Protein AF-A0A165XEA1-F1 (afdb_monomer)

Radius of gyration: 39.05 Å; Cα contacts (8 Å, |Δi|>4): 670; chains: 1; bounding box: 113×116×121 Å

Structure (mmCIF, N/CA/C/O backbone):
data_AF-A0A165XEA1-F1
#
_entry.id   AF-A0A165XEA1-F1
#
loop_
_atom_site.group_PDB
_atom_site.id
_atom_site.type_symbol
_atom_site.label_atom_id
_atom_site.label_alt_id
_atom_site.label_comp_id
_atom_site.label_asym_id
_atom_site.label_entity_id
_atom_site.label_seq_id
_atom_site.pdbx_PDB_ins_code
_atom_site.Cartn_x
_atom_site.Cartn_y
_atom_site.Cartn_z
_atom_site.occupancy
_atom_site.B_iso_or_equiv
_atom_site.auth_seq_id
_atom_site.auth_comp_id
_atom_site.auth_asym_id
_atom_site.auth_atom_id
_atom_site.pdbx_PDB_model_num
ATOM 1 N N . MET A 1 1 ? -62.058 16.662 71.053 1.00 41.84 1 MET A N 1
ATOM 2 C CA . MET A 1 1 ? -61.629 15.263 70.823 1.00 41.84 1 MET A CA 1
ATOM 3 C C . MET A 1 1 ? -60.868 15.268 69.521 1.00 41.84 1 MET A C 1
ATOM 5 O O . MET A 1 1 ? -61.471 15.211 68.457 1.00 41.84 1 MET A O 1
ATOM 9 N N . ASP A 1 2 ? -59.563 15.463 69.614 1.00 37.25 2 ASP A N 1
ATOM 10 C CA . ASP A 1 2 ? -58.802 16.080 68.535 1.00 37.25 2 ASP A CA 1
ATOM 11 C C . ASP A 1 2 ? -57.875 15.029 67.928 1.00 37.25 2 ASP A C 1
ATOM 13 O O . ASP A 1 2 ? -56.965 14.519 68.583 1.00 37.25 2 ASP A O 1
ATOM 17 N N . ALA A 1 3 ? -58.186 14.630 66.694 1.00 45.81 3 ALA A N 1
ATOM 18 C CA . ALA A 1 3 ? -57.507 13.537 66.015 1.00 45.81 3 ALA A CA 1
ATOM 19 C C . ALA A 1 3 ? -56.118 13.984 65.537 1.00 45.81 3 ALA A C 1
ATOM 21 O O . ALA A 1 3 ? -55.983 14.882 64.706 1.00 45.81 3 ALA A O 1
ATOM 22 N N . ASN A 1 4 ? -55.083 13.346 66.078 1.00 47.06 4 ASN A N 1
ATOM 23 C CA . ASN A 1 4 ? -53.690 13.697 65.834 1.00 47.06 4 ASN A CA 1
ATOM 24 C C . ASN A 1 4 ? -53.231 13.219 64.440 1.00 47.06 4 ASN A C 1
ATOM 26 O O . ASN A 1 4 ? -53.249 12.019 64.160 1.00 47.06 4 ASN A O 1
ATOM 30 N N . LEU A 1 5 ? -52.814 14.142 63.568 1.00 46.69 5 LEU A N 1
ATOM 31 C CA . LEU A 1 5 ? -52.315 13.823 62.226 1.00 46.69 5 LEU A CA 1
ATOM 32 C C . LEU A 1 5 ? -50.818 13.481 62.276 1.00 46.69 5 LEU A C 1
ATOM 34 O O . LEU A 1 5 ? -49.969 14.365 62.375 1.00 46.69 5 LEU A O 1
ATOM 38 N N . GLY A 1 6 ? -50.503 12.187 62.190 1.00 44.72 6 GLY A N 1
ATOM 39 C CA . GLY A 1 6 ? -49.125 11.691 62.155 1.00 44.72 6 GLY A CA 1
ATOM 40 C C . GLY A 1 6 ? -48.359 12.108 60.893 1.00 44.72 6 GLY A C 1
ATOM 41 O O . GLY A 1 6 ? -48.910 12.136 59.793 1.00 44.72 6 GLY A O 1
ATOM 42 N N . ALA A 1 7 ? -47.069 12.409 61.057 1.00 48.44 7 ALA A N 1
ATOM 43 C CA . ALA A 1 7 ? -46.160 12.724 59.956 1.00 48.44 7 ALA A CA 1
ATOM 44 C C . ALA A 1 7 ? -45.734 11.458 59.173 1.00 48.44 7 ALA A C 1
ATOM 46 O O . ALA A 1 7 ? -45.677 10.372 59.757 1.00 48.44 7 ALA A O 1
ATOM 47 N N . PRO A 1 8 ? -45.412 11.570 57.868 1.00 47.69 8 PRO A N 1
ATOM 48 C CA . PRO A 1 8 ? -44.879 10.458 57.082 1.00 47.69 8 PRO A CA 1
ATOM 49 C C . PRO A 1 8 ? -43.429 10.111 57.488 1.00 47.69 8 PRO A C 1
ATOM 51 O O . PRO A 1 8 ? -42.707 10.990 57.960 1.00 47.69 8 PRO A O 1
ATOM 54 N N . PRO A 1 9 ? -42.978 8.858 57.285 1.00 52.12 9 PRO A N 1
ATOM 55 C CA . PRO A 1 9 ? -41.623 8.429 57.633 1.00 52.12 9 PRO A CA 1
ATOM 56 C C . PRO A 1 9 ? -40.561 8.972 56.662 1.00 52.12 9 PRO A C 1
ATOM 58 O O . PRO A 1 9 ? -40.786 9.043 55.451 1.00 52.12 9 PRO A O 1
ATOM 61 N N . ASP A 1 10 ? -39.381 9.296 57.194 1.00 43.69 10 ASP A N 1
ATOM 62 C CA . ASP A 1 10 ? -38.231 9.760 56.412 1.00 43.69 10 ASP A CA 1
ATOM 63 C C . ASP A 1 10 ? -37.658 8.674 55.484 1.00 43.69 10 ASP A C 1
ATOM 65 O O . ASP A 1 10 ? -37.518 7.505 55.851 1.00 43.69 10 ASP A O 1
ATOM 69 N N . LEU A 1 11 ? -37.259 9.085 54.276 1.00 42.16 11 LEU A N 1
ATOM 70 C CA . LEU A 1 11 ? -36.549 8.231 53.321 1.00 42.16 11 LEU A CA 1
ATOM 71 C C . LEU A 1 11 ? -35.038 8.197 53.628 1.00 42.16 11 LEU A C 1
ATOM 73 O O . LEU A 1 11 ? -34.452 9.239 53.932 1.00 42.16 11 LEU A O 1
ATOM 77 N N . PRO A 1 12 ? -34.364 7.037 53.493 1.00 46.16 12 PRO A N 1
ATOM 78 C CA . PRO A 1 12 ? -32.940 6.912 53.798 1.00 46.16 12 PRO A CA 1
ATOM 79 C C . PRO A 1 12 ? -32.063 7.737 52.841 1.00 46.16 12 PRO A C 1
ATOM 81 O O . PRO A 1 12 ? -32.237 7.725 51.621 1.00 46.16 12 PRO A O 1
ATOM 84 N N . ALA A 1 13 ? -31.074 8.438 53.400 1.00 37.75 13 ALA A N 1
ATOM 85 C CA . ALA A 1 13 ? -30.206 9.345 52.654 1.00 37.75 13 ALA A CA 1
ATOM 86 C C . ALA A 1 13 ? -29.249 8.596 51.701 1.00 37.75 13 ALA A C 1
ATOM 88 O O . ALA A 1 13 ? -28.272 7.975 52.128 1.00 37.75 13 ALA A O 1
ATOM 89 N N . SER A 1 14 ? -29.501 8.711 50.391 1.00 36.09 14 SER A N 1
ATOM 90 C CA . SER A 1 14 ? -28.682 8.134 49.311 1.00 36.09 14 SER A CA 1
ATOM 91 C C . SER A 1 14 ? -27.253 8.699 49.291 1.00 36.09 14 SER A C 1
ATOM 93 O O . SER A 1 14 ? -26.943 9.649 48.569 1.00 36.09 14 SER A O 1
ATOM 95 N N . THR A 1 15 ? -26.355 8.089 50.063 1.00 41.06 15 THR A N 1
ATOM 96 C CA . THR A 1 15 ? -24.977 8.563 50.271 1.00 41.06 15 THR A CA 1
ATOM 97 C C . THR A 1 15 ? -24.033 8.021 49.191 1.00 41.06 15 THR A C 1
ATOM 99 O O . THR A 1 15 ? -23.039 7.352 49.459 1.00 41.06 15 THR A O 1
ATOM 102 N N . THR A 1 16 ? -24.342 8.306 47.923 1.00 38.47 16 THR A N 1
ATOM 103 C CA . THR A 1 16 ? -23.509 7.924 46.769 1.00 38.47 16 THR A CA 1
ATOM 104 C C . THR A 1 16 ? -22.333 8.888 46.598 1.00 38.47 16 THR A C 1
ATOM 106 O O . THR A 1 16 ? -22.286 9.688 45.658 1.00 38.47 16 THR A O 1
ATOM 109 N N . ALA A 1 17 ? -21.371 8.827 47.518 1.00 36.88 17 ALA A N 1
ATOM 110 C CA . ALA A 1 17 ? -20.082 9.481 47.343 1.00 36.88 17 ALA A CA 1
ATOM 111 C C . ALA A 1 17 ? -19.335 8.806 46.181 1.00 36.88 17 ALA A C 1
ATOM 113 O O . ALA A 1 17 ? -18.840 7.689 46.319 1.00 36.88 17 ALA A O 1
ATOM 114 N N . ARG A 1 18 ? -19.256 9.468 45.017 1.00 43.47 18 ARG A N 1
ATOM 115 C CA . ARG A 1 18 ? -18.377 8.993 43.938 1.00 43.47 18 ARG A CA 1
ATOM 116 C C . ARG A 1 18 ? -16.931 8.977 44.454 1.00 43.47 18 ARG A C 1
ATOM 118 O O . ARG A 1 18 ? -16.509 9.994 45.016 1.00 43.47 18 ARG A O 1
ATOM 125 N N . PRO A 1 19 ? -16.165 7.890 44.250 1.00 39.50 19 PRO A N 1
ATOM 126 C CA . PRO A 1 19 ? -14.742 7.903 44.554 1.00 39.50 19 PRO A CA 1
ATOM 127 C C . PRO A 1 19 ? -14.063 9.010 43.741 1.00 39.50 19 PRO A C 1
ATOM 129 O O . PRO A 1 19 ? -14.456 9.298 42.607 1.00 39.50 19 PRO A O 1
ATOM 132 N N . LYS A 1 20 ? -13.048 9.650 44.326 1.00 37.44 20 LYS A N 1
ATOM 133 C CA . LYS A 1 20 ? -12.206 10.589 43.581 1.00 37.44 20 LYS A CA 1
ATOM 134 C C . LYS A 1 20 ? -11.475 9.796 42.501 1.00 37.44 20 LYS A C 1
ATOM 136 O O . LYS A 1 20 ? -10.766 8.846 42.820 1.00 37.44 20 LYS A O 1
ATOM 141 N N . GLU A 1 21 ? -11.648 10.185 41.243 1.00 45.47 21 GLU A N 1
ATOM 142 C CA . GLU A 1 21 ? -10.862 9.633 40.141 1.00 45.47 21 GLU A CA 1
ATOM 143 C C . GLU A 1 21 ? -9.404 10.082 40.320 1.00 45.47 21 GLU A C 1
ATOM 145 O O . GLU A 1 21 ? -9.041 11.206 39.972 1.00 45.47 21 GLU A O 1
ATOM 150 N N . ASN A 1 22 ? -8.579 9.212 40.909 1.00 51.72 22 ASN A N 1
ATOM 151 C CA . ASN A 1 22 ? -7.132 9.389 40.957 1.00 51.72 22 ASN A CA 1
ATOM 152 C C . ASN A 1 22 ? -6.611 9.330 39.517 1.00 51.72 22 ASN A C 1
ATOM 154 O O . ASN A 1 22 ? -6.494 8.259 38.923 1.00 51.72 22 ASN A O 1
ATOM 158 N N . PHE A 1 23 ? -6.368 10.503 38.938 1.00 56.19 23 PHE A N 1
ATOM 159 C CA . PHE A 1 23 ? -5.947 10.643 37.552 1.00 56.19 23 PHE A CA 1
ATOM 160 C C . PHE A 1 23 ? -4.468 10.246 37.436 1.00 56.19 23 PHE A C 1
ATOM 162 O O . PHE A 1 23 ? -3.584 11.058 37.699 1.00 56.19 23 PHE A O 1
ATOM 169 N N . ILE A 1 24 ? -4.221 8.978 37.090 1.00 59.78 24 ILE A N 1
ATOM 170 C CA . ILE A 1 24 ? -2.885 8.438 36.787 1.00 59.78 24 ILE A CA 1
ATOM 171 C C . ILE A 1 24 ? -2.245 9.313 35.697 1.00 59.78 24 ILE A C 1
ATOM 173 O O . ILE A 1 24 ? -2.936 9.709 34.749 1.00 59.78 24 ILE A O 1
ATOM 177 N N . SER A 1 25 ? -0.958 9.650 35.832 1.00 64.25 25 SER A N 1
ATOM 178 C CA . SER A 1 25 ? -0.291 10.490 34.836 1.00 64.25 25 SER A CA 1
ATOM 179 C C . SER A 1 25 ? -0.142 9.743 33.511 1.00 64.25 25 SER A C 1
ATOM 181 O O . SER A 1 25 ? -0.044 8.518 33.459 1.00 64.25 25 SER A O 1
ATOM 183 N N . LEU A 1 26 ? -0.114 10.493 32.411 1.00 59.38 26 LEU A N 1
ATOM 184 C CA . LEU A 1 26 ? 0.053 9.929 31.067 1.00 59.38 26 LEU A CA 1
ATOM 185 C C . LEU A 1 26 ? 1.514 9.604 30.719 1.00 59.38 26 LEU A C 1
ATOM 187 O O . LEU A 1 26 ? 1.743 8.919 29.724 1.00 59.38 26 LEU A O 1
ATOM 191 N N . ASP A 1 27 ? 2.463 10.090 31.524 1.00 67.12 27 ASP A N 1
ATOM 192 C CA . ASP A 1 27 ? 3.910 9.935 31.332 1.00 67.12 27 ASP A CA 1
ATOM 193 C C . ASP A 1 27 ? 4.560 8.954 32.342 1.00 67.12 27 ASP A C 1
ATOM 195 O O . ASP A 1 27 ? 5.775 8.758 32.292 1.00 67.12 27 ASP A O 1
ATOM 199 N N . ASP A 1 28 ? 3.780 8.345 33.247 1.00 71.88 28 ASP A N 1
ATOM 200 C CA . ASP A 1 28 ? 4.278 7.355 34.219 1.00 71.88 28 ASP A CA 1
ATOM 201 C C . ASP A 1 28 ? 4.535 5.989 33.544 1.00 71.88 28 ASP A C 1
ATOM 203 O O . ASP A 1 28 ? 3.864 5.617 32.573 1.00 71.88 28 ASP A O 1
ATOM 207 N N . GLU A 1 29 ? 5.478 5.207 34.084 1.00 79.75 29 GLU A N 1
ATOM 208 C CA . GLU A 1 29 ? 5.643 3.795 33.708 1.00 79.75 29 GLU A CA 1
ATOM 209 C C . GLU A 1 29 ? 4.359 2.989 34.004 1.00 79.75 29 GLU A C 1
ATOM 211 O O . GLU A 1 29 ? 3.598 3.357 34.905 1.00 79.75 29 GLU A O 1
ATOM 216 N N . PRO A 1 30 ? 4.072 1.903 33.253 1.00 82.81 30 PRO A N 1
ATOM 217 C CA . PRO A 1 30 ? 2.870 1.099 33.467 1.00 82.81 30 PRO A CA 1
ATOM 218 C C . PRO A 1 30 ? 2.798 0.619 34.930 1.00 82.81 30 PRO A C 1
ATOM 220 O O . PRO A 1 30 ? 3.660 -0.149 35.351 1.00 82.81 30 PRO A O 1
ATOM 223 N N . PRO A 1 31 ? 1.775 1.019 35.714 1.00 82.12 31 PRO A N 1
ATOM 224 C CA . PRO A 1 31 ? 1.775 0.842 37.172 1.00 82.12 31 PRO A CA 1
ATOM 225 C C . PRO A 1 31 ? 1.534 -0.607 37.632 1.00 82.12 31 PRO A C 1
ATOM 227 O O . PRO A 1 31 ? 1.367 -0.855 38.822 1.00 82.12 31 PRO A O 1
ATOM 230 N N . CYS A 1 32 ? 1.422 -1.545 36.691 1.00 92.19 32 CYS A N 1
ATOM 231 C CA . CYS A 1 32 ? 1.070 -2.944 36.905 1.00 92.19 32 CYS A CA 1
ATOM 232 C C . CYS A 1 32 ? 1.359 -3.779 35.641 1.00 92.19 32 CYS A C 1
ATOM 234 O O . CYS A 1 32 ? 1.630 -3.238 34.563 1.00 92.19 32 CYS A O 1
ATOM 236 N N . GLY A 1 33 ? 1.301 -5.109 35.769 1.00 94.38 33 GLY A N 1
ATOM 237 C CA . GLY A 1 33 ? 1.568 -6.038 34.664 1.00 94.38 33 GLY A CA 1
ATOM 238 C C . GLY A 1 33 ? 0.481 -6.054 33.570 1.00 94.38 33 GLY A C 1
ATOM 239 O O . GLY A 1 33 ? -0.626 -5.551 33.782 1.00 94.38 33 GLY A O 1
ATOM 240 N N . PRO A 1 34 ? 0.744 -6.679 32.401 1.00 94.44 34 PRO A N 1
ATOM 241 C CA . PRO A 1 34 ? -0.187 -6.714 31.265 1.00 94.44 34 PRO A CA 1
ATOM 242 C C . PRO A 1 34 ? -1.612 -7.170 31.606 1.00 94.44 34 PRO A C 1
ATOM 244 O O . PRO A 1 34 ? -2.572 -6.544 31.163 1.00 94.44 34 PRO A O 1
ATOM 247 N N . GLU A 1 35 ? -1.769 -8.214 32.426 1.00 95.44 35 GLU A N 1
ATOM 248 C CA . GLU A 1 35 ? -3.093 -8.735 32.799 1.00 95.44 35 GLU A CA 1
ATOM 249 C C . GLU A 1 35 ? -3.879 -7.791 33.714 1.00 95.44 35 GLU A C 1
ATOM 251 O O . GLU A 1 35 ? -5.106 -7.722 33.648 1.00 95.44 35 GLU A O 1
ATOM 256 N N . GLU A 1 36 ? -3.187 -7.030 34.558 1.00 95.44 36 GLU A N 1
ATOM 257 C CA . GLU A 1 36 ? -3.808 -6.036 35.432 1.00 95.44 36 GLU A CA 1
ATOM 258 C C . GLU A 1 36 ? -4.189 -4.788 34.639 1.00 95.44 36 GLU A C 1
ATOM 260 O O . GLU A 1 36 ? -5.312 -4.303 34.770 1.00 95.44 36 GLU A O 1
ATOM 265 N N . LEU A 1 37 ? -3.344 -4.361 33.697 1.00 94.94 37 LEU A N 1
ATOM 266 C CA . LEU A 1 37 ? -3.707 -3.345 32.712 1.00 94.94 37 LEU A CA 1
ATOM 267 C C . LEU A 1 37 ? -4.933 -3.760 31.882 1.00 94.94 37 LEU A C 1
ATOM 269 O O . LEU A 1 37 ? -5.833 -2.939 31.704 1.00 94.94 37 LEU A O 1
ATOM 273 N N . ARG A 1 38 ? -5.042 -5.022 31.433 1.00 94.94 38 ARG A N 1
ATOM 274 C CA . ARG A 1 38 ? -6.263 -5.500 30.754 1.00 94.94 38 ARG A CA 1
ATOM 275 C C . ARG A 1 38 ? -7.494 -5.410 31.669 1.00 94.94 38 ARG A C 1
ATOM 277 O O . ARG A 1 38 ? -8.522 -4.899 31.231 1.00 94.94 38 ARG A O 1
ATOM 284 N N . LYS A 1 39 ? -7.400 -5.807 32.946 1.00 95.25 39 LYS A N 1
ATOM 285 C CA . LYS A 1 39 ? -8.500 -5.654 33.930 1.00 95.25 39 LYS A CA 1
ATOM 286 C C . LYS A 1 39 ? -8.889 -4.183 34.173 1.00 95.25 39 LYS A C 1
ATOM 288 O O . LYS A 1 39 ? -10.068 -3.891 34.352 1.00 95.25 39 LYS A O 1
ATOM 293 N N . ILE A 1 40 ? -7.918 -3.266 34.179 1.00 95.75 40 ILE A N 1
ATOM 294 C CA . ILE A 1 40 ? -8.109 -1.831 34.465 1.00 95.75 40 ILE A CA 1
ATOM 295 C C . ILE A 1 40 ? -8.673 -1.053 33.266 1.00 95.75 40 ILE A C 1
ATOM 297 O O . ILE A 1 40 ? -9.372 -0.059 33.467 1.00 95.75 40 ILE A O 1
ATOM 301 N N . TRP A 1 41 ? -8.375 -1.461 32.028 1.00 96.12 41 TRP A N 1
ATOM 302 C CA . TRP A 1 41 ? -8.738 -0.692 30.830 1.00 96.12 41 TRP A CA 1
ATOM 303 C C . TRP A 1 41 ? -9.890 -1.284 30.014 1.00 96.12 41 TRP A C 1
ATOM 305 O O . TRP A 1 41 ? -10.698 -0.511 29.493 1.00 96.12 41 TRP A O 1
ATOM 315 N N . LEU A 1 42 ? -9.999 -2.612 29.905 1.00 96.62 42 LEU A N 1
ATOM 316 C CA . LEU A 1 42 ? -10.989 -3.248 29.030 1.00 96.62 42 LEU A CA 1
ATOM 317 C C . LEU A 1 42 ? -12.397 -3.230 29.654 1.00 96.62 42 LEU A C 1
ATOM 319 O O . LEU A 1 42 ? -12.572 -3.429 30.855 1.00 96.62 42 LEU A O 1
ATOM 323 N N . GLY A 1 43 ? -13.413 -2.958 28.833 1.00 95.94 43 GLY A N 1
ATOM 324 C CA . GLY A 1 43 ? -14.820 -2.857 29.245 1.00 95.94 43 GLY A CA 1
ATOM 325 C C . GLY A 1 43 ? -15.195 -1.564 29.986 1.00 95.94 43 GLY A C 1
ATOM 326 O O . GLY A 1 43 ? -16.369 -1.329 30.255 1.00 95.94 43 GLY A O 1
ATOM 327 N N . GLN A 1 44 ? -14.236 -0.680 30.286 1.00 96.69 44 GLN A N 1
ATOM 328 C CA . GLN A 1 44 ? -14.448 0.495 31.149 1.00 96.69 44 GLN A CA 1
ATOM 329 C C . GLN A 1 44 ? -15.024 1.736 30.431 1.00 96.69 44 GLN A C 1
ATOM 331 O O . GLN A 1 44 ? -14.854 2.865 30.904 1.00 96.69 44 GLN A O 1
ATOM 336 N N . GLY A 1 45 ? -15.651 1.561 29.260 1.00 95.44 45 GLY A N 1
ATOM 337 C CA . GLY A 1 45 ? -16.260 2.644 28.469 1.00 95.44 45 GLY A CA 1
ATOM 338 C C . GLY A 1 45 ? -15.291 3.769 28.071 1.00 95.44 45 GLY A C 1
ATOM 339 O O . GLY A 1 45 ? -15.699 4.924 27.914 1.00 95.44 45 GLY A O 1
ATOM 340 N N . LYS A 1 46 ? -13.990 3.467 27.977 1.00 95.88 46 LYS A N 1
ATOM 341 C CA . LYS A 1 46 ? -12.938 4.426 27.610 1.00 95.88 46 LYS A CA 1
ATOM 342 C C . LYS A 1 46 ? -12.900 4.601 26.089 1.00 95.88 46 LYS A C 1
ATOM 344 O O . LYS A 1 46 ? -13.273 3.709 25.343 1.00 95.88 46 LYS A O 1
ATOM 349 N N . ILE A 1 47 ? -12.412 5.747 25.614 1.00 96.62 47 ILE A N 1
ATOM 350 C CA . ILE A 1 47 ? -12.288 6.033 24.174 1.00 96.62 47 ILE A CA 1
ATOM 351 C C . ILE A 1 47 ? -10.837 5.807 23.748 1.00 96.62 47 ILE A C 1
ATOM 353 O O . ILE A 1 47 ? -9.951 6.486 24.270 1.00 96.62 47 ILE A O 1
ATOM 357 N N . PHE A 1 48 ? -10.594 4.932 22.766 1.00 96.31 48 PHE A N 1
ATOM 358 C CA . PHE A 1 48 ? -9.244 4.504 22.362 1.00 96.31 48 PHE A CA 1
ATOM 359 C C . PHE A 1 48 ? -8.326 5.670 21.962 1.00 96.31 48 PHE A C 1
ATOM 361 O O . PHE A 1 48 ? -7.141 5.684 22.278 1.00 96.31 48 PHE A O 1
ATOM 368 N N . ALA A 1 49 ? -8.879 6.718 21.347 1.00 95.56 49 ALA A N 1
ATOM 369 C CA . ALA A 1 49 ? -8.130 7.922 20.977 1.00 95.56 49 ALA A CA 1
ATOM 370 C C . ALA A 1 49 ? -7.519 8.703 22.168 1.00 95.56 49 ALA A C 1
ATOM 372 O O . ALA A 1 49 ? -6.705 9.596 21.939 1.00 95.56 49 ALA A O 1
ATOM 373 N N . ASN A 1 50 ? -7.906 8.392 23.413 1.00 95.75 50 ASN A N 1
ATOM 374 C CA . ASN A 1 50 ? -7.479 9.090 24.631 1.00 95.75 50 ASN A CA 1
ATOM 375 C C . ASN A 1 50 ? -6.697 8.197 25.624 1.00 95.75 50 ASN A C 1
ATOM 377 O O . ASN A 1 50 ? -6.475 8.633 26.753 1.00 95.75 50 ASN A O 1
ATOM 381 N N . ILE A 1 51 ? -6.323 6.962 25.261 1.00 95.19 51 ILE A N 1
ATOM 382 C CA . ILE A 1 51 ? -5.604 6.045 26.171 1.00 95.19 51 ILE A CA 1
ATOM 383 C C . ILE A 1 51 ? -4.077 6.298 26.174 1.00 95.19 51 ILE A C 1
ATOM 385 O O . ILE A 1 51 ? -3.546 6.783 25.164 1.00 95.19 51 ILE A O 1
ATOM 389 N N . PRO A 1 52 ? -3.361 5.959 27.270 1.00 95.69 52 PRO A N 1
ATOM 390 C CA . PRO A 1 52 ? -1.896 5.995 27.336 1.00 95.69 52 PRO A CA 1
ATOM 391 C C . PRO A 1 52 ? -1.229 5.111 26.272 1.00 95.69 52 PRO A C 1
ATOM 393 O O . PRO A 1 52 ? -1.828 4.148 25.791 1.00 95.69 52 PRO A O 1
ATOM 396 N N . GLU A 1 53 ? 0.028 5.402 25.924 1.00 94.25 53 GLU A N 1
ATOM 397 C CA . GLU A 1 53 ? 0.740 4.660 24.868 1.00 94.25 53 GLU A CA 1
ATOM 398 C C . GLU A 1 53 ? 0.927 3.177 25.225 1.00 94.25 53 GLU A C 1
ATOM 400 O O . GLU A 1 53 ? 0.641 2.32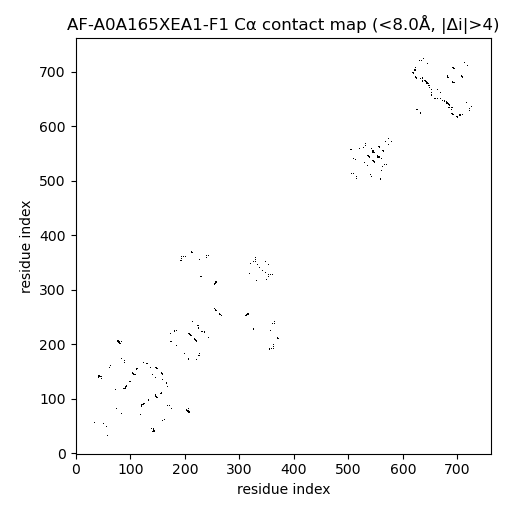0 24.394 1.00 94.25 53 GLU A O 1
ATOM 405 N N . TYR A 1 54 ? 1.239 2.857 26.489 1.00 94.75 54 TYR A N 1
ATOM 406 C CA . TYR A 1 54 ? 1.386 1.470 26.952 1.00 94.75 54 TYR A CA 1
ATOM 407 C C . TYR A 1 54 ? 0.113 0.618 26.777 1.00 94.75 54 TYR A C 1
ATOM 409 O O . TYR A 1 54 ? 0.196 -0.599 26.632 1.00 94.75 54 TYR A O 1
ATOM 417 N N . VAL A 1 55 ? -1.078 1.231 26.731 1.00 96.12 55 VAL A N 1
ATOM 418 C CA . VAL A 1 55 ? -2.340 0.515 26.457 1.00 96.12 55 VAL A CA 1
ATOM 419 C C . VAL A 1 55 ? -2.497 0.234 24.954 1.00 96.12 55 VAL A C 1
ATOM 421 O O . VAL A 1 55 ? -3.063 -0.786 24.568 1.00 96.12 55 VAL A O 1
ATOM 424 N N . LYS A 1 56 ? -1.938 1.087 24.086 1.00 96.44 56 LYS A N 1
ATOM 425 C CA . LYS A 1 56 ? -1.868 0.848 22.632 1.00 96.44 56 LYS A CA 1
ATOM 426 C C . LYS A 1 56 ? -0.835 -0.225 22.299 1.00 96.44 56 LYS A C 1
ATOM 428 O O . LYS A 1 56 ? -1.063 -1.002 21.375 1.00 96.44 56 LYS A O 1
ATOM 433 N N . ASP A 1 57 ? 0.251 -0.312 23.065 1.00 95.75 57 ASP A N 1
ATOM 434 C CA . ASP A 1 57 ? 1.220 -1.407 22.958 1.00 95.75 57 ASP A CA 1
ATOM 435 C C . ASP A 1 57 ? 0.582 -2.758 23.322 1.00 95.75 57 ASP A C 1
ATOM 437 O O . ASP A 1 57 ? 0.841 -3.753 22.647 1.00 95.75 57 ASP A O 1
ATOM 441 N N . LEU A 1 58 ? -0.307 -2.804 24.326 1.00 96.69 58 LEU A N 1
ATOM 442 C CA . LEU A 1 58 ? -1.099 -4.005 24.631 1.00 96.69 58 LEU A CA 1
ATOM 443 C C . LEU A 1 58 ? -2.054 -4.375 23.489 1.00 96.69 58 LEU A C 1
ATOM 445 O O . LEU A 1 58 ? -2.017 -5.514 23.037 1.00 96.69 58 LEU A O 1
ATOM 449 N N . PHE A 1 59 ? -2.827 -3.424 22.952 1.00 97.50 59 PHE A N 1
ATOM 450 C CA . PHE A 1 59 ? -3.652 -3.669 21.757 1.00 97.50 59 PHE A CA 1
ATOM 451 C C . PHE A 1 59 ? -2.818 -4.199 20.579 1.00 97.50 59 PHE A C 1
ATOM 453 O O . PHE A 1 59 ? -3.229 -5.125 19.883 1.00 97.50 59 PHE A O 1
ATOM 460 N N . THR A 1 60 ? -1.630 -3.627 20.368 1.00 96.75 60 THR A N 1
ATOM 461 C CA . THR A 1 60 ? -0.726 -4.008 19.275 1.00 96.75 60 THR A CA 1
ATOM 462 C C . THR A 1 60 ? -0.204 -5.436 19.447 1.00 96.75 60 THR A C 1
ATOM 464 O O . THR A 1 60 ? -0.092 -6.147 18.454 1.00 96.75 60 THR A O 1
ATOM 467 N N . LYS A 1 61 ? 0.052 -5.883 20.685 1.00 96.50 61 LYS A N 1
ATOM 468 C CA . LYS A 1 61 ? 0.388 -7.282 21.004 1.00 96.50 61 LYS A CA 1
ATOM 469 C C . LYS A 1 61 ? -0.808 -8.216 20.804 1.00 96.50 61 LYS A C 1
ATOM 471 O O . LYS A 1 61 ? -0.667 -9.232 20.135 1.00 96.50 61 LYS A O 1
ATOM 476 N N . ASP A 1 62 ? -1.983 -7.850 21.314 1.00 96.06 62 ASP A N 1
ATOM 477 C CA . ASP A 1 62 ? -3.201 -8.677 21.265 1.00 96.06 62 ASP A CA 1
ATOM 478 C C . ASP A 1 62 ? -3.745 -8.875 19.832 1.00 96.06 62 ASP A C 1
ATOM 480 O O . ASP A 1 62 ? -4.467 -9.837 19.563 1.00 96.06 62 ASP A O 1
ATOM 484 N N . ILE A 1 63 ? -3.391 -7.982 18.899 1.00 97.56 63 ILE A N 1
ATOM 485 C CA . ILE A 1 63 ? -3.734 -8.076 17.470 1.00 97.56 63 ILE A CA 1
ATOM 486 C C . ILE A 1 63 ? -2.551 -8.517 16.580 1.00 97.56 63 ILE A C 1
ATOM 488 O O . ILE A 1 63 ? -2.685 -8.560 15.352 1.00 97.56 63 ILE A O 1
ATOM 492 N N . MET A 1 64 ? -1.398 -8.856 17.168 1.00 97.75 64 MET A N 1
ATOM 493 C CA . MET A 1 64 ? -0.229 -9.368 16.446 1.00 97.75 64 MET A CA 1
ATOM 494 C C . MET A 1 64 ? -0.461 -10.815 15.989 1.00 97.75 64 MET A C 1
ATOM 496 O O . MET A 1 64 ? -1.076 -11.612 16.693 1.00 97.75 64 MET A O 1
ATOM 500 N N . ILE A 1 65 ? 0.041 -11.168 14.804 1.00 97.94 65 ILE A N 1
ATOM 501 C CA . ILE A 1 65 ? -0.007 -12.546 14.298 1.00 97.94 65 ILE A CA 1
ATOM 502 C C . ILE A 1 65 ? 1.073 -13.366 15.037 1.00 97.94 65 ILE A C 1
ATOM 504 O O . ILE A 1 65 ? 2.227 -12.932 15.033 1.00 97.94 65 ILE A O 1
ATOM 508 N N . PRO A 1 66 ? 0.756 -14.533 15.633 1.00 97.56 66 PRO A N 1
ATOM 509 C CA . PRO A 1 66 ? 1.765 -15.456 16.165 1.00 97.56 66 PRO A CA 1
ATOM 510 C C . PRO A 1 66 ? 2.780 -15.874 15.088 1.00 97.56 66 PRO A C 1
ATOM 512 O O . PRO A 1 66 ? 2.399 -16.114 13.938 1.00 97.56 66 PRO A O 1
ATOM 515 N N . ALA A 1 67 ? 4.066 -15.966 15.432 1.00 96.06 67 ALA A N 1
ATOM 516 C CA . ALA A 1 67 ? 5.151 -16.168 14.461 1.00 96.06 67 ALA A CA 1
ATOM 517 C C . ALA A 1 67 ? 5.049 -17.517 13.716 1.00 96.06 67 ALA A C 1
ATOM 519 O O . ALA A 1 67 ? 5.352 -17.622 12.524 1.00 96.06 67 ALA A O 1
ATOM 520 N N . GLU A 1 68 ? 4.528 -18.530 14.402 1.00 96.19 68 GLU A N 1
ATOM 521 C CA . GLU A 1 68 ? 4.271 -19.891 13.924 1.00 96.19 68 GLU A CA 1
ATOM 522 C C . GLU A 1 68 ? 3.078 -19.933 12.957 1.00 96.19 68 GLU A C 1
ATOM 524 O O . GLU A 1 68 ? 2.982 -20.813 12.103 1.00 96.19 68 GLU A O 1
ATOM 529 N N . LEU A 1 69 ? 2.153 -18.973 13.074 1.00 96.50 69 LEU A N 1
ATOM 530 C CA . LEU A 1 69 ? 1.071 -18.785 12.109 1.00 96.50 69 LEU A CA 1
ATOM 531 C C . LEU A 1 69 ? 1.520 -17.927 10.930 1.00 96.50 69 LEU A C 1
ATOM 533 O O . LEU A 1 69 ? 1.146 -18.235 9.804 1.00 96.50 69 LEU A O 1
ATOM 537 N N . TYR A 1 70 ? 2.343 -16.900 11.151 1.00 96.19 70 TYR A N 1
ATOM 538 C CA . TYR A 1 70 ? 2.873 -16.070 10.069 1.00 96.19 70 TYR A CA 1
ATOM 539 C C . TYR A 1 70 ? 3.685 -16.910 9.072 1.00 96.19 70 TYR A C 1
ATOM 541 O O . TYR A 1 70 ? 3.387 -16.909 7.882 1.00 96.19 70 TYR A O 1
ATOM 549 N N . THR A 1 71 ? 4.649 -17.692 9.566 1.00 94.50 71 THR A N 1
ATOM 550 C CA . THR A 1 71 ? 5.528 -18.543 8.739 1.00 94.50 71 THR A CA 1
ATOM 551 C C . THR A 1 71 ? 4.817 -19.726 8.073 1.00 94.50 71 THR A C 1
ATOM 553 O O . THR A 1 71 ? 5.307 -20.239 7.071 1.00 94.50 71 THR A O 1
ATOM 556 N N . ARG A 1 72 ? 3.663 -20.156 8.604 1.00 96.25 72 ARG A N 1
ATOM 557 C CA . ARG A 1 72 ? 2.869 -21.283 8.080 1.00 96.25 72 ARG A CA 1
ATOM 558 C C . ARG A 1 72 ? 1.741 -20.868 7.134 1.00 96.25 72 ARG A C 1
ATOM 560 O O . ARG A 1 72 ? 1.286 -21.696 6.355 1.00 96.25 72 ARG A O 1
ATOM 567 N N . LEU A 1 73 ? 1.223 -19.644 7.250 1.00 97.31 73 LEU A N 1
ATOM 568 C CA . LEU A 1 73 ? 0.042 -19.179 6.506 1.00 97.31 73 LEU A CA 1
ATOM 569 C C . LEU A 1 73 ? 0.367 -18.146 5.421 1.00 97.31 73 LEU A C 1
ATOM 571 O O . LEU A 1 73 ? -0.509 -17.839 4.620 1.00 97.31 73 LEU A O 1
ATOM 575 N N . LEU A 1 74 ? 1.584 -17.598 5.399 1.00 97.56 74 LEU A N 1
ATOM 576 C CA . LEU A 1 74 ? 2.045 -16.635 4.400 1.00 97.56 74 LEU A CA 1
ATOM 577 C C . LEU A 1 74 ? 3.420 -17.070 3.859 1.00 97.56 74 LEU A C 1
ATOM 579 O O . LEU A 1 74 ? 4.233 -17.582 4.634 1.00 97.56 74 LEU A O 1
ATOM 583 N N . PRO A 1 75 ? 3.726 -16.836 2.570 1.00 97.56 75 PRO A N 1
ATOM 584 C CA . PRO A 1 75 ? 5.043 -17.121 2.015 1.00 97.56 75 PRO A CA 1
ATOM 585 C C . PRO A 1 75 ? 6.099 -16.229 2.695 1.00 97.56 75 PRO A C 1
ATOM 587 O O . PRO A 1 75 ? 5.969 -15.001 2.659 1.00 97.56 75 PRO A O 1
ATOM 590 N N . PRO A 1 76 ? 7.172 -16.787 3.289 1.00 96.19 76 PRO A N 1
ATOM 591 C CA . PRO A 1 76 ? 8.251 -15.983 3.860 1.00 96.19 76 PRO A CA 1
ATOM 592 C C . PRO A 1 76 ? 8.848 -15.033 2.804 1.00 96.19 76 PRO A C 1
ATOM 594 O O . PRO A 1 76 ? 9.036 -15.478 1.673 1.00 96.19 76 PRO A O 1
ATOM 597 N N . PRO A 1 77 ? 9.204 -13.769 3.114 1.00 95.25 77 PRO A N 1
ATOM 598 C CA . PRO A 1 77 ? 9.743 -12.815 2.124 1.00 95.25 77 PRO A CA 1
ATOM 599 C C . PRO A 1 77 ? 10.999 -13.287 1.366 1.00 95.25 77 PRO A C 1
ATOM 601 O O . PRO A 1 77 ? 11.280 -12.806 0.266 1.00 95.25 77 PRO A O 1
ATOM 604 N N . ALA A 1 78 ? 11.728 -14.244 1.951 1.00 94.06 78 ALA A N 1
ATOM 605 C CA . ALA A 1 78 ? 12.912 -14.882 1.383 1.00 94.06 78 ALA A CA 1
ATOM 606 C C . ALA A 1 78 ? 12.627 -16.117 0.507 1.00 94.06 78 ALA A C 1
ATOM 608 O O . ALA A 1 78 ? 13.551 -16.621 -0.129 1.00 94.06 78 ALA A O 1
ATOM 609 N N . LEU A 1 79 ? 11.380 -16.601 0.447 1.00 95.94 79 LEU A N 1
ATOM 610 C CA . LEU A 1 79 ? 10.963 -17.610 -0.527 1.00 95.94 79 LEU A CA 1
ATOM 611 C C . LEU A 1 79 ? 11.129 -17.030 -1.938 1.00 95.94 79 LEU A C 1
ATOM 613 O O . LEU A 1 79 ? 10.775 -15.871 -2.168 1.00 95.94 79 LEU A O 1
ATOM 617 N N . ASN A 1 80 ? 11.686 -17.800 -2.873 1.00 96.44 80 ASN A N 1
ATOM 618 C CA . ASN A 1 80 ? 11.938 -17.286 -4.219 1.00 96.44 80 ASN A CA 1
ATOM 619 C C . ASN A 1 80 ? 10.626 -16.967 -4.962 1.00 96.44 80 ASN A C 1
ATOM 621 O O . ASN A 1 80 ? 9.586 -17.548 -4.650 1.00 96.44 80 ASN A O 1
ATOM 625 N N . VAL A 1 81 ? 10.663 -16.066 -5.950 1.00 96.69 81 VAL A N 1
ATOM 626 C CA . VAL A 1 81 ? 9.465 -15.639 -6.703 1.00 96.69 81 VAL A CA 1
ATOM 627 C C . VAL A 1 81 ? 8.711 -16.827 -7.308 1.00 96.69 81 VAL A C 1
ATOM 629 O O . VAL A 1 81 ? 7.486 -16.878 -7.228 1.00 96.69 81 VAL A O 1
ATOM 632 N N . ILE A 1 82 ? 9.421 -17.801 -7.884 1.00 97.38 82 ILE A N 1
ATOM 633 C CA . ILE A 1 82 ? 8.802 -18.941 -8.576 1.00 97.38 82 ILE A CA 1
ATOM 634 C C . ILE A 1 82 ? 8.026 -19.851 -7.613 1.00 97.38 82 ILE A C 1
ATOM 636 O O . ILE A 1 82 ? 6.959 -20.333 -7.984 1.00 97.38 82 ILE A O 1
ATOM 640 N N . ASP A 1 83 ? 8.511 -20.066 -6.390 1.00 97.19 83 ASP A N 1
ATOM 641 C CA . ASP A 1 83 ? 7.816 -20.867 -5.374 1.00 97.19 83 ASP A CA 1
ATOM 642 C C . ASP A 1 83 ? 6.801 -20.050 -4.563 1.00 97.19 83 ASP A C 1
ATOM 644 O O . ASP A 1 83 ? 5.759 -20.578 -4.180 1.00 97.19 83 ASP A O 1
ATOM 648 N N . ALA A 1 84 ? 7.024 -18.747 -4.379 1.00 97.50 84 ALA A N 1
ATOM 649 C CA . ALA A 1 84 ? 6.038 -17.847 -3.783 1.00 97.50 84 ALA A CA 1
ATOM 650 C C . ALA A 1 84 ? 4.782 -17.708 -4.666 1.00 97.50 84 ALA A C 1
ATOM 652 O O . ALA A 1 84 ? 3.671 -17.674 -4.146 1.00 97.50 84 ALA A O 1
ATOM 653 N N . LEU A 1 85 ? 4.935 -17.733 -5.996 1.00 97.56 85 LEU A N 1
ATOM 654 C CA . LEU A 1 85 ? 3.823 -17.800 -6.956 1.00 97.56 85 LEU A CA 1
ATOM 655 C C . LEU A 1 85 ? 3.076 -19.151 -6.961 1.00 97.56 85 LEU A C 1
ATOM 657 O O . LEU A 1 85 ? 1.975 -19.224 -7.507 1.00 97.56 85 LEU A O 1
ATOM 661 N N . LYS A 1 86 ? 3.646 -20.207 -6.362 1.00 97.38 86 LYS A N 1
ATOM 662 C CA . LYS A 1 86 ? 2.985 -21.510 -6.135 1.00 97.38 86 LYS A CA 1
ATOM 663 C C . LYS A 1 86 ? 2.361 -21.624 -4.740 1.00 97.38 86 LYS A C 1
ATOM 665 O O . LYS A 1 86 ? 1.716 -22.629 -4.461 1.00 97.38 86 LYS A O 1
ATOM 670 N N . PHE A 1 87 ? 2.589 -20.655 -3.852 1.00 97.06 87 PHE A N 1
ATOM 671 C CA . PHE A 1 87 ? 2.089 -20.709 -2.483 1.00 97.06 87 PHE A CA 1
ATOM 672 C C . PHE A 1 87 ? 0.563 -20.558 -2.488 1.00 97.06 87 PHE A C 1
ATOM 674 O O . PHE A 1 87 ? 0.039 -19.550 -2.968 1.00 97.06 87 PHE A O 1
ATOM 681 N N . ASP A 1 88 ? -0.152 -21.551 -1.955 1.00 97.31 88 ASP A N 1
ATOM 682 C CA . ASP A 1 88 ? -1.610 -21.500 -1.854 1.00 97.31 88 ASP A CA 1
ATOM 683 C C . ASP A 1 88 ? -2.035 -20.285 -1.016 1.00 97.31 88 ASP A C 1
ATOM 685 O O . ASP A 1 88 ? -1.708 -20.173 0.165 1.00 97.31 88 ASP A O 1
ATOM 689 N N . MET A 1 89 ? -2.789 -19.370 -1.626 1.00 97.62 89 MET A N 1
ATOM 690 C CA . MET A 1 89 ? -3.303 -18.169 -0.968 1.00 97.62 89 MET A CA 1
ATOM 691 C C . MET A 1 89 ? -4.831 -18.094 -1.086 1.00 97.62 89 MET A C 1
ATOM 693 O O . MET A 1 89 ? -5.388 -18.460 -2.127 1.00 97.62 89 MET A O 1
ATOM 697 N N . PRO A 1 90 ? -5.547 -17.589 -0.062 1.00 96.62 90 PRO A N 1
ATOM 698 C CA . PRO A 1 90 ? -7.002 -17.501 -0.115 1.00 96.62 90 PRO A CA 1
ATOM 699 C C . PRO A 1 90 ? -7.455 -16.447 -1.134 1.00 96.62 90 PRO A C 1
ATOM 701 O O . PRO A 1 90 ? -6.804 -15.421 -1.330 1.00 96.62 90 PRO A O 1
ATOM 704 N N . LYS A 1 91 ? -8.602 -16.656 -1.786 1.00 95.69 91 LYS A N 1
ATOM 705 C CA . LYS A 1 91 ? -9.082 -15.735 -2.833 1.00 95.69 91 LYS A CA 1
ATOM 706 C C . LYS A 1 91 ? -9.562 -14.413 -2.229 1.00 95.69 91 LYS A C 1
ATOM 708 O O . LYS A 1 91 ? -10.380 -14.407 -1.312 1.00 95.69 91 LYS A O 1
ATOM 713 N N . ARG A 1 92 ? -9.126 -13.277 -2.781 1.00 94.81 92 ARG A N 1
ATOM 714 C CA . ARG A 1 92 ? -9.698 -11.962 -2.445 1.00 94.81 92 ARG A CA 1
ATOM 715 C C . ARG A 1 92 ? -11.131 -11.851 -2.979 1.00 94.81 92 ARG A C 1
ATOM 717 O O . ARG A 1 92 ? -11.408 -12.277 -4.097 1.00 94.81 92 ARG A O 1
ATOM 724 N N . THR A 1 93 ? -12.027 -11.230 -2.215 1.00 93.31 93 THR A N 1
ATOM 725 C CA . THR A 1 93 ? -13.376 -10.862 -2.665 1.00 93.31 93 THR A CA 1
ATOM 726 C C . THR A 1 93 ? -13.702 -9.401 -2.370 1.00 93.31 93 THR A C 1
ATOM 728 O O . THR A 1 93 ? -13.388 -8.857 -1.309 1.00 93.31 93 THR A O 1
ATOM 731 N N . HIS A 1 94 ? -14.378 -8.762 -3.323 1.00 86.25 94 HIS A N 1
ATOM 732 C CA . HIS A 1 94 ? -14.854 -7.385 -3.199 1.00 86.25 94 HIS A CA 1
ATOM 733 C C . HIS A 1 94 ? -16.220 -7.298 -2.496 1.00 86.25 94 HIS A C 1
ATOM 735 O O . HIS A 1 94 ? -16.542 -6.253 -1.939 1.00 86.25 94 HIS A O 1
ATOM 741 N N . ALA A 1 95 ? -16.980 -8.400 -2.436 1.00 80.75 95 ALA A N 1
ATOM 742 C CA . ALA A 1 95 ? -18.351 -8.434 -1.910 1.00 80.75 95 ALA A CA 1
ATOM 743 C C . ALA A 1 95 ? -18.467 -8.186 -0.388 1.00 80.75 95 ALA A C 1
ATOM 745 O O . ALA A 1 95 ? -19.555 -7.912 0.122 1.00 80.75 95 ALA A O 1
ATOM 746 N N . PHE A 1 96 ? -17.364 -8.267 0.366 1.00 79.62 96 PHE A N 1
ATOM 747 C CA . PHE A 1 96 ? -17.374 -8.040 1.814 1.00 79.62 96 PHE A CA 1
ATOM 748 C C . PHE A 1 96 ? -17.425 -6.548 2.189 1.00 79.62 96 PHE A C 1
ATOM 750 O O . PHE A 1 96 ? -16.432 -5.936 2.593 1.00 79.62 96 PHE A O 1
ATOM 757 N N . SER A 1 97 ? -18.631 -5.978 2.135 1.00 79.12 97 SER A N 1
ATOM 758 C CA . SER A 1 97 ? -18.960 -4.674 2.725 1.00 79.12 97 SER A CA 1
ATOM 759 C C . SER A 1 97 ? -19.098 -4.777 4.254 1.00 79.12 97 SER A C 1
ATOM 761 O O . SER A 1 97 ? -20.204 -4.853 4.800 1.00 79.12 97 SER A O 1
ATOM 763 N N . PHE A 1 98 ? -17.965 -4.771 4.966 1.00 82.75 98 PHE A N 1
ATOM 764 C CA . PHE A 1 98 ? -17.945 -4.663 6.428 1.00 82.75 98 PHE A CA 1
ATOM 765 C C . PHE A 1 98 ? -18.399 -3.272 6.882 1.00 82.75 98 PHE A C 1
ATOM 767 O O . PHE A 1 98 ? -17.611 -2.340 7.043 1.00 82.75 98 PHE A O 1
ATOM 774 N N . LYS A 1 99 ? -19.702 -3.145 7.131 1.00 81.75 99 LYS A N 1
ATOM 775 C CA . LYS A 1 99 ? -20.250 -2.077 7.973 1.00 81.75 99 LYS A CA 1
ATOM 776 C C . LYS A 1 99 ? -19.735 -2.287 9.400 1.00 81.75 99 LYS A C 1
ATOM 778 O O . LYS A 1 99 ? -19.560 -3.426 9.826 1.00 81.75 99 LYS A O 1
ATOM 783 N N . SER A 1 100 ? -19.514 -1.200 10.137 1.00 81.19 100 SER A N 1
ATOM 784 C CA . SER A 1 100 ? -19.076 -1.224 11.542 1.00 81.19 100 SER A CA 1
ATOM 785 C C . SER A 1 100 ? -20.214 -1.675 12.471 1.00 81.19 100 SER A C 1
ATOM 787 O O . SER A 1 100 ? -20.736 -0.892 13.260 1.00 81.19 100 SER A O 1
ATOM 789 N N . ASP A 1 101 ? -20.644 -2.923 12.310 1.00 92.50 101 ASP A N 1
ATOM 790 C CA . ASP A 1 101 ? -21.725 -3.541 13.067 1.00 92.50 101 ASP A CA 1
ATOM 791 C C . ASP A 1 101 ? -21.197 -4.049 14.423 1.00 92.50 101 ASP A C 1
ATOM 793 O O . ASP A 1 101 ? -20.255 -4.851 14.443 1.00 92.50 101 ASP A O 1
ATOM 797 N N . PRO A 1 102 ? -21.762 -3.606 15.563 1.00 93.69 102 PRO A N 1
ATOM 798 C CA . PRO A 1 102 ? -21.369 -4.096 16.878 1.00 93.69 102 PRO A CA 1
ATOM 799 C C . PRO A 1 102 ? -21.489 -5.618 17.040 1.00 93.69 102 PRO A C 1
ATOM 801 O O . PRO A 1 102 ? -20.723 -6.191 17.810 1.00 93.69 102 PRO A O 1
ATOM 804 N N . SER A 1 103 ? -22.391 -6.296 16.313 1.00 95.69 103 SER A N 1
ATOM 805 C CA . SER A 1 103 ? -22.602 -7.745 16.461 1.00 95.69 103 SER A CA 1
ATOM 806 C C . SER A 1 103 ? -21.460 -8.610 15.916 1.00 95.69 103 SER A C 1
ATOM 808 O O . SER A 1 103 ? -21.444 -9.819 16.157 1.00 95.69 103 SER A O 1
ATOM 810 N N . LEU A 1 104 ? -20.519 -8.014 15.173 1.00 96.75 104 LEU A N 1
ATOM 811 C CA . LEU A 1 104 ? -19.286 -8.676 14.741 1.00 96.75 104 LEU A CA 1
ATOM 812 C C . LEU A 1 104 ? -18.362 -8.973 15.928 1.00 96.75 104 LEU A C 1
ATOM 814 O O . LEU A 1 104 ? -17.600 -9.930 15.872 1.00 96.75 104 LEU A O 1
ATOM 818 N N . TRP A 1 105 ? -18.416 -8.184 16.999 1.00 97.88 105 TRP A N 1
ATOM 819 C CA . TRP A 1 105 ? -17.481 -8.283 18.119 1.00 97.88 105 TRP A CA 1
ATOM 820 C C . TRP A 1 105 ? -18.062 -9.127 19.257 1.00 97.88 105 TRP A C 1
ATOM 822 O O . TRP A 1 105 ? -19.276 -9.197 19.455 1.00 97.88 105 TRP A O 1
ATOM 832 N N . SER A 1 106 ? -17.196 -9.812 20.002 1.00 97.94 106 SER A N 1
ATOM 833 C CA . SER A 1 106 ? -17.605 -10.685 21.101 1.00 97.94 106 SER A CA 1
ATOM 834 C C . SER A 1 106 ? -16.613 -10.618 22.257 1.00 97.94 106 SER A C 1
ATOM 836 O O . SER A 1 106 ? -15.403 -10.708 22.058 1.00 97.94 106 SER A O 1
ATOM 838 N N . ALA A 1 107 ? -17.139 -10.474 23.476 1.00 97.50 107 ALA A N 1
ATOM 839 C CA . ALA A 1 107 ? -16.371 -10.545 24.721 1.00 97.50 107 ALA A CA 1
ATOM 840 C C . ALA A 1 107 ? -15.973 -11.984 25.105 1.00 97.50 107 ALA A C 1
ATOM 842 O O . ALA A 1 107 ? -15.118 -12.179 25.964 1.00 97.50 107 ALA A O 1
ATOM 843 N N . GLU A 1 108 ? -16.583 -12.989 24.471 1.00 97.81 108 GLU A N 1
ATOM 844 C CA . GLU A 1 108 ? -16.213 -14.391 24.647 1.00 97.81 108 GLU A CA 1
ATOM 845 C C . GLU A 1 108 ? -14.913 -14.716 23.896 1.00 97.81 108 GLU A C 1
ATOM 847 O O . GLU A 1 108 ? -14.607 -14.122 22.857 1.00 97.81 108 GLU A O 1
ATOM 852 N N . GLU A 1 109 ? -14.185 -15.721 24.381 1.00 97.62 109 GLU A N 1
ATOM 853 C CA . GLU A 1 109 ? -12.968 -16.222 23.735 1.00 97.62 109 GLU A CA 1
ATOM 854 C C . GLU A 1 109 ? -13.220 -16.766 22.315 1.00 97.62 109 GLU A C 1
ATOM 856 O O . GLU A 1 109 ? -14.335 -17.228 22.008 1.00 97.62 109 GLU A O 1
ATOM 861 N N . PRO A 1 110 ? -12.200 -16.740 21.434 1.00 97.94 110 PRO A N 1
ATOM 862 C CA . PRO A 1 110 ? -12.284 -17.364 20.122 1.00 97.94 110 PRO A CA 1
ATOM 863 C C . PRO A 1 110 ? -12.507 -18.876 20.246 1.00 97.94 110 PRO A C 1
ATOM 865 O O . PRO A 1 110 ? -11.852 -19.560 21.026 1.00 97.94 110 PRO A O 1
ATOM 868 N N . THR A 1 111 ? -13.425 -19.408 19.441 1.00 97.88 111 THR A N 1
ATOM 869 C CA . THR A 1 111 ? -13.713 -20.850 19.356 1.00 97.88 111 THR A CA 1
ATOM 870 C C . THR A 1 111 ? -12.986 -21.520 18.193 1.00 97.88 111 THR A C 1
ATOM 872 O O . THR A 1 111 ? -13.161 -22.715 17.976 1.00 97.88 111 THR A O 1
ATOM 875 N N . VAL A 1 112 ? -12.253 -20.749 17.383 1.00 96.94 112 VAL A N 1
ATOM 876 C CA . VAL A 1 112 ? -11.689 -21.199 16.109 1.00 96.94 112 VAL A CA 1
ATOM 877 C C . VAL A 1 112 ? -10.183 -20.958 16.067 1.00 96.94 112 VAL A C 1
ATOM 879 O O . VAL A 1 112 ? -9.718 -19.826 15.919 1.00 96.94 112 VAL A O 1
ATOM 882 N N . THR A 1 113 ? -9.418 -22.046 16.146 1.00 96.50 113 THR A N 1
ATOM 883 C CA . THR A 1 113 ? -7.971 -22.055 15.902 1.00 96.50 113 THR A CA 1
ATOM 884 C C . THR A 1 113 ? -7.704 -21.979 14.400 1.00 96.50 113 THR A C 1
ATOM 886 O O . THR A 1 113 ? -8.222 -22.789 13.630 1.00 96.50 113 THR A O 1
ATOM 889 N N . ILE A 1 114 ? -6.885 -21.022 13.960 1.00 96.19 114 ILE A N 1
ATOM 890 C CA . ILE A 1 114 ? -6.631 -20.796 12.530 1.00 96.19 114 ILE A CA 1
ATOM 891 C C . ILE A 1 114 ? -5.610 -21.822 12.007 1.00 96.19 114 ILE A C 1
ATOM 893 O O . ILE A 1 114 ? -4.420 -21.783 12.329 1.00 96.19 114 ILE A O 1
ATOM 897 N N . THR A 1 115 ? -6.089 -22.750 11.180 1.00 95.25 115 THR A N 1
ATOM 898 C CA . THR A 1 115 ? -5.287 -23.758 10.467 1.00 95.25 115 THR A CA 1
ATOM 899 C C . THR A 1 115 ? -5.137 -23.391 8.988 1.00 95.25 115 THR A C 1
ATOM 901 O O . THR A 1 115 ? -5.906 -22.583 8.469 1.00 95.25 115 THR A O 1
ATOM 904 N N . HIS A 1 116 ? -4.162 -23.988 8.292 1.00 90.06 116 HIS A N 1
ATOM 905 C CA . HIS A 1 116 ? -3.918 -23.708 6.869 1.00 90.06 116 HIS A CA 1
ATOM 906 C C . HIS A 1 116 ? -5.133 -24.027 5.969 1.00 90.06 116 HIS A C 1
ATOM 908 O O . HIS A 1 116 ? -5.567 -23.126 5.254 1.00 90.06 116 HIS A O 1
ATOM 914 N N . PRO A 1 117 ? -5.789 -25.210 6.052 1.00 95.00 117 PRO A N 1
ATOM 915 C CA . PRO A 1 117 ? -6.965 -25.491 5.220 1.00 95.00 117 PRO A CA 1
ATOM 916 C C . PRO A 1 117 ? -8.139 -24.543 5.500 1.00 95.00 117 PRO A C 1
ATOM 918 O O . PRO A 1 117 ? -8.837 -24.128 4.577 1.00 95.00 117 PRO A O 1
ATOM 921 N N . LEU A 1 118 ? -8.334 -24.156 6.768 1.00 93.31 118 LEU A N 1
ATOM 922 C CA . LEU A 1 118 ? -9.368 -23.197 7.147 1.00 93.31 118 LEU A CA 1
ATOM 923 C C . LEU A 1 118 ? -9.073 -21.808 6.566 1.00 93.31 118 LEU A C 1
ATOM 925 O O . LEU A 1 118 ? -9.943 -21.203 5.948 1.00 93.31 118 LEU A O 1
ATOM 929 N N . PHE A 1 119 ? -7.838 -21.325 6.700 1.00 93.94 119 PHE A N 1
ATOM 930 C CA . PHE A 1 119 ? -7.411 -20.054 6.120 1.00 93.94 119 PHE A CA 1
ATOM 931 C C . PHE A 1 119 ? -7.630 -20.001 4.598 1.00 93.94 119 PHE A C 1
ATOM 933 O O . PHE A 1 119 ? -8.222 -19.038 4.117 1.00 93.94 119 PHE A O 1
ATOM 940 N N . LEU A 1 120 ? -7.265 -21.055 3.856 1.00 94.75 120 LEU A N 1
ATOM 941 C CA . LEU A 1 120 ? -7.501 -21.149 2.405 1.00 94.75 120 LEU A CA 1
ATOM 942 C C . LEU A 1 120 ? -8.986 -21.150 2.013 1.00 94.75 120 LEU A C 1
ATOM 944 O O . LEU A 1 120 ? -9.344 -20.634 0.955 1.00 94.75 120 LEU A O 1
ATOM 948 N N . SER A 1 121 ? -9.859 -21.713 2.856 1.00 94.94 121 SER A N 1
ATOM 949 C CA . SER A 1 121 ? -11.313 -21.729 2.623 1.00 94.94 121 SER A CA 1
ATOM 950 C C . SER A 1 121 ? -12.000 -20.372 2.822 1.00 94.94 121 SER A C 1
ATOM 952 O O . SER A 1 121 ? -13.166 -20.210 2.459 1.00 94.94 121 SER A O 1
ATOM 954 N N . HIS A 1 122 ? -11.311 -19.396 3.415 1.00 94.56 122 HIS A N 1
ATOM 955 C CA . HIS A 1 122 ? -11.847 -18.058 3.628 1.00 94.56 122 HIS A CA 1
ATOM 956 C C . HIS A 1 122 ? -11.619 -17.169 2.400 1.00 94.56 122 HIS A C 1
ATOM 958 O O . HIS A 1 122 ? -10.582 -17.240 1.748 1.00 94.56 122 HIS A O 1
ATOM 964 N N . ALA A 1 123 ? -12.550 -16.255 2.118 1.00 95.44 123 ALA A N 1
ATOM 965 C CA . ALA A 1 123 ? -12.312 -15.207 1.129 1.00 95.44 123 ALA A CA 1
ATOM 966 C C . ALA A 1 123 ? -11.775 -13.937 1.814 1.00 95.44 123 ALA A C 1
ATOM 968 O O . ALA A 1 123 ? -12.392 -13.419 2.746 1.00 95.44 123 ALA A O 1
ATOM 969 N N . ILE A 1 124 ? -10.633 -13.416 1.359 1.00 96.06 124 ILE A N 1
ATOM 970 C CA . ILE A 1 124 ? -10.000 -12.227 1.950 1.00 96.06 124 ILE A CA 1
ATOM 971 C C . ILE A 1 124 ? -10.806 -10.968 1.568 1.00 96.06 124 ILE A C 1
ATOM 973 O O . ILE A 1 124 ? -11.011 -10.723 0.375 1.00 96.06 124 ILE A O 1
ATOM 977 N N . PRO A 1 125 ? -11.265 -10.149 2.534 1.00 95.31 125 PRO A N 1
ATOM 978 C CA . PRO A 1 125 ? -11.992 -8.911 2.249 1.00 95.31 125 PRO A CA 1
ATOM 979 C C . PRO A 1 125 ? -11.134 -7.864 1.524 1.00 95.31 125 PRO A C 1
ATOM 981 O O . PRO A 1 125 ? -9.906 -7.886 1.593 1.00 95.31 125 PRO A O 1
ATOM 984 N N . SER A 1 126 ? -11.776 -6.887 0.878 1.00 93.94 126 SER A N 1
ATOM 985 C CA . SER A 1 126 ? -11.060 -5.758 0.267 1.00 93.94 126 SER A CA 1
ATOM 986 C C . SER A 1 126 ? -10.242 -4.959 1.296 1.00 93.94 126 SER A C 1
ATOM 988 O O . SER A 1 126 ? -10.668 -4.766 2.438 1.00 93.94 126 SER A O 1
ATOM 990 N N . PHE A 1 127 ? -9.088 -4.423 0.882 1.00 93.44 127 PHE A N 1
ATOM 991 C CA . PHE A 1 127 ? -8.181 -3.681 1.768 1.00 93.44 127 PHE A CA 1
ATOM 992 C C . PHE A 1 127 ? -8.869 -2.516 2.510 1.00 93.44 127 PHE A C 1
ATOM 994 O O . PHE A 1 127 ? -8.632 -2.303 3.696 1.00 93.44 127 PHE A O 1
ATOM 1001 N N . HIS A 1 128 ? -9.801 -1.807 1.862 1.00 91.81 128 HIS A N 1
ATOM 1002 C CA . HIS A 1 128 ? -10.571 -0.736 2.508 1.00 91.81 128 HIS A CA 1
ATOM 1003 C C . HIS A 1 128 ? -11.508 -1.245 3.622 1.00 91.81 128 HIS A C 1
ATOM 1005 O O . HIS A 1 128 ? -11.634 -0.604 4.670 1.00 91.81 128 HIS A O 1
ATOM 1011 N N . ALA A 1 129 ? -12.132 -2.411 3.431 1.00 93.44 129 ALA A N 1
ATOM 1012 C CA . ALA A 1 129 ? -12.928 -3.059 4.469 1.00 93.44 129 ALA A CA 1
ATOM 1013 C C . ALA A 1 129 ? -12.044 -3.548 5.632 1.00 93.44 129 ALA A C 1
ATOM 1015 O O . ALA A 1 129 ? -12.438 -3.431 6.791 1.00 93.44 129 ALA A O 1
ATOM 1016 N N . LEU A 1 130 ? -10.824 -4.013 5.343 1.00 95.25 130 LEU A N 1
ATOM 1017 C CA . LEU A 1 130 ? -9.849 -4.425 6.356 1.00 95.25 130 LEU A CA 1
ATOM 1018 C C . LEU A 1 130 ? -9.300 -3.255 7.188 1.00 95.25 130 LEU A C 1
ATOM 1020 O O . LEU A 1 130 ? -9.201 -3.384 8.405 1.00 95.25 130 LEU A O 1
ATOM 1024 N N . GLU A 1 131 ? -9.009 -2.100 6.583 1.00 94.44 131 GLU A N 1
ATOM 1025 C CA . GLU A 1 131 ? -8.676 -0.880 7.340 1.00 94.44 131 GLU A CA 1
ATOM 1026 C C . GLU A 1 131 ? -9.859 -0.415 8.209 1.00 94.44 131 GLU A C 1
ATOM 1028 O O . GLU A 1 131 ? -9.667 -0.012 9.355 1.00 94.44 131 GLU A O 1
ATOM 1033 N N . THR A 1 132 ? -11.093 -0.537 7.705 1.00 94.25 132 THR A N 1
ATOM 1034 C CA . THR A 1 132 ? -12.315 -0.205 8.460 1.00 94.25 132 THR A CA 1
ATOM 1035 C C . THR A 1 132 ? -12.513 -1.137 9.662 1.00 94.25 132 THR A C 1
ATOM 1037 O O . THR A 1 132 ? -12.828 -0.670 10.757 1.00 94.25 132 THR A O 1
ATOM 1040 N N . LEU A 1 133 ? -12.272 -2.443 9.493 1.00 95.88 133 LEU A N 1
ATOM 1041 C CA . LEU A 1 133 ? -12.268 -3.423 10.583 1.00 95.88 133 LEU A CA 1
ATOM 1042 C C . LEU A 1 133 ? -11.149 -3.163 11.598 1.00 95.88 133 LEU A C 1
ATOM 1044 O O . LEU A 1 133 ? -11.390 -3.266 12.795 1.00 95.88 133 LEU A O 1
ATOM 1048 N N . HIS A 1 134 ? -9.948 -2.811 11.142 1.00 96.50 134 HIS A N 1
ATOM 1049 C CA . HIS A 1 134 ? -8.799 -2.543 12.008 1.00 96.50 134 HIS A CA 1
ATOM 1050 C C . HIS A 1 134 ? -8.946 -1.242 12.819 1.00 96.50 134 HIS A C 1
ATOM 1052 O O . HIS A 1 134 ? -8.512 -1.174 13.966 1.00 96.50 134 HIS A O 1
ATOM 1058 N N . GLU A 1 135 ? -9.588 -0.205 12.273 1.00 95.69 135 GLU A N 1
ATOM 1059 C CA . GLU A 1 135 ? -9.926 0.990 13.057 1.00 95.69 135 GLU A CA 1
ATOM 1060 C C . GLU A 1 135 ? -11.051 0.700 14.068 1.00 95.69 135 GLU A C 1
ATOM 1062 O O . GLU A 1 135 ? -10.992 1.162 15.206 1.00 95.69 135 GLU A O 1
ATOM 1067 N N . ALA A 1 136 ? -12.046 -0.113 13.695 1.00 96.31 136 ALA A N 1
ATOM 1068 C CA . ALA A 1 136 ? -13.118 -0.525 14.602 1.00 96.31 136 ALA A CA 1
ATOM 1069 C C . ALA A 1 136 ? -12.629 -1.457 15.732 1.00 96.31 136 ALA A C 1
ATOM 1071 O O . ALA A 1 136 ? -13.075 -1.313 16.873 1.00 96.31 136 ALA A O 1
ATOM 1072 N N . SER A 1 137 ? -11.684 -2.364 15.449 1.00 97.38 137 SER A N 1
ATOM 1073 C CA . SER A 1 137 ? -11.176 -3.338 16.425 1.00 97.38 137 SER A CA 1
ATOM 1074 C C . SER A 1 137 ? -10.477 -2.687 17.616 1.00 97.38 137 SER A C 1
ATOM 1076 O O . SER A 1 137 ? -10.555 -3.219 18.718 1.00 97.38 137 SER A O 1
ATOM 1078 N N . ARG A 1 138 ? -9.867 -1.508 17.433 1.00 97.69 138 ARG A N 1
ATOM 1079 C CA . ARG A 1 138 ? -9.279 -0.694 18.512 1.00 97.69 138 ARG A CA 1
ATOM 1080 C C . ARG A 1 138 ? -10.278 -0.387 19.621 1.00 97.69 138 ARG A C 1
ATOM 1082 O O . ARG A 1 138 ? -10.003 -0.619 20.796 1.00 97.69 138 ARG A O 1
ATOM 1089 N N . GLN A 1 139 ? -11.440 0.144 19.241 1.00 98.00 139 GLN A N 1
ATOM 1090 C CA . GLN A 1 139 ? -12.481 0.486 20.203 1.00 98.00 139 GLN A CA 1
ATOM 1091 C C . GLN A 1 139 ? -13.178 -0.781 20.711 1.00 98.00 139 GLN A C 1
ATOM 1093 O O . GLN A 1 139 ? -13.361 -0.905 21.913 1.00 98.00 139 GLN A O 1
ATOM 1098 N N . ALA A 1 140 ? -13.455 -1.762 19.844 1.00 97.88 140 ALA A N 1
ATOM 1099 C CA . ALA A 1 140 ? -14.088 -3.017 20.255 1.00 97.88 140 ALA A CA 1
ATOM 1100 C C . ALA A 1 140 ? -13.257 -3.812 21.283 1.00 97.88 140 ALA A C 1
ATOM 1102 O O . ALA A 1 140 ? -13.821 -4.331 22.247 1.00 97.88 140 ALA A O 1
ATOM 1103 N N . TRP A 1 141 ? -11.929 -3.879 21.116 1.00 98.25 141 TRP A N 1
ATOM 1104 C CA . TRP A 1 141 ? -10.995 -4.452 22.096 1.00 98.25 141 TRP A CA 1
ATOM 1105 C C . TRP A 1 141 ? -11.098 -3.714 23.435 1.00 98.25 141 TRP A C 1
ATOM 1107 O O . TRP A 1 141 ? -11.346 -4.340 24.462 1.00 98.25 141 TRP A O 1
ATOM 1117 N N . LEU A 1 142 ? -11.021 -2.378 23.418 1.00 97.88 142 LEU A N 1
ATOM 1118 C CA . LEU A 1 142 ? -11.130 -1.541 24.619 1.00 97.88 142 LEU A CA 1
ATOM 1119 C C . LEU A 1 142 ? -12.510 -1.634 25.298 1.00 97.88 142 LEU A C 1
ATOM 1121 O O . LEU A 1 142 ? -12.601 -1.533 26.520 1.00 97.88 142 LEU A O 1
ATOM 1125 N N . ASP A 1 143 ? -13.569 -1.900 24.535 1.00 97.81 143 ASP A N 1
ATOM 1126 C CA . ASP A 1 143 ? -14.920 -2.188 25.031 1.00 97.81 143 ASP A CA 1
ATOM 1127 C C . ASP A 1 143 ? -15.057 -3.618 25.609 1.00 97.81 143 ASP A C 1
ATOM 1129 O O . ASP A 1 143 ? -16.118 -3.982 26.112 1.00 97.81 143 ASP A O 1
ATOM 1133 N N . GLY A 1 144 ? -13.984 -4.421 25.599 1.00 97.81 144 GLY A N 1
ATOM 1134 C CA . GLY A 1 144 ? -13.909 -5.751 26.216 1.00 97.81 144 GLY A CA 1
ATOM 1135 C C . GLY A 1 144 ? -14.008 -6.935 25.249 1.00 97.81 144 GLY A C 1
ATOM 1136 O O . GLY A 1 144 ? -14.131 -8.072 25.704 1.00 97.81 144 GLY A O 1
ATOM 1137 N N . SER A 1 145 ? -13.961 -6.706 23.934 1.00 98.12 145 SER A N 1
ATOM 1138 C CA . SER A 1 145 ? -14.038 -7.784 22.937 1.00 98.12 145 SER A CA 1
ATOM 1139 C C . SER A 1 145 ? -12.736 -8.582 22.864 1.00 98.12 145 SER A C 1
ATOM 1141 O O . SER A 1 145 ? -11.660 -8.003 22.737 1.00 98.12 145 SER A O 1
ATOM 1143 N N . ARG A 1 146 ? -12.842 -9.914 22.876 1.00 97.75 146 ARG A N 1
ATOM 1144 C CA . ARG A 1 146 ? -11.723 -10.868 22.756 1.00 97.75 146 ARG A CA 1
ATOM 1145 C C . ARG A 1 146 ? -11.690 -11.581 21.403 1.00 97.75 146 ARG A C 1
ATOM 1147 O O . ARG A 1 146 ? -10.661 -12.124 21.009 1.00 97.75 146 ARG A O 1
ATOM 1154 N N . SER A 1 147 ? -12.801 -11.565 20.667 1.00 98.31 147 SER A N 1
ATOM 1155 C CA . SER A 1 147 ? -12.927 -12.251 19.381 1.00 98.31 147 SER A CA 1
ATOM 1156 C C . SER A 1 147 ? -13.871 -11.537 18.404 1.00 98.31 147 SER A C 1
ATOM 1158 O O . SER A 1 147 ? -14.632 -10.637 18.774 1.00 98.31 147 SER A O 1
ATOM 1160 N N . ILE A 1 148 ? -13.803 -11.939 17.131 1.00 97.81 148 ILE A N 1
ATOM 1161 C CA . ILE A 1 148 ? -14.636 -11.447 16.027 1.00 97.81 148 ILE A CA 1
ATOM 1162 C C . ILE A 1 148 ? -15.387 -12.602 15.341 1.00 97.81 148 ILE A C 1
ATOM 1164 O O . ILE A 1 148 ? -14.837 -13.675 15.093 1.00 97.81 148 ILE A O 1
ATOM 1168 N N . LYS A 1 149 ? -16.658 -12.377 15.011 1.00 97.00 149 LYS A N 1
ATOM 1169 C CA . LYS A 1 149 ? -17.513 -13.241 14.189 1.00 97.00 149 LYS A CA 1
ATOM 1170 C C . LYS A 1 149 ? -17.435 -12.760 12.741 1.00 97.00 149 LYS A C 1
ATOM 1172 O O . LYS A 1 149 ? -17.748 -11.604 12.461 1.00 97.00 149 LYS A O 1
ATOM 1177 N N . LEU A 1 150 ? -17.022 -13.628 11.820 1.00 94.81 150 LEU A N 1
ATOM 1178 C CA . LEU A 1 150 ? -16.943 -13.296 10.394 1.00 94.81 150 LEU A CA 1
ATOM 1179 C C . LEU A 1 150 ? -18.252 -13.696 9.679 1.00 94.81 150 LEU A C 1
ATOM 1181 O O . LEU A 1 150 ? -18.700 -14.830 9.856 1.00 94.81 150 LEU A O 1
ATOM 1185 N N . PRO A 1 151 ? -18.881 -12.816 8.873 1.00 92.12 151 PRO A N 1
ATOM 1186 C CA . PRO A 1 151 ? -20.113 -13.140 8.155 1.00 92.12 151 PRO A CA 1
ATOM 1187 C C . PRO A 1 151 ? -19.962 -14.378 7.263 1.00 92.12 151 PRO A C 1
ATOM 1189 O O . PRO A 1 151 ? -19.035 -14.453 6.463 1.00 92.12 151 PRO A O 1
ATOM 1192 N N . GLY A 1 152 ? -20.883 -15.336 7.395 1.00 90.56 152 GLY A N 1
ATOM 1193 C CA . GLY A 1 152 ? -20.858 -16.604 6.653 1.00 90.56 152 GLY A CA 1
ATOM 1194 C C . GLY A 1 152 ? -19.998 -17.712 7.277 1.00 90.56 152 GLY A C 1
ATOM 1195 O O . GLY A 1 152 ? -20.076 -18.846 6.817 1.00 90.56 152 GLY A O 1
ATOM 1196 N N . HIS A 1 153 ? -19.236 -17.428 8.337 1.00 92.75 153 HIS A N 1
ATOM 1197 C CA . HIS A 1 153 ? -18.398 -18.413 9.026 1.00 92.75 153 HIS A CA 1
ATOM 1198 C C . HIS A 1 153 ? -18.990 -18.822 10.382 1.00 92.75 153 HIS A C 1
ATOM 1200 O O . HIS A 1 153 ? -19.591 -18.012 11.090 1.00 92.75 153 HIS A O 1
ATOM 1206 N N . ALA A 1 154 ? -18.792 -20.085 10.767 1.00 93.25 154 ALA A N 1
ATOM 1207 C CA . ALA A 1 154 ? -19.206 -20.598 12.069 1.00 93.25 154 ALA A CA 1
ATOM 1208 C C . ALA A 1 154 ? -18.141 -20.320 13.147 1.00 93.25 154 ALA A C 1
ATOM 1210 O O . ALA A 1 154 ? -16.955 -20.567 12.939 1.00 93.25 154 ALA A O 1
ATOM 1211 N N . GLY A 1 155 ? -18.577 -19.861 14.324 1.00 95.75 155 GLY A N 1
ATOM 1212 C CA . GLY A 1 155 ? -17.713 -19.645 15.489 1.00 95.75 155 GLY A CA 1
ATOM 1213 C C . GLY A 1 155 ? -17.140 -18.230 15.621 1.00 95.75 155 GLY A C 1
ATOM 1214 O O . GLY A 1 155 ? -17.654 -17.261 15.057 1.00 95.75 155 GLY A O 1
ATOM 1215 N N . ARG A 1 156 ? -16.097 -18.107 16.449 1.00 97.69 156 ARG A N 1
ATOM 1216 C CA . ARG A 1 156 ? -15.423 -16.847 16.795 1.00 97.69 156 ARG A CA 1
ATOM 1217 C C . ARG A 1 156 ? -13.920 -16.946 16.551 1.00 97.69 156 ARG A C 1
ATOM 1219 O O . ARG A 1 156 ? -13.282 -17.882 17.026 1.00 97.69 156 ARG A O 1
ATOM 1226 N N . TYR A 1 157 ? -13.361 -15.954 15.871 1.00 98.00 157 TYR A N 1
ATOM 1227 C CA . TYR A 1 157 ? -11.952 -15.877 15.492 1.00 98.00 157 TYR A CA 1
ATOM 1228 C C . TYR A 1 157 ? -11.174 -14.920 16.407 1.00 98.00 157 TYR A C 1
ATOM 1230 O O . TYR A 1 157 ? -11.743 -13.925 16.863 1.00 98.00 157 TYR A O 1
ATOM 1238 N N . PRO A 1 158 ? -9.881 -15.173 16.673 1.00 98.19 158 PRO A N 1
ATOM 1239 C CA . PRO A 1 158 ? -9.042 -14.257 17.445 1.00 98.19 158 PRO A CA 1
ATOM 1240 C C . PRO A 1 158 ? -8.833 -12.943 16.681 1.00 98.19 158 PRO A C 1
ATOM 1242 O O . PRO A 1 158 ? -8.765 -12.943 15.452 1.00 98.19 158 PRO A O 1
ATOM 1245 N N . LEU A 1 159 ? -8.697 -11.817 17.391 1.00 97.94 159 LEU A N 1
ATOM 1246 C CA . LEU A 1 159 ? -8.655 -10.479 16.773 1.00 97.94 159 LEU A CA 1
ATOM 1247 C C . LEU A 1 159 ? -7.522 -10.299 15.744 1.00 97.94 159 LEU A C 1
ATOM 1249 O O . LEU A 1 159 ? -7.702 -9.565 14.767 1.00 97.94 159 LEU A O 1
ATOM 1253 N N . TYR A 1 160 ? -6.397 -11.009 15.896 1.00 98.06 160 TYR A N 1
ATOM 1254 C CA . TYR A 1 160 ? -5.289 -10.978 14.935 1.00 98.06 160 TYR A CA 1
ATOM 1255 C C . TYR A 1 160 ? -5.650 -11.500 13.530 1.00 98.06 160 TYR A C 1
ATOM 1257 O O . TYR A 1 160 ? -4.885 -11.259 12.597 1.00 98.06 160 TYR A O 1
ATOM 1265 N N . ILE A 1 161 ? -6.819 -12.131 13.320 1.00 97.75 161 ILE A N 1
ATOM 1266 C CA . ILE A 1 161 ? -7.326 -12.467 11.973 1.00 97.75 161 ILE A CA 1
ATOM 1267 C C . ILE A 1 161 ? -7.420 -11.229 11.065 1.00 97.75 161 ILE A C 1
ATOM 1269 O O . ILE A 1 161 ? -7.193 -11.322 9.862 1.00 97.75 161 ILE A O 1
ATOM 1273 N N . ILE A 1 162 ? -7.689 -10.050 11.641 1.00 97.50 162 ILE A N 1
ATOM 1274 C CA . ILE A 1 162 ? -7.761 -8.777 10.909 1.00 97.50 162 ILE A CA 1
ATOM 1275 C C . ILE A 1 162 ? -6.369 -8.377 10.400 1.00 97.50 162 ILE A C 1
ATOM 1277 O O . ILE A 1 162 ? -6.229 -7.937 9.260 1.00 97.50 162 ILE A O 1
ATOM 1281 N N . THR A 1 163 ? -5.331 -8.561 11.220 1.00 97.94 163 THR A N 1
ATOM 1282 C CA . THR A 1 163 ? -3.932 -8.331 10.829 1.00 97.94 163 THR A CA 1
ATOM 1283 C C . THR A 1 163 ? -3.485 -9.368 9.801 1.00 97.94 163 THR A C 1
ATOM 1285 O O . THR A 1 163 ? -2.944 -8.990 8.767 1.00 97.94 163 THR A O 1
ATOM 1288 N N . LEU A 1 164 ? -3.801 -10.651 10.017 1.00 97.81 164 LEU A N 1
ATOM 1289 C CA . LEU A 1 164 ? -3.498 -11.734 9.077 1.00 97.81 164 LEU A CA 1
ATOM 1290 C C . LEU A 1 164 ? -4.103 -11.473 7.692 1.00 97.81 164 LEU A C 1
ATOM 1292 O O . LEU A 1 164 ? -3.392 -11.582 6.700 1.00 97.81 164 LEU A O 1
ATOM 1296 N N . TYR A 1 165 ? -5.366 -11.043 7.602 1.00 97.62 165 TYR A N 1
ATOM 1297 C CA . TYR A 1 165 ? -5.967 -10.652 6.323 1.00 97.62 165 TYR A CA 1
ATOM 1298 C C . TYR A 1 165 ? -5.330 -9.403 5.697 1.00 97.62 165 TYR A C 1
ATOM 1300 O O . TYR A 1 165 ? -5.273 -9.317 4.473 1.00 97.62 165 TYR A O 1
ATOM 1308 N N . ARG A 1 166 ? -4.845 -8.434 6.487 1.00 97.56 166 ARG A N 1
ATOM 1309 C CA . ARG A 1 166 ? -4.159 -7.241 5.951 1.00 97.56 166 ARG A CA 1
ATOM 1310 C C . ARG A 1 166 ? -2.807 -7.590 5.347 1.00 97.56 166 ARG A C 1
ATOM 1312 O O . ARG A 1 166 ? -2.516 -7.127 4.248 1.00 97.56 166 ARG A O 1
ATOM 1319 N N . GLU A 1 167 ? -2.026 -8.438 6.010 1.00 97.56 167 GLU A N 1
ATOM 1320 C CA . GLU A 1 167 ? -0.760 -8.921 5.451 1.00 97.56 167 GLU A CA 1
ATOM 1321 C C . GLU A 1 167 ? -0.998 -9.873 4.270 1.00 97.56 167 GLU A C 1
ATOM 1323 O O . GLU A 1 167 ? -0.400 -9.680 3.216 1.00 97.56 167 GLU A O 1
ATOM 1328 N N . ALA A 1 168 ? -1.960 -10.799 4.363 1.00 97.56 168 ALA A N 1
ATOM 1329 C CA . ALA A 1 168 ? -2.356 -11.661 3.245 1.00 97.56 168 ALA A CA 1
ATOM 1330 C C . ALA A 1 168 ? -2.858 -10.869 2.026 1.00 97.56 168 ALA A C 1
ATOM 1332 O O . ALA A 1 168 ? -2.591 -11.253 0.890 1.00 97.56 168 ALA A O 1
ATOM 1333 N N . SER A 1 169 ? -3.548 -9.741 2.241 1.00 96.81 169 SER A N 1
ATOM 1334 C CA . SER A 1 169 ? -3.917 -8.831 1.156 1.00 96.81 169 SER A CA 1
ATOM 1335 C C . SER A 1 169 ? -2.673 -8.276 0.466 1.00 96.81 169 SER A C 1
ATOM 1337 O O . SER A 1 169 ? -2.611 -8.367 -0.752 1.00 96.81 169 SER A O 1
ATOM 1339 N N . ARG A 1 170 ? -1.680 -7.763 1.209 1.00 96.00 170 ARG A N 1
ATOM 1340 C CA . ARG A 1 170 ? -0.435 -7.226 0.623 1.00 96.00 170 ARG A CA 1
ATOM 1341 C C . ARG A 1 170 ? 0.370 -8.296 -0.113 1.00 96.00 170 ARG A C 1
ATOM 1343 O O . ARG A 1 170 ? 0.849 -8.033 -1.208 1.00 96.00 170 ARG A O 1
ATOM 1350 N N . VAL A 1 171 ? 0.469 -9.500 0.458 1.00 96.56 171 VAL A N 1
ATOM 1351 C CA . VAL A 1 171 ? 1.070 -10.666 -0.211 1.00 96.56 171 VAL A CA 1
ATOM 1352 C C . VAL A 1 171 ? 0.380 -10.911 -1.555 1.00 96.56 171 VAL A C 1
ATOM 1354 O O . VAL A 1 171 ? 1.056 -11.025 -2.567 1.00 96.56 171 VAL A O 1
ATOM 1357 N N . LEU A 1 172 ? -0.958 -10.935 -1.595 1.00 96.50 172 LEU A N 1
ATOM 1358 C CA . LEU A 1 172 ? -1.713 -11.125 -2.839 1.00 96.50 172 LEU A CA 1
ATOM 1359 C C . LEU A 1 172 ? -1.505 -10.007 -3.868 1.00 96.50 172 LEU A C 1
ATOM 1361 O O . LEU A 1 172 ? -1.519 -10.305 -5.058 1.00 96.50 172 LEU A O 1
ATOM 1365 N N . ASP A 1 173 ? -1.329 -8.752 -3.439 1.00 95.50 173 ASP A N 1
ATOM 1366 C CA . ASP A 1 173 ? -0.999 -7.655 -4.359 1.00 95.50 173 ASP A CA 1
ATOM 1367 C C . ASP A 1 173 ? 0.369 -7.914 -5.010 1.00 95.50 173 ASP A C 1
ATOM 1369 O O . ASP A 1 173 ? 0.454 -8.015 -6.230 1.00 95.50 173 ASP A O 1
ATOM 1373 N N . THR A 1 174 ? 1.413 -8.167 -4.216 1.00 95.81 174 THR A N 1
ATOM 1374 C CA . THR A 1 174 ? 2.770 -8.378 -4.748 1.00 95.81 174 THR A CA 1
ATOM 1375 C C . THR A 1 174 ? 2.974 -9.716 -5.459 1.00 95.81 174 THR A C 1
ATOM 1377 O O . THR A 1 174 ? 3.767 -9.799 -6.396 1.00 95.81 174 THR A O 1
ATOM 1380 N N . LEU A 1 175 ? 2.224 -10.764 -5.115 1.00 96.56 175 LEU A N 1
ATOM 1381 C CA . LEU A 1 175 ? 2.183 -11.981 -5.931 1.00 96.56 175 LEU A CA 1
ATOM 1382 C C . LEU A 1 175 ? 1.468 -11.745 -7.270 1.00 96.56 175 LEU A C 1
ATOM 1384 O O . LEU A 1 175 ? 1.882 -12.321 -8.272 1.00 96.56 175 LEU A O 1
ATOM 1388 N N . ALA A 1 176 ? 0.446 -10.884 -7.334 1.00 96.50 176 ALA A N 1
ATOM 1389 C CA . ALA A 1 176 ? -0.166 -10.507 -8.609 1.00 96.50 176 ALA A CA 1
ATOM 1390 C C . ALA A 1 176 ? 0.794 -9.667 -9.473 1.00 96.50 176 ALA A C 1
ATOM 1392 O O . ALA A 1 176 ? 0.918 -9.942 -10.666 1.00 96.50 176 ALA A O 1
ATOM 1393 N N . GLU A 1 177 ? 1.523 -8.723 -8.867 1.00 96.06 177 GLU A N 1
ATOM 1394 C CA . GLU A 1 177 ? 2.605 -7.956 -9.506 1.00 96.06 177 GLU A CA 1
ATOM 1395 C C . GLU A 1 177 ? 3.674 -8.898 -10.108 1.00 96.06 177 GLU A C 1
ATOM 1397 O O . GLU A 1 177 ? 3.947 -8.855 -11.309 1.00 96.06 177 GLU A O 1
ATOM 1402 N N . TRP A 1 178 ? 4.200 -9.852 -9.329 1.00 97.56 178 TRP A N 1
ATOM 1403 C CA . TRP A 1 178 ? 5.143 -10.863 -9.833 1.00 97.56 178 TRP A CA 1
ATOM 1404 C C . TRP A 1 178 ? 4.543 -11.809 -10.886 1.00 97.56 178 TRP A C 1
ATOM 1406 O O . TRP A 1 178 ? 5.260 -12.271 -11.778 1.00 97.56 178 TRP A O 1
ATOM 1416 N N . GLN A 1 179 ? 3.238 -12.093 -10.832 1.00 97.38 179 GLN A N 1
ATOM 1417 C CA . GLN A 1 179 ? 2.570 -12.914 -11.843 1.00 97.38 179 GLN A CA 1
ATOM 1418 C C . GLN A 1 179 ? 2.476 -12.194 -13.199 1.00 97.38 179 GLN A C 1
ATOM 1420 O O . GLN A 1 179 ? 2.496 -12.858 -14.238 1.00 97.38 179 GLN A O 1
ATOM 1425 N N . ILE A 1 180 ? 2.424 -10.854 -13.221 1.00 96.12 180 ILE A N 1
ATOM 1426 C CA . ILE A 1 180 ? 2.572 -10.077 -14.462 1.00 96.12 180 ILE A CA 1
ATOM 1427 C C . ILE A 1 180 ? 3.963 -10.333 -15.056 1.00 96.12 180 ILE A C 1
ATOM 1429 O O . ILE A 1 180 ? 4.055 -10.660 -16.238 1.00 96.12 180 ILE A O 1
ATOM 1433 N N . SER A 1 181 ? 5.025 -10.305 -14.245 1.00 96.12 181 SER A N 1
ATOM 1434 C CA . SER A 1 181 ? 6.387 -10.576 -14.729 1.00 96.12 181 SER A CA 1
ATOM 1435 C C . SER A 1 181 ? 6.622 -12.004 -15.192 1.00 96.12 181 SER A C 1
ATOM 1437 O O . SER A 1 181 ? 7.273 -12.213 -16.214 1.00 96.12 181 SER A O 1
ATOM 1439 N N . GLN A 1 182 ? 6.058 -12.999 -14.505 1.00 96.56 182 GLN A N 1
ATOM 1440 C CA . GLN A 1 182 ? 6.129 -14.384 -14.970 1.00 96.56 182 GLN A CA 1
ATOM 1441 C C . GLN A 1 182 ? 5.449 -14.546 -16.341 1.00 96.56 182 GLN A C 1
ATOM 1443 O O . GLN A 1 182 ? 5.983 -15.230 -17.212 1.00 96.56 182 GLN A O 1
ATOM 1448 N N . ARG A 1 183 ? 4.304 -13.881 -16.564 1.00 96.69 183 ARG A N 1
ATOM 1449 C CA . ARG A 1 183 ? 3.625 -13.865 -17.872 1.00 96.69 183 ARG A CA 1
ATOM 1450 C C . ARG A 1 183 ? 4.436 -13.124 -18.932 1.00 96.69 183 ARG A C 1
ATOM 1452 O O . ARG A 1 183 ? 4.553 -13.637 -20.036 1.00 96.69 183 ARG A O 1
ATOM 1459 N N . PHE A 1 184 ? 5.013 -11.969 -18.599 1.00 96.19 184 PHE A N 1
ATOM 1460 C CA . PHE A 1 184 ? 5.878 -11.199 -19.496 1.00 96.19 184 PHE A CA 1
ATOM 1461 C C . PHE A 1 184 ? 7.075 -12.031 -19.971 1.00 96.19 184 PHE A C 1
ATOM 1463 O O . PHE A 1 184 ? 7.282 -12.178 -21.167 1.00 96.19 184 PHE A O 1
ATOM 1470 N N . VAL A 1 185 ? 7.820 -12.671 -19.063 1.00 96.56 185 VAL A N 1
ATOM 1471 C CA . VAL A 1 185 ? 8.946 -13.535 -19.462 1.00 96.56 185 VAL A CA 1
ATOM 1472 C C . VAL A 1 185 ? 8.466 -14.755 -20.265 1.00 96.56 185 VAL A C 1
ATOM 1474 O O . VAL A 1 185 ? 9.169 -15.205 -21.168 1.00 96.56 185 VAL A O 1
ATOM 1477 N N . ALA A 1 186 ? 7.255 -15.261 -20.010 1.00 95.75 186 ALA A N 1
ATOM 1478 C CA . ALA A 1 186 ? 6.668 -16.355 -20.783 1.00 95.75 186 ALA A CA 1
ATOM 1479 C C . ALA A 1 186 ? 6.225 -15.970 -22.213 1.00 95.75 186 ALA A C 1
ATOM 1481 O O . ALA A 1 186 ? 6.155 -16.863 -23.054 1.00 95.75 186 ALA A O 1
ATOM 1482 N N . THR A 1 187 ? 5.956 -14.692 -22.527 1.00 95.94 187 THR A N 1
ATOM 1483 C CA . THR A 1 187 ? 5.658 -14.261 -23.914 1.00 95.94 187 THR A CA 1
ATOM 1484 C C . THR A 1 187 ? 6.908 -14.070 -24.774 1.00 95.94 187 THR A C 1
ATOM 1486 O O . THR A 1 187 ? 6.804 -14.035 -26.000 1.00 95.94 187 THR A O 1
ATOM 1489 N N . ILE A 1 188 ? 8.091 -13.967 -24.162 1.00 95.25 188 ILE A N 1
ATOM 1490 C CA . ILE A 1 188 ? 9.369 -13.840 -24.873 1.00 95.25 188 ILE A CA 1
ATOM 1491 C C . ILE A 1 188 ? 9.723 -15.190 -25.527 1.00 95.25 188 ILE A C 1
ATOM 1493 O O . ILE A 1 188 ? 9.640 -16.214 -24.843 1.00 95.25 188 ILE A O 1
ATOM 1497 N N . PRO A 1 189 ? 10.154 -15.246 -26.803 1.00 96.00 189 PRO A N 1
ATOM 1498 C CA . PRO A 1 189 ? 10.542 -16.500 -27.454 1.00 96.00 189 PRO A CA 1
ATOM 1499 C C . PRO A 1 189 ? 11.654 -17.254 -26.710 1.00 96.00 189 PRO A C 1
ATOM 1501 O O . PRO A 1 189 ? 12.574 -16.646 -26.156 1.00 96.00 189 PRO A O 1
ATOM 1504 N N . ASP A 1 190 ? 11.597 -18.585 -26.716 1.00 95.62 190 ASP A N 1
ATOM 1505 C CA . ASP A 1 190 ? 12.701 -19.420 -26.231 1.00 95.62 190 ASP A CA 1
ATOM 1506 C C . ASP A 1 190 ? 13.965 -19.212 -27.081 1.00 95.62 190 ASP A C 1
ATOM 1508 O O . ASP A 1 190 ? 13.887 -18.896 -28.269 1.00 95.62 190 ASP A O 1
ATOM 1512 N N . GLY A 1 191 ? 15.138 -19.316 -26.453 1.00 93.62 191 GLY A N 1
ATOM 1513 C CA . GLY A 1 191 ? 16.416 -18.941 -27.070 1.00 93.62 191 GLY A CA 1
ATOM 1514 C C . GLY A 1 191 ? 16.692 -17.430 -27.141 1.00 93.62 191 GLY A C 1
ATOM 1515 O O . GLY A 1 191 ? 17.781 -17.048 -27.562 1.00 93.62 191 GLY A O 1
ATOM 1516 N N . THR A 1 192 ? 15.770 -16.559 -26.704 1.00 93.81 192 THR A N 1
ATOM 1517 C CA . THR A 1 192 ? 16.074 -15.125 -26.531 1.00 93.81 192 THR A CA 1
ATOM 1518 C C . THR A 1 192 ? 17.132 -14.939 -25.443 1.00 93.81 192 THR A C 1
ATOM 1520 O O . THR A 1 192 ? 17.008 -15.490 -24.345 1.00 93.81 192 THR A O 1
ATOM 1523 N N . GLU A 1 193 ? 18.157 -14.135 -25.733 1.00 93.00 193 GLU A N 1
ATOM 1524 C CA . GLU A 1 193 ? 19.273 -13.890 -24.820 1.00 93.00 193 GLU A CA 1
ATOM 1525 C C . GLU A 1 193 ? 18.804 -13.401 -23.437 1.00 93.00 193 GLU A C 1
ATOM 1527 O O . GLU A 1 193 ? 17.885 -12.592 -23.302 1.00 93.00 193 GLU A O 1
ATOM 1532 N N . GLY A 1 194 ? 19.417 -13.945 -22.384 1.00 92.25 194 GLY A N 1
ATOM 1533 C CA . GLY A 1 194 ? 19.090 -13.632 -20.993 1.00 92.25 194 GLY A CA 1
ATOM 1534 C C . GLY A 1 194 ? 17.795 -14.256 -20.450 1.00 92.25 194 GLY A C 1
ATOM 1535 O O . GLY A 1 194 ? 17.621 -14.240 -19.234 1.00 92.25 194 GLY A O 1
ATOM 1536 N N . LYS A 1 195 ? 16.908 -14.848 -21.271 1.00 95.81 195 LYS A N 1
ATOM 1537 C CA . LYS A 1 195 ? 15.620 -15.404 -20.794 1.00 95.81 195 LYS A CA 1
ATOM 1538 C C . LYS A 1 195 ? 15.812 -16.489 -19.725 1.00 95.81 195 LYS A C 1
ATOM 1540 O O . LYS A 1 195 ? 15.198 -16.426 -18.661 1.00 95.81 195 LYS A O 1
ATOM 1545 N N . GLU A 1 196 ? 16.687 -17.460 -19.983 1.00 95.44 196 GLU A N 1
ATOM 1546 C CA . GLU A 1 196 ? 16.978 -18.566 -19.056 1.00 95.44 196 GLU A CA 1
ATOM 1547 C C . GLU A 1 196 ? 17.677 -18.086 -17.774 1.00 95.44 196 GLU A C 1
ATOM 1549 O O . GLU A 1 196 ? 17.371 -18.555 -16.674 1.00 95.44 196 GLU A O 1
ATOM 1554 N N . GLU A 1 197 ? 18.564 -17.093 -17.890 1.00 95.19 197 GLU A N 1
ATOM 1555 C CA . GLU A 1 197 ? 19.240 -16.484 -16.742 1.00 95.19 197 GLU A CA 1
ATOM 1556 C C . GLU A 1 197 ? 18.249 -15.711 -15.863 1.00 95.19 197 GLU A C 1
ATOM 1558 O O . GLU A 1 197 ? 18.265 -15.867 -14.646 1.00 95.19 197 GLU A O 1
ATOM 1563 N N . VAL A 1 198 ? 17.316 -14.956 -16.453 1.00 95.62 198 VAL A N 1
ATOM 1564 C CA . VAL A 1 198 ? 16.245 -14.270 -15.711 1.00 95.62 198 VAL A CA 1
ATOM 1565 C C . VAL A 1 198 ? 15.298 -15.261 -15.034 1.00 95.62 198 VAL A C 1
ATOM 1567 O O . VAL A 1 198 ? 14.952 -15.056 -13.873 1.00 95.62 198 VAL A O 1
ATOM 1570 N N . MET A 1 199 ? 14.932 -16.370 -15.684 1.00 96.25 199 MET A N 1
ATOM 1571 C CA . MET A 1 199 ? 14.150 -17.432 -15.033 1.00 96.25 199 MET A CA 1
ATOM 1572 C C . MET A 1 199 ? 14.907 -18.068 -13.854 1.00 96.25 199 MET A C 1
ATOM 1574 O O . MET A 1 199 ? 14.319 -18.308 -12.798 1.00 96.25 199 MET A O 1
ATOM 1578 N N . THR A 1 200 ? 16.222 -18.260 -13.989 1.00 94.44 200 THR A N 1
ATOM 1579 C CA . THR A 1 200 ? 17.101 -18.738 -12.907 1.00 94.44 200 THR A CA 1
ATOM 1580 C C . THR A 1 200 ? 17.193 -17.720 -11.763 1.00 94.44 200 THR A C 1
ATOM 1582 O O . THR A 1 200 ? 17.114 -18.086 -10.590 1.00 94.44 200 THR A O 1
ATOM 1585 N N . LEU A 1 201 ? 17.285 -16.425 -12.081 1.00 93.88 201 LEU A N 1
ATOM 1586 C CA . LEU A 1 201 ? 17.295 -15.329 -11.111 1.00 93.88 201 LEU A CA 1
ATOM 1587 C C . LEU A 1 201 ? 15.954 -15.209 -10.376 1.00 93.88 201 LEU A C 1
ATOM 1589 O O . LEU A 1 201 ? 15.962 -15.033 -9.161 1.00 93.88 201 LEU A O 1
ATOM 1593 N N . LEU A 1 202 ? 14.811 -15.388 -11.046 1.00 94.88 202 LEU A N 1
ATOM 1594 C CA . LEU A 1 202 ? 13.488 -15.453 -10.405 1.00 94.88 202 LEU A CA 1
ATOM 1595 C C . LEU A 1 202 ? 13.369 -16.653 -9.447 1.00 94.88 202 LEU A C 1
ATOM 1597 O O . LEU A 1 202 ? 12.790 -16.522 -8.370 1.00 94.88 202 LEU A O 1
ATOM 1601 N N . ALA A 1 203 ? 13.973 -17.798 -9.784 1.00 95.19 203 ALA A N 1
ATOM 1602 C CA . ALA A 1 203 ? 14.062 -18.963 -8.897 1.00 95.19 203 ALA A CA 1
ATOM 1603 C C . ALA A 1 203 ? 15.050 -18.783 -7.718 1.00 95.19 203 ALA A C 1
ATOM 1605 O O . ALA A 1 203 ? 15.052 -19.582 -6.785 1.00 95.19 203 ALA A O 1
ATOM 1606 N N . CYS A 1 204 ? 15.870 -17.725 -7.725 1.00 93.06 204 CYS A N 1
ATOM 1607 C CA . CYS A 1 204 ? 16.855 -17.409 -6.680 1.00 93.06 204 CYS A CA 1
ATOM 1608 C C . CYS A 1 204 ? 16.560 -16.111 -5.898 1.00 93.06 204 CYS A C 1
ATOM 1610 O O . CYS A 1 204 ? 17.173 -15.878 -4.856 1.00 93.06 204 CYS A O 1
ATOM 1612 N N . THR A 1 205 ? 15.660 -15.254 -6.385 1.00 92.44 205 THR A N 1
ATOM 1613 C CA . THR A 1 205 ? 15.348 -13.940 -5.799 1.00 92.44 205 THR A CA 1
ATOM 1614 C C . THR A 1 205 ? 14.138 -14.058 -4.882 1.00 92.44 205 THR A C 1
ATOM 1616 O O . THR A 1 205 ? 13.080 -14.490 -5.330 1.00 92.44 205 THR A O 1
ATOM 1619 N N . GLY A 1 206 ? 14.277 -13.672 -3.609 1.00 94.69 206 GLY A N 1
ATOM 1620 C CA . GLY A 1 206 ? 13.160 -13.642 -2.655 1.00 94.69 206 GLY A CA 1
ATOM 1621 C C . GLY A 1 206 ? 12.070 -12.652 -3.085 1.00 94.69 206 GLY A C 1
ATOM 1622 O O . GLY A 1 206 ? 12.408 -11.567 -3.549 1.00 94.69 206 GLY A O 1
ATOM 1623 N N . TRP A 1 207 ? 10.787 -12.999 -2.943 1.00 95.94 207 TRP A N 1
ATOM 1624 C CA . TRP A 1 207 ? 9.677 -12.218 -3.522 1.00 95.94 207 TRP A CA 1
ATOM 1625 C C . TRP A 1 207 ? 9.436 -10.839 -2.872 1.00 95.94 207 TRP A C 1
ATOM 1627 O O . TRP A 1 207 ? 8.900 -9.947 -3.532 1.00 95.94 207 TRP A O 1
ATOM 1637 N N . ALA A 1 208 ? 9.821 -10.654 -1.603 1.00 94.00 208 ALA A N 1
ATOM 1638 C CA . ALA A 1 208 ? 9.711 -9.374 -0.883 1.00 94.00 208 ALA A CA 1
ATOM 1639 C C . ALA A 1 208 ? 10.877 -9.106 0.092 1.00 94.00 208 ALA A C 1
ATOM 1641 O O . ALA A 1 208 ? 10.747 -8.346 1.053 1.00 94.00 208 ALA A O 1
ATOM 1642 N N . ASN A 1 209 ? 12.031 -9.734 -0.137 1.00 90.31 209 ASN A N 1
ATOM 1643 C CA . ASN A 1 209 ? 13.257 -9.444 0.603 1.00 90.31 209 ASN A CA 1
ATOM 1644 C C . ASN A 1 209 ? 13.734 -7.996 0.394 1.00 90.31 209 ASN A C 1
ATOM 1646 O O . ASN A 1 209 ? 13.712 -7.485 -0.730 1.00 90.31 209 ASN A O 1
ATOM 1650 N N . ASP A 1 210 ? 14.279 -7.396 1.459 1.00 84.56 210 ASP A N 1
ATOM 1651 C CA . ASP A 1 210 ? 15.133 -6.208 1.368 1.00 84.56 210 ASP A CA 1
ATOM 1652 C C . ASP A 1 210 ? 16.480 -6.609 0.731 1.00 84.56 210 ASP A C 1
ATOM 1654 O O . ASP A 1 210 ? 17.308 -7.266 1.368 1.00 84.56 210 ASP A O 1
ATOM 1658 N N . VAL A 1 211 ? 16.725 -6.207 -0.516 1.00 77.56 211 VAL A N 1
ATOM 1659 C CA . VAL A 1 211 ? 18.012 -6.379 -1.205 1.00 77.56 211 VAL A CA 1
ATOM 1660 C C . VAL A 1 211 ? 18.818 -5.087 -1.123 1.00 77.56 211 VAL A C 1
ATOM 1662 O O . VAL A 1 211 ? 18.309 -3.997 -1.382 1.00 77.56 211 VAL A O 1
ATOM 1665 N N . GLU A 1 212 ? 20.099 -5.191 -0.765 1.00 73.75 212 GLU A N 1
ATOM 1666 C CA . GLU A 1 212 ? 21.014 -4.046 -0.763 1.00 73.75 212 GLU A CA 1
ATOM 1667 C C . GLU A 1 212 ? 21.545 -3.767 -2.177 1.00 73.75 212 GLU A C 1
ATOM 1669 O O . GLU A 1 212 ? 22.705 -4.027 -2.494 1.00 73.75 212 GLU A O 1
ATOM 1674 N N . THR A 1 213 ? 20.699 -3.210 -3.042 1.00 67.94 213 THR A N 1
ATOM 1675 C CA . THR A 1 213 ? 21.145 -2.676 -4.331 1.00 67.94 213 THR A CA 1
ATOM 1676 C C . THR A 1 213 ? 22.043 -1.460 -4.085 1.00 67.94 213 THR A C 1
ATOM 1678 O O . THR A 1 213 ? 21.568 -0.381 -3.716 1.00 67.94 213 THR A O 1
ATOM 1681 N N . LEU A 1 214 ? 23.350 -1.613 -4.309 1.00 59.88 214 LEU A N 1
ATOM 1682 C CA . LEU A 1 214 ? 24.297 -0.496 -4.464 1.00 59.88 214 LEU A CA 1
ATOM 1683 C C . LEU A 1 214 ? 24.336 0.471 -3.257 1.00 59.88 214 LEU A C 1
ATOM 1685 O O . LEU A 1 214 ? 24.415 1.692 -3.412 1.00 59.88 214 LEU A O 1
ATOM 1689 N N . GLY A 1 215 ? 24.272 -0.075 -2.037 1.00 64.56 215 GLY A N 1
ATOM 1690 C CA . GLY A 1 215 ? 24.303 0.701 -0.790 1.00 64.56 215 GLY A CA 1
ATOM 1691 C C . GLY A 1 215 ? 22.959 1.317 -0.383 1.00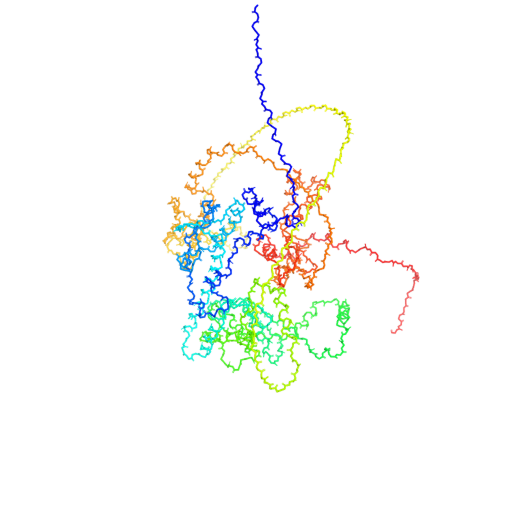 64.56 215 GLY A C 1
ATOM 1692 O O . GLY A 1 215 ? 22.919 2.207 0.470 1.00 64.56 215 GLY A O 1
ATOM 1693 N N . ARG A 1 216 ? 21.847 0.875 -0.984 1.00 72.44 216 ARG A N 1
ATOM 1694 C CA . ARG A 1 216 ? 20.483 1.159 -0.518 1.00 72.44 216 ARG A CA 1
ATOM 1695 C C . ARG A 1 216 ? 19.710 -0.144 -0.377 1.00 72.44 216 ARG A C 1
ATOM 1697 O O . ARG A 1 216 ? 19.684 -0.941 -1.305 1.00 72.44 216 ARG A O 1
ATOM 1704 N N . LEU A 1 217 ? 19.039 -0.319 0.759 1.00 74.31 217 LEU A N 1
ATOM 1705 C CA . LEU A 1 217 ? 18.026 -1.360 0.911 1.00 74.31 217 LEU A CA 1
ATOM 1706 C C . LEU A 1 217 ? 16.807 -0.977 0.062 1.00 74.31 217 LEU A C 1
ATOM 1708 O O . LEU A 1 217 ? 16.211 0.081 0.275 1.00 74.31 217 LEU A O 1
ATOM 1712 N N . GLN A 1 218 ? 16.468 -1.830 -0.897 1.00 80.25 218 GLN A N 1
ATOM 1713 C CA . GLN A 1 218 ? 15.265 -1.759 -1.717 1.00 80.25 218 GLN A CA 1
ATOM 1714 C C . GLN A 1 218 ? 14.477 -3.057 -1.544 1.00 80.25 218 GLN A C 1
ATOM 1716 O O . GLN A 1 218 ? 15.072 -4.123 -1.398 1.00 80.25 218 GLN A O 1
ATOM 1721 N N . SER A 1 219 ? 13.147 -2.993 -1.576 1.00 88.25 219 SER A N 1
ATOM 1722 C CA . SER A 1 219 ? 12.3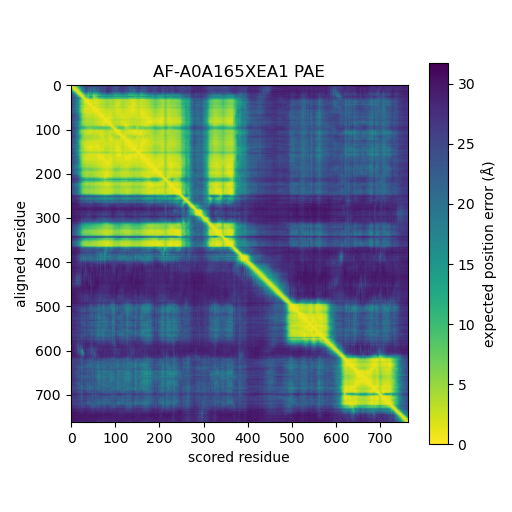56 -4.221 -1.649 1.00 88.25 219 SER A CA 1
ATOM 1723 C C . SER A 1 219 ? 12.442 -4.784 -3.062 1.00 88.25 219 SER A C 1
ATOM 1725 O O . SER A 1 219 ? 12.193 -4.080 -4.043 1.00 88.25 219 SER A O 1
ATOM 1727 N N . THR A 1 220 ? 12.729 -6.076 -3.152 1.00 89.75 220 THR A N 1
ATOM 1728 C CA . THR A 1 220 ? 12.572 -6.883 -4.374 1.00 89.75 220 THR A CA 1
ATOM 1729 C C . THR A 1 220 ? 11.188 -6.735 -5.005 1.00 89.75 220 THR A C 1
ATOM 1731 O O . THR A 1 220 ? 11.075 -6.829 -6.221 1.00 89.75 220 THR A O 1
ATOM 1734 N N . SER A 1 221 ? 10.160 -6.394 -4.221 1.00 90.62 221 SER A N 1
ATOM 1735 C CA . SER A 1 221 ? 8.803 -6.126 -4.707 1.00 90.62 221 SER A CA 1
ATOM 1736 C C . SER A 1 221 ? 8.656 -4.932 -5.665 1.00 90.62 221 SER A C 1
ATOM 1738 O O . SER A 1 221 ? 7.565 -4.765 -6.182 1.00 90.62 221 SER A O 1
ATOM 1740 N N . SER A 1 222 ? 9.677 -4.103 -5.933 1.00 93.44 222 SER A N 1
ATOM 1741 C CA . SER A 1 222 ? 9.630 -3.148 -7.069 1.00 93.44 222 SER A CA 1
ATOM 1742 C C . SER A 1 222 ? 10.164 -3.754 -8.380 1.00 93.44 222 SER A C 1
ATOM 1744 O O . SER A 1 222 ? 9.895 -3.227 -9.457 1.00 93.44 222 SER A O 1
ATOM 1746 N N . LEU A 1 223 ? 10.930 -4.854 -8.334 1.00 94.44 223 LEU A N 1
ATOM 1747 C CA . LEU A 1 223 ? 11.668 -5.377 -9.497 1.00 94.44 223 LEU A CA 1
ATOM 1748 C C . LEU A 1 223 ? 10.769 -5.969 -10.593 1.00 94.44 223 LEU A C 1
ATOM 1750 O O . LEU A 1 223 ? 11.223 -6.084 -11.732 1.00 94.44 223 LEU A O 1
ATOM 1754 N N . TYR A 1 224 ? 9.508 -6.296 -10.290 1.00 95.50 224 TYR A N 1
ATOM 1755 C CA . TYR A 1 224 ? 8.541 -6.752 -11.296 1.00 95.50 224 TYR A CA 1
ATOM 1756 C C . TYR A 1 224 ? 8.343 -5.715 -12.416 1.00 95.50 224 TYR A C 1
ATOM 1758 O O . TYR A 1 224 ? 8.156 -6.092 -13.569 1.00 95.50 224 TYR A O 1
ATOM 1766 N N . GLN A 1 225 ? 8.458 -4.414 -12.103 1.00 95.56 225 GLN A N 1
ATOM 1767 C CA . GLN A 1 225 ? 8.324 -3.313 -13.068 1.00 95.56 225 GLN A CA 1
ATOM 1768 C C . GLN A 1 225 ? 9.321 -3.456 -14.227 1.00 95.56 225 GLN A C 1
ATOM 1770 O O . GLN A 1 225 ? 9.001 -3.164 -15.373 1.00 95.56 225 GLN A O 1
ATOM 1775 N N . VAL A 1 226 ? 10.526 -3.965 -13.943 1.00 95.88 226 VAL A N 1
ATOM 1776 C CA . VAL A 1 226 ? 11.594 -4.176 -14.936 1.00 95.88 226 VAL A CA 1
ATOM 1777 C C . VAL A 1 226 ? 11.232 -5.279 -15.941 1.00 95.88 226 VAL A C 1
ATOM 1779 O O . VAL A 1 226 ? 11.703 -5.269 -17.078 1.00 95.88 226 VAL A O 1
ATOM 1782 N N . LEU A 1 227 ? 10.358 -6.200 -15.531 1.00 96.75 227 LEU A N 1
ATOM 1783 C CA . LEU A 1 227 ? 9.808 -7.300 -16.317 1.00 96.75 227 LEU A CA 1
ATOM 1784 C C . LEU A 1 227 ? 8.293 -7.117 -16.521 1.00 96.75 227 LEU A C 1
ATOM 1786 O O . LEU A 1 227 ? 7.536 -8.073 -16.376 1.00 96.75 227 LEU A O 1
ATOM 1790 N N . SER A 1 228 ? 7.810 -5.902 -16.783 1.00 95.50 228 SER A N 1
ATOM 1791 C CA . SER A 1 228 ? 6.392 -5.662 -17.073 1.00 95.50 228 SER A CA 1
ATOM 1792 C C . SER A 1 228 ? 6.192 -4.508 -18.062 1.00 95.50 228 SER A C 1
ATOM 1794 O O . SER A 1 228 ? 7.146 -3.927 -18.576 1.00 95.50 228 SER A O 1
ATOM 1796 N N . HIS A 1 229 ? 4.926 -4.188 -18.338 1.00 94.38 229 HIS A N 1
ATOM 1797 C CA . HIS A 1 229 ? 4.510 -3.017 -19.115 1.00 94.38 229 HIS A CA 1
ATOM 1798 C C . HIS A 1 229 ? 4.081 -1.850 -18.201 1.00 94.38 229 HIS A C 1
ATOM 1800 O O . HIS A 1 229 ? 3.212 -1.055 -18.562 1.00 94.38 229 HIS A O 1
ATOM 1806 N N . GLU A 1 230 ? 4.640 -1.767 -16.990 1.00 93.25 230 GLU A N 1
ATOM 1807 C CA . GLU A 1 230 ? 4.360 -0.692 -16.034 1.00 93.25 230 GLU A CA 1
ATOM 1808 C C . GLU A 1 230 ? 5.479 0.355 -15.978 1.00 93.25 230 GLU A C 1
ATOM 1810 O O . GLU A 1 230 ? 6.600 0.150 -16.442 1.00 93.25 230 GLU A O 1
ATOM 1815 N N . TRP A 1 231 ? 5.155 1.524 -15.426 1.00 93.31 231 TRP A N 1
ATOM 1816 C CA . TRP A 1 231 ? 6.103 2.626 -15.291 1.00 93.31 231 TRP A CA 1
ATOM 1817 C C . TRP A 1 231 ? 7.091 2.353 -14.159 1.00 93.31 231 TRP A C 1
ATOM 1819 O O . TRP A 1 231 ? 6.691 1.987 -13.056 1.00 93.31 231 TRP A O 1
ATOM 1829 N N . PHE A 1 232 ? 8.373 2.618 -14.410 1.00 94.06 232 PHE A N 1
ATOM 1830 C CA . PHE A 1 232 ? 9.406 2.524 -13.381 1.00 94.06 232 PHE A CA 1
ATOM 1831 C C . PHE A 1 232 ? 9.190 3.588 -12.303 1.00 94.06 232 PHE A C 1
ATOM 1833 O O . PHE A 1 232 ? 9.097 4.783 -12.600 1.00 94.06 232 PHE A O 1
ATOM 1840 N N . ASP A 1 233 ? 9.162 3.154 -11.047 1.00 91.75 233 ASP A N 1
ATOM 1841 C CA . ASP A 1 233 ? 9.125 4.038 -9.890 1.00 91.75 233 ASP A CA 1
ATOM 1842 C C . ASP A 1 233 ? 10.490 4.721 -9.623 1.00 91.75 233 ASP A C 1
ATOM 1844 O O . ASP A 1 233 ? 11.528 4.417 -10.227 1.00 91.75 233 ASP A O 1
ATOM 1848 N N . ASP A 1 234 ? 10.505 5.665 -8.675 1.00 89.19 234 ASP A N 1
ATOM 1849 C CA . ASP A 1 234 ? 11.730 6.354 -8.240 1.00 89.19 234 ASP A CA 1
ATOM 1850 C C . ASP A 1 234 ? 12.794 5.384 -7.672 1.00 89.19 234 ASP A C 1
ATOM 1852 O O . ASP A 1 234 ? 13.976 5.736 -7.612 1.00 89.19 234 ASP A O 1
ATOM 1856 N N . ILE A 1 235 ? 12.407 4.179 -7.234 1.00 89.31 235 ILE A N 1
ATOM 1857 C CA . ILE A 1 235 ? 13.270 3.163 -6.613 1.00 89.31 235 ILE A CA 1
ATOM 1858 C C . ILE A 1 235 ? 14.061 2.433 -7.706 1.00 89.31 235 ILE A C 1
ATOM 1860 O O . ILE A 1 235 ? 15.294 2.422 -7.645 1.00 89.31 235 ILE A O 1
ATOM 1864 N N . ILE A 1 236 ? 13.382 1.928 -8.740 1.00 92.88 236 ILE A N 1
ATOM 1865 C CA . ILE A 1 236 ? 13.987 1.283 -9.915 1.00 92.88 236 ILE A CA 1
ATOM 1866 C C . ILE A 1 236 ? 14.829 2.276 -10.716 1.00 92.88 236 ILE A C 1
ATOM 1868 O O . ILE A 1 236 ? 15.981 1.979 -11.047 1.00 92.88 236 ILE A O 1
ATOM 1872 N N . MET A 1 237 ? 14.326 3.494 -10.950 1.00 93.88 237 MET A N 1
ATOM 1873 C CA . MET A 1 237 ? 15.117 4.543 -11.603 1.00 93.88 237 MET A CA 1
ATOM 1874 C C . MET A 1 237 ? 16.378 4.884 -10.795 1.00 93.88 237 MET A C 1
ATOM 1876 O O . MET A 1 237 ? 17.464 4.992 -11.364 1.00 93.88 237 MET A O 1
ATOM 1880 N N . THR A 1 238 ? 16.284 4.983 -9.462 1.00 89.88 238 THR A N 1
ATOM 1881 C CA . THR A 1 238 ? 17.462 5.174 -8.597 1.00 89.88 238 THR A CA 1
ATOM 1882 C C . THR A 1 238 ? 18.437 3.997 -8.685 1.00 89.88 238 THR A C 1
ATOM 1884 O O . THR A 1 238 ? 19.648 4.226 -8.717 1.00 89.88 238 THR A O 1
ATOM 1887 N N . ALA A 1 239 ? 17.941 2.757 -8.722 1.00 89.69 239 ALA A N 1
ATOM 1888 C CA . ALA A 1 239 ? 18.767 1.554 -8.782 1.00 89.69 239 ALA A CA 1
ATOM 1889 C C . ALA A 1 239 ? 19.573 1.497 -10.085 1.00 89.69 239 ALA A C 1
ATOM 1891 O O . ALA A 1 239 ? 20.796 1.372 -10.049 1.00 89.69 239 ALA A O 1
ATOM 1892 N N . GLY A 1 240 ? 18.911 1.699 -11.229 1.00 92.31 240 GLY A N 1
ATOM 1893 C CA . GLY A 1 240 ? 19.559 1.749 -12.539 1.00 92.31 240 GLY A CA 1
ATOM 1894 C C . GLY A 1 240 ? 20.591 2.872 -12.650 1.00 92.31 240 GLY A C 1
ATOM 1895 O O . GLY A 1 240 ? 21.710 2.648 -13.107 1.00 92.31 240 GLY A O 1
ATOM 1896 N N . LEU A 1 241 ? 20.272 4.071 -12.153 1.00 90.94 241 LEU A N 1
ATOM 1897 C CA . LEU A 1 241 ? 21.216 5.195 -12.121 1.00 90.94 241 LEU A CA 1
ATOM 1898 C C . LEU A 1 241 ? 22.433 4.927 -11.220 1.00 90.94 241 LEU A C 1
ATOM 1900 O O . LEU A 1 241 ? 23.549 5.334 -11.555 1.00 90.94 241 LEU A O 1
ATOM 1904 N N . 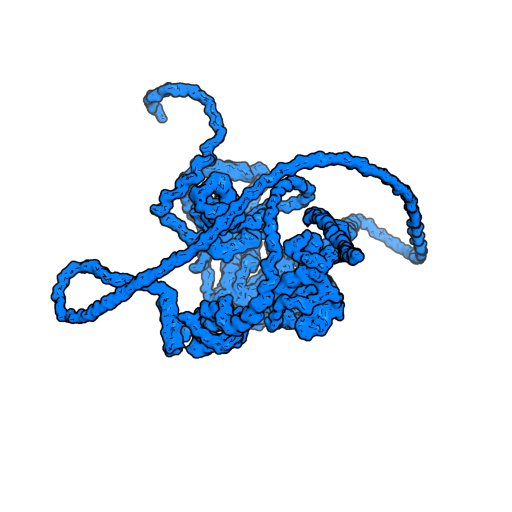ALA A 1 242 ? 22.242 4.237 -10.093 1.00 88.38 242 ALA A N 1
ATOM 1905 C CA . ALA A 1 242 ? 23.331 3.819 -9.217 1.00 88.38 242 ALA A CA 1
ATOM 1906 C C . ALA A 1 242 ? 24.187 2.707 -9.848 1.00 88.38 242 ALA A C 1
ATOM 1908 O O . ALA A 1 242 ? 25.410 2.780 -9.740 1.00 88.38 242 ALA A O 1
ATOM 1909 N N . TYR A 1 243 ? 23.570 1.750 -10.556 1.00 90.12 243 TYR A N 1
ATOM 1910 C CA . TYR A 1 243 ? 24.260 0.697 -11.307 1.00 90.12 243 TYR A CA 1
ATOM 1911 C C . TYR A 1 243 ? 25.151 1.313 -12.386 1.00 90.12 243 TYR A C 1
ATOM 1913 O O . TYR A 1 243 ? 26.341 1.014 -12.464 1.00 90.12 243 TYR A O 1
ATOM 1921 N N . ILE A 1 244 ? 24.603 2.244 -13.173 1.00 90.88 244 ILE A N 1
ATOM 1922 C CA . ILE A 1 244 ? 25.360 2.950 -14.208 1.00 90.88 244 ILE A CA 1
ATOM 1923 C C . ILE A 1 244 ? 26.556 3.660 -13.566 1.00 90.88 244 ILE A C 1
ATOM 1925 O O . ILE A 1 244 ? 27.701 3.420 -13.942 1.00 90.88 244 ILE A O 1
ATOM 1929 N N . LYS A 1 245 ? 26.310 4.466 -12.525 1.00 87.88 245 LYS A N 1
ATOM 1930 C CA . LYS A 1 245 ? 27.352 5.239 -11.834 1.00 87.88 245 LYS A CA 1
ATOM 1931 C C . LYS A 1 245 ? 28.478 4.379 -11.241 1.00 87.88 245 LYS A C 1
ATOM 1933 O O . LYS A 1 245 ? 29.604 4.871 -11.182 1.00 87.88 245 LYS A O 1
ATOM 1938 N N . SER A 1 246 ? 28.203 3.157 -10.779 1.00 86.62 246 SER A N 1
ATOM 1939 C CA . SER A 1 246 ? 29.222 2.269 -10.200 1.00 86.62 246 SER A CA 1
ATOM 1940 C C . SER A 1 246 ? 30.054 1.526 -11.247 1.00 86.62 246 SER A C 1
ATOM 1942 O O . SER A 1 246 ? 31.235 1.295 -11.001 1.00 86.62 246 SER A O 1
ATOM 1944 N N . HIS A 1 247 ? 29.482 1.206 -12.412 1.00 88.06 247 HIS A N 1
ATOM 1945 C CA . HIS A 1 247 ? 30.173 0.461 -13.473 1.00 88.06 247 HIS A CA 1
ATOM 1946 C C . HIS A 1 247 ? 30.886 1.374 -14.492 1.00 88.06 247 HIS A C 1
ATOM 1948 O O . HIS A 1 247 ? 31.712 0.899 -15.271 1.00 88.06 247 HIS A O 1
ATOM 1954 N N . CYS A 1 248 ? 30.627 2.691 -14.482 1.00 86.00 248 CYS A N 1
ATOM 1955 C CA . CYS A 1 248 ? 31.318 3.681 -15.319 1.00 86.00 248 CYS A CA 1
ATOM 1956 C C . CYS A 1 248 ? 32.846 3.671 -15.110 1.00 86.00 248 CYS A C 1
ATOM 1958 O O . CYS A 1 248 ? 33.368 4.379 -14.247 1.00 86.00 248 CYS A O 1
ATOM 1960 N N . ALA A 1 249 ? 33.587 2.971 -15.976 1.00 71.88 249 ALA A N 1
ATOM 1961 C CA . ALA A 1 249 ? 35.054 2.872 -15.929 1.00 71.88 249 ALA A CA 1
ATOM 1962 C C . ALA A 1 249 ? 35.798 4.225 -16.031 1.00 71.88 249 ALA A C 1
ATOM 1964 O O . ALA A 1 249 ? 37.001 4.306 -15.778 1.00 71.88 249 ALA A O 1
ATOM 1965 N N . LYS A 1 250 ? 35.101 5.304 -16.412 1.00 69.31 250 LYS A N 1
ATOM 1966 C CA . LYS A 1 250 ? 35.582 6.690 -16.368 1.00 69.31 250 LYS A CA 1
ATOM 1967 C C . LYS A 1 250 ? 34.467 7.583 -15.806 1.00 69.31 250 LYS A C 1
ATOM 1969 O O . LYS A 1 250 ? 33.338 7.473 -16.282 1.00 69.31 250 LYS A O 1
ATOM 1974 N N . PRO A 1 251 ? 34.751 8.519 -14.879 1.00 54.38 251 PRO A N 1
ATOM 1975 C CA . PRO A 1 251 ? 33.792 9.551 -14.499 1.00 54.38 251 PRO A CA 1
ATOM 1976 C C . PRO A 1 251 ? 33.589 10.510 -15.682 1.00 54.38 251 PRO A C 1
ATOM 1978 O O . PRO A 1 251 ? 34.359 11.450 -15.896 1.00 54.38 251 PRO A O 1
ATOM 1981 N N . THR A 1 252 ? 32.571 10.237 -16.496 1.00 50.41 252 THR A N 1
ATOM 1982 C CA . THR A 1 252 ? 32.186 11.071 -17.636 1.00 50.41 252 THR A CA 1
ATOM 1983 C C . THR A 1 252 ? 31.718 12.450 -17.176 1.00 50.41 252 THR A C 1
ATOM 1985 O O . THR A 1 252 ? 31.177 12.630 -16.084 1.00 50.41 252 THR A O 1
ATOM 1988 N N . LYS A 1 253 ? 31.925 13.458 -18.030 1.00 56.62 253 LYS A N 1
ATOM 1989 C CA . LYS A 1 253 ? 31.408 14.814 -17.798 1.00 56.62 253 LYS A CA 1
ATOM 1990 C C . LYS A 1 253 ? 29.875 14.762 -17.730 1.00 56.62 253 LYS A C 1
ATOM 1992 O O . LYS A 1 253 ? 29.272 14.019 -18.496 1.00 56.62 253 LYS A O 1
ATOM 1997 N N . PHE A 1 254 ? 29.298 15.556 -16.826 1.00 53.31 254 PHE A N 1
ATOM 1998 C CA . PHE A 1 254 ? 27.867 15.650 -16.493 1.00 53.31 254 PHE A CA 1
ATOM 1999 C C . PHE A 1 254 ? 26.902 15.232 -17.618 1.00 53.31 254 PHE A C 1
ATOM 2001 O O . PHE A 1 254 ? 26.746 15.943 -18.613 1.00 53.31 254 PHE A O 1
ATOM 2008 N N . LEU A 1 255 ? 26.231 14.096 -17.415 1.00 54.31 255 LEU A N 1
ATOM 2009 C CA . LEU A 1 255 ? 25.170 13.596 -18.288 1.00 54.31 255 LEU A CA 1
ATOM 2010 C C . LEU A 1 255 ? 23.846 14.305 -17.964 1.00 54.31 255 LEU A C 1
ATOM 2012 O O . LEU A 1 255 ? 23.509 14.545 -16.804 1.00 54.31 255 LEU A O 1
ATOM 2016 N N . SER A 1 256 ? 23.103 14.661 -19.008 1.00 50.84 256 SER A N 1
ATOM 2017 C CA . SER A 1 256 ? 21.874 15.451 -18.927 1.00 50.84 256 SER A CA 1
ATOM 2018 C C . SER A 1 256 ? 20.939 15.004 -20.045 1.00 50.84 256 SER A C 1
ATOM 2020 O O . SER A 1 256 ? 21.367 14.956 -21.199 1.00 50.84 256 SER A O 1
ATOM 2022 N N . ILE A 1 257 ? 19.687 14.676 -19.722 1.00 50.78 257 ILE A N 1
ATOM 2023 C CA . ILE A 1 257 ? 18.706 14.202 -20.706 1.00 50.78 257 ILE A CA 1
ATOM 2024 C C . ILE A 1 257 ? 17.595 15.236 -20.852 1.00 50.78 257 ILE A C 1
ATOM 2026 O O . ILE A 1 257 ? 16.864 15.518 -19.900 1.00 50.78 257 ILE A O 1
ATOM 2030 N N . ASP A 1 258 ? 17.450 15.762 -22.064 1.00 44.66 258 ASP A N 1
ATOM 2031 C CA . ASP A 1 258 ? 16.251 16.476 -22.482 1.00 44.66 258 ASP A CA 1
ATOM 2032 C C . ASP A 1 258 ? 15.257 15.462 -23.057 1.00 44.66 258 ASP A C 1
ATOM 2034 O O . ASP A 1 258 ? 15.473 14.911 -24.136 1.00 44.66 258 ASP A O 1
ATOM 2038 N N . PHE A 1 259 ? 14.143 15.238 -22.366 1.00 46.03 259 PHE A N 1
ATOM 2039 C CA . PHE A 1 259 ? 12.958 14.659 -22.991 1.00 46.03 259 PHE A CA 1
ATOM 2040 C C . PHE A 1 259 ? 12.110 15.801 -23.552 1.00 46.03 259 PHE A C 1
ATOM 2042 O O . PHE A 1 259 ? 12.060 16.888 -22.972 1.00 46.03 259 PHE A O 1
ATOM 2049 N N . ASN A 1 260 ? 11.345 15.545 -24.617 1.00 41.12 260 ASN A N 1
ATOM 2050 C CA . ASN A 1 260 ? 10.426 16.540 -25.198 1.00 41.12 260 ASN A CA 1
ATOM 2051 C C . ASN A 1 260 ? 9.407 17.107 -24.180 1.00 41.12 260 ASN A C 1
ATOM 2053 O O . ASN A 1 260 ? 8.860 18.188 -24.390 1.00 41.12 260 ASN A O 1
ATOM 2057 N N . ASN A 1 261 ? 9.190 16.398 -23.064 1.00 37.31 261 ASN A N 1
ATOM 2058 C CA . ASN A 1 261 ? 8.271 16.761 -21.985 1.00 37.31 261 ASN A CA 1
ATOM 2059 C C . ASN A 1 261 ? 8.970 17.331 -20.725 1.00 37.31 261 ASN A C 1
ATOM 2061 O O . ASN A 1 261 ? 8.279 17.781 -19.810 1.00 37.31 261 ASN A O 1
ATOM 2065 N N . GLY A 1 262 ? 10.309 17.330 -20.643 1.00 37.78 262 GLY A N 1
ATOM 2066 C CA . GLY A 1 262 ? 11.050 17.824 -19.473 1.00 37.78 262 GLY A CA 1
ATOM 2067 C C . GLY A 1 262 ? 12.537 17.440 -19.432 1.00 37.78 262 GLY A C 1
ATOM 2068 O O . GLY A 1 262 ? 12.944 16.411 -19.960 1.00 37.78 262 GLY A O 1
ATOM 2069 N N . LEU A 1 263 ? 13.347 18.266 -18.764 1.00 33.88 263 LEU A N 1
ATOM 2070 C CA . LEU A 1 263 ? 14.793 18.079 -18.577 1.00 33.88 263 LEU A CA 1
ATOM 2071 C C . LEU A 1 263 ? 15.093 17.408 -17.226 1.00 33.88 263 LEU A C 1
ATOM 2073 O O . LEU A 1 263 ? 14.679 17.918 -16.183 1.00 33.88 263 LEU A O 1
ATOM 2077 N N . TYR A 1 264 ? 15.883 16.332 -17.247 1.00 46.03 264 TYR A N 1
ATOM 2078 C CA . TYR A 1 264 ? 16.428 15.661 -16.063 1.00 46.03 264 TYR A CA 1
ATOM 2079 C C . TYR A 1 264 ? 17.965 15.747 -16.070 1.00 46.03 264 TYR A C 1
ATOM 2081 O O . TYR A 1 264 ? 18.622 15.372 -17.043 1.00 46.03 264 TYR A O 1
ATOM 2089 N N . ILE A 1 265 ? 18.549 16.249 -14.976 1.00 42.72 265 ILE A N 1
ATOM 2090 C CA . ILE A 1 265 ? 19.997 16.479 -14.830 1.00 42.72 265 ILE A CA 1
ATOM 2091 C C . ILE A 1 265 ? 20.568 15.491 -13.810 1.00 42.72 265 ILE A C 1
ATOM 2093 O O . ILE A 1 265 ? 20.086 15.428 -12.679 1.00 42.72 265 ILE A O 1
ATOM 2097 N N . LEU A 1 266 ? 21.630 14.766 -14.176 1.00 43.88 266 LEU A N 1
ATOM 2098 C CA . LEU A 1 266 ? 22.361 13.893 -13.256 1.00 43.88 266 LEU A CA 1
ATOM 2099 C C . LEU A 1 266 ? 23.571 14.634 -12.674 1.00 43.88 266 LEU A C 1
ATOM 2101 O O . LEU A 1 266 ? 24.671 14.618 -13.231 1.00 43.88 266 LEU A O 1
ATOM 2105 N N . GLU A 1 267 ? 23.380 15.280 -11.521 1.00 40.53 267 GLU A N 1
ATOM 2106 C CA . GLU A 1 267 ? 24.476 15.906 -10.770 1.00 40.53 267 GLU A CA 1
ATOM 2107 C C . GLU A 1 267 ? 25.351 14.848 -10.074 1.00 40.53 267 GLU A C 1
ATOM 2109 O O . GLU A 1 267 ? 25.193 14.514 -8.899 1.00 40.53 267 GLU A O 1
ATOM 2114 N N . ALA A 1 268 ? 26.319 14.310 -10.816 1.00 36.62 268 ALA A N 1
ATOM 2115 C CA . ALA A 1 268 ? 27.409 13.529 -10.251 1.00 36.62 268 ALA A CA 1
ATOM 2116 C C . ALA A 1 268 ? 28.480 14.463 -9.657 1.00 36.62 268 ALA A C 1
ATOM 2118 O O . ALA A 1 268 ? 29.331 14.982 -10.377 1.00 36.62 268 ALA A O 1
ATOM 2119 N N . GLU A 1 269 ? 28.477 14.665 -8.334 1.00 34.59 269 GLU A N 1
ATOM 2120 C CA . GLU A 1 269 ? 29.597 15.327 -7.651 1.00 34.59 269 GLU A CA 1
ATOM 2121 C C . GLU A 1 269 ? 30.884 14.491 -7.771 1.00 34.59 269 GLU A C 1
ATOM 2123 O O . GLU A 1 269 ? 31.078 13.502 -7.063 1.00 34.59 269 GLU A O 1
ATOM 2128 N N . THR A 1 270 ? 31.791 14.903 -8.660 1.00 38.00 270 THR A N 1
ATOM 2129 C CA . THR A 1 270 ? 33.130 14.316 -8.807 1.00 38.00 270 THR A CA 1
ATOM 2130 C C . THR A 1 270 ? 34.186 15.218 -8.162 1.00 38.00 270 THR A C 1
ATOM 2132 O O . THR A 1 270 ? 34.648 16.187 -8.770 1.00 38.00 270 THR A O 1
ATOM 2135 N N . TRP A 1 271 ? 34.604 14.902 -6.934 1.00 35.66 271 TRP A N 1
ATOM 2136 C CA . TRP A 1 271 ? 35.823 15.472 -6.342 1.00 35.66 271 TRP A CA 1
ATOM 2137 C C . TRP A 1 271 ? 37.057 14.653 -6.766 1.00 35.66 271 TRP A C 1
ATOM 2139 O O . TRP A 1 271 ? 37.018 13.426 -6.669 1.00 35.66 271 TRP A O 1
ATOM 2149 N N . PRO A 1 272 ? 38.171 15.282 -7.192 1.00 37.81 272 PRO A N 1
ATOM 2150 C CA . PRO A 1 272 ? 39.395 14.556 -7.521 1.00 37.81 272 PRO A CA 1
ATOM 2151 C C . PRO A 1 272 ? 40.087 14.041 -6.239 1.00 37.81 272 PRO A C 1
ATOM 2153 O O . PRO A 1 272 ? 40.378 14.845 -5.344 1.00 37.81 272 PRO A O 1
ATOM 2156 N N . PRO A 1 273 ? 40.405 12.734 -6.134 1.00 43.81 273 PRO A N 1
ATOM 2157 C CA . PRO A 1 273 ? 40.932 12.128 -4.903 1.00 43.81 273 PRO A CA 1
ATOM 2158 C C . PRO A 1 273 ? 42.347 12.605 -4.536 1.00 43.81 273 PRO A C 1
ATOM 2160 O O . PRO A 1 273 ? 42.749 12.542 -3.376 1.00 43.81 273 PRO A O 1
ATOM 2163 N N . GLU A 1 274 ? 43.099 13.141 -5.496 1.00 47.38 274 GLU A N 1
ATOM 2164 C CA . GLU A 1 274 ? 44.475 13.630 -5.327 1.00 47.38 274 GLU A CA 1
ATOM 2165 C C . GLU A 1 274 ? 44.611 14.682 -4.212 1.00 47.38 274 GLU A C 1
ATOM 2167 O O . GLU A 1 274 ? 45.609 14.707 -3.489 1.00 47.38 274 GLU A O 1
ATOM 2172 N N . LYS A 1 275 ? 43.579 15.513 -4.003 1.00 43.09 275 LYS A N 1
ATOM 2173 C CA . LYS A 1 275 ? 43.599 16.575 -2.984 1.00 43.09 275 LYS A CA 1
ATOM 2174 C C . LYS A 1 275 ? 43.497 16.070 -1.541 1.00 43.09 275 LYS A C 1
ATOM 2176 O O . LYS A 1 275 ? 43.812 16.830 -0.630 1.00 43.09 275 LYS A O 1
ATOM 2181 N N . TYR A 1 276 ? 43.132 14.806 -1.311 1.00 44.03 276 TYR A N 1
ATOM 2182 C CA . TYR A 1 276 ? 43.066 14.232 0.041 1.00 44.03 276 TYR A CA 1
ATOM 2183 C C . TYR A 1 276 ? 44.442 13.967 0.676 1.00 44.03 276 TYR A C 1
ATOM 2185 O O . TYR A 1 276 ? 44.525 13.783 1.891 1.00 44.03 276 TYR A O 1
ATOM 2193 N N . LYS A 1 277 ? 45.525 13.934 -0.116 1.00 43.72 277 LYS A N 1
ATOM 2194 C CA . LYS A 1 277 ? 46.857 13.521 0.361 1.00 43.72 277 LYS A CA 1
ATOM 2195 C C . LYS A 1 277 ? 47.695 14.629 1.022 1.00 43.72 277 LYS A C 1
ATOM 2197 O O . LYS A 1 277 ? 48.695 14.291 1.643 1.00 43.72 277 LYS A O 1
ATOM 2202 N N . MET A 1 278 ? 47.319 15.911 0.909 1.00 39.28 278 MET A N 1
ATOM 2203 C CA . MET A 1 278 ? 48.218 17.042 1.238 1.00 39.28 278 MET A CA 1
ATOM 2204 C C . MET A 1 278 ? 47.823 17.930 2.435 1.00 39.28 278 MET A C 1
ATOM 2206 O O . MET A 1 278 ? 48.714 18.517 3.038 1.00 39.28 278 MET A O 1
ATOM 2210 N N . ASP A 1 279 ? 46.548 18.030 2.838 1.00 42.78 279 ASP A N 1
ATOM 2211 C CA . ASP A 1 279 ? 46.172 18.721 4.091 1.00 42.78 279 ASP A CA 1
ATOM 2212 C C . ASP A 1 279 ? 44.877 18.141 4.692 1.00 42.78 279 ASP A C 1
ATOM 2214 O O . ASP A 1 279 ? 43.804 18.209 4.092 1.00 42.78 279 ASP A O 1
ATOM 2218 N N . LYS A 1 280 ? 44.969 17.589 5.910 1.00 43.22 280 LYS A N 1
ATOM 2219 C CA . LYS A 1 280 ? 43.835 17.004 6.650 1.00 43.22 280 LYS A CA 1
ATOM 2220 C C . LYS A 1 280 ? 43.065 18.012 7.528 1.00 43.22 280 LYS A C 1
ATOM 2222 O O . LYS A 1 280 ? 42.148 17.598 8.234 1.00 43.22 280 LYS A O 1
ATOM 2227 N N . ARG A 1 281 ? 43.414 19.309 7.548 1.00 44.16 281 ARG A N 1
ATOM 2228 C CA . ARG A 1 281 ? 42.893 20.300 8.520 1.00 44.16 281 ARG A CA 1
ATOM 2229 C C . ARG A 1 281 ? 42.457 21.664 7.942 1.00 44.16 281 ARG A C 1
ATOM 2231 O O . ARG A 1 281 ? 42.352 22.621 8.706 1.00 44.16 281 ARG A O 1
ATOM 2238 N N . ARG A 1 282 ? 42.126 21.789 6.645 1.00 50.00 282 ARG A N 1
ATOM 2239 C CA . ARG A 1 282 ? 41.691 23.081 6.037 1.00 50.00 282 ARG A CA 1
ATOM 2240 C C . ARG A 1 282 ? 40.370 23.207 5.230 1.00 50.00 282 ARG A C 1
ATOM 2242 O O . ARG A 1 282 ? 40.063 24.357 4.898 1.00 50.00 282 ARG A O 1
ATOM 2249 N N . PRO A 1 283 ? 39.537 22.181 4.922 1.00 43.66 283 PRO A N 1
ATOM 2250 C CA . PRO A 1 283 ? 38.386 22.349 4.008 1.00 43.66 283 PRO A CA 1
ATOM 2251 C C . PRO A 1 283 ? 37.433 23.514 4.337 1.00 43.66 283 PRO A C 1
ATOM 2253 O O . PRO A 1 283 ? 37.090 24.314 3.466 1.00 43.66 283 PRO A O 1
ATOM 2256 N N . ILE A 1 284 ? 37.045 23.662 5.609 1.00 43.00 284 ILE A N 1
ATOM 2257 C CA . ILE A 1 284 ? 36.107 24.706 6.058 1.00 43.00 284 ILE A CA 1
ATOM 2258 C C . ILE A 1 284 ? 36.745 26.104 6.008 1.00 43.00 284 ILE A C 1
ATOM 2260 O O . ILE A 1 284 ? 36.059 27.085 5.717 1.00 43.00 284 ILE A O 1
ATOM 2264 N N . GLU A 1 285 ? 38.052 26.222 6.256 1.00 45.09 285 GLU A N 1
ATOM 2265 C CA . GLU A 1 285 ? 38.750 27.509 6.180 1.00 45.09 285 GLU A CA 1
ATOM 2266 C C . GLU A 1 285 ? 38.927 27.961 4.729 1.00 45.09 285 GLU A C 1
ATOM 2268 O O . GLU A 1 285 ? 38.657 29.123 4.433 1.00 45.09 285 GLU A O 1
ATOM 2273 N N . TYR A 1 286 ? 39.248 27.043 3.809 1.00 48.78 286 TYR A N 1
ATOM 2274 C CA . TYR A 1 286 ? 39.275 27.324 2.369 1.00 48.78 286 TYR A CA 1
ATOM 2275 C C . TYR A 1 286 ? 37.899 27.769 1.846 1.00 48.78 286 TYR A C 1
ATOM 2277 O O . TYR A 1 286 ? 37.794 28.771 1.137 1.00 48.78 286 TYR A O 1
ATOM 2285 N N . LEU A 1 287 ? 36.817 27.094 2.250 1.00 40.91 287 LEU A N 1
ATOM 2286 C CA . LEU A 1 287 ? 35.452 27.493 1.887 1.00 40.91 287 LEU A CA 1
ATOM 2287 C C . LEU A 1 287 ? 35.050 28.849 2.502 1.00 40.91 287 LEU A C 1
ATOM 2289 O O . LEU A 1 287 ? 34.362 29.637 1.850 1.00 40.91 287 LEU A O 1
ATOM 2293 N N . ARG A 1 288 ? 35.525 29.186 3.712 1.00 49.53 288 ARG A N 1
ATOM 2294 C CA . ARG A 1 288 ? 35.370 30.534 4.299 1.00 49.53 288 ARG A CA 1
ATOM 2295 C C . ARG A 1 288 ? 36.177 31.595 3.543 1.00 49.53 288 ARG A C 1
ATOM 2297 O O . ARG A 1 288 ? 35.666 32.692 3.350 1.00 49.53 288 ARG A O 1
ATOM 2304 N N . GLU A 1 289 ? 37.394 31.282 3.111 1.00 53.47 289 GLU A N 1
ATOM 2305 C CA . GLU A 1 289 ? 38.270 32.121 2.277 1.00 53.47 289 GLU A CA 1
ATOM 2306 C C . GLU A 1 289 ? 37.612 32.457 0.929 1.00 53.47 289 GLU A C 1
ATOM 2308 O O . GLU A 1 289 ? 37.402 33.630 0.609 1.00 53.47 289 GLU A O 1
ATOM 2313 N N . GLN A 1 290 ? 37.184 31.441 0.174 1.00 55.28 290 GLN A N 1
ATOM 2314 C CA . GLN A 1 290 ? 36.471 31.639 -1.092 1.00 55.28 290 GLN A CA 1
ATOM 2315 C C . GLN A 1 290 ? 35.129 32.346 -0.864 1.00 55.28 290 GLN A C 1
ATOM 2317 O O . GLN A 1 290 ? 34.792 33.299 -1.564 1.00 55.28 290 GLN A O 1
ATOM 2322 N N . GLY A 1 291 ? 34.407 31.979 0.198 1.00 46.41 291 GLY A N 1
ATOM 2323 C CA . GLY A 1 291 ? 33.187 32.654 0.634 1.00 46.41 291 GLY A CA 1
ATOM 2324 C C . GLY A 1 291 ? 33.385 34.094 1.130 1.00 46.41 291 GLY A C 1
ATOM 2325 O O . GLY A 1 291 ? 32.391 34.809 1.262 1.00 46.41 291 GLY A O 1
ATOM 2326 N N . LYS A 1 292 ? 34.613 34.549 1.415 1.00 53.91 292 LYS A N 1
ATOM 2327 C CA . LYS A 1 292 ? 34.954 35.968 1.639 1.00 53.91 292 LYS A CA 1
ATOM 2328 C C . LYS A 1 292 ? 35.265 36.652 0.306 1.00 53.91 292 LYS A C 1
ATOM 2330 O O . LYS A 1 292 ? 34.658 37.676 0.006 1.00 53.91 292 LYS A O 1
ATOM 2335 N N . LYS A 1 293 ? 36.123 36.046 -0.524 1.00 46.56 293 LYS A N 1
ATOM 2336 C CA . LYS A 1 293 ? 36.522 36.557 -1.851 1.00 46.56 293 LYS A CA 1
ATOM 2337 C C . LYS A 1 293 ? 35.320 36.764 -2.787 1.00 46.56 293 LYS A C 1
ATOM 2339 O O . LYS A 1 293 ? 35.208 37.813 -3.414 1.00 46.56 293 LYS A O 1
ATOM 2344 N N . LEU A 1 294 ? 34.361 35.835 -2.798 1.00 42.22 294 LEU A N 1
ATOM 2345 C CA . LEU A 1 294 ? 33.110 35.947 -3.563 1.00 42.22 294 LEU A CA 1
ATOM 2346 C C . LEU A 1 294 ? 32.160 37.036 -3.033 1.00 42.22 294 LEU A C 1
ATOM 2348 O O . LEU A 1 294 ? 31.437 37.649 -3.814 1.00 42.22 294 LEU A O 1
ATOM 2352 N N . ARG A 1 295 ? 32.180 37.341 -1.726 1.00 45.81 295 ARG A N 1
ATOM 2353 C CA . ARG A 1 295 ? 31.326 38.390 -1.132 1.00 45.81 295 ARG A CA 1
ATOM 2354 C C . ARG A 1 295 ? 31.743 39.815 -1.517 1.00 45.81 295 ARG A C 1
ATOM 2356 O O . ARG A 1 295 ? 30.948 40.731 -1.335 1.00 45.81 295 ARG A O 1
ATOM 2363 N N . GLY A 1 296 ? 32.942 39.999 -2.074 1.00 40.88 296 GLY A N 1
ATOM 2364 C CA . GLY A 1 296 ? 33.431 41.285 -2.580 1.00 40.88 296 GLY A CA 1
ATOM 2365 C C . GLY A 1 296 ? 32.979 41.651 -4.002 1.00 40.88 296 GLY A C 1
ATOM 2366 O O . GLY A 1 296 ? 33.285 42.752 -4.451 1.00 40.88 296 GLY A O 1
ATOM 2367 N N . ARG A 1 297 ? 32.279 40.767 -4.734 1.00 40.81 297 ARG A N 1
ATOM 2368 C CA . ARG A 1 297 ? 31.853 41.014 -6.128 1.00 40.81 297 ARG A CA 1
ATOM 2369 C C . ARG A 1 297 ? 30.349 40.802 -6.321 1.00 40.81 297 ARG A C 1
ATOM 2371 O O . ARG A 1 297 ? 29.886 39.707 -6.627 1.00 40.81 297 ARG A O 1
ATOM 2378 N N . LEU A 1 298 ? 29.592 41.888 -6.173 1.00 41.66 298 LEU A N 1
ATOM 2379 C CA . LEU A 1 298 ? 28.148 41.939 -6.415 1.00 41.66 298 LEU A CA 1
ATOM 2380 C C . LEU A 1 298 ? 27.804 42.007 -7.917 1.00 41.66 298 LEU A C 1
ATOM 2382 O O . LEU A 1 298 ? 27.413 43.060 -8.402 1.00 41.66 298 LEU A O 1
ATOM 2386 N N . ASP A 1 299 ? 27.864 40.872 -8.621 1.00 43.16 299 ASP A N 1
ATOM 2387 C CA . ASP A 1 299 ? 26.798 40.518 -9.578 1.00 43.16 299 ASP A CA 1
ATOM 2388 C C . ASP A 1 299 ? 26.716 38.997 -9.813 1.00 43.16 299 ASP A C 1
ATOM 2390 O O . ASP A 1 299 ? 27.472 38.400 -10.584 1.00 43.16 299 ASP A O 1
ATOM 2394 N N . ALA A 1 300 ? 25.759 38.348 -9.146 1.00 40.00 300 ALA A N 1
ATOM 2395 C CA . ALA A 1 300 ? 25.561 36.904 -9.244 1.00 40.00 300 ALA A CA 1
ATOM 2396 C C . ALA A 1 300 ? 25.006 36.447 -10.611 1.00 40.00 300 ALA A C 1
ATOM 2398 O O . ALA A 1 300 ? 25.156 35.275 -10.962 1.00 40.00 300 ALA A O 1
ATOM 2399 N N . ARG A 1 301 ? 24.384 37.336 -11.405 1.00 37.16 301 ARG A N 1
ATOM 2400 C CA . ARG A 1 301 ? 23.818 36.965 -12.716 1.00 37.16 301 ARG A CA 1
ATOM 2401 C C . ARG A 1 301 ? 24.894 36.745 -13.775 1.00 37.16 301 ARG A C 1
ATOM 2403 O O . ARG A 1 301 ? 24.750 35.844 -14.601 1.00 37.16 301 ARG A O 1
ATOM 2410 N N . ALA A 1 302 ? 25.982 37.513 -13.725 1.00 38.22 302 ALA A N 1
ATOM 2411 C CA . ALA A 1 302 ? 27.107 37.349 -14.642 1.00 38.22 302 ALA A CA 1
ATOM 2412 C C . ALA A 1 302 ? 27.799 35.985 -14.460 1.00 38.22 302 ALA A C 1
ATOM 2414 O O . ALA A 1 302 ? 28.102 35.310 -15.443 1.00 38.22 302 ALA A O 1
ATOM 2415 N N . ILE A 1 303 ? 27.988 35.548 -13.209 1.00 40.50 303 ILE A N 1
ATOM 2416 C CA . ILE A 1 303 ? 28.708 34.305 -12.895 1.00 40.50 303 ILE A CA 1
ATOM 2417 C C . ILE A 1 303 ? 27.921 33.072 -13.352 1.00 40.50 303 ILE A C 1
ATOM 2419 O O . ILE A 1 303 ? 28.503 32.220 -14.011 1.00 40.50 303 ILE A O 1
ATOM 2423 N N . ILE A 1 304 ? 26.607 33.000 -13.098 1.00 41.31 304 ILE A N 1
ATOM 2424 C CA . ILE A 1 304 ? 25.769 31.866 -13.543 1.00 41.31 304 ILE A CA 1
ATOM 2425 C C . ILE A 1 304 ? 25.764 31.753 -15.080 1.00 41.31 304 ILE A C 1
ATOM 2427 O O . ILE A 1 304 ? 25.877 30.656 -15.624 1.00 41.31 304 ILE A O 1
ATOM 2431 N N . SER A 1 305 ? 25.724 32.888 -15.788 1.00 38.03 305 SER A N 1
ATOM 2432 C CA . SER A 1 305 ? 25.838 32.937 -17.255 1.00 38.03 305 SER A CA 1
ATOM 2433 C C . SER A 1 305 ? 27.207 32.452 -17.769 1.00 38.03 305 SER A C 1
ATOM 2435 O O . SER A 1 305 ? 27.292 31.845 -18.836 1.00 38.03 305 SER A O 1
ATOM 2437 N N . GLN A 1 306 ? 28.289 32.666 -17.013 1.00 36.28 306 GLN A N 1
ATOM 2438 C CA . GLN A 1 306 ? 29.640 32.228 -17.388 1.00 36.28 306 GLN A CA 1
ATOM 2439 C C . GLN A 1 306 ? 29.972 30.785 -16.973 1.00 36.28 306 GLN A C 1
ATOM 2441 O O . GLN A 1 306 ? 30.717 30.120 -17.693 1.00 36.28 306 GLN A O 1
ATOM 2446 N N . THR A 1 307 ? 29.428 30.268 -15.866 1.00 38.72 307 THR A N 1
ATOM 2447 C CA . THR A 1 307 ? 29.623 28.864 -15.462 1.00 38.72 307 THR A CA 1
ATOM 2448 C C . THR A 1 307 ? 28.746 27.910 -16.264 1.00 38.72 307 THR A C 1
ATOM 2450 O O . THR A 1 307 ? 29.242 26.870 -16.691 1.00 38.72 307 THR A O 1
ATOM 2453 N N . SER A 1 308 ? 27.500 28.288 -16.578 1.00 42.38 308 SER A N 1
ATOM 2454 C CA . SER A 1 308 ? 26.644 27.527 -17.504 1.00 42.38 308 SER A CA 1
ATOM 2455 C C . SER A 1 308 ? 27.318 27.339 -18.872 1.00 42.38 308 SER A C 1
ATOM 2457 O O . SER A 1 308 ? 27.337 26.231 -19.394 1.00 42.38 308 SER A O 1
ATOM 2459 N N . LYS A 1 309 ? 28.022 28.360 -19.386 1.00 40.69 309 LYS A N 1
ATOM 2460 C CA . LYS A 1 309 ? 28.828 28.278 -20.623 1.00 40.69 309 LYS A CA 1
ATOM 2461 C C . LYS A 1 309 ? 30.040 27.329 -20.574 1.00 40.69 309 LYS A C 1
ATOM 2463 O O . LYS A 1 309 ? 30.718 27.185 -21.588 1.00 40.69 309 LYS A O 1
ATOM 2468 N N . ARG A 1 310 ? 30.350 26.699 -19.433 1.00 42.03 310 ARG A N 1
ATOM 2469 C CA . ARG A 1 310 ? 31.430 25.697 -19.303 1.00 42.03 310 ARG A CA 1
ATOM 2470 C C . ARG A 1 310 ? 30.943 24.273 -19.036 1.00 42.03 310 ARG A C 1
ATOM 2472 O O . ARG A 1 310 ? 31.749 23.351 -19.134 1.00 42.03 310 ARG A O 1
ATOM 2479 N N . LEU A 1 311 ? 29.654 24.075 -18.769 1.00 43.97 311 LEU A N 1
ATOM 2480 C CA . LEU A 1 311 ? 29.043 22.751 -18.799 1.00 43.97 311 LEU A CA 1
ATOM 2481 C C . LEU A 1 311 ? 28.581 22.471 -20.232 1.00 43.97 311 LEU A C 1
ATOM 2483 O O . LEU A 1 311 ? 27.562 22.987 -20.677 1.00 43.97 311 LEU A O 1
ATOM 2487 N N . HIS A 1 312 ? 29.342 21.661 -20.970 1.00 49.12 312 HIS A N 1
ATOM 2488 C CA . HIS A 1 312 ? 28.823 21.013 -22.176 1.00 49.12 312 HIS A CA 1
ATOM 2489 C C . HIS A 1 312 ? 27.843 19.914 -21.749 1.00 49.12 312 HIS A C 1
ATOM 2491 O O . HIS A 1 312 ? 28.223 18.751 -21.641 1.00 49.12 312 HIS A O 1
ATOM 2497 N N . THR A 1 313 ? 26.591 20.289 -21.485 1.00 55.44 313 THR A N 1
ATOM 2498 C CA . THR A 1 313 ? 25.480 19.336 -21.417 1.00 55.44 313 THR A CA 1
ATOM 2499 C C . THR A 1 313 ? 25.238 18.807 -22.826 1.00 55.44 313 THR A C 1
ATOM 2501 O O . THR A 1 313 ? 24.605 19.469 -23.651 1.00 55.44 313 THR A O 1
ATOM 2504 N N . GLN A 1 314 ? 25.796 17.637 -23.126 1.00 66.44 314 GLN A N 1
ATOM 2505 C CA . GLN A 1 314 ? 25.514 16.931 -24.368 1.00 66.44 314 GLN A CA 1
ATOM 2506 C C . GLN A 1 314 ? 24.080 16.402 -24.291 1.00 66.44 314 GLN A C 1
ATOM 2508 O O . GLN A 1 314 ? 23.840 15.374 -23.667 1.00 66.44 314 GLN A O 1
ATOM 2513 N N . SER A 1 315 ? 23.139 17.141 -24.884 1.00 74.75 315 SER A N 1
ATOM 2514 C CA . SER A 1 315 ? 21.726 16.759 -24.920 1.00 74.75 315 SER A CA 1
ATOM 2515 C C . SER A 1 315 ? 21.583 15.389 -25.587 1.00 74.75 315 SER A C 1
ATOM 2517 O O . SER A 1 315 ? 21.978 15.199 -26.743 1.00 74.75 315 SER A O 1
ATOM 2519 N N . LEU A 1 316 ? 21.091 14.411 -24.827 1.00 78.31 316 LEU A N 1
ATOM 2520 C CA . LEU A 1 316 ? 20.917 13.043 -25.294 1.00 78.31 316 LEU A CA 1
ATOM 2521 C C . LEU A 1 316 ? 19.539 12.881 -25.930 1.00 78.31 316 LEU A C 1
ATOM 2523 O O . LEU A 1 316 ? 18.532 12.811 -25.230 1.00 78.31 316 LEU A O 1
ATOM 2527 N N . LYS A 1 317 ? 19.504 12.757 -27.260 1.00 82.62 317 LYS A N 1
ATOM 2528 C CA . LYS A 1 317 ? 18.305 12.299 -27.963 1.00 82.62 317 LYS A CA 1
ATOM 2529 C C . LYS A 1 317 ? 18.107 10.807 -27.672 1.00 82.62 317 LYS A C 1
ATOM 2531 O O . LYS A 1 317 ? 18.815 9.978 -28.241 1.00 82.62 317 LYS A O 1
ATOM 2536 N N . ALA A 1 318 ? 17.159 10.490 -26.794 1.00 81.50 318 ALA A N 1
ATOM 2537 C CA . ALA A 1 318 ? 16.643 9.134 -26.630 1.00 81.50 318 ALA A CA 1
ATOM 2538 C C . ALA A 1 318 ? 16.056 8.608 -27.962 1.00 81.50 318 ALA A C 1
ATOM 2540 O O . ALA A 1 318 ? 15.619 9.417 -28.795 1.00 81.50 318 ALA A O 1
ATOM 2541 N N . PRO A 1 319 ? 16.044 7.283 -28.195 1.00 85.69 319 PRO A N 1
ATOM 2542 C CA . PRO A 1 319 ? 15.318 6.703 -29.318 1.00 85.69 319 PRO A CA 1
ATOM 2543 C C . PRO A 1 319 ? 13.821 7.038 -29.229 1.00 85.69 319 PRO A C 1
ATOM 2545 O O . PRO A 1 319 ? 13.296 7.382 -28.169 1.00 85.69 319 PRO A O 1
ATOM 2548 N N . TYR A 1 320 ? 13.154 7.004 -30.379 1.00 86.38 320 TYR A N 1
ATOM 2549 C CA . TYR A 1 320 ? 11.707 7.183 -30.461 1.00 86.38 320 TYR A CA 1
ATOM 2550 C C . TYR A 1 320 ? 11.017 5.892 -30.001 1.00 86.38 320 TYR A C 1
ATOM 2552 O O . TYR A 1 320 ? 11.489 4.823 -30.365 1.00 86.38 320 TYR A O 1
ATOM 2560 N N . GLN A 1 321 ? 9.947 6.019 -29.216 1.00 86.62 321 GLN A N 1
ATOM 2561 C CA . GLN A 1 321 ? 9.219 4.950 -28.524 1.00 86.62 321 GLN A CA 1
ATOM 2562 C C . GLN A 1 321 ? 7.736 5.072 -28.906 1.00 86.62 321 GLN A C 1
ATOM 2564 O O . GLN A 1 321 ? 7.186 6.165 -28.744 1.00 86.62 321 GLN A O 1
ATOM 2569 N N . ASP A 1 322 ? 7.102 3.999 -29.395 1.00 86.19 322 ASP A N 1
ATOM 2570 C CA . ASP A 1 322 ? 5.669 4.005 -29.749 1.00 86.19 322 ASP A CA 1
ATOM 2571 C C . ASP A 1 322 ? 4.758 3.593 -28.573 1.00 86.19 322 ASP A C 1
ATOM 2573 O O . ASP A 1 322 ? 3.582 3.970 -28.532 1.00 86.19 322 ASP A O 1
ATOM 2577 N N . ASP A 1 323 ? 5.280 2.856 -27.585 1.00 86.62 323 ASP A N 1
ATOM 2578 C CA . ASP A 1 323 ? 4.531 2.498 -26.373 1.00 86.62 323 ASP A CA 1
ATOM 2579 C C . ASP A 1 323 ? 4.463 3.627 -25.311 1.00 86.62 323 ASP A C 1
ATOM 2581 O O . ASP A 1 323 ? 5.115 4.668 -25.411 1.00 86.62 323 ASP A O 1
ATOM 2585 N N . GLN A 1 324 ? 3.666 3.418 -24.254 1.00 86.06 324 GLN A N 1
ATOM 2586 C CA . GLN A 1 324 ? 3.465 4.395 -23.170 1.00 86.06 324 GLN A CA 1
ATOM 2587 C C . GLN A 1 324 ? 4.168 4.058 -21.842 1.00 86.06 324 GLN A C 1
ATOM 2589 O O . GLN A 1 324 ? 3.922 4.762 -20.868 1.00 86.06 324 GLN A O 1
ATOM 2594 N N . TYR A 1 325 ? 4.991 3.010 -21.749 1.00 87.75 325 TYR A N 1
ATOM 2595 C CA . TYR A 1 325 ? 5.529 2.475 -20.481 1.00 87.75 325 TYR A CA 1
ATOM 2596 C C . TYR A 1 325 ? 7.058 2.306 -20.458 1.00 87.75 325 TYR A C 1
ATOM 2598 O O . TYR A 1 325 ? 7.690 2.541 -19.428 1.00 87.75 325 TYR A O 1
ATOM 2606 N N . SER A 1 326 ? 7.692 1.999 -21.591 1.00 90.06 326 SER A N 1
ATOM 2607 C CA . SER A 1 326 ? 9.124 1.682 -21.695 1.00 90.06 326 SER A CA 1
ATOM 2608 C C . SER A 1 326 ? 10.067 2.857 -21.450 1.00 90.06 326 SER A C 1
ATOM 2610 O O . SER A 1 326 ? 11.285 2.680 -21.494 1.00 90.06 326 SER A O 1
ATOM 2612 N N . CYS A 1 327 ? 9.561 4.054 -21.144 1.00 90.81 327 CYS A N 1
ATOM 2613 C CA . CYS A 1 327 ? 10.381 5.254 -21.007 1.00 90.81 327 CYS A CA 1
ATOM 2614 C C . CYS A 1 327 ? 11.436 5.127 -19.894 1.00 90.81 327 CYS A C 1
ATOM 2616 O O . CYS A 1 327 ? 12.511 5.717 -20.008 1.00 90.81 327 CYS A O 1
ATOM 2618 N N . GLY A 1 328 ? 11.182 4.320 -18.856 1.00 93.31 328 GLY A N 1
ATOM 2619 C CA . GLY A 1 328 ? 12.181 3.964 -17.839 1.00 93.31 328 GLY A CA 1
ATOM 2620 C C . GLY A 1 328 ? 13.344 3.146 -18.417 1.00 93.31 328 GLY A C 1
ATOM 2621 O O . GLY A 1 328 ? 14.504 3.542 -18.288 1.00 93.31 328 GLY A O 1
ATOM 2622 N N . ILE A 1 329 ? 13.036 2.063 -19.139 1.00 93.50 329 ILE A N 1
ATOM 2623 C CA . ILE A 1 329 ? 14.014 1.192 -19.819 1.00 93.50 329 ILE A CA 1
ATOM 2624 C C . ILE A 1 329 ? 14.813 1.983 -20.857 1.00 93.50 329 ILE A C 1
ATOM 2626 O O . ILE A 1 329 ? 16.044 1.967 -20.825 1.00 93.50 329 ILE A O 1
ATOM 2630 N N . VAL A 1 330 ? 14.121 2.727 -21.726 1.00 93.31 330 VAL A N 1
ATOM 2631 C CA . VAL A 1 330 ? 14.712 3.619 -22.736 1.00 93.31 330 VAL A CA 1
ATOM 2632 C C . VAL A 1 330 ? 15.696 4.590 -22.084 1.00 93.31 330 VAL A C 1
ATOM 2634 O O . VAL A 1 330 ? 16.809 4.759 -22.580 1.00 93.31 330 VAL A O 1
ATOM 2637 N N . THR A 1 331 ? 15.327 5.191 -20.949 1.00 92.69 331 THR A N 1
ATOM 2638 C CA . THR A 1 331 ? 16.187 6.125 -20.207 1.00 92.69 331 THR A CA 1
ATOM 2639 C C . THR A 1 331 ? 17.441 5.445 -19.666 1.00 92.69 331 THR A C 1
ATOM 2641 O O . THR A 1 331 ? 18.548 5.938 -19.895 1.00 92.69 331 THR A O 1
ATOM 2644 N N . LEU A 1 332 ? 17.293 4.320 -18.957 1.00 93.00 332 LEU A N 1
ATOM 2645 C CA . LEU A 1 332 ? 18.425 3.621 -18.348 1.00 93.00 332 LEU A CA 1
ATOM 2646 C C . LEU A 1 332 ? 19.383 3.056 -19.405 1.00 93.00 332 LEU A C 1
ATOM 2648 O O . LEU A 1 332 ? 20.591 3.250 -19.289 1.00 93.00 332 LEU A O 1
ATOM 2652 N N . HIS A 1 333 ? 18.865 2.425 -20.462 1.00 91.94 333 HIS A N 1
ATOM 2653 C CA . HIS A 1 333 ? 19.673 1.913 -21.572 1.00 91.94 333 HIS A CA 1
ATOM 2654 C C . HIS A 1 333 ? 20.374 3.049 -22.340 1.00 91.94 333 HIS A C 1
ATOM 2656 O O . HIS A 1 333 ? 21.587 3.005 -22.525 1.00 91.94 333 HIS A O 1
ATOM 2662 N N . THR A 1 334 ? 19.673 4.145 -22.673 1.00 90.50 334 THR A N 1
ATOM 2663 C CA . THR A 1 334 ? 20.301 5.321 -23.316 1.00 90.50 334 THR A CA 1
ATOM 2664 C C . THR A 1 334 ? 21.466 5.871 -22.483 1.00 90.50 334 THR A C 1
ATOM 2666 O O . THR A 1 334 ? 22.489 6.276 -23.038 1.00 90.50 334 THR A O 1
ATOM 2669 N N . LEU A 1 335 ? 21.345 5.874 -21.150 1.00 90.38 335 LEU A N 1
ATOM 2670 C CA . LEU A 1 335 ? 22.427 6.277 -20.251 1.00 90.38 335 LEU A CA 1
ATOM 2671 C C . LEU A 1 335 ? 23.564 5.251 -20.166 1.00 90.38 335 LEU A C 1
ATOM 2673 O O . LEU A 1 335 ? 24.721 5.664 -20.168 1.00 90.38 335 LEU A O 1
ATOM 2677 N N . ALA A 1 336 ? 23.269 3.951 -20.098 1.00 90.69 336 ALA A N 1
ATOM 2678 C CA . ALA A 1 336 ? 24.275 2.889 -20.021 1.00 90.69 336 ALA A CA 1
ATOM 2679 C C . ALA A 1 336 ? 25.141 2.830 -21.293 1.00 90.69 336 ALA A C 1
ATOM 2681 O O . ALA A 1 336 ? 26.371 2.880 -21.202 1.00 90.69 336 ALA A O 1
ATOM 2682 N N . SER A 1 337 ? 24.509 2.873 -22.467 1.00 88.44 337 SER A N 1
ATOM 2683 C CA . SER A 1 337 ? 25.165 3.011 -23.769 1.00 88.44 337 SER A CA 1
ATOM 2684 C C . SER A 1 337 ? 26.057 4.259 -23.815 1.00 88.44 337 SER A C 1
ATOM 2686 O O . SER A 1 337 ? 27.236 4.187 -24.162 1.00 88.44 337 SER A O 1
ATOM 2688 N N . LYS A 1 338 ? 25.553 5.425 -23.378 1.00 86.81 338 LYS A N 1
ATOM 2689 C CA . LYS A 1 338 ? 26.334 6.682 -23.363 1.00 86.81 338 LYS A CA 1
ATOM 2690 C C . LYS A 1 338 ? 27.425 6.736 -22.290 1.00 86.81 338 LYS A C 1
ATOM 2692 O O . LYS A 1 338 ? 28.353 7.533 -22.425 1.00 86.81 338 LYS A O 1
ATOM 2697 N N . ALA A 1 339 ? 27.343 5.891 -21.269 1.00 86.75 339 ALA A N 1
ATOM 2698 C CA . ALA A 1 339 ? 28.392 5.664 -20.284 1.00 86.75 339 ALA A CA 1
ATOM 2699 C C . ALA A 1 339 ? 29.467 4.661 -20.753 1.00 86.75 339 ALA A C 1
ATOM 2701 O O . ALA A 1 339 ? 30.517 4.569 -20.116 1.00 86.75 339 ALA A O 1
ATOM 2702 N N . GLY A 1 340 ? 29.240 3.943 -21.861 1.00 88.12 340 GLY A N 1
ATOM 2703 C CA . GLY A 1 340 ? 30.143 2.902 -22.359 1.00 88.12 340 GLY A CA 1
ATOM 2704 C C . GLY A 1 340 ? 30.078 1.604 -21.550 1.00 88.12 340 GLY A C 1
ATOM 2705 O O . GLY A 1 340 ? 31.101 0.947 -21.381 1.00 88.12 340 GLY A O 1
ATOM 2706 N N . LEU A 1 341 ? 28.902 1.269 -21.007 1.00 84.69 341 LEU A N 1
ATOM 2707 C CA . LEU A 1 341 ? 28.655 0.021 -20.266 1.00 84.69 341 LEU A CA 1
ATOM 2708 C C . LEU A 1 341 ? 28.168 -1.125 -21.155 1.00 84.69 341 LEU A C 1
ATOM 2710 O O . LEU A 1 341 ? 28.128 -2.270 -20.716 1.00 84.69 341 LEU A O 1
ATOM 2714 N N . GLU A 1 342 ? 27.759 -0.804 -22.377 1.00 70.06 342 GLU A N 1
ATOM 2715 C CA . GLU A 1 342 ? 27.168 -1.731 -23.331 1.00 70.06 342 GLU A CA 1
ATOM 2716 C C . GLU A 1 342 ? 28.083 -1.773 -24.557 1.00 70.06 342 GLU A C 1
ATOM 2718 O O . GLU A 1 342 ? 28.215 -0.780 -25.270 1.00 70.06 342 GLU A O 1
ATOM 2723 N N . ASN A 1 343 ? 28.731 -2.923 -24.773 1.00 58.66 343 ASN A N 1
ATOM 2724 C CA . ASN A 1 343 ? 29.447 -3.249 -26.016 1.00 58.66 343 ASN A CA 1
ATOM 2725 C C . ASN A 1 343 ? 28.493 -3.850 -27.073 1.00 58.66 343 ASN A C 1
ATOM 2727 O O . ASN A 1 343 ? 28.931 -4.357 -28.101 1.00 58.66 343 ASN A O 1
ATOM 2731 N N . GLU A 1 344 ? 27.192 -3.849 -26.784 1.00 53.75 344 GLU A N 1
ATOM 2732 C CA . GLU A 1 344 ? 26.118 -4.359 -27.628 1.00 53.75 344 GLU A CA 1
ATOM 2733 C C . GLU A 1 344 ? 25.592 -3.206 -28.497 1.00 53.75 344 GLU A C 1
ATOM 2735 O O . GLU A 1 344 ? 24.831 -2.361 -28.030 1.00 53.75 344 GLU A O 1
ATOM 2740 N N . ASP A 1 345 ? 25.991 -3.168 -29.772 1.00 53.31 345 ASP A N 1
ATOM 2741 C CA . ASP A 1 345 ? 25.634 -2.113 -30.740 1.00 53.31 345 ASP A CA 1
ATOM 2742 C C . ASP A 1 345 ? 24.138 -2.078 -31.145 1.00 53.31 345 ASP A C 1
ATOM 2744 O O . ASP A 1 345 ? 23.771 -1.408 -32.112 1.00 53.31 345 ASP A O 1
ATOM 2748 N N . GLN A 1 346 ? 23.247 -2.786 -30.438 1.00 72.94 346 GLN A N 1
ATOM 2749 C CA . GLN A 1 346 ? 21.806 -2.752 -30.702 1.00 72.94 346 GLN A CA 1
ATOM 2750 C C . GLN A 1 346 ? 21.154 -1.552 -29.992 1.00 72.94 346 GLN A C 1
ATOM 2752 O O . GLN A 1 346 ? 21.017 -1.573 -28.766 1.00 72.94 346 GLN A O 1
ATOM 2757 N N . PRO A 1 347 ? 20.717 -0.503 -30.721 1.00 78.31 347 PRO A N 1
ATOM 2758 C CA . PRO A 1 347 ? 19.905 0.545 -30.123 1.00 78.31 347 PRO A CA 1
ATOM 2759 C C . PRO A 1 347 ? 18.529 -0.012 -29.749 1.00 78.31 347 PRO A C 1
ATOM 2761 O O . PRO A 1 347 ? 17.978 -0.850 -30.464 1.00 78.31 347 PRO A O 1
ATOM 2764 N N . TRP A 1 348 ? 17.939 0.520 -28.678 1.00 85.25 348 TRP A N 1
ATOM 2765 C CA . TRP A 1 348 ? 16.552 0.218 -28.327 1.00 85.25 348 TRP A CA 1
ATOM 2766 C C . TRP A 1 348 ? 15.593 0.442 -29.502 1.00 85.25 348 TRP A C 1
ATOM 2768 O O . TRP A 1 348 ? 15.652 1.459 -30.199 1.00 85.25 348 TRP A O 1
ATOM 2778 N N . THR A 1 349 ? 14.688 -0.520 -29.654 1.00 84.00 349 THR A N 1
ATOM 2779 C CA . THR A 1 349 ? 13.505 -0.518 -30.515 1.00 84.00 349 THR A CA 1
ATOM 2780 C C . THR A 1 349 ? 12.367 -1.198 -29.754 1.00 84.00 349 THR A C 1
ATOM 2782 O O . THR A 1 349 ? 12.620 -1.979 -28.834 1.00 84.00 349 THR A O 1
ATOM 2785 N N . ASP A 1 350 ? 11.119 -1.002 -30.172 1.00 78.94 350 ASP A N 1
ATOM 2786 C CA 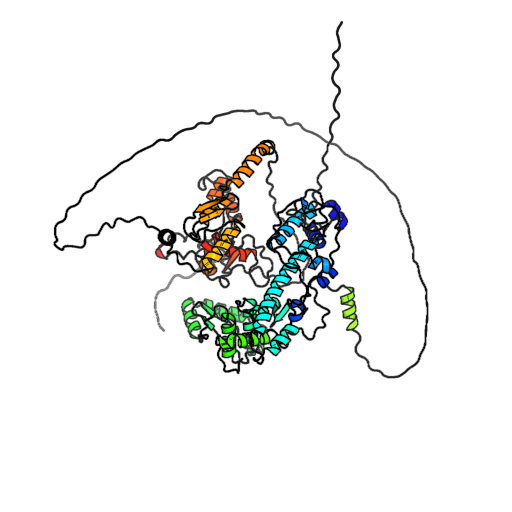. ASP A 1 350 ? 9.961 -1.687 -29.584 1.00 78.94 350 ASP A CA 1
ATOM 2787 C C . ASP A 1 350 ? 10.090 -3.225 -29.708 1.00 78.94 350 ASP A C 1
ATOM 2789 O O . ASP A 1 350 ? 9.654 -3.970 -28.834 1.00 78.94 350 ASP A O 1
ATOM 2793 N N . ALA A 1 351 ? 10.790 -3.717 -30.741 1.00 83.12 351 ALA A N 1
ATOM 2794 C CA . ALA A 1 351 ? 11.100 -5.138 -30.925 1.00 83.12 351 ALA A CA 1
ATOM 2795 C C . ALA A 1 351 ? 12.178 -5.676 -29.959 1.00 83.12 351 ALA A C 1
ATOM 2797 O O . ALA A 1 351 ? 12.146 -6.854 -29.606 1.00 83.12 351 ALA A O 1
ATOM 2798 N N . THR A 1 352 ? 13.120 -4.839 -29.507 1.00 89.81 352 THR A N 1
ATOM 2799 C CA . THR A 1 352 ? 14.137 -5.212 -28.502 1.00 89.81 352 THR A CA 1
ATOM 2800 C C . THR A 1 352 ? 13.726 -4.850 -27.072 1.00 89.81 352 THR A C 1
ATOM 2802 O O . THR A 1 352 ? 14.459 -5.162 -26.132 1.00 89.81 352 THR A O 1
ATOM 2805 N N . GLN A 1 353 ? 12.547 -4.250 -26.867 1.00 91.75 353 GLN A N 1
ATOM 2806 C CA . GLN A 1 353 ? 12.025 -3.821 -25.563 1.00 91.75 353 GLN A CA 1
ATOM 2807 C C . GLN A 1 353 ? 12.147 -4.920 -24.495 1.00 91.75 353 GLN A C 1
ATOM 2809 O O . GLN A 1 353 ? 12.733 -4.687 -23.436 1.00 91.75 353 GLN A O 1
ATOM 2814 N N . SER A 1 354 ? 11.702 -6.138 -24.817 1.00 93.12 354 SER A N 1
ATOM 2815 C CA . SER A 1 354 ? 11.776 -7.297 -23.921 1.00 93.12 354 SER A CA 1
ATOM 2816 C C . SER A 1 354 ? 13.201 -7.780 -23.639 1.00 93.12 354 SER A C 1
ATOM 2818 O O . SER A 1 354 ? 13.482 -8.212 -22.523 1.00 93.12 354 SER A O 1
ATOM 2820 N N . LEU A 1 355 ? 14.126 -7.670 -24.599 1.00 93.50 355 LEU A N 1
ATOM 2821 C CA . LEU A 1 355 ? 15.543 -7.981 -24.374 1.00 93.50 355 LEU A CA 1
ATOM 2822 C C . LEU A 1 355 ? 16.155 -6.985 -23.379 1.00 93.50 355 LEU A C 1
ATOM 2824 O O . LEU A 1 355 ? 16.793 -7.388 -22.408 1.00 93.50 355 LEU A O 1
ATOM 2828 N N . HIS A 1 356 ? 15.893 -5.686 -23.549 1.00 93.19 356 HIS A N 1
ATOM 2829 C CA . HIS A 1 356 ? 16.367 -4.673 -22.604 1.00 93.19 356 HIS A CA 1
ATOM 2830 C C . HIS A 1 356 ? 15.731 -4.831 -21.208 1.00 93.19 356 HIS A C 1
ATOM 2832 O O . HIS A 1 356 ? 16.431 -4.622 -20.217 1.00 93.19 356 HIS A O 1
ATOM 2838 N N . SER A 1 357 ? 14.465 -5.262 -21.097 1.00 95.19 357 SER A N 1
ATOM 2839 C CA . SER A 1 357 ? 13.849 -5.673 -19.820 1.00 95.19 357 SER A CA 1
ATOM 2840 C C . SER A 1 357 ? 14.631 -6.798 -19.132 1.00 95.19 357 SER A C 1
ATOM 2842 O O . SER A 1 357 ? 15.009 -6.661 -17.966 1.00 95.19 357 SER A O 1
ATOM 2844 N N . LEU A 1 358 ? 14.925 -7.890 -19.850 1.00 95.44 358 LEU A N 1
ATOM 2845 C CA . LEU A 1 358 ? 15.693 -9.022 -19.316 1.00 95.44 358 LEU A CA 1
ATOM 2846 C C . LEU A 1 358 ? 17.093 -8.584 -18.853 1.00 95.44 358 LEU A C 1
ATOM 2848 O O . LEU A 1 358 ? 17.506 -8.892 -17.733 1.00 95.44 358 LEU A O 1
ATOM 2852 N N . LEU A 1 359 ? 17.799 -7.805 -19.680 1.00 93.62 359 LEU A N 1
ATOM 2853 C CA . LEU A 1 359 ? 19.133 -7.284 -19.370 1.00 93.62 359 LEU A CA 1
ATOM 2854 C C . LEU A 1 359 ? 19.126 -6.348 -18.150 1.00 93.62 359 LEU A C 1
ATOM 2856 O O . LEU A 1 359 ? 20.021 -6.442 -17.311 1.00 93.62 359 LEU A O 1
ATOM 2860 N N . TRP A 1 360 ? 18.124 -5.476 -17.995 1.00 94.19 360 TRP A N 1
ATOM 2861 C CA . TRP A 1 360 ? 18.022 -4.620 -16.808 1.00 94.19 360 TRP A CA 1
ATOM 2862 C C . TRP A 1 360 ? 17.662 -5.396 -15.542 1.00 94.19 360 TRP A C 1
ATOM 2864 O O . TRP A 1 360 ? 18.256 -5.127 -14.497 1.00 94.19 360 TRP A O 1
ATOM 2874 N N . PHE A 1 361 ? 16.779 -6.395 -15.619 1.00 95.06 361 PHE A N 1
ATOM 2875 C CA . PHE A 1 361 ? 16.477 -7.245 -14.465 1.00 95.06 361 PHE A CA 1
ATOM 2876 C C . PHE A 1 361 ? 17.723 -8.011 -14.006 1.00 95.06 361 PHE A C 1
ATOM 2878 O O . PHE A 1 361 ? 18.061 -7.988 -12.822 1.00 95.06 361 PHE A O 1
ATOM 2885 N N . ARG A 1 362 ? 18.467 -8.601 -14.952 1.00 93.31 362 ARG A N 1
ATOM 2886 C CA . ARG A 1 362 ? 19.766 -9.254 -14.723 1.00 93.31 362 ARG A CA 1
ATOM 2887 C C . ARG A 1 362 ? 20.759 -8.324 -14.017 1.00 93.31 362 ARG A C 1
ATOM 2889 O O . ARG A 1 362 ? 21.313 -8.689 -12.984 1.00 93.31 362 ARG A O 1
ATOM 2896 N N . ARG A 1 363 ? 20.952 -7.101 -14.525 1.00 91.44 363 ARG A N 1
ATOM 2897 C CA . ARG A 1 363 ? 21.874 -6.096 -13.947 1.00 91.44 363 ARG A CA 1
ATOM 2898 C C . ARG A 1 363 ? 21.495 -5.682 -12.520 1.00 91.44 363 ARG A C 1
ATOM 2900 O O . ARG A 1 363 ? 22.379 -5.448 -11.702 1.00 91.44 363 ARG A O 1
ATOM 2907 N N . LEU A 1 364 ? 20.198 -5.604 -12.216 1.00 91.12 364 LEU A N 1
ATOM 2908 C CA . LEU A 1 364 ? 19.688 -5.194 -10.902 1.00 91.12 364 LEU A CA 1
ATOM 2909 C C . LEU A 1 364 ? 19.611 -6.339 -9.874 1.00 91.12 364 LEU A C 1
ATOM 2911 O O . LEU A 1 364 ? 19.547 -6.062 -8.678 1.00 91.12 364 LEU A O 1
ATOM 2915 N N . THR A 1 365 ? 19.656 -7.601 -10.312 1.00 89.44 365 THR A N 1
ATOM 2916 C CA . THR A 1 365 ? 19.607 -8.798 -9.443 1.00 89.44 365 THR A CA 1
ATOM 2917 C C . THR A 1 365 ? 20.927 -9.573 -9.355 1.00 89.44 365 THR A C 1
ATOM 2919 O O . THR A 1 365 ? 21.052 -10.468 -8.516 1.00 89.44 365 THR A O 1
ATOM 2922 N N . SER A 1 366 ? 21.936 -9.243 -10.170 1.00 83.81 366 SER A N 1
ATOM 2923 C CA . SER A 1 366 ? 23.203 -9.984 -10.203 1.00 83.81 366 SER A CA 1
ATOM 2924 C C . SER A 1 366 ? 23.933 -9.975 -8.850 1.00 83.81 366 SER A C 1
ATOM 2926 O O . SER A 1 366 ? 24.015 -8.963 -8.144 1.00 83.81 366 SER A O 1
ATOM 2928 N N . ARG A 1 367 ? 24.492 -11.135 -8.472 1.00 62.56 367 ARG A N 1
ATOM 2929 C CA . ARG A 1 367 ? 25.109 -11.358 -7.148 1.00 62.56 367 ARG A CA 1
ATOM 2930 C C . ARG A 1 367 ? 26.330 -10.479 -6.862 1.00 62.56 367 ARG A C 1
ATOM 2932 O O . ARG A 1 367 ? 26.616 -10.224 -5.698 1.00 62.56 367 ARG A O 1
ATOM 2939 N N . GLU A 1 368 ? 27.001 -9.963 -7.889 1.00 56.47 368 GLU A N 1
ATOM 2940 C CA . GLU A 1 368 ? 28.101 -8.998 -7.733 1.00 56.47 368 GLU A CA 1
ATOM 2941 C C . GLU A 1 368 ? 27.622 -7.671 -7.116 1.00 56.47 368 GLU A C 1
ATOM 2943 O O . GLU A 1 368 ? 28.343 -7.043 -6.340 1.00 56.47 368 GLU A O 1
ATOM 2948 N N . ASN A 1 369 ? 26.367 -7.289 -7.382 1.00 51.34 369 ASN A N 1
ATOM 2949 C CA . ASN A 1 369 ? 25.698 -6.161 -6.736 1.00 51.34 369 ASN A CA 1
ATOM 2950 C C . ASN A 1 369 ? 25.016 -6.574 -5.419 1.00 51.34 369 ASN A C 1
ATOM 2952 O O . ASN A 1 369 ? 24.966 -5.786 -4.475 1.00 51.34 369 ASN A O 1
ATOM 2956 N N . CYS A 1 370 ? 24.526 -7.815 -5.331 1.00 48.66 370 CYS A N 1
ATOM 2957 C CA . CYS A 1 370 ? 23.766 -8.332 -4.192 1.00 48.66 370 CYS A CA 1
ATOM 2958 C C . CYS A 1 370 ? 24.621 -9.208 -3.254 1.00 48.66 370 CYS A C 1
ATOM 2960 O O . CYS A 1 370 ? 24.567 -10.438 -3.314 1.00 48.66 370 CYS A O 1
ATOM 2962 N N . LYS A 1 371 ? 25.328 -8.582 -2.299 1.00 49.56 371 LYS A N 1
ATOM 2963 C CA . LYS A 1 371 ? 26.216 -9.226 -1.290 1.00 49.56 371 LYS A CA 1
ATOM 2964 C C . LYS A 1 371 ? 25.555 -10.237 -0.323 1.00 49.56 371 LYS A C 1
ATOM 2966 O O . LYS A 1 371 ? 26.179 -10.670 0.641 1.00 49.56 371 LYS A O 1
ATOM 2971 N N . LEU A 1 372 ? 24.299 -10.610 -0.550 1.00 43.31 372 LEU A N 1
ATOM 2972 C CA . LEU A 1 372 ? 23.488 -11.453 0.334 1.00 43.31 372 LEU A CA 1
ATOM 2973 C C . LEU A 1 372 ? 23.788 -12.956 0.214 1.00 43.31 372 LEU A C 1
ATOM 2975 O O . LEU A 1 372 ? 23.466 -13.704 1.130 1.00 43.31 372 LEU A O 1
ATOM 2979 N N . ALA A 1 373 ? 24.415 -13.407 -0.877 1.00 38.81 373 ALA A N 1
ATOM 2980 C CA . ALA A 1 373 ? 24.569 -14.835 -1.183 1.00 38.81 373 ALA A CA 1
ATOM 2981 C C . ALA A 1 373 ? 25.477 -15.631 -0.218 1.00 38.81 373 ALA A C 1
ATOM 2983 O O . ALA A 1 373 ? 25.379 -16.854 -0.192 1.00 38.81 373 ALA A O 1
ATOM 2984 N N . ASN A 1 374 ? 26.326 -14.957 0.568 1.00 39.25 374 ASN A N 1
ATOM 2985 C CA . ASN A 1 374 ? 27.292 -15.592 1.478 1.00 39.25 374 ASN A CA 1
ATOM 2986 C C . ASN A 1 374 ? 26.925 -15.452 2.971 1.00 39.25 374 ASN A C 1
ATOM 2988 O O . ASN A 1 374 ? 27.757 -15.750 3.825 1.00 39.25 374 ASN A O 1
ATOM 2992 N N . MET A 1 375 ? 25.712 -14.997 3.315 1.00 35.06 375 MET A N 1
ATOM 2993 C CA . MET A 1 375 ? 25.221 -15.055 4.700 1.00 35.06 375 MET A CA 1
ATOM 2994 C C . MET A 1 375 ? 24.254 -16.238 4.866 1.00 35.06 375 MET A C 1
ATOM 2996 O O . MET A 1 375 ? 23.324 -16.359 4.066 1.00 35.06 375 MET A O 1
ATOM 3000 N N . PRO A 1 376 ? 24.418 -17.104 5.887 1.00 34.06 376 PRO A N 1
ATOM 3001 C CA . PRO A 1 376 ? 23.477 -18.192 6.138 1.00 34.06 376 PRO A CA 1
ATOM 3002 C C . PRO A 1 376 ? 22.090 -17.639 6.497 1.00 34.06 376 PRO A C 1
ATOM 3004 O O . PRO A 1 376 ? 21.966 -16.632 7.195 1.00 34.06 376 PRO A O 1
ATOM 3007 N N . ALA A 1 377 ? 21.035 -18.327 6.052 1.00 37.38 377 ALA A N 1
ATOM 3008 C CA . ALA A 1 377 ? 19.645 -17.846 6.059 1.00 37.38 377 ALA A CA 1
ATOM 3009 C C . ALA A 1 377 ? 18.995 -17.642 7.451 1.00 37.38 377 ALA A C 1
ATOM 3011 O O . ALA A 1 377 ? 17.804 -17.357 7.544 1.00 37.38 377 ALA A O 1
ATOM 3012 N N . VAL A 1 378 ? 19.759 -17.785 8.536 1.00 33.53 378 VAL A N 1
ATOM 3013 C CA . VAL A 1 378 ? 19.281 -17.796 9.929 1.00 33.53 378 VAL A CA 1
ATOM 3014 C C . VAL A 1 378 ? 18.988 -16.388 10.475 1.00 33.53 378 VAL A C 1
ATOM 3016 O O . VAL A 1 378 ? 18.231 -16.249 11.431 1.00 33.53 378 VAL A O 1
ATOM 3019 N N . VAL A 1 379 ? 19.540 -15.319 9.881 1.00 35.94 379 VAL A N 1
ATOM 3020 C CA . VAL A 1 379 ? 19.474 -13.962 10.462 1.00 35.94 379 VAL A CA 1
ATOM 3021 C C . VAL A 1 379 ? 18.868 -12.928 9.507 1.00 35.94 379 VAL A C 1
ATOM 3023 O O . VAL A 1 379 ? 19.602 -12.289 8.753 1.00 35.94 379 VAL A O 1
ATOM 3026 N N . ARG A 1 380 ? 17.540 -12.718 9.607 1.00 39.69 380 ARG A N 1
ATOM 3027 C CA . ARG A 1 380 ? 16.828 -11.407 9.532 1.00 39.69 380 ARG A CA 1
ATOM 3028 C C . ARG A 1 380 ? 15.293 -11.556 9.574 1.00 39.69 380 ARG A C 1
ATOM 3030 O O . ARG A 1 380 ? 14.585 -11.239 8.622 1.00 39.69 380 ARG A O 1
ATOM 3037 N N . SER A 1 381 ? 14.761 -11.938 10.733 1.00 35.41 381 SER A N 1
ATOM 3038 C CA . SER A 1 381 ? 13.415 -11.492 11.127 1.00 35.41 381 SER A CA 1
ATOM 3039 C C . SER A 1 381 ? 13.481 -10.012 11.531 1.00 35.41 381 SER A C 1
ATOM 3041 O O . SER A 1 381 ? 14.460 -9.580 12.139 1.00 35.41 381 SER A O 1
ATOM 3043 N N . ARG A 1 382 ? 12.448 -9.213 11.223 1.00 38.16 382 ARG A N 1
ATOM 3044 C CA . ARG A 1 382 ? 12.349 -7.816 11.707 1.00 38.16 382 ARG A CA 1
ATOM 3045 C C . ARG A 1 382 ? 11.896 -7.712 13.174 1.00 38.16 382 ARG A C 1
ATOM 3047 O O . ARG A 1 382 ? 11.886 -6.606 13.713 1.00 38.16 382 ARG A O 1
ATOM 3054 N N . HIS A 1 383 ? 11.521 -8.825 13.808 1.00 38.31 383 HIS A N 1
ATOM 3055 C CA . HIS A 1 383 ? 10.946 -8.848 15.158 1.00 38.31 383 HIS A CA 1
ATOM 3056 C C . HIS A 1 383 ? 11.947 -9.255 16.246 1.00 38.31 383 HIS A C 1
ATOM 3058 O O . HIS A 1 383 ? 11.817 -8.814 17.389 1.00 38.31 383 HIS A O 1
ATOM 3064 N N . ASP A 1 384 ? 12.984 -10.008 15.883 1.00 37.84 384 ASP A N 1
ATOM 3065 C CA . ASP A 1 384 ? 13.868 -10.665 16.841 1.00 37.84 384 ASP A CA 1
ATOM 3066 C C . ASP A 1 384 ? 15.186 -9.901 16.997 1.00 37.84 384 ASP A C 1
ATOM 3068 O O . ASP A 1 384 ? 16.072 -9.926 16.140 1.00 37.84 384 ASP A O 1
ATOM 3072 N N . LYS A 1 385 ? 15.329 -9.210 18.132 1.00 37.38 385 LYS A N 1
ATOM 3073 C CA . LYS A 1 385 ? 16.657 -8.852 18.644 1.00 37.38 385 LYS A CA 1
ATOM 3074 C C . LYS A 1 385 ? 17.239 -10.100 19.307 1.00 37.38 385 LYS A C 1
ATOM 3076 O O . LYS A 1 385 ? 16.529 -10.676 20.131 1.00 37.38 385 LYS A O 1
ATOM 3081 N N . PRO A 1 386 ? 18.499 -10.480 19.032 1.00 42.47 386 PRO A N 1
ATOM 3082 C CA . PRO A 1 386 ? 19.119 -11.582 19.750 1.00 42.47 386 PRO A CA 1
ATOM 3083 C C . PRO A 1 386 ? 19.147 -11.285 21.255 1.00 42.47 386 PRO A C 1
ATOM 3085 O O . PRO A 1 386 ? 19.335 -10.132 21.666 1.00 42.47 386 PRO A O 1
ATOM 3088 N N . SER A 1 387 ? 18.930 -12.318 22.068 1.00 60.41 387 SER A N 1
ATOM 3089 C CA . SER A 1 387 ? 18.946 -12.201 23.527 1.00 60.41 387 SER A CA 1
ATOM 3090 C C . SER A 1 387 ? 20.343 -11.836 24.044 1.00 60.41 387 SER A C 1
ATOM 3092 O O . SER A 1 387 ? 21.341 -11.903 23.319 1.00 60.41 387 SER A O 1
ATOM 3094 N N . LYS A 1 388 ? 20.443 -11.456 25.324 1.00 58.84 388 LYS A N 1
ATOM 3095 C CA . LYS A 1 388 ? 21.753 -11.212 25.947 1.00 58.84 388 LYS A CA 1
ATOM 3096 C C . LYS A 1 388 ? 22.620 -12.473 25.935 1.00 58.84 388 LYS A C 1
ATOM 3098 O O . LYS A 1 388 ? 23.814 -12.358 25.681 1.00 58.84 388 LYS A O 1
ATOM 3103 N N . GLU A 1 389 ? 22.025 -13.645 26.150 1.00 61.88 389 GLU A N 1
ATOM 3104 C CA . GLU A 1 389 ? 22.703 -14.941 26.072 1.00 61.88 389 GLU A CA 1
ATOM 3105 C C . GLU A 1 389 ? 23.163 -15.243 24.643 1.00 61.88 389 GLU A C 1
ATOM 3107 O O . GLU A 1 389 ? 24.301 -15.648 24.457 1.00 61.88 389 GLU A O 1
ATOM 3112 N N . GLN A 1 390 ? 22.341 -14.984 23.619 1.00 62.06 390 GLN A N 1
ATOM 3113 C CA . GLN A 1 390 ? 22.731 -15.209 22.218 1.00 62.06 390 GLN A CA 1
ATOM 3114 C C . GLN A 1 390 ? 23.896 -14.306 21.781 1.00 62.06 390 GLN A C 1
ATOM 3116 O O . GLN A 1 390 ? 24.782 -14.752 21.056 1.00 62.06 390 GLN A O 1
ATOM 3121 N N . ILE A 1 391 ? 23.930 -13.053 22.251 1.00 68.38 391 ILE A N 1
ATOM 3122 C CA . ILE A 1 391 ? 25.063 -12.142 22.020 1.00 68.38 391 ILE A CA 1
ATOM 3123 C C . ILE A 1 391 ? 26.311 -12.619 22.784 1.00 68.38 391 ILE A C 1
ATOM 3125 O O . ILE A 1 391 ? 27.411 -12.556 22.243 1.00 68.38 391 ILE A O 1
ATOM 3129 N N . ALA A 1 392 ? 26.155 -13.113 24.017 1.00 67.88 392 ALA A N 1
ATOM 3130 C CA . ALA A 1 392 ? 27.265 -13.637 24.815 1.00 67.88 392 ALA A CA 1
ATOM 3131 C C . ALA A 1 392 ? 27.840 -14.945 24.243 1.00 67.88 392 ALA A C 1
ATOM 3133 O O . ALA A 1 392 ? 29.055 -15.090 24.176 1.00 67.88 392 ALA A O 1
ATOM 3134 N N . ALA A 1 393 ? 26.990 -15.862 23.774 1.00 63.97 393 ALA A N 1
ATOM 3135 C CA . ALA A 1 393 ? 27.397 -17.120 23.153 1.00 63.97 393 ALA A CA 1
ATOM 3136 C C . ALA A 1 393 ? 28.151 -16.890 21.834 1.00 63.97 393 ALA A C 1
ATOM 3138 O O . ALA A 1 393 ? 29.182 -17.514 21.604 1.00 63.97 393 ALA A O 1
ATOM 3139 N N . ALA A 1 394 ? 27.692 -15.945 21.004 1.00 59.66 394 ALA A N 1
ATOM 3140 C CA . ALA A 1 394 ? 28.421 -15.541 19.802 1.00 59.66 394 ALA A CA 1
ATOM 3141 C C . ALA A 1 394 ? 29.792 -14.921 20.136 1.00 59.66 394 ALA A C 1
ATOM 3143 O O . ALA A 1 394 ? 30.777 -15.244 19.486 1.00 59.66 394 ALA A O 1
ATOM 3144 N N . ALA A 1 395 ? 29.872 -14.085 21.179 1.00 65.56 395 ALA A N 1
ATOM 3145 C CA . ALA A 1 395 ? 31.134 -13.487 21.619 1.00 65.56 395 ALA A CA 1
ATOM 3146 C C . ALA A 1 395 ? 32.106 -14.496 22.263 1.00 65.56 395 ALA A C 1
ATOM 3148 O O . ALA A 1 395 ? 33.314 -14.298 22.190 1.00 65.56 395 ALA A O 1
ATOM 3149 N N . ALA A 1 396 ? 31.602 -15.571 22.879 1.00 69.06 396 ALA A N 1
ATOM 3150 C CA . ALA A 1 396 ? 32.428 -16.664 23.392 1.00 69.06 396 ALA A CA 1
ATOM 3151 C C . ALA A 1 396 ? 32.988 -17.541 22.257 1.00 69.06 396 ALA A C 1
ATOM 3153 O O . ALA A 1 396 ? 34.150 -17.930 22.296 1.00 69.06 396 ALA A O 1
ATOM 3154 N N . ALA A 1 397 ? 32.193 -17.797 21.212 1.00 60.34 397 ALA A N 1
ATOM 3155 C CA . ALA A 1 397 ? 32.591 -18.623 20.069 1.00 60.34 397 ALA A CA 1
ATOM 3156 C C . ALA A 1 397 ? 33.697 -18.008 19.179 1.00 60.34 397 ALA A C 1
ATOM 3158 O O . ALA A 1 397 ? 34.257 -18.713 18.346 1.00 60.34 397 ALA A O 1
ATOM 3159 N N . GLU A 1 398 ? 34.020 -16.721 19.346 1.00 58.03 398 GLU A N 1
ATOM 3160 C CA . GLU A 1 398 ? 35.118 -16.030 18.644 1.00 58.03 398 GLU A CA 1
ATOM 3161 C C . GLU A 1 398 ? 36.409 -15.916 19.496 1.00 58.03 398 GLU A C 1
ATOM 3163 O O . GLU A 1 398 ? 37.344 -15.227 19.091 1.00 58.03 398 GLU A O 1
ATOM 3168 N N . SER A 1 399 ? 36.475 -16.558 20.675 1.00 49.03 399 SER A N 1
ATOM 3169 C CA . SER A 1 399 ? 37.601 -16.441 21.626 1.00 49.03 399 SER A CA 1
ATOM 3170 C C . SER A 1 399 ? 38.757 -17.421 21.378 1.00 49.03 399 SER A C 1
ATOM 3172 O O . SER A 1 399 ? 39.920 -17.048 21.538 1.00 49.03 399 SER A O 1
ATOM 3174 N N . ASP A 1 400 ? 38.455 -18.666 21.001 1.00 48.34 400 ASP A N 1
ATOM 3175 C CA . ASP A 1 400 ? 39.405 -19.778 21.122 1.00 48.34 400 ASP A CA 1
ATOM 3176 C C . ASP A 1 400 ? 39.806 -20.301 19.731 1.00 48.34 400 ASP A C 1
ATOM 3178 O O . ASP A 1 400 ? 39.039 -21.003 19.070 1.00 48.34 400 ASP A O 1
ATOM 3182 N N . GLY A 1 401 ? 40.999 -19.916 19.256 1.00 38.28 401 GLY A N 1
ATOM 3183 C CA . GLY A 1 401 ? 41.383 -20.120 17.851 1.00 38.28 401 GLY A CA 1
ATOM 3184 C C . GLY A 1 401 ? 42.864 -19.953 17.487 1.00 38.28 401 GLY A C 1
ATOM 3185 O O . GLY A 1 401 ? 43.149 -19.660 16.332 1.00 38.28 401 GLY A O 1
ATOM 3186 N N . ASP A 1 402 ? 43.794 -20.144 18.429 1.00 41.81 402 ASP A N 1
ATOM 3187 C CA . ASP A 1 402 ? 45.246 -20.205 18.175 1.00 41.81 402 ASP A CA 1
ATOM 3188 C C . ASP A 1 402 ? 45.880 -21.285 19.076 1.00 41.81 402 ASP A C 1
ATOM 3190 O O . ASP A 1 402 ? 45.783 -21.194 20.302 1.00 41.81 402 ASP A O 1
ATOM 3194 N N . GLY A 1 403 ? 46.540 -22.298 18.496 1.00 36.00 403 GLY A N 1
ATOM 3195 C CA . GLY A 1 403 ? 47.273 -23.320 19.261 1.00 36.00 403 GLY A CA 1
ATOM 3196 C C . GLY A 1 403 ? 47.487 -24.659 18.542 1.00 36.00 403 GLY A C 1
ATOM 3197 O O . GLY A 1 403 ? 46.562 -25.456 18.415 1.00 36.00 403 GLY A O 1
ATOM 3198 N N . ASP A 1 404 ? 48.729 -24.937 18.133 1.00 38.97 404 ASP A N 1
ATOM 3199 C CA . ASP A 1 404 ? 49.172 -26.270 17.696 1.00 38.97 404 ASP A CA 1
ATOM 3200 C C . ASP A 1 404 ? 49.147 -27.295 18.843 1.00 38.97 404 ASP A C 1
ATOM 3202 O O . ASP A 1 404 ? 49.593 -27.002 19.954 1.00 38.97 404 ASP A O 1
ATOM 3206 N N . SER A 1 405 ? 48.784 -28.547 18.547 1.00 41.22 405 SER A N 1
ATOM 3207 C CA . SER A 1 405 ? 49.619 -29.728 18.862 1.00 41.22 405 SER A CA 1
ATOM 3208 C C . SER A 1 405 ? 49.003 -31.029 18.323 1.00 41.22 405 SER A C 1
ATOM 3210 O O . SER A 1 405 ? 47.838 -31.083 17.937 1.00 41.22 405 SER A O 1
ATOM 3212 N N . ALA A 1 406 ? 49.827 -32.077 18.251 1.00 43.44 406 ALA A N 1
ATOM 3213 C CA . ALA A 1 406 ? 49.445 -33.434 17.862 1.00 43.44 406 ALA A CA 1
ATOM 3214 C C . ALA A 1 406 ? 49.655 -34.417 19.036 1.00 43.44 406 ALA A C 1
ATOM 3216 O O . ALA A 1 406 ? 50.188 -34.014 20.067 1.00 43.44 406 ALA A O 1
ATOM 3217 N N . TYR A 1 407 ? 49.343 -35.697 18.787 1.00 38.16 407 TYR A N 1
ATOM 3218 C CA . TYR A 1 407 ? 49.437 -36.895 19.649 1.00 38.16 407 TYR A CA 1
ATOM 3219 C C . TYR A 1 407 ? 48.180 -37.313 20.441 1.00 38.16 407 TYR A C 1
ATOM 3221 O O . TYR A 1 407 ? 47.780 -36.688 21.412 1.00 38.16 407 TYR A O 1
ATOM 3229 N N . GLU A 1 408 ? 47.616 -38.429 19.961 1.00 43.03 408 GLU A N 1
ATOM 3230 C CA . GLU A 1 408 ? 47.379 -39.694 20.685 1.00 43.03 408 GLU A CA 1
ATOM 3231 C C . GLU A 1 408 ? 46.555 -39.739 21.998 1.00 43.03 408 GLU A C 1
ATOM 3233 O O . GLU A 1 408 ? 47.042 -39.441 23.082 1.00 43.03 408 GLU A O 1
ATOM 3238 N N . ASP A 1 409 ? 45.363 -40.339 21.841 1.00 35.78 409 ASP A N 1
ATOM 3239 C CA . ASP A 1 409 ? 44.982 -41.652 22.417 1.00 35.78 409 ASP A CA 1
ATOM 3240 C C . ASP A 1 409 ? 44.236 -41.748 23.778 1.00 35.78 409 ASP A C 1
ATOM 3242 O O . ASP A 1 409 ? 44.236 -40.854 24.616 1.00 35.78 409 ASP A O 1
ATOM 3246 N N . ASP A 1 410 ? 43.565 -42.898 23.913 1.00 34.62 410 ASP A N 1
ATOM 3247 C CA . ASP A 1 410 ? 43.023 -43.611 25.082 1.00 34.62 410 ASP A CA 1
ATOM 3248 C C . ASP A 1 410 ? 41.839 -43.054 25.935 1.00 34.62 410 ASP A C 1
ATOM 3250 O O . ASP A 1 410 ? 41.981 -42.266 26.863 1.00 34.62 410 ASP A O 1
ATOM 3254 N N . SER A 1 411 ? 40.669 -43.674 25.701 1.00 40.28 411 SER A N 1
ATOM 3255 C CA . SER A 1 411 ? 39.832 -44.399 26.691 1.00 40.28 411 SER A CA 1
ATOM 3256 C C . SER A 1 411 ? 39.008 -43.760 27.846 1.00 40.28 411 SER A C 1
ATOM 3258 O O . SER A 1 411 ? 39.437 -42.912 28.615 1.00 40.28 411 SER A O 1
ATOM 3260 N N . HIS A 1 412 ? 37.850 -44.423 28.059 1.00 35.19 412 HIS A N 1
ATOM 3261 C CA . HIS A 1 412 ? 37.083 -44.664 29.312 1.00 35.19 412 HIS A CA 1
ATOM 3262 C C . HIS A 1 412 ? 35.990 -43.683 29.830 1.00 35.19 412 HIS A C 1
ATOM 3264 O O . HIS A 1 412 ? 36.246 -42.721 30.538 1.00 35.19 412 HIS A O 1
ATOM 3270 N N . ASN A 1 413 ? 34.731 -44.095 29.599 1.00 37.38 413 ASN A N 1
ATOM 3271 C CA . ASN A 1 413 ? 33.672 -44.449 30.580 1.00 37.38 413 ASN A CA 1
ATOM 3272 C C . ASN A 1 413 ? 33.440 -43.654 31.898 1.00 37.38 413 ASN A C 1
ATOM 3274 O O . ASN A 1 413 ? 34.279 -43.644 32.791 1.00 37.38 413 ASN A O 1
ATOM 3278 N N . GLY A 1 414 ? 32.175 -43.242 32.102 1.00 32.16 414 GLY A N 1
ATOM 3279 C CA . GLY A 1 414 ? 31.533 -42.801 33.366 1.00 32.16 414 GLY A CA 1
ATOM 3280 C C . GLY A 1 414 ? 30.351 -41.863 33.039 1.00 32.16 414 GLY A C 1
ATOM 3281 O O . GLY A 1 414 ? 30.517 -41.030 32.156 1.00 32.16 414 GLY A O 1
ATOM 3282 N N . ALA A 1 415 ? 29.104 -41.948 33.532 1.00 37.16 415 ALA A N 1
ATOM 3283 C CA . ALA A 1 415 ? 28.498 -42.479 34.770 1.00 37.16 415 ALA A CA 1
ATOM 3284 C C . ALA A 1 415 ? 28.954 -41.726 36.044 1.00 37.16 415 ALA A C 1
ATOM 3286 O O . ALA A 1 415 ? 30.155 -41.664 36.280 1.00 37.16 415 ALA A O 1
ATOM 3287 N N . ALA A 1 416 ? 28.077 -41.158 36.889 1.00 36.00 416 ALA A N 1
ATOM 3288 C CA . ALA A 1 416 ? 26.598 -41.141 36.911 1.00 36.00 416 ALA A CA 1
ATOM 3289 C C . ALA A 1 416 ? 26.042 -39.842 37.575 1.00 36.00 416 ALA A C 1
ATOM 3291 O O . ALA A 1 416 ? 26.800 -38.887 37.709 1.00 36.00 416 ALA A O 1
ATOM 3292 N N . ASP A 1 417 ? 24.733 -39.829 37.879 1.00 37.44 417 ASP A N 1
ATOM 3293 C CA . ASP A 1 417 ? 23.927 -39.210 38.977 1.00 37.44 417 ASP A CA 1
ATOM 3294 C C . ASP A 1 417 ? 24.631 -38.248 39.995 1.00 37.44 417 ASP A C 1
ATOM 3296 O O . ASP A 1 417 ? 25.838 -38.308 40.192 1.00 37.44 417 ASP A O 1
ATOM 3300 N N . GLU A 1 418 ? 23.986 -37.304 40.707 1.00 39.78 418 GLU A N 1
ATOM 3301 C CA . GLU A 1 418 ? 22.707 -37.349 41.460 1.00 39.78 418 GLU A CA 1
ATOM 3302 C C . GLU A 1 418 ? 21.992 -35.966 41.584 1.00 39.78 418 GLU A C 1
ATOM 3304 O O . GLU A 1 418 ? 22.466 -34.941 41.089 1.00 39.78 418 GLU A O 1
ATOM 3309 N N . ASP A 1 419 ? 20.835 -35.947 42.266 1.00 42.09 419 ASP A N 1
ATOM 3310 C CA . ASP A 1 419 ? 19.967 -34.789 42.554 1.00 42.09 419 ASP A CA 1
ATOM 3311 C C . ASP A 1 419 ? 20.497 -33.794 43.615 1.00 42.09 419 ASP A C 1
ATOM 3313 O O . ASP A 1 419 ? 21.344 -34.115 44.450 1.00 42.09 419 ASP A O 1
ATOM 3317 N N . SER A 1 420 ? 19.891 -32.595 43.683 1.00 41.34 420 SER A N 1
ATOM 3318 C CA . SER A 1 420 ? 19.906 -31.766 44.902 1.00 41.34 420 SER A CA 1
ATOM 3319 C C . SER A 1 420 ? 18.743 -30.760 44.964 1.00 41.34 420 SER A C 1
ATOM 3321 O O . SER A 1 420 ? 18.728 -29.766 44.235 1.00 41.34 420 SER A O 1
ATOM 3323 N N . ASP A 1 421 ? 17.779 -31.001 45.860 1.00 40.53 421 ASP A N 1
ATOM 3324 C CA . ASP A 1 421 ? 16.727 -30.040 46.232 1.00 40.53 421 ASP A CA 1
ATOM 3325 C C . ASP A 1 421 ? 17.237 -28.996 47.245 1.00 40.53 421 ASP A C 1
ATOM 3327 O O . ASP A 1 421 ? 18.099 -29.281 48.079 1.00 40.53 421 ASP A O 1
ATOM 3331 N N . GLY A 1 422 ? 16.658 -27.788 47.224 1.00 37.66 422 GLY A N 1
ATOM 3332 C CA . GLY A 1 422 ? 17.080 -26.663 48.072 1.00 37.66 422 GLY A CA 1
ATOM 3333 C C . GLY A 1 422 ? 15.943 -25.733 48.505 1.00 37.66 422 GLY A C 1
ATOM 3334 O O . GLY A 1 422 ? 15.869 -24.594 48.048 1.00 37.66 422 GLY A O 1
ATOM 3335 N N . ASP A 1 423 ? 15.066 -26.209 49.393 1.00 35.38 423 ASP A N 1
ATOM 3336 C CA . ASP A 1 423 ? 14.020 -25.397 50.040 1.00 35.38 423 ASP A CA 1
ATOM 3337 C C . ASP A 1 423 ? 14.588 -24.478 51.146 1.00 35.38 423 ASP A C 1
ATOM 3339 O O . ASP A 1 423 ? 15.554 -24.822 51.831 1.00 35.38 423 ASP A O 1
ATOM 3343 N N . SER A 1 424 ? 13.966 -23.310 51.349 1.00 39.84 424 SER A N 1
ATOM 3344 C CA . SER A 1 424 ? 14.122 -22.459 52.541 1.00 39.84 424 SER A CA 1
ATOM 3345 C C . SER A 1 424 ? 13.025 -21.389 52.623 1.00 39.84 424 SER A C 1
ATOM 3347 O O . SER A 1 424 ? 12.987 -20.439 51.840 1.00 39.84 424 SER A O 1
ATOM 3349 N N . THR A 1 425 ? 12.155 -21.523 53.624 1.00 37.59 425 THR A N 1
ATOM 3350 C CA . THR A 1 425 ? 11.070 -20.584 53.966 1.00 37.59 425 THR A CA 1
ATOM 3351 C C . THR A 1 425 ? 11.462 -19.627 55.112 1.00 37.59 425 THR A C 1
ATOM 3353 O O . THR A 1 425 ? 12.578 -19.693 55.624 1.00 37.59 425 THR A O 1
ATOM 3356 N N . MET A 1 426 ? 10.506 -18.786 55.551 1.00 34.06 426 MET A N 1
ATOM 3357 C CA . MET A 1 426 ? 10.532 -17.889 56.733 1.00 34.06 426 MET A CA 1
ATOM 3358 C C . MET A 1 426 ? 11.296 -16.544 56.586 1.00 34.06 426 MET A C 1
ATOM 3360 O O . MET A 1 426 ? 12.233 -16.434 55.807 1.00 34.06 426 MET A O 1
ATOM 3364 N N . ASN A 1 427 ? 10.920 -15.450 57.279 1.00 34.19 427 ASN A N 1
ATOM 3365 C CA . ASN A 1 427 ? 9.951 -15.296 58.388 1.00 34.19 427 ASN A CA 1
ATOM 3366 C C . ASN A 1 427 ? 9.210 -13.929 58.400 1.00 34.19 427 ASN A C 1
ATOM 3368 O O . ASN A 1 427 ? 9.633 -12.985 57.733 1.00 34.19 427 ASN A O 1
ATOM 3372 N N . ASP A 1 428 ? 8.140 -13.826 59.200 1.00 34.72 428 ASP A N 1
ATOM 3373 C CA . ASP A 1 428 ? 7.362 -12.598 59.495 1.00 34.72 428 ASP A CA 1
ATOM 3374 C C . ASP A 1 428 ? 8.066 -11.618 60.471 1.00 34.72 428 ASP A C 1
ATOM 3376 O O . ASP A 1 428 ? 9.065 -11.994 61.085 1.00 34.72 428 ASP A O 1
ATOM 3380 N N . ILE A 1 429 ? 7.500 -10.403 60.685 1.00 32.97 429 ILE A N 1
ATOM 3381 C CA . ILE A 1 429 ? 7.105 -9.854 62.023 1.00 32.97 429 ILE A CA 1
ATOM 3382 C C . ILE A 1 429 ? 6.535 -8.399 61.996 1.00 32.97 429 ILE A C 1
ATOM 3384 O O . ILE A 1 429 ? 7.106 -7.505 61.380 1.00 32.97 429 ILE A O 1
ATOM 3388 N N . VAL A 1 430 ? 5.400 -8.218 62.707 1.00 33.81 430 VAL A N 1
ATOM 3389 C CA . VAL A 1 430 ? 4.842 -7.081 63.520 1.00 33.81 430 VAL A CA 1
ATOM 3390 C C . VAL A 1 430 ? 5.552 -5.697 63.409 1.00 33.81 430 VAL A C 1
ATOM 3392 O O . VAL A 1 430 ? 6.767 -5.630 63.548 1.00 33.81 430 VAL A O 1
ATOM 3395 N N . ALA A 1 431 ? 4.874 -4.538 63.234 1.00 32.31 431 ALA A N 1
ATOM 3396 C CA . ALA A 1 431 ? 4.094 -3.841 64.290 1.00 32.31 431 ALA A CA 1
ATOM 3397 C C . ALA A 1 431 ? 3.186 -2.642 63.846 1.00 32.31 431 ALA A C 1
ATOM 3399 O O . ALA A 1 431 ? 2.915 -2.443 62.664 1.00 32.31 431 ALA A O 1
ATOM 3400 N N . GLU A 1 432 ? 2.693 -1.888 64.846 1.00 33.75 432 GLU A N 1
ATOM 3401 C CA . GLU A 1 432 ? 1.762 -0.728 64.848 1.00 33.75 432 GLU A CA 1
ATOM 3402 C C . GLU A 1 432 ? 2.518 0.635 64.643 1.00 33.75 432 GLU A C 1
ATOM 3404 O O . GLU A 1 432 ? 3.697 0.607 64.302 1.00 33.75 432 GLU A O 1
ATOM 3409 N N . ASP A 1 433 ? 1.992 1.877 64.732 1.00 29.94 433 ASP A N 1
ATOM 3410 C CA . ASP A 1 433 ? 0.938 2.485 65.583 1.00 29.94 433 ASP A CA 1
ATOM 3411 C C . ASP A 1 433 ? 0.424 3.866 65.027 1.00 29.94 433 ASP A C 1
ATOM 3413 O O . ASP A 1 433 ? 0.780 4.299 63.931 1.00 29.94 433 ASP A O 1
ATOM 3417 N N . THR A 1 434 ? -0.469 4.515 65.786 1.00 30.84 434 THR A N 1
ATOM 3418 C CA . THR A 1 434 ? -1.214 5.797 65.682 1.00 30.84 434 THR A CA 1
ATOM 3419 C C . THR A 1 434 ? -0.370 7.071 65.360 1.00 30.84 434 THR A C 1
ATOM 3421 O O . THR A 1 434 ? 0.851 7.019 65.308 1.00 30.84 434 THR A O 1
ATOM 3424 N N . ASN A 1 435 ? -0.893 8.287 65.073 1.00 28.48 435 ASN A N 1
ATOM 3425 C CA . ASN A 1 435 ? -1.973 9.049 65.737 1.00 28.48 435 ASN A CA 1
ATOM 3426 C C . ASN A 1 435 ? -2.365 10.385 65.005 1.00 28.48 435 ASN A C 1
ATOM 3428 O O . ASN A 1 435 ? -1.657 10.876 64.132 1.00 28.48 435 ASN A O 1
ATOM 3432 N N . GLU A 1 436 ? -3.450 11.014 65.486 1.00 30.05 436 GLU A N 1
ATOM 3433 C CA . GLU A 1 436 ? -3.698 12.470 65.643 1.00 30.05 436 GLU A CA 1
ATOM 3434 C C . GLU A 1 436 ? -4.271 13.400 64.534 1.00 30.05 436 GLU A C 1
ATOM 3436 O O . GLU A 1 436 ? -4.211 13.176 63.328 1.00 30.05 436 GLU A O 1
ATOM 3441 N N . LYS A 1 437 ? -4.913 14.486 65.012 1.00 31.78 437 LYS A N 1
ATOM 3442 C CA . LYS A 1 437 ? -5.593 15.585 64.283 1.00 31.78 437 LYS A CA 1
ATOM 3443 C C . LYS A 1 437 ? -5.207 16.933 64.912 1.00 31.78 437 LYS A C 1
ATOM 3445 O O . LYS A 1 437 ? -4.973 16.975 66.117 1.00 31.78 437 LYS A O 1
ATOM 3450 N N . PRO A 1 438 ? -5.376 18.063 64.196 1.00 41.97 438 PRO A N 1
ATOM 3451 C CA . PRO A 1 438 ? -6.024 19.208 64.858 1.00 41.97 438 PRO A CA 1
ATOM 3452 C C . PRO A 1 438 ? -7.087 19.967 64.028 1.00 41.97 438 PRO A C 1
ATOM 3454 O O . PRO A 1 438 ? -7.210 19.843 62.813 1.00 41.97 438 PRO A O 1
ATOM 3457 N N . ASN A 1 439 ? -7.875 20.779 64.743 1.00 30.48 439 ASN A N 1
ATOM 3458 C CA . ASN A 1 439 ? -8.916 21.698 64.247 1.00 30.48 439 ASN A CA 1
ATOM 3459 C C . ASN A 1 439 ? -8.348 23.028 63.703 1.00 30.48 439 ASN A C 1
ATOM 3461 O O . ASN A 1 439 ? -7.308 23.457 64.190 1.00 30.48 439 ASN A O 1
ATOM 3465 N N . ALA A 1 440 ? -9.125 23.773 62.883 1.00 30.61 440 ALA A N 1
ATOM 3466 C CA . ALA A 1 440 ? -9.517 25.171 63.203 1.00 30.61 440 ALA A CA 1
ATOM 3467 C C . ALA A 1 440 ? -10.372 25.936 62.146 1.00 30.61 440 ALA A C 1
ATOM 3469 O O . ALA A 1 440 ? -10.056 25.970 60.965 1.00 30.61 440 ALA A O 1
ATOM 3470 N N . LYS A 1 441 ? -11.336 26.717 62.677 1.00 33.94 441 LYS A N 1
ATOM 3471 C CA . LYS A 1 441 ? -11.826 28.063 62.257 1.00 33.94 441 LYS A CA 1
ATOM 3472 C C . LYS A 1 441 ? -12.592 28.282 60.925 1.00 33.94 441 LYS A C 1
ATOM 3474 O O . LYS A 1 441 ? -12.109 28.066 59.823 1.00 33.94 441 LYS A O 1
ATOM 3479 N N . LYS A 1 442 ? -13.777 28.902 61.075 1.00 34.31 442 LYS A N 1
ATOM 3480 C CA . LYS A 1 442 ? -14.547 29.654 60.051 1.00 34.31 442 LYS A CA 1
ATOM 3481 C C . LYS A 1 442 ? -14.101 31.133 60.023 1.00 34.31 442 LYS A C 1
ATOM 3483 O O . LYS A 1 442 ? -13.522 31.594 61.007 1.00 34.31 442 LYS A O 1
ATOM 3488 N N . PRO A 1 443 ? -14.494 31.917 59.001 1.00 38.94 443 PRO A N 1
ATOM 3489 C CA . PRO A 1 443 ? -15.379 33.061 59.295 1.00 38.94 443 PRO A CA 1
ATOM 3490 C C . PRO A 1 443 ? -16.565 33.222 58.311 1.00 38.94 443 PRO A C 1
ATOM 3492 O O . PRO A 1 443 ? -16.794 32.385 57.442 1.00 38.94 443 PRO A O 1
ATOM 3495 N N . LYS A 1 444 ? -17.379 34.273 58.508 1.00 33.19 444 LYS A N 1
ATOM 3496 C CA . LYS A 1 444 ? -18.618 34.584 57.757 1.00 33.19 444 LYS A CA 1
ATOM 3497 C C . LYS A 1 444 ? -18.355 35.591 56.621 1.00 33.19 444 LYS A C 1
ATOM 3499 O O . LYS A 1 444 ? -17.481 36.438 56.767 1.00 33.19 444 LYS A O 1
ATOM 3504 N N . GLY A 1 445 ? -19.174 35.583 55.563 1.00 28.59 445 GLY A N 1
ATOM 3505 C CA . GLY A 1 445 ? -19.128 36.586 54.485 1.00 28.59 445 GLY A CA 1
ATOM 3506 C C . GLY A 1 445 ? -20.434 36.669 53.686 1.00 28.59 445 GLY A C 1
ATOM 3507 O O . GLY A 1 445 ? -20.714 35.809 52.860 1.00 28.59 445 GLY A O 1
ATOM 3508 N N . SER A 1 446 ? -21.242 37.695 53.960 1.00 28.56 446 SER A N 1
ATOM 3509 C CA . SER A 1 446 ? -22.516 37.997 53.282 1.00 28.56 446 SER A CA 1
ATOM 3510 C C . SER A 1 446 ? -22.307 38.871 52.038 1.00 28.56 446 SER A C 1
ATOM 3512 O O . SER A 1 446 ? -21.404 39.704 52.055 1.00 28.56 446 SER A O 1
ATOM 3514 N N . THR A 1 447 ? -23.174 38.754 51.020 1.00 30.72 447 THR A N 1
ATOM 3515 C CA . THR A 1 447 ? -23.889 39.888 50.371 1.00 30.72 447 THR A CA 1
ATOM 3516 C C . THR A 1 447 ? -24.879 39.370 49.313 1.00 30.72 447 THR A C 1
ATOM 3518 O O . THR A 1 447 ? -24.525 38.542 48.478 1.00 30.72 447 THR A O 1
ATOM 3521 N N . GLN A 1 448 ? -26.113 39.887 49.314 1.00 31.11 448 GLN A N 1
ATOM 3522 C CA . GLN A 1 448 ? -27.084 39.729 48.221 1.00 31.11 448 GLN A CA 1
ATOM 3523 C C . GLN A 1 448 ? -27.061 40.955 47.297 1.00 31.11 448 GLN A C 1
ATOM 3525 O O . GLN A 1 448 ? -27.054 42.074 47.802 1.00 31.11 448 GLN A O 1
ATOM 3530 N N . VAL A 1 449 ? -27.223 40.769 45.980 1.00 29.50 449 VAL A N 1
ATOM 3531 C CA . VAL A 1 449 ? -27.892 41.756 45.104 1.00 29.50 449 VAL A CA 1
ATOM 3532 C C . VAL A 1 449 ? -28.725 41.014 44.052 1.00 29.50 449 VAL A C 1
ATOM 3534 O O . VAL A 1 449 ? -28.240 40.099 43.392 1.00 29.50 449 VAL A O 1
ATOM 3537 N N . GLN A 1 450 ? -29.983 41.422 43.882 1.00 31.67 450 GLN A N 1
ATOM 3538 C CA . GLN A 1 450 ? -30.871 40.983 42.800 1.00 31.67 450 GLN A CA 1
ATOM 3539 C C . GLN A 1 450 ? -30.840 41.997 41.644 1.00 31.67 450 GLN A C 1
ATOM 3541 O O . GLN A 1 450 ? -30.793 43.195 41.925 1.00 31.67 450 GLN A O 1
ATOM 3546 N N . LYS A 1 451 ? -31.050 41.560 40.387 1.00 31.23 451 LYS A N 1
ATOM 3547 C CA . LYS A 1 451 ? -32.138 42.118 39.546 1.00 31.23 451 LYS A CA 1
ATOM 3548 C C . LYS A 1 451 ? -32.394 41.400 38.211 1.00 31.23 451 LYS A C 1
ATOM 3550 O O . LYS A 1 451 ? -31.516 40.825 37.580 1.00 31.23 451 LYS A O 1
ATOM 3555 N N . THR A 1 452 ? -33.665 41.494 37.830 1.00 29.02 452 THR A N 1
ATOM 3556 C CA . THR A 1 452 ? -34.316 41.246 36.530 1.00 29.02 452 THR A CA 1
ATOM 3557 C C . THR A 1 452 ? -33.812 42.250 35.453 1.00 29.02 452 THR A C 1
ATOM 3559 O O . THR A 1 452 ? -33.049 43.147 35.790 1.00 29.02 452 THR A O 1
ATOM 3562 N N . VAL A 1 453 ? -34.120 42.195 34.142 1.00 30.61 453 VAL A N 1
ATOM 3563 C CA . VAL A 1 453 ? -35.436 42.160 33.448 1.00 30.61 453 VAL A CA 1
ATOM 3564 C C . VAL A 1 453 ? -35.317 41.633 31.985 1.00 30.61 453 VAL A C 1
ATOM 3566 O O . VAL A 1 453 ? -34.236 41.558 31.414 1.00 30.61 453 VAL A O 1
ATOM 3569 N N . LYS A 1 454 ? -36.485 41.275 31.422 1.00 29.81 454 LYS A N 1
ATOM 3570 C CA . LYS A 1 454 ? -36.939 41.055 30.016 1.00 29.81 454 LYS A CA 1
ATOM 3571 C C . LYS A 1 454 ? -36.342 42.072 28.979 1.00 29.81 454 LYS A C 1
ATOM 3573 O O . LYS A 1 454 ? -35.778 43.071 29.401 1.00 29.81 454 LYS A O 1
ATOM 3578 N N . LYS A 1 455 ? -36.462 41.969 27.634 1.00 29.98 455 LYS A N 1
ATOM 3579 C CA . LYS A 1 455 ? -37.681 41.755 26.800 1.00 29.98 455 LYS A CA 1
ATOM 3580 C C . LYS A 1 455 ? -37.404 41.530 25.278 1.00 29.98 455 LYS A C 1
ATOM 3582 O O . LYS A 1 455 ? -36.405 41.996 24.751 1.00 29.98 455 LYS A O 1
ATOM 3587 N N . ASP A 1 456 ? -38.360 40.875 24.606 1.00 30.62 456 ASP A N 1
ATOM 3588 C CA . ASP A 1 456 ? -38.936 41.035 23.239 1.00 30.62 456 ASP A CA 1
ATOM 3589 C C . ASP A 1 456 ? -38.123 41.422 21.966 1.00 30.62 456 ASP A C 1
ATOM 3591 O O . ASP A 1 456 ? -37.874 42.586 21.674 1.00 30.62 456 ASP A O 1
ATOM 3595 N N . LYS A 1 457 ? -37.904 40.427 21.087 1.00 37.16 457 LYS A N 1
ATOM 3596 C CA . LYS A 1 457 ? -38.662 40.150 19.826 1.00 37.16 457 LYS A CA 1
ATOM 3597 C C . LYS A 1 457 ? -39.284 41.325 19.012 1.00 37.16 457 LYS A C 1
ATOM 3599 O O . LYS A 1 457 ? -40.236 41.947 19.469 1.00 37.16 457 LYS A O 1
ATOM 3604 N N . SER A 1 458 ? -38.918 41.463 17.722 1.00 30.34 458 SER A N 1
ATOM 3605 C CA . SER A 1 458 ? -39.731 42.113 16.652 1.00 30.34 458 SER A CA 1
ATOM 3606 C C . SER A 1 458 ? -39.384 41.581 15.232 1.00 30.34 458 SER A C 1
ATOM 3608 O O . SER A 1 458 ? -38.524 40.708 15.117 1.00 30.34 458 SER A O 1
ATOM 3610 N N . THR A 1 459 ? -40.092 42.004 14.165 1.00 36.53 459 THR A N 1
ATOM 3611 C CA . THR A 1 459 ? -40.135 41.337 12.827 1.00 36.53 459 THR A CA 1
ATOM 3612 C C . THR A 1 459 ? -40.384 42.284 11.619 1.00 36.53 459 THR A C 1
ATOM 3614 O O . THR A 1 459 ? -40.601 43.476 11.822 1.00 36.53 459 THR A O 1
ATOM 3617 N N . SER A 1 460 ? -40.478 41.720 10.390 1.00 31.64 460 SER A N 1
ATOM 3618 C CA . SER A 1 460 ? -40.996 42.316 9.117 1.00 31.64 460 SER A CA 1
ATOM 3619 C C . SER A 1 460 ? -39.998 43.155 8.270 1.00 31.64 460 SER A C 1
ATOM 3621 O O . SER A 1 460 ? -39.000 43.600 8.820 1.00 31.64 460 SER A O 1
ATOM 3623 N N . LYS A 1 461 ? -40.148 43.399 6.945 1.00 35.62 461 LYS A N 1
ATOM 3624 C CA . LYS A 1 461 ? -40.985 42.832 5.838 1.00 35.62 461 LYS A CA 1
ATOM 3625 C C . LYS A 1 461 ? -40.383 43.232 4.452 1.00 35.62 461 LYS A C 1
ATOM 3627 O O . LYS A 1 461 ? -39.503 44.083 4.401 1.00 35.62 461 LYS A O 1
ATOM 3632 N N . THR A 1 462 ? -40.868 42.661 3.338 1.00 34.56 462 THR A N 1
ATOM 3633 C CA . THR A 1 462 ? -40.502 42.993 1.921 1.00 34.56 462 THR A CA 1
ATOM 3634 C C . THR A 1 462 ? -41.669 43.689 1.185 1.00 34.56 462 THR A C 1
ATOM 3636 O O . THR A 1 462 ? -42.794 43.572 1.681 1.00 34.56 462 THR A O 1
ATOM 3639 N N . PRO A 1 463 ? -41.468 44.377 0.028 1.00 49.03 463 PRO A N 1
ATOM 3640 C CA . PRO A 1 463 ? -42.130 43.930 -1.228 1.00 49.03 463 PRO A CA 1
ATOM 3641 C C . PRO A 1 463 ? -41.474 44.292 -2.611 1.00 49.03 463 PRO A C 1
ATOM 3643 O O . PRO A 1 463 ? -40.449 44.954 -2.687 1.00 49.03 463 PRO A O 1
ATOM 3646 N N . LEU A 1 464 ? -42.158 43.799 -3.666 1.00 38.28 464 LEU A N 1
ATOM 3647 C CA . LEU A 1 464 ? -42.125 43.845 -5.162 1.00 38.28 464 LEU A CA 1
ATOM 3648 C C . LEU A 1 464 ? -41.836 45.219 -5.871 1.00 38.28 464 LEU A C 1
ATOM 3650 O O . LEU A 1 464 ? -41.682 46.207 -5.170 1.00 38.28 464 LEU A O 1
ATOM 3654 N N . LYS A 1 465 ? -41.801 45.444 -7.220 1.00 36.34 465 LYS A N 1
ATOM 3655 C CA . LYS A 1 465 ? -42.087 44.717 -8.522 1.00 36.34 465 LYS A CA 1
ATOM 3656 C C . LYS A 1 465 ? -41.091 45.240 -9.636 1.00 36.34 465 LYS A C 1
ATOM 3658 O O . LYS A 1 465 ? -40.006 45.602 -9.208 1.00 36.34 465 LYS A O 1
ATOM 3663 N N . ARG A 1 466 ? -41.212 45.351 -10.993 1.00 31.73 466 ARG A N 1
ATOM 3664 C CA . ARG A 1 466 ? -42.135 45.155 -12.179 1.00 31.73 466 ARG A CA 1
ATOM 3665 C C . ARG A 1 466 ? -41.222 45.055 -13.473 1.00 31.73 466 ARG A C 1
ATOM 3667 O O . ARG A 1 466 ? -40.098 45.527 -13.379 1.00 31.73 466 ARG A O 1
ATOM 3674 N N . THR A 1 467 ? -41.467 44.275 -14.553 1.00 34.03 467 THR A N 1
ATOM 3675 C CA . THR A 1 467 ? -42.139 44.522 -15.892 1.00 34.03 467 THR A CA 1
ATOM 3676 C C . THR A 1 467 ? -41.758 45.808 -16.686 1.00 34.03 467 THR A C 1
ATOM 3678 O O . THR A 1 467 ? -41.566 46.813 -16.014 1.00 34.03 467 THR A O 1
ATOM 3681 N N . LEU A 1 468 ? -41.737 45.924 -18.041 1.00 39.00 468 LEU A N 1
ATOM 3682 C CA . LEU A 1 468 ? -42.278 45.132 -19.194 1.00 39.00 468 LEU A CA 1
ATOM 3683 C C . LEU A 1 468 ? -41.620 45.553 -20.577 1.00 39.00 468 LEU A C 1
ATOM 3685 O O . LEU A 1 468 ? -41.017 46.618 -20.586 1.00 39.00 468 LEU A O 1
ATOM 3689 N N . GLU A 1 469 ? -41.741 44.733 -21.656 1.00 44.72 469 GLU A N 1
ATOM 3690 C CA . GLU A 1 469 ? -41.934 44.952 -23.154 1.00 44.72 469 GLU A CA 1
ATOM 3691 C C . GLU A 1 469 ? -41.563 46.299 -23.901 1.00 44.72 469 GLU A C 1
ATOM 3693 O O . GLU A 1 469 ? -41.448 47.331 -23.254 1.00 44.72 469 GLU A O 1
ATOM 3698 N N . ASP A 1 470 ? -41.381 46.451 -25.246 1.00 35.69 470 ASP A N 1
ATOM 3699 C CA . ASP A 1 470 ? -41.379 45.555 -26.449 1.00 35.69 470 ASP A CA 1
ATOM 3700 C C . ASP A 1 470 ? -40.770 46.182 -27.765 1.00 35.69 470 ASP A C 1
ATOM 3702 O O . ASP A 1 470 ? -40.453 47.369 -27.797 1.00 35.69 470 ASP A O 1
ATOM 3706 N N . SER A 1 471 ? -40.771 45.403 -28.875 1.00 44.78 471 SER A N 1
ATOM 3707 C CA . SER A 1 471 ? -41.099 45.787 -30.294 1.00 44.78 471 SER A CA 1
ATOM 3708 C C . SER A 1 471 ? -40.077 46.039 -31.461 1.00 44.78 471 SER A C 1
ATOM 3710 O O . SER A 1 471 ? -39.311 46.997 -31.498 1.00 44.78 471 SER A O 1
ATOM 3712 N N . ILE A 1 472 ? -40.237 45.155 -32.466 1.00 39.56 472 ILE A N 1
ATOM 3713 C CA . ILE A 1 472 ? -39.958 44.997 -33.933 1.00 39.56 472 ILE A CA 1
ATOM 3714 C C . ILE A 1 472 ? -39.742 46.223 -34.887 1.00 39.56 472 ILE A C 1
ATOM 3716 O O . ILE A 1 472 ? -40.399 47.245 -34.720 1.00 39.56 472 ILE A O 1
ATOM 3720 N N . SER A 1 473 ? -38.956 46.047 -35.986 1.00 40.34 473 SER A N 1
ATOM 3721 C CA . SER A 1 473 ? -39.323 46.270 -37.434 1.00 40.34 473 SER A CA 1
ATOM 3722 C C . SER A 1 473 ? -38.174 46.728 -38.385 1.00 40.34 473 SER A C 1
ATOM 3724 O O . SER A 1 473 ? -37.276 47.460 -37.976 1.00 40.34 473 SER A O 1
ATOM 3726 N N . ASP A 1 474 ? -38.234 46.331 -39.671 1.00 43.56 474 ASP A N 1
ATOM 3727 C CA . ASP A 1 474 ? -37.188 46.466 -40.720 1.00 43.56 474 ASP A CA 1
ATOM 3728 C C . ASP A 1 474 ? -37.330 47.645 -41.718 1.00 43.56 474 ASP A C 1
ATOM 3730 O O . ASP A 1 474 ? -38.416 48.201 -41.888 1.00 43.56 474 ASP A O 1
ATOM 3734 N N . THR A 1 475 ? -36.252 47.960 -42.468 1.00 37.31 475 THR A N 1
ATOM 3735 C CA . THR A 1 475 ? -36.265 48.300 -43.925 1.00 37.31 475 THR A CA 1
ATOM 3736 C C . THR A 1 475 ? -34.846 48.421 -44.529 1.00 37.31 475 THR A C 1
ATOM 3738 O O . THR A 1 475 ? -33.894 48.778 -43.837 1.00 37.31 475 THR A O 1
ATOM 3741 N N . GLU A 1 476 ? -34.686 48.152 -45.835 1.00 43.53 476 GLU A N 1
ATOM 3742 C CA . GLU A 1 476 ? -33.408 48.251 -46.578 1.00 43.53 476 GLU A CA 1
ATOM 3743 C C . GLU A 1 476 ? -33.289 49.527 -47.442 1.00 43.53 476 GLU A C 1
ATOM 3745 O O . GLU A 1 476 ? -34.262 49.882 -48.103 1.00 43.53 476 GLU A O 1
ATOM 3750 N N . ALA A 1 477 ? -32.085 50.128 -47.567 1.00 38.84 477 ALA A N 1
ATOM 3751 C CA . ALA A 1 477 ? -31.608 50.775 -48.816 1.00 38.84 477 ALA A CA 1
ATOM 3752 C C . ALA A 1 477 ? -30.142 51.302 -48.786 1.00 38.84 477 ALA A C 1
ATOM 3754 O O . ALA A 1 477 ? -29.870 52.354 -48.220 1.00 38.84 477 ALA A O 1
ATOM 3755 N N . LYS A 1 478 ? -29.257 50.656 -49.571 1.00 37.34 478 LYS A N 1
ATOM 3756 C CA . LYS A 1 478 ? -28.064 51.199 -50.291 1.00 37.34 478 LYS A CA 1
ATOM 3757 C C . LYS A 1 478 ? -26.946 51.956 -49.517 1.00 37.34 478 LYS A C 1
ATOM 3759 O O . LYS A 1 478 ? -27.027 52.283 -48.344 1.00 37.34 478 LYS A O 1
ATOM 3764 N N . VAL A 1 479 ? -25.802 52.130 -50.198 1.00 42.19 479 VAL A N 1
ATOM 3765 C CA . VAL A 1 479 ? -24.466 52.391 -49.610 1.00 42.19 479 VAL A CA 1
ATOM 3766 C C . VAL A 1 479 ? -23.823 53.674 -50.158 1.00 42.19 479 VAL A C 1
ATOM 3768 O O . VAL A 1 479 ? -23.808 53.873 -51.372 1.00 42.19 479 VAL A O 1
ATOM 3771 N N . PRO A 1 480 ? -23.149 54.460 -49.297 1.00 39.75 480 PRO A N 1
ATOM 3772 C CA . PRO A 1 480 ? -21.804 54.952 -49.617 1.00 39.75 480 PRO A CA 1
ATOM 3773 C C . PRO A 1 480 ? -20.778 54.694 -48.491 1.00 39.75 480 PRO A C 1
ATOM 3775 O O . PRO A 1 480 ? -21.095 54.677 -47.304 1.00 39.75 480 PRO A O 1
ATOM 3778 N N . LYS A 1 481 ? -19.506 54.494 -48.862 1.00 52.09 481 LYS A N 1
ATOM 3779 C CA . LYS A 1 481 ? -18.411 54.154 -47.931 1.00 52.09 481 LYS A CA 1
ATOM 3780 C C . LYS A 1 481 ? -17.866 55.394 -47.206 1.00 52.09 481 LYS A C 1
ATOM 3782 O O . LYS A 1 481 ? -17.256 56.242 -47.851 1.00 52.09 481 LYS A O 1
ATOM 3787 N N . ALA A 1 482 ? -17.927 55.441 -45.872 1.00 38.91 482 ALA A N 1
ATOM 3788 C CA . ALA A 1 482 ? -17.099 56.353 -45.073 1.00 38.91 482 ALA A CA 1
ATOM 3789 C C . ALA A 1 482 ? -16.807 55.813 -43.659 1.00 38.91 482 ALA A C 1
ATOM 3791 O O . ALA A 1 482 ? -17.673 55.222 -43.031 1.00 38.91 482 ALA A O 1
ATOM 3792 N N . LYS A 1 483 ? -15.576 56.062 -43.179 1.00 39.22 483 LYS A N 1
ATOM 3793 C CA . LYS A 1 483 ? -15.090 56.029 -41.776 1.00 39.22 483 LYS A CA 1
ATOM 3794 C C . LYS A 1 483 ? -15.654 54.913 -40.871 1.00 39.22 483 LYS A C 1
ATOM 3796 O O . LYS A 1 483 ? -16.756 55.006 -40.344 1.00 39.22 483 LYS A O 1
ATOM 3801 N N . LYS A 1 484 ? -14.814 53.906 -40.590 1.00 44.03 484 LYS A N 1
ATOM 3802 C CA . LYS A 1 484 ? -15.102 52.728 -39.746 1.00 44.03 484 LYS A CA 1
ATOM 3803 C C . LYS A 1 484 ? -15.405 53.110 -38.285 1.00 44.03 484 LYS A C 1
ATOM 3805 O O . LYS A 1 484 ? -14.526 53.067 -37.425 1.00 44.03 484 LYS A O 1
ATOM 3810 N N . ALA A 1 485 ? -16.650 53.503 -38.024 1.00 37.66 485 ALA A N 1
ATOM 3811 C CA . ALA A 1 485 ? -17.154 53.807 -36.692 1.00 37.66 485 ALA A CA 1
ATOM 3812 C C . ALA A 1 485 ? -17.045 52.585 -35.767 1.00 37.66 485 ALA A C 1
ATOM 3814 O O . ALA A 1 485 ? -17.076 51.431 -36.201 1.00 37.66 485 ALA A O 1
ATOM 3815 N N . ARG A 1 486 ? -16.889 52.850 -34.469 1.00 44.03 486 ARG A N 1
ATOM 3816 C CA . ARG A 1 486 ? -16.663 51.831 -33.443 1.00 44.03 486 ARG A CA 1
ATOM 3817 C C . ARG A 1 486 ? -17.965 51.068 -33.194 1.00 44.03 486 ARG A C 1
ATOM 3819 O O . ARG A 1 486 ? -18.806 51.532 -32.432 1.00 44.03 486 ARG A O 1
ATOM 3826 N N . SER A 1 487 ? -18.129 49.920 -33.849 1.00 35.56 487 SER A N 1
ATOM 3827 C CA . SER A 1 487 ? -19.309 49.067 -33.700 1.00 35.56 487 SER A CA 1
ATOM 3828 C C . SER A 1 487 ? -19.566 48.752 -32.226 1.00 35.56 487 SER A C 1
ATOM 3830 O O . SER A 1 487 ? -18.711 48.155 -31.564 1.00 35.56 487 SER A O 1
ATOM 3832 N N . LEU A 1 488 ? -20.754 49.107 -31.734 1.00 45.47 488 LEU A N 1
ATOM 3833 C CA . LEU A 1 488 ? -21.294 48.588 -30.481 1.00 45.47 488 LEU A CA 1
ATOM 3834 C C . LEU A 1 488 ? -21.646 47.110 -30.687 1.00 45.47 488 LEU A C 1
ATOM 3836 O O . LEU A 1 488 ? -22.802 46.748 -30.881 1.00 45.47 488 LEU A O 1
ATOM 3840 N N . SER A 1 489 ? -20.628 46.247 -30.666 1.00 41.03 489 SER A N 1
ATOM 3841 C CA . SER A 1 489 ? -20.833 44.812 -30.522 1.00 41.03 489 SER A CA 1
ATOM 3842 C C . SER A 1 489 ? -21.556 44.596 -29.197 1.00 41.03 489 SER A C 1
ATOM 3844 O O . SER A 1 489 ? -20.955 44.794 -28.135 1.00 41.03 489 SER A O 1
ATOM 3846 N N . VAL A 1 490 ? -22.838 44.227 -29.257 1.00 45.16 490 VAL A N 1
ATOM 3847 C CA . VAL A 1 490 ? -23.600 43.802 -28.081 1.00 45.16 490 VAL A CA 1
ATOM 3848 C C . VAL A 1 490 ? -22.799 42.684 -27.428 1.00 45.16 490 VAL A C 1
ATOM 3850 O O . VAL A 1 490 ? -22.602 41.624 -28.015 1.00 45.16 490 VAL A O 1
ATOM 3853 N N . SER A 1 491 ? -22.257 42.964 -26.243 1.00 45.53 491 SER A N 1
ATOM 3854 C CA . SER A 1 491 ? -21.368 42.058 -25.522 1.00 45.53 491 SER A CA 1
ATOM 3855 C C . SER A 1 491 ? -22.189 40.912 -24.935 1.00 45.53 491 SER A C 1
ATOM 3857 O O . SER A 1 491 ? -22.502 40.919 -23.741 1.00 45.53 491 SER A O 1
ATOM 3859 N N . THR A 1 492 ? -22.553 39.942 -25.777 1.00 51.00 492 THR A N 1
ATOM 3860 C CA . THR A 1 492 ? -23.281 38.725 -25.409 1.00 51.00 492 THR A CA 1
ATOM 3861 C C . THR A 1 492 ? -22.540 38.060 -24.257 1.00 51.00 492 THR A C 1
ATOM 3863 O O . THR A 1 492 ? -21.408 37.600 -24.418 1.00 51.00 492 THR A O 1
ATOM 3866 N N . TYR A 1 493 ? -23.137 38.108 -23.062 1.00 45.53 493 TYR A N 1
ATOM 3867 C CA . TYR A 1 493 ? -22.416 37.848 -21.818 1.00 45.53 493 TYR A CA 1
ATOM 3868 C C . TYR A 1 493 ? -21.764 36.461 -21.848 1.00 45.53 493 TYR A C 1
ATOM 3870 O O . TYR A 1 493 ? -22.419 35.461 -22.149 1.00 45.53 493 TYR A O 1
ATOM 3878 N N . GLY A 1 494 ? -20.455 36.425 -21.587 1.00 51.22 494 GLY A N 1
ATOM 3879 C CA . GLY A 1 494 ? -19.597 35.312 -21.983 1.00 51.22 494 GLY A CA 1
ATOM 3880 C C . GLY A 1 494 ? -20.051 33.958 -21.440 1.00 51.22 494 GLY A C 1
ATOM 3881 O O . GLY A 1 494 ? -19.856 33.659 -20.262 1.00 51.22 494 GLY A O 1
ATOM 3882 N N . SER A 1 495 ? -20.573 33.103 -22.324 1.00 67.00 495 SER A N 1
ATOM 3883 C CA . SER A 1 495 ? -20.621 31.663 -22.064 1.00 67.00 495 SER A CA 1
ATOM 3884 C C . SER A 1 495 ? -19.181 31.161 -21.944 1.00 67.00 495 SER A C 1
ATOM 3886 O O . SER A 1 495 ? -18.371 31.378 -22.844 1.00 67.00 495 SER A O 1
ATOM 3888 N N . SER A 1 496 ? -18.834 30.519 -20.828 1.00 87.25 496 SER A N 1
ATOM 3889 C CA . SER A 1 496 ? -17.512 29.906 -20.671 1.00 87.25 496 SER A CA 1
ATOM 3890 C C . SER A 1 496 ? -17.318 28.782 -21.693 1.00 87.25 496 SER A C 1
ATOM 3892 O O . SER A 1 496 ? -18.289 28.145 -22.095 1.00 87.25 496 SER A O 1
ATOM 3894 N N . ARG A 1 497 ? -16.065 28.461 -22.052 1.00 81.81 497 ARG A N 1
ATOM 3895 C CA . ARG A 1 497 ? -15.752 27.297 -22.913 1.00 81.81 497 ARG A CA 1
ATOM 3896 C C . ARG A 1 497 ? -16.348 25.985 -22.382 1.00 81.81 497 ARG A C 1
ATOM 3898 O O . ARG A 1 497 ? -16.750 25.128 -23.152 1.00 81.81 497 ARG A O 1
ATOM 3905 N N . SER A 1 498 ? -16.466 25.849 -21.060 1.00 80.50 498 SER A N 1
ATOM 3906 C CA . SER A 1 498 ? -17.171 24.728 -20.432 1.00 80.50 498 SER A CA 1
ATOM 3907 C C . SER A 1 498 ? -18.684 24.741 -20.680 1.00 80.50 498 SER A C 1
ATOM 3909 O O . SER A 1 498 ? -19.274 23.680 -20.811 1.00 80.50 498 SER A O 1
ATOM 3911 N N . ALA A 1 499 ? -19.318 25.913 -20.773 1.00 85.50 499 ALA A N 1
ATOM 3912 C CA . ALA A 1 499 ? -20.751 26.052 -21.028 1.00 85.50 499 ALA A CA 1
ATOM 3913 C C . ALA A 1 499 ? -21.123 25.953 -22.520 1.00 85.50 499 ALA A C 1
ATOM 3915 O O . ALA A 1 499 ? -22.295 25.729 -22.823 1.00 85.50 499 ALA A O 1
ATOM 3916 N N . THR A 1 500 ? -20.166 26.125 -23.441 1.00 89.12 500 THR A N 1
ATOM 3917 C CA . THR A 1 500 ? -20.340 25.778 -24.863 1.00 89.12 500 THR A CA 1
ATOM 3918 C C . THR A 1 500 ? -20.154 24.272 -25.057 1.00 89.12 500 THR A C 1
ATOM 3920 O O . THR A 1 500 ? -21.095 23.620 -25.498 1.00 89.12 500 THR A O 1
ATOM 3923 N N . TYR A 1 501 ? -19.075 23.687 -24.523 1.00 89.56 501 TYR A N 1
ATOM 3924 C CA . TYR A 1 501 ? -18.854 22.232 -24.530 1.00 89.56 501 TYR A CA 1
ATOM 3925 C C . TYR A 1 501 ? -20.007 21.444 -23.877 1.00 89.56 501 TYR A C 1
ATOM 3927 O O . TYR A 1 501 ? -20.508 20.474 -24.435 1.00 89.56 501 TYR A O 1
ATOM 3935 N N . GLU A 1 502 ? -20.530 21.901 -22.731 1.00 90.44 502 GLU A N 1
ATOM 3936 C CA . GLU A 1 502 ? -21.725 21.311 -22.103 1.00 90.44 502 GLU A CA 1
ATOM 3937 C C . GLU A 1 502 ? -23.009 21.444 -22.940 1.00 90.44 502 GLU A C 1
ATOM 3939 O O . GLU A 1 502 ? -23.996 20.789 -22.606 1.00 90.44 502 GLU A O 1
ATOM 3944 N N . LYS A 1 503 ? -23.079 22.333 -23.939 1.00 91.69 503 LYS A N 1
ATOM 3945 C CA . LYS A 1 503 ? -24.202 22.410 -24.894 1.00 91.69 503 LYS A CA 1
ATOM 3946 C C . LYS A 1 503 ? -23.950 21.485 -26.081 1.00 91.69 503 LYS A C 1
ATOM 3948 O O . LYS A 1 503 ? -24.833 20.703 -26.404 1.00 91.69 503 LYS A O 1
ATOM 3953 N N . GLU A 1 504 ? -22.753 21.538 -26.659 1.00 93.38 504 GLU A N 1
ATOM 3954 C CA . GLU A 1 504 ? -22.305 20.699 -27.778 1.00 93.38 504 GLU A CA 1
ATOM 3955 C C . GLU A 1 504 ? -22.445 19.204 -27.441 1.00 93.38 504 GLU A C 1
ATOM 3957 O O . GLU A 1 504 ? -23.178 18.490 -28.118 1.00 93.38 504 GLU A O 1
ATOM 3962 N N . ALA A 1 505 ? -21.893 18.754 -26.308 1.00 91.50 505 ALA A N 1
ATOM 3963 C CA . ALA A 1 505 ? -22.011 17.366 -25.848 1.00 91.50 505 ALA A CA 1
ATOM 3964 C C . ALA A 1 505 ? -23.455 16.938 -25.503 1.00 91.50 505 ALA A C 1
ATOM 3966 O O . ALA A 1 505 ? -23.758 15.749 -25.478 1.00 91.50 505 ALA A O 1
ATOM 3967 N N . ARG A 1 506 ? -24.368 17.885 -25.232 1.00 91.31 506 ARG A N 1
ATOM 3968 C CA . ARG A 1 506 ? -25.805 17.585 -25.093 1.00 91.31 506 ARG A CA 1
ATOM 3969 C C . ARG A 1 506 ? -26.496 17.463 -26.443 1.00 91.31 506 ARG A C 1
ATOM 3971 O O . ARG A 1 506 ? -27.308 16.562 -26.593 1.00 91.31 506 ARG A O 1
ATOM 3978 N N . ALA A 1 507 ? -26.177 18.335 -27.397 1.00 91.94 507 ALA A N 1
ATOM 3979 C CA . ALA A 1 507 ? -26.727 18.268 -28.746 1.00 91.94 507 ALA A CA 1
ATOM 3980 C C . ALA A 1 507 ? -26.325 16.954 -29.433 1.00 91.94 507 ALA A C 1
ATOM 3982 O O . ALA A 1 507 ? -27.201 16.240 -29.904 1.00 91.94 507 ALA A O 1
ATOM 3983 N N . ALA A 1 508 ? -25.042 16.579 -29.367 1.00 91.31 508 ALA A N 1
ATOM 3984 C CA . ALA A 1 508 ? -24.546 15.308 -29.898 1.00 91.31 508 ALA A CA 1
ATOM 3985 C C . ALA A 1 508 ? -25.257 14.095 -29.265 1.00 91.31 508 ALA A C 1
ATOM 3987 O O . ALA A 1 508 ? -25.744 13.225 -29.978 1.00 91.31 508 ALA A O 1
ATOM 3988 N N . ALA A 1 509 ? -25.416 14.072 -27.934 1.00 89.12 509 ALA A N 1
ATOM 3989 C CA . ALA A 1 509 ? -26.160 13.009 -27.247 1.00 89.12 509 ALA A CA 1
ATOM 3990 C C . ALA A 1 509 ? -27.646 12.954 -27.641 1.00 89.12 509 ALA A C 1
ATOM 3992 O O . ALA A 1 509 ? -28.203 11.873 -27.777 1.00 89.12 509 ALA A O 1
ATOM 3993 N N . GLN A 1 510 ? -28.289 14.104 -27.863 1.00 86.69 510 GLN A N 1
ATOM 3994 C CA . GLN A 1 510 ? -29.684 14.162 -28.318 1.00 86.69 510 GLN A CA 1
ATOM 3995 C C . GLN A 1 510 ? -29.861 13.801 -29.802 1.00 86.69 510 GLN A C 1
ATOM 3997 O O . GLN A 1 510 ? -30.968 13.442 -30.194 1.00 86.69 510 GLN A O 1
ATOM 4002 N N . ALA A 1 511 ? -28.800 13.886 -30.609 1.00 91.38 511 ALA A N 1
ATOM 4003 C CA . ALA A 1 511 ? -28.784 13.476 -32.013 1.00 91.38 511 ALA A CA 1
ATOM 4004 C C . ALA A 1 511 ? -28.367 12.004 -32.222 1.00 91.38 511 ALA A C 1
ATOM 4006 O O . ALA A 1 511 ? -28.508 11.487 -33.325 1.00 91.38 511 ALA A O 1
ATOM 4007 N N . GLY A 1 512 ? -27.835 11.333 -31.192 1.00 90.75 512 GLY A N 1
ATOM 4008 C CA . GLY A 1 512 ? -27.167 10.030 -31.331 1.00 90.75 512 GLY A CA 1
ATOM 4009 C C . GLY A 1 512 ? -25.741 10.117 -31.904 1.00 90.75 512 GLY A C 1
ATOM 4010 O O . GLY A 1 512 ? -25.095 9.097 -32.107 1.00 90.75 512 GLY A O 1
ATOM 4011 N N . GLU A 1 513 ? -25.224 11.329 -32.118 1.00 94.12 513 GLU A N 1
ATOM 4012 C CA . GLU A 1 513 ? -23.900 11.627 -32.689 1.00 94.12 513 GLU A CA 1
ATOM 4013 C C . GLU A 1 513 ? -22.792 11.739 -31.621 1.00 94.12 513 GLU A C 1
ATOM 4015 O O . GLU A 1 513 ? -21.711 12.275 -31.877 1.00 94.12 513 GLU A O 1
ATOM 4020 N N . LEU A 1 514 ? -23.049 11.292 -30.386 1.00 92.44 514 LEU A N 1
ATOM 4021 C CA . LEU A 1 514 ? -22.075 11.365 -29.297 1.00 92.44 514 LEU A CA 1
ATOM 4022 C C . LEU A 1 514 ? -20.962 10.329 -29.497 1.00 92.44 514 LEU A C 1
ATOM 4024 O O . LEU A 1 514 ? -21.004 9.245 -28.926 1.00 92.44 514 LEU A O 1
ATOM 4028 N N . ASN A 1 515 ? -19.943 10.687 -30.272 1.00 90.69 515 ASN A N 1
ATOM 4029 C CA . ASN A 1 515 ? -18.707 9.919 -30.336 1.00 90.69 515 ASN A CA 1
ATOM 4030 C C . ASN A 1 515 ? -17.928 10.068 -29.013 1.00 90.69 515 ASN A C 1
ATOM 4032 O O . ASN A 1 515 ? -17.634 11.190 -28.587 1.00 90.69 515 ASN A O 1
ATOM 4036 N N . TYR A 1 516 ? -17.615 8.949 -28.362 1.00 91.69 516 TYR A N 1
ATOM 4037 C CA . TYR A 1 516 ? -16.823 8.877 -27.135 1.00 91.69 516 TYR A CA 1
ATOM 4038 C C . TYR A 1 516 ? -15.922 7.642 -27.153 1.00 91.69 516 TYR A C 1
ATOM 4040 O O . TYR A 1 516 ? -16.287 6.595 -27.684 1.00 91.69 516 TYR A O 1
ATOM 4048 N N . GLU A 1 517 ? -14.754 7.754 -26.528 1.00 92.00 517 GLU A N 1
ATOM 4049 C CA . GLU A 1 517 ? -13.834 6.623 -26.394 1.00 92.00 517 GLU A CA 1
ATOM 4050 C C . GLU A 1 517 ? -14.372 5.618 -25.357 1.00 92.00 517 GLU A C 1
ATOM 4052 O O . GLU A 1 517 ? -14.848 6.060 -24.304 1.00 92.00 517 GLU A O 1
ATOM 4057 N N . PRO A 1 518 ? -14.255 4.288 -25.559 1.00 90.81 518 PRO A N 1
ATOM 4058 C CA . PRO A 1 518 ? -14.796 3.286 -24.631 1.00 90.81 518 PRO A CA 1
ATOM 4059 C C . PRO A 1 518 ? -14.378 3.502 -23.167 1.00 90.81 518 PRO A C 1
ATOM 4061 O O . PRO A 1 518 ? -15.223 3.522 -22.272 1.00 90.81 518 PRO A O 1
ATOM 4064 N N . TRP A 1 519 ? -13.101 3.828 -22.932 1.00 90.62 519 TRP A N 1
ATOM 4065 C CA . TRP A 1 519 ? -12.567 4.088 -21.590 1.00 90.62 519 TRP A CA 1
ATOM 4066 C C . TRP A 1 519 ? -13.252 5.259 -20.862 1.00 90.62 519 TRP A C 1
ATOM 4068 O O . TRP A 1 519 ? -13.252 5.297 -19.632 1.00 90.62 519 TRP A O 1
ATOM 4078 N N . GLN A 1 520 ? -13.851 6.217 -21.582 1.00 92.81 520 GLN A N 1
ATOM 4079 C CA . GLN A 1 520 ? -14.602 7.330 -20.984 1.00 92.81 520 GLN A CA 1
ATOM 4080 C C . GLN A 1 520 ? -15.944 6.863 -20.416 1.00 92.81 520 GLN A C 1
ATOM 4082 O O . GLN A 1 520 ? -16.397 7.393 -19.399 1.00 92.81 520 GLN A O 1
ATOM 4087 N N . TYR A 1 521 ? -16.557 5.863 -21.054 1.00 94.62 521 TYR A N 1
ATOM 4088 C CA . TYR A 1 521 ? -17.771 5.209 -20.582 1.00 94.62 521 TYR A CA 1
ATOM 4089 C C . TYR A 1 521 ? -17.461 4.295 -19.388 1.00 94.62 521 TYR A C 1
ATOM 4091 O O . TYR A 1 521 ? -18.138 4.397 -18.367 1.00 94.62 521 TYR A O 1
ATOM 4099 N N . ASP A 1 522 ? -16.376 3.518 -19.436 1.00 90.75 522 ASP A N 1
ATOM 4100 C CA . ASP A 1 522 ? -15.951 2.645 -18.329 1.00 90.75 522 ASP A CA 1
ATOM 4101 C C . ASP A 1 522 ? -15.573 3.438 -17.063 1.00 90.75 522 ASP A C 1
ATOM 4103 O O . ASP A 1 522 ? -16.063 3.170 -15.963 1.00 90.75 522 ASP A O 1
ATOM 4107 N N . GLU A 1 523 ? -14.765 4.493 -17.205 1.00 94.00 523 GLU A N 1
ATOM 4108 C CA . GLU A 1 523 ? -14.363 5.383 -16.104 1.00 94.00 523 GLU A CA 1
ATOM 4109 C C . GLU A 1 523 ? -15.508 6.312 -15.638 1.00 94.00 523 GLU A C 1
ATOM 4111 O O . GLU A 1 523 ? -15.399 6.997 -14.609 1.00 94.00 523 GLU A O 1
ATOM 4116 N N . PHE A 1 524 ? -16.631 6.334 -16.362 1.00 97.06 524 PHE A N 1
ATOM 4117 C CA . PHE A 1 524 ? -17.900 6.890 -15.900 1.00 97.06 524 PHE A CA 1
ATOM 4118 C C . PHE A 1 524 ? -18.735 5.848 -15.144 1.00 97.06 524 PHE A C 1
ATOM 4120 O O . PHE A 1 524 ? -19.139 6.141 -14.018 1.00 97.06 524 PHE A O 1
ATOM 4127 N N . LEU A 1 525 ? -18.925 4.637 -15.684 1.00 96.38 525 LEU A N 1
ATOM 4128 C CA . LEU A 1 525 ? -19.599 3.514 -15.018 1.00 96.38 525 LEU A CA 1
ATOM 4129 C C . LEU A 1 525 ? -18.983 3.232 -13.646 1.00 96.38 525 LEU A C 1
ATOM 4131 O O . LEU A 1 525 ? -19.686 3.256 -12.635 1.00 96.38 525 LEU A O 1
ATOM 4135 N N . ARG A 1 526 ? -17.654 3.084 -13.578 1.00 96.62 526 ARG A N 1
ATOM 4136 C CA . ARG A 1 526 ? -16.915 2.860 -12.326 1.00 96.62 526 ARG A CA 1
ATOM 4137 C C . ARG A 1 526 ? -17.222 3.935 -11.277 1.00 96.62 526 ARG A C 1
ATOM 4139 O O . ARG A 1 526 ? -17.370 3.632 -10.095 1.00 96.62 526 ARG A O 1
ATOM 4146 N N . LYS A 1 527 ? -17.360 5.197 -11.702 1.00 96.62 527 LYS A N 1
ATOM 4147 C CA . LYS A 1 527 ? -17.735 6.314 -10.822 1.00 96.62 527 LYS A CA 1
ATOM 4148 C C . LYS A 1 527 ? -19.236 6.402 -10.526 1.00 96.62 527 LYS A C 1
ATOM 4150 O O . LYS A 1 527 ? -19.584 7.012 -9.521 1.00 96.62 527 LYS A O 1
ATOM 4155 N N . VAL A 1 528 ? -20.127 5.856 -11.356 1.00 97.31 528 VAL A N 1
ATOM 4156 C CA . VAL A 1 528 ? -21.551 5.679 -11.009 1.00 97.31 528 VAL A CA 1
ATOM 4157 C C . VAL A 1 528 ? -21.660 4.661 -9.874 1.00 97.31 528 VAL A C 1
ATOM 4159 O O . VAL A 1 528 ? -22.230 4.980 -8.828 1.00 97.31 528 VAL A O 1
ATOM 4162 N N . MET A 1 529 ? -21.014 3.503 -10.038 1.00 96.12 529 MET A N 1
ATOM 4163 C CA . MET A 1 529 ? -20.989 2.410 -9.059 1.00 96.12 529 MET A CA 1
ATOM 4164 C C . MET A 1 529 ? -20.366 2.833 -7.715 1.00 96.12 529 MET A C 1
ATOM 4166 O O . MET A 1 529 ? -20.839 2.417 -6.662 1.00 96.12 529 MET A O 1
ATOM 4170 N N . GLU A 1 530 ? -19.389 3.752 -7.724 1.00 94.88 530 GLU A N 1
ATOM 4171 C CA . GLU A 1 530 ? -18.817 4.386 -6.517 1.00 94.88 530 GLU A CA 1
ATOM 4172 C C . GLU A 1 530 ? -19.871 5.101 -5.634 1.00 94.88 530 GLU A C 1
ATOM 4174 O O . GLU A 1 530 ? -19.694 5.207 -4.419 1.00 94.88 530 GLU A O 1
ATOM 4179 N N . TYR A 1 531 ? -20.984 5.583 -6.209 1.00 94.44 531 TYR A N 1
ATOM 4180 C CA . TYR A 1 531 ? -22.121 6.129 -5.446 1.00 94.44 531 TYR A CA 1
ATOM 4181 C C . TYR A 1 531 ? -23.255 5.117 -5.261 1.00 94.44 531 TYR A C 1
ATOM 4183 O O . TYR A 1 531 ? -23.950 5.171 -4.238 1.00 94.44 531 TYR A O 1
ATOM 4191 N N . ASP A 1 532 ? -23.488 4.256 -6.252 1.00 96.62 532 ASP A N 1
ATOM 4192 C CA . ASP A 1 532 ? -24.620 3.336 -6.307 1.00 96.62 532 ASP A CA 1
ATOM 4193 C C . ASP A 1 532 ? -24.264 2.056 -7.083 1.00 96.62 532 ASP A C 1
ATOM 4195 O O . ASP A 1 532 ? -24.362 2.008 -8.303 1.00 96.62 532 ASP A O 1
ATOM 4199 N N . GLU A 1 533 ? -23.831 1.029 -6.353 1.00 96.69 533 GLU A N 1
ATOM 4200 C CA . GLU A 1 533 ? -23.271 -0.238 -6.860 1.00 96.69 533 GLU A CA 1
ATOM 4201 C C . GLU A 1 533 ? -24.162 -0.976 -7.880 1.00 96.69 533 GLU A C 1
ATOM 4203 O O . GLU A 1 533 ? -23.651 -1.602 -8.802 1.00 96.69 533 GLU A O 1
ATOM 4208 N N . GLU A 1 534 ? -25.485 -0.845 -7.753 1.00 96.31 534 GLU A N 1
ATOM 4209 C CA . GLU A 1 534 ? -26.494 -1.478 -8.617 1.00 96.31 534 GLU A CA 1
ATOM 4210 C C . GLU A 1 534 ? -27.158 -0.487 -9.603 1.00 96.31 534 GLU A C 1
ATOM 4212 O O . GLU A 1 534 ? -28.187 -0.803 -10.203 1.00 96.31 534 GLU A O 1
ATOM 4217 N N . ALA A 1 535 ? -26.654 0.747 -9.742 1.00 97.19 535 ALA A N 1
ATOM 4218 C CA . ALA A 1 535 ? -27.259 1.724 -10.649 1.00 97.19 535 ALA A CA 1
ATOM 4219 C C . ALA A 1 535 ? -26.988 1.397 -12.119 1.00 97.19 535 ALA A C 1
ATOM 4221 O O . ALA A 1 535 ? -25.852 1.161 -12.529 1.00 97.19 535 ALA A O 1
ATOM 4222 N N . THR A 1 536 ? -28.037 1.475 -12.934 1.00 97.62 536 THR A N 1
ATOM 4223 C CA . THR A 1 536 ? -27.958 1.252 -14.377 1.00 97.62 536 THR A CA 1
ATOM 4224 C C . THR A 1 536 ? -27.798 2.570 -15.130 1.00 97.62 536 THR A C 1
ATOM 4226 O O . THR A 1 536 ? -28.460 3.569 -14.840 1.00 97.62 536 THR A O 1
ATOM 4229 N N . VAL A 1 537 ? -26.900 2.578 -16.114 1.00 97.38 537 VAL A N 1
ATOM 4230 C CA . VAL A 1 537 ? -26.737 3.667 -17.087 1.00 97.38 537 VAL A CA 1
ATOM 4231 C C . VAL A 1 537 ? -27.490 3.289 -18.357 1.00 97.38 537 VAL A C 1
ATOM 4233 O O . VAL A 1 537 ? -27.467 2.127 -18.763 1.00 97.38 537 VAL A O 1
ATOM 4236 N N . ASP A 1 538 ? -28.163 4.257 -18.975 1.00 95.75 538 ASP A N 1
ATOM 4237 C CA . ASP A 1 538 ? -28.758 4.058 -20.295 1.00 95.75 538 ASP A CA 1
ATOM 4238 C C . ASP A 1 538 ? -27.646 4.021 -21.358 1.00 95.75 538 ASP A C 1
ATOM 4240 O O . ASP A 1 538 ? -26.900 4.987 -21.530 1.00 95.75 538 ASP A O 1
ATOM 4244 N N . VAL A 1 539 ? -27.525 2.888 -22.053 1.00 90.62 539 VAL A N 1
ATOM 4245 C CA . VAL A 1 539 ? -26.496 2.653 -23.081 1.00 90.62 539 VAL A CA 1
ATOM 4246 C C . VAL A 1 539 ? -26.708 3.558 -24.301 1.00 90.62 539 VAL A C 1
ATOM 4248 O O . VAL A 1 539 ? -25.743 3.903 -24.977 1.00 90.62 539 VAL A O 1
ATOM 4251 N N . LEU A 1 540 ? -27.952 3.970 -24.575 1.00 90.06 540 LEU A N 1
ATOM 4252 C CA . LEU A 1 540 ? -28.293 4.858 -25.690 1.00 90.06 540 LEU A CA 1
ATOM 4253 C C . LEU A 1 540 ? -28.206 6.342 -25.303 1.00 90.06 540 LEU A C 1
ATOM 4255 O O . LEU A 1 540 ? -28.056 7.197 -26.173 1.00 90.06 540 LEU A O 1
ATOM 4259 N N . ASP A 1 541 ? -28.272 6.661 -24.008 1.00 93.62 541 ASP A N 1
ATOM 4260 C CA . ASP A 1 541 ? -28.131 8.023 -23.492 1.00 93.62 541 ASP A CA 1
ATOM 4261 C C . ASP A 1 541 ? -27.262 8.059 -22.220 1.00 93.62 541 ASP A C 1
ATOM 4263 O O . ASP A 1 541 ? -27.786 8.109 -21.101 1.00 93.62 541 ASP A O 1
ATOM 4267 N N . PRO A 1 542 ? -25.921 8.145 -22.354 1.00 94.19 542 PRO A N 1
ATOM 4268 C CA . PRO A 1 542 ? -24.992 8.253 -21.223 1.00 94.19 542 PRO A CA 1
ATOM 4269 C C . PRO A 1 542 ? -25.146 9.527 -20.365 1.00 94.19 542 PRO A C 1
ATOM 4271 O O . PRO A 1 542 ? -24.322 9.787 -19.481 1.00 94.19 542 PRO A O 1
ATOM 4274 N N . ALA A 1 543 ? -26.168 10.362 -20.603 1.00 96.12 543 ALA A N 1
ATOM 4275 C CA . ALA A 1 543 ? -26.608 11.389 -19.668 1.00 96.12 543 ALA A CA 1
ATOM 4276 C C . ALA A 1 543 ? -27.734 10.914 -18.723 1.00 96.12 543 ALA A C 1
ATOM 4278 O O . ALA A 1 543 ? -28.149 11.709 -17.881 1.00 96.12 543 ALA A O 1
ATOM 4279 N N . VAL A 1 544 ? -28.230 9.675 -18.803 1.00 96.94 544 VAL A N 1
ATOM 4280 C CA . VAL A 1 544 ? -29.290 9.122 -17.939 1.00 96.94 544 VAL A CA 1
ATOM 4281 C C . VAL A 1 544 ? -28.749 7.988 -17.062 1.00 96.94 544 VAL A C 1
ATOM 4283 O O . VAL A 1 544 ? -28.188 7.013 -17.548 1.00 96.94 544 VAL A O 1
ATOM 4286 N N . VAL A 1 545 ? -28.938 8.120 -15.743 1.00 97.81 545 VAL A N 1
ATOM 4287 C CA . VAL A 1 545 ? -28.533 7.113 -14.744 1.00 97.81 545 VAL A CA 1
ATOM 4288 C C . VAL A 1 545 ? -29.701 6.801 -13.816 1.00 97.81 545 VAL A C 1
ATOM 4290 O O . VAL A 1 545 ? -30.227 7.707 -13.166 1.00 97.81 545 VAL A O 1
ATOM 4293 N N . THR A 1 546 ? -30.102 5.541 -13.719 1.00 97.81 546 THR A N 1
ATOM 4294 C CA . THR A 1 546 ? -31.191 5.077 -12.853 1.00 97.81 546 THR A CA 1
ATOM 4295 C C . THR A 1 546 ? -30.634 4.617 -11.512 1.00 97.81 546 THR A C 1
ATOM 4297 O O . THR A 1 546 ? -29.846 3.680 -11.436 1.00 97.81 546 THR A O 1
ATOM 4300 N N . CYS A 1 547 ? -31.041 5.292 -10.435 1.00 97.62 547 CYS A N 1
ATOM 4301 C CA . CYS A 1 547 ? -30.622 4.954 -9.073 1.00 97.62 547 CYS A CA 1
ATOM 4302 C C . CYS A 1 547 ? -31.327 3.677 -8.589 1.00 97.62 547 CYS A C 1
ATOM 4304 O O . CYS A 1 547 ? -32.560 3.665 -8.504 1.00 97.62 547 CYS A O 1
ATOM 4306 N N . SER A 1 548 ? -30.575 2.640 -8.199 1.00 96.69 548 SER A N 1
ATOM 4307 C CA . SER A 1 548 ? -31.152 1.354 -7.765 1.00 96.69 548 SER A CA 1
ATOM 4308 C C . SER A 1 548 ? -32.067 1.536 -6.555 1.00 96.69 548 SER A C 1
ATOM 4310 O O . SER A 1 548 ? -33.181 1.018 -6.491 1.00 96.69 548 SER A O 1
ATOM 4312 N N . LYS A 1 549 ? -31.646 2.408 -5.634 1.00 93.31 549 LYS A N 1
ATOM 4313 C CA . LYS A 1 549 ? -32.287 2.669 -4.341 1.00 93.31 549 LYS A CA 1
ATOM 4314 C C . LYS A 1 549 ? -33.644 3.369 -4.447 1.00 93.31 549 LYS A C 1
ATOM 4316 O O . LYS A 1 549 ? -34.270 3.595 -3.409 1.00 93.31 549 LYS A O 1
ATOM 4321 N N . CYS A 1 550 ? -34.097 3.765 -5.638 1.00 94.94 550 CYS A N 1
ATOM 4322 C CA . CYS A 1 550 ? -35.422 4.372 -5.830 1.00 94.94 550 CYS A CA 1
ATOM 4323 C C . CYS A 1 550 ? -36.060 4.189 -7.219 1.00 94.94 550 CYS A C 1
ATOM 4325 O O . CYS A 1 550 ? -37.179 4.661 -7.406 1.00 94.94 550 CYS A O 1
ATOM 4327 N N . GLY A 1 551 ? -35.376 3.568 -8.186 1.00 95.50 551 GLY A N 1
ATOM 4328 C CA . GLY A 1 551 ? -35.852 3.397 -9.565 1.00 95.50 551 GLY A CA 1
ATOM 4329 C C . GLY A 1 551 ? -35.959 4.691 -10.386 1.00 95.50 551 GLY A C 1
ATOM 4330 O O . GLY A 1 551 ? -36.415 4.662 -11.525 1.00 95.50 551 GLY A O 1
ATOM 4331 N N . GLU A 1 552 ? -35.565 5.845 -9.839 1.00 96.25 552 GLU A N 1
ATOM 4332 C CA . GLU A 1 552 ? -35.760 7.141 -10.491 1.00 96.25 552 GLU A CA 1
ATOM 4333 C C . GLU A 1 552 ? -34.607 7.455 -11.460 1.00 96.25 552 GLU A C 1
ATOM 4335 O O . GLU A 1 552 ? -33.474 7.710 -11.040 1.00 96.25 552 GLU A O 1
ATOM 4340 N N . ALA A 1 553 ? -34.908 7.487 -12.760 1.00 96.94 553 ALA A N 1
ATOM 4341 C CA . ALA A 1 553 ? -33.969 7.886 -13.805 1.00 96.94 553 ALA A CA 1
ATOM 4342 C C . ALA A 1 553 ? -33.532 9.357 -13.644 1.00 96.94 553 ALA A C 1
ATOM 4344 O O . ALA A 1 553 ? -34.339 10.293 -13.656 1.00 96.94 553 ALA A O 1
ATOM 4345 N N . ARG A 1 554 ? -32.225 9.591 -13.496 1.00 96.88 554 ARG A N 1
ATOM 4346 C CA . ARG A 1 554 ? -31.621 10.912 -13.291 1.00 96.88 554 ARG A CA 1
ATOM 4347 C C . ARG A 1 554 ? -30.859 11.380 -14.521 1.00 96.88 554 ARG A C 1
ATOM 4349 O O . ARG A 1 554 ? -29.683 11.077 -14.694 1.00 96.88 554 ARG A O 1
ATOM 4356 N N . ARG A 1 555 ? -31.510 12.233 -15.319 1.00 96.56 555 ARG A N 1
ATOM 4357 C CA . ARG A 1 555 ? -30.853 12.962 -16.410 1.00 96.56 555 ARG A CA 1
ATOM 4358 C C . ARG A 1 555 ? -29.851 13.990 -15.861 1.00 96.56 555 ARG A C 1
ATOM 4360 O O . ARG A 1 555 ? -30.216 14.994 -15.234 1.00 96.56 555 ARG A O 1
ATOM 4367 N N . MET A 1 556 ? -28.575 13.725 -16.101 1.00 96.00 556 MET A N 1
ATOM 4368 C CA . MET A 1 556 ? -27.407 14.532 -15.769 1.00 96.00 556 MET A CA 1
ATOM 4369 C C . MET A 1 556 ? -27.389 15.874 -16.523 1.00 96.00 556 MET A C 1
ATOM 4371 O O . MET A 1 556 ? -28.319 16.225 -17.250 1.00 96.00 556 MET A O 1
ATOM 4375 N N . LYS A 1 557 ? -26.361 16.698 -16.282 1.00 94.00 557 LYS A N 1
ATOM 4376 C CA . LYS A 1 557 ? -26.237 18.026 -16.917 1.00 94.00 557 LYS A CA 1
ATOM 4377 C C . LYS A 1 557 ? -25.664 17.951 -18.343 1.00 94.00 557 LYS A C 1
ATOM 4379 O O . LYS A 1 557 ? -25.957 18.817 -19.159 1.00 94.00 557 LYS A O 1
ATOM 4384 N N . ALA A 1 558 ? -24.866 16.925 -18.605 1.00 95.19 558 ALA A N 1
ATOM 4385 C CA . ALA A 1 558 ? -24.283 16.508 -19.877 1.00 95.19 558 ALA A CA 1
ATOM 4386 C C . ALA A 1 558 ? -23.928 15.008 -19.741 1.00 95.19 558 ALA A C 1
ATOM 4388 O O . ALA A 1 558 ? -23.948 14.516 -18.600 1.00 95.19 558 ALA A O 1
ATOM 4389 N N . PRO A 1 559 ? -23.588 14.291 -20.829 1.00 95.69 559 PRO A N 1
ATOM 4390 C CA . PRO A 1 559 ? -22.993 12.958 -20.734 1.00 95.69 559 PRO A CA 1
ATOM 4391 C C . PRO A 1 559 ? -21.816 12.935 -19.754 1.00 95.69 559 PRO A C 1
ATOM 4393 O O . PRO A 1 559 ? -21.121 13.943 -19.582 1.00 95.69 559 PRO A O 1
ATOM 4396 N N . PHE A 1 560 ? -21.641 11.814 -19.054 1.00 95.44 560 PHE A N 1
ATOM 4397 C CA . PHE A 1 560 ? -20.574 11.585 -18.066 1.00 95.44 560 PHE A CA 1
ATOM 4398 C C . PHE A 1 560 ? -20.552 12.545 -16.839 1.00 95.44 560 PHE A C 1
ATOM 4400 O O . PHE A 1 560 ? -19.718 12.407 -15.939 1.00 95.44 560 PHE A O 1
ATOM 4407 N N . ASN A 1 561 ? -21.471 13.522 -16.735 1.00 95.38 561 ASN A N 1
ATOM 4408 C CA . ASN A 1 561 ? -21.447 14.573 -15.704 1.00 95.38 561 ASN A CA 1
ATOM 4409 C C . ASN A 1 561 ? -22.220 14.198 -14.424 1.00 95.38 561 ASN A C 1
ATOM 4411 O O . ASN A 1 561 ? -23.349 14.642 -14.178 1.00 95.38 561 ASN A O 1
ATOM 4415 N N . LEU A 1 562 ? -21.540 13.444 -13.559 1.00 96.19 562 LEU A N 1
ATOM 4416 C CA . LEU A 1 562 ? -22.033 12.888 -12.290 1.00 96.19 562 LEU A CA 1
ATOM 4417 C C . LEU A 1 562 ? -22.599 13.889 -11.267 1.00 96.19 562 LEU A C 1
ATOM 4419 O O . LEU A 1 562 ? -23.172 13.449 -10.270 1.00 96.19 562 LEU A O 1
ATOM 4423 N N . CYS A 1 563 ? -22.463 15.210 -11.447 1.00 94.88 563 CYS A N 1
ATOM 4424 C CA . CYS A 1 563 ? -22.849 16.195 -10.426 1.00 94.88 563 CYS A CA 1
ATOM 4425 C C . CYS A 1 563 ? -24.291 16.008 -9.921 1.00 94.88 563 CYS A C 1
ATOM 4427 O O . CYS A 1 563 ? -24.516 16.019 -8.713 1.00 94.88 563 CYS A O 1
ATOM 4429 N N . ARG A 1 564 ? -25.262 15.772 -10.817 1.00 95.00 564 ARG A N 1
ATOM 4430 C CA . ARG A 1 564 ? -26.671 15.553 -10.425 1.00 95.00 564 ARG A CA 1
ATOM 4431 C C . ARG A 1 564 ? -26.897 14.218 -9.710 1.00 95.00 564 ARG A C 1
ATOM 4433 O O . ARG A 1 564 ? -27.677 14.172 -8.762 1.00 95.00 564 ARG A O 1
ATOM 4440 N N . PHE A 1 565 ? -26.212 13.154 -10.129 1.00 96.19 565 PHE A N 1
ATOM 4441 C CA . PHE A 1 565 ? -26.318 11.832 -9.505 1.00 96.19 565 PHE A CA 1
ATOM 4442 C C . PHE A 1 565 ? -25.707 11.840 -8.094 1.00 96.19 565 PHE A C 1
ATOM 4444 O O . PHE A 1 565 ? -26.351 11.465 -7.112 1.00 96.19 565 PHE A O 1
ATOM 4451 N N . LYS A 1 566 ? -24.517 12.440 -7.959 1.00 95.56 566 LYS A N 1
ATOM 4452 C CA . LYS A 1 566 ? -23.870 12.696 -6.669 1.00 95.56 566 LYS A CA 1
ATOM 4453 C C . LYS A 1 566 ? -24.735 13.558 -5.752 1.00 95.56 566 LYS A C 1
ATOM 4455 O O . LYS A 1 566 ? -24.835 13.262 -4.563 1.00 95.56 566 LYS A O 1
ATOM 4460 N N . GLU A 1 567 ? -25.385 14.607 -6.260 1.00 94.56 567 GLU A N 1
ATOM 4461 C CA . GLU A 1 567 ? -26.329 15.408 -5.469 1.00 94.56 567 GLU A CA 1
ATOM 4462 C C . GLU A 1 567 ? -27.558 14.602 -5.026 1.00 94.56 567 GLU A C 1
ATOM 4464 O O . GLU A 1 567 ? -27.972 14.734 -3.874 1.00 94.56 567 GLU A O 1
ATOM 4469 N N . HIS A 1 568 ? -28.108 13.741 -5.888 1.00 94.50 568 HIS A N 1
ATOM 4470 C CA . HIS A 1 568 ? -29.260 12.897 -5.567 1.00 94.50 568 HIS A CA 1
ATOM 4471 C C . HIS A 1 568 ? -28.995 11.993 -4.347 1.00 94.50 568 HIS A C 1
ATOM 4473 O O . HIS A 1 568 ? -29.808 11.975 -3.413 1.00 94.50 568 HIS A O 1
ATOM 4479 N N . HIS A 1 569 ? -27.826 11.341 -4.307 1.00 90.94 569 HIS A N 1
ATOM 4480 C CA . HIS A 1 569 ? -27.358 10.567 -3.152 1.00 90.94 569 HIS A CA 1
ATOM 4481 C C . HIS A 1 569 ? -26.951 11.448 -1.961 1.00 90.94 569 HIS A C 1
ATOM 4483 O O . HIS A 1 569 ? -27.551 11.366 -0.888 1.00 90.94 569 HIS A O 1
ATOM 4489 N N . THR A 1 570 ? -25.960 12.330 -2.122 1.00 87.00 570 THR A N 1
ATOM 4490 C CA . THR A 1 570 ? -25.339 13.040 -0.983 1.00 87.00 570 THR A CA 1
ATOM 4491 C C . THR A 1 570 ? -26.271 14.037 -0.292 1.00 87.00 570 THR A C 1
ATOM 4493 O O . THR A 1 570 ? -26.195 14.195 0.927 1.00 87.00 570 THR A O 1
ATOM 4496 N N . LYS A 1 571 ? -27.190 14.686 -1.022 1.00 83.06 571 LYS A N 1
ATOM 4497 C CA . LYS A 1 571 ? -28.147 15.654 -0.450 1.00 83.06 571 LYS A CA 1
ATOM 4498 C C . LYS A 1 571 ? -29.440 14.998 0.057 1.00 83.06 571 LYS A C 1
ATOM 4500 O O . LYS A 1 571 ? -30.377 15.716 0.400 1.00 83.06 571 LYS A O 1
ATOM 4505 N N . LYS A 1 572 ? -29.504 13.658 0.122 1.00 79.12 572 LYS A N 1
ATOM 4506 C CA . LYS A 1 572 ? -30.691 12.877 0.532 1.00 79.12 572 LYS A CA 1
ATOM 4507 C C . LYS A 1 572 ? -31.951 13.251 -0.264 1.00 79.12 572 LYS A C 1
ATOM 4509 O O . LYS A 1 572 ? -33.047 13.355 0.289 1.00 79.12 572 LYS A O 1
ATOM 4514 N N . LEU A 1 573 ? -31.797 13.505 -1.566 1.00 86.75 573 LEU A N 1
ATOM 4515 C CA . LEU A 1 573 ? -32.934 13.792 -2.445 1.00 86.75 573 LEU A CA 1
ATOM 4516 C C . LEU A 1 573 ? -33.647 12.499 -2.860 1.00 86.75 573 LEU A C 1
ATOM 4518 O O . LEU A 1 573 ? -34.870 12.535 -3.012 1.00 86.75 573 LEU A O 1
ATOM 4522 N N . CYS A 1 574 ? -32.894 11.394 -2.946 1.00 90.38 574 CYS A N 1
ATOM 4523 C CA . CYS A 1 574 ? -33.370 10.019 -3.101 1.00 90.38 574 CYS A CA 1
ATOM 4524 C C . CYS A 1 574 ? -34.540 9.684 -2.141 1.00 90.38 574 CYS A C 1
ATOM 4526 O O . CYS A 1 574 ? -34.371 9.792 -0.919 1.00 90.38 574 CYS A O 1
ATOM 4528 N N . PRO A 1 575 ? -35.727 9.298 -2.658 1.00 85.38 575 PRO A N 1
ATOM 4529 C CA . PRO A 1 575 ? -36.925 9.053 -1.847 1.00 85.38 575 PRO A CA 1
ATOM 4530 C C . PRO A 1 575 ? -36.763 8.013 -0.729 1.00 85.38 575 PRO A C 1
ATOM 4532 O O . PRO A 1 575 ? -37.199 8.263 0.395 1.00 85.38 575 PRO A O 1
ATOM 4535 N N . SER A 1 576 ? -36.080 6.893 -0.976 1.00 80.62 576 SER A N 1
ATOM 4536 C CA . SER A 1 576 ? -35.839 5.855 0.043 1.00 80.62 576 SER A CA 1
ATOM 4537 C C . SER A 1 576 ? -35.003 6.373 1.221 1.00 80.62 576 SER A C 1
ATOM 4539 O O . SER A 1 576 ? -35.274 6.052 2.382 1.00 80.62 576 SER A O 1
ATOM 4541 N N . TYR A 1 577 ? -34.054 7.275 0.952 1.00 75.94 577 TYR A N 1
ATOM 4542 C CA . TYR A 1 577 ? -33.271 7.953 1.986 1.00 75.94 577 TYR A CA 1
ATOM 4543 C C . TYR A 1 577 ? -34.113 8.927 2.827 1.00 75.94 577 TYR A C 1
ATOM 4545 O O . TYR A 1 577 ? -33.806 9.137 4.003 1.00 75.94 577 TYR A O 1
ATOM 4553 N N . LYS A 1 578 ? -35.183 9.507 2.259 1.00 69.69 578 LYS A N 1
ATOM 4554 C CA . LYS A 1 578 ? -36.150 10.343 2.995 1.00 69.69 578 LYS A CA 1
ATOM 4555 C C . LYS A 1 578 ? -37.079 9.499 3.861 1.00 69.69 578 LYS A C 1
ATOM 4557 O O . LYS A 1 578 ? -37.218 9.820 5.040 1.00 69.69 578 LYS A O 1
ATOM 4562 N N . ALA A 1 579 ? -37.632 8.410 3.324 1.00 67.00 579 ALA A N 1
ATOM 4563 C CA . ALA A 1 579 ? -38.499 7.493 4.066 1.00 67.00 579 ALA A CA 1
ATOM 4564 C C . ALA A 1 579 ? -37.809 6.987 5.347 1.00 67.00 579 ALA A C 1
ATOM 4566 O O . ALA A 1 579 ? -38.329 7.155 6.453 1.00 67.00 579 ALA A O 1
ATOM 4567 N N . LYS A 1 580 ? -36.564 6.503 5.222 1.00 62.16 580 LYS A N 1
ATOM 4568 C CA . LYS A 1 580 ? -35.760 6.033 6.363 1.00 62.16 580 LYS A CA 1
ATOM 4569 C C . LYS A 1 580 ? -35.411 7.144 7.372 1.00 62.16 580 LYS A C 1
ATOM 4571 O O . LYS A 1 580 ? -35.206 6.854 8.546 1.00 62.16 580 LYS A O 1
ATOM 4576 N N . TRP A 1 581 ? -35.383 8.416 6.955 1.00 51.81 581 TRP A N 1
ATOM 4577 C CA . TRP A 1 581 ? -35.121 9.565 7.839 1.00 51.81 581 TRP A CA 1
ATOM 4578 C C . TRP A 1 581 ? -36.363 10.184 8.487 1.00 51.81 581 TRP A C 1
ATOM 4580 O O . TRP A 1 581 ? -36.231 10.818 9.535 1.00 51.81 581 TRP A O 1
ATOM 4590 N N . GLN A 1 582 ? -37.554 10.027 7.907 1.00 54.91 582 GLN A N 1
ATOM 4591 C CA . GLN A 1 582 ? -38.796 10.478 8.542 1.00 54.91 582 GLN A CA 1
ATOM 4592 C C . GLN A 1 582 ? -39.165 9.573 9.727 1.00 54.91 582 GLN A C 1
ATOM 4594 O O . GLN A 1 582 ? -39.517 10.097 10.782 1.00 54.91 582 GLN A O 1
ATOM 4599 N N . GLY A 1 583 ? -38.946 8.256 9.614 1.00 50.03 583 GLY A N 1
ATOM 4600 C CA . GLY A 1 583 ? -39.144 7.311 10.723 1.00 50.03 583 GLY A CA 1
ATOM 4601 C C . GLY A 1 583 ? -38.269 7.579 11.958 1.00 50.03 583 GLY A C 1
ATOM 4602 O O . GLY A 1 583 ? -38.734 7.417 13.079 1.00 50.03 583 GLY A O 1
ATOM 4603 N N . MET A 1 584 ? -37.028 8.057 11.790 1.00 47.81 584 MET A N 1
ATOM 4604 C CA . MET A 1 584 ? -36.112 8.306 12.922 1.00 47.81 584 MET A CA 1
ATOM 4605 C C . MET A 1 584 ? -36.405 9.595 13.713 1.00 47.81 584 MET A C 1
ATOM 4607 O O . MET A 1 584 ? -35.891 9.769 14.820 1.00 47.81 584 MET A O 1
ATOM 4611 N N . LYS A 1 585 ? -37.202 10.529 13.175 1.00 43.47 585 LYS A N 1
ATOM 4612 C CA . LYS A 1 585 ? -37.416 11.842 13.814 1.00 43.47 585 LYS A CA 1
ATOM 4613 C C . LYS A 1 585 ? -38.417 11.836 14.971 1.00 43.47 585 LYS A C 1
ATOM 4615 O O . LYS A 1 585 ? -38.397 12.778 15.756 1.00 43.47 585 LYS A O 1
ATOM 4620 N N . SER A 1 586 ? -39.235 10.796 15.115 1.00 48.19 586 SER A N 1
ATOM 4621 C CA . SER A 1 586 ? -40.148 10.639 16.257 1.00 48.19 586 SER A CA 1
ATOM 4622 C C . SER A 1 586 ? -39.412 10.356 17.575 1.00 48.19 586 SER A C 1
ATOM 4624 O O . SER A 1 586 ? -39.864 10.792 18.629 1.00 48.19 586 SER A O 1
ATOM 4626 N N . GLN A 1 587 ? -38.254 9.683 17.532 1.00 48.56 587 GLN A N 1
ATOM 4627 C CA . GLN A 1 587 ? -37.516 9.269 18.736 1.00 48.56 587 GLN A CA 1
ATOM 4628 C C . GLN A 1 587 ? -36.464 10.282 19.223 1.00 48.56 587 GLN A C 1
ATOM 4630 O O . GLN A 1 587 ? -36.132 10.300 20.407 1.00 48.56 587 GLN A O 1
ATOM 4635 N N . GLN A 1 588 ? -35.945 11.168 18.363 1.00 43.62 588 GLN A N 1
ATOM 4636 C CA . GLN A 1 588 ? -34.863 12.092 18.755 1.00 43.62 588 GLN A CA 1
ATOM 4637 C C . GLN A 1 588 ? -35.286 13.246 19.690 1.00 43.62 588 GLN A C 1
ATOM 4639 O O . GLN A 1 588 ? -34.421 13.980 20.165 1.00 43.62 588 GLN A O 1
ATOM 4644 N N . SER A 1 589 ? -36.576 13.405 20.005 1.00 40.84 589 SER A N 1
ATOM 4645 C CA . SER A 1 589 ? -37.074 14.546 20.794 1.00 40.84 589 SER A CA 1
ATOM 4646 C C . SER A 1 589 ? -36.821 14.471 22.313 1.00 40.84 589 SER A C 1
ATOM 4648 O O . SER A 1 589 ? -37.149 15.432 23.007 1.00 40.84 589 SER A O 1
ATOM 4650 N N . MET A 1 590 ? -36.265 13.374 22.849 1.00 40.84 590 MET A N 1
ATOM 4651 C CA . MET A 1 590 ? -36.084 13.179 24.305 1.00 40.84 590 MET A CA 1
ATOM 4652 C C . MET A 1 590 ? -34.631 13.215 24.821 1.00 40.84 590 MET A C 1
ATOM 4654 O O . MET A 1 590 ? -34.430 13.243 26.030 1.00 40.84 590 MET A O 1
ATOM 4658 N N . MET A 1 591 ? -33.609 13.243 23.955 1.00 42.34 591 MET A N 1
ATOM 4659 C CA . MET A 1 591 ? -32.213 12.950 24.356 1.00 42.34 591 MET A CA 1
ATOM 4660 C C . MET A 1 591 ? -31.233 14.146 24.364 1.00 42.34 591 MET A C 1
ATOM 4662 O O . MET A 1 591 ? -30.049 13.964 24.630 1.00 42.34 591 MET A O 1
ATOM 4666 N N . SER A 1 592 ? -31.667 15.379 24.077 1.00 33.69 592 SER A N 1
ATOM 4667 C CA . SER A 1 592 ? -30.752 16.507 23.786 1.00 33.69 592 SER A CA 1
ATOM 4668 C C . SER A 1 592 ? -30.464 17.485 24.942 1.00 33.69 592 SER A C 1
ATOM 4670 O O . SER A 1 592 ? -29.994 18.594 24.689 1.00 33.69 592 SER A O 1
ATOM 4672 N N . SER A 1 593 ? -30.768 17.129 26.195 1.00 31.33 593 SER A N 1
ATOM 4673 C CA . SER A 1 593 ? -30.811 18.091 27.320 1.00 31.33 593 SER A CA 1
ATOM 4674 C C . SER A 1 593 ? -29.595 18.085 28.263 1.00 31.33 593 SER A C 1
ATOM 4676 O O . SER A 1 593 ? -29.560 18.880 29.202 1.00 31.33 593 SER A O 1
ATOM 4678 N N . ILE A 1 594 ? -28.603 17.211 28.053 1.00 38.47 594 ILE A N 1
ATOM 4679 C CA . ILE A 1 594 ? -27.487 16.980 28.995 1.00 38.47 594 ILE A CA 1
ATOM 4680 C C . ILE A 1 594 ? -26.129 17.152 28.279 1.00 38.47 594 ILE A C 1
ATOM 4682 O O . ILE A 1 594 ? -26.029 16.972 27.070 1.00 38.47 594 ILE A O 1
ATOM 4686 N N . PHE A 1 595 ? -25.089 17.515 29.044 1.00 32.78 595 PHE A N 1
ATOM 4687 C CA . PHE A 1 595 ? -23.691 17.759 28.635 1.00 32.78 595 PHE A CA 1
ATOM 4688 C C . PHE A 1 595 ? -23.391 19.068 27.878 1.00 32.78 595 PHE A C 1
ATOM 4690 O O . PHE A 1 595 ? -23.084 19.099 26.687 1.00 32.78 595 PHE A O 1
ATOM 4697 N N . LYS A 1 596 ? -23.298 20.165 28.646 1.00 30.16 596 LYS A N 1
ATOM 4698 C CA . LYS A 1 596 ? -22.374 21.271 28.327 1.00 30.16 596 LYS A CA 1
ATOM 4699 C C . LYS A 1 596 ? -20.960 20.893 28.787 1.00 30.16 596 LYS A C 1
ATOM 4701 O O . LYS A 1 596 ? -20.795 20.366 29.883 1.00 30.16 596 LYS A O 1
ATOM 4706 N N . ARG A 1 597 ? -19.946 21.193 27.971 1.00 32.72 597 ARG A N 1
ATOM 4707 C CA . ARG A 1 597 ? -18.527 20.871 28.218 1.00 32.72 597 ARG A CA 1
ATOM 4708 C C . ARG A 1 597 ? -17.747 22.148 28.585 1.00 32.72 597 ARG A C 1
ATOM 4710 O O . ARG A 1 597 ? -17.851 23.110 27.822 1.00 32.72 597 ARG A O 1
ATOM 4717 N N . PRO A 1 598 ? -16.978 22.197 29.688 1.00 31.02 598 PRO A N 1
ATOM 4718 C CA . PRO A 1 598 ? -16.041 23.293 29.954 1.00 31.02 598 PRO A CA 1
ATOM 4719 C C . PRO A 1 598 ? -14.770 23.169 29.096 1.00 31.02 598 PRO A C 1
ATOM 4721 O O . PRO A 1 598 ? -14.324 22.059 28.806 1.00 31.02 598 PRO A O 1
ATOM 4724 N N . GLU A 1 599 ? -14.162 24.297 28.721 1.00 32.44 599 GLU A N 1
ATOM 4725 C CA . GLU A 1 599 ? -12.828 24.341 28.102 1.00 32.44 599 GLU A CA 1
ATOM 4726 C C . GLU A 1 599 ? -11.765 24.612 29.184 1.00 32.44 599 GLU A C 1
ATOM 4728 O O . GLU A 1 599 ? -11.870 25.592 29.920 1.00 32.44 599 GLU A O 1
ATOM 4733 N N . GLY A 1 600 ? -10.732 23.767 29.269 1.00 31.02 600 GLY A N 1
ATOM 4734 C CA . GLY A 1 600 ? -9.556 23.960 30.128 1.00 31.02 600 GLY A CA 1
ATOM 4735 C C . GLY A 1 600 ? -8.285 24.078 29.284 1.00 31.02 600 GLY A C 1
ATOM 4736 O O . GLY A 1 600 ? -8.153 23.407 28.265 1.00 31.02 600 GLY A O 1
ATOM 4737 N N . THR A 1 601 ? -7.360 24.963 29.658 1.00 39.41 601 THR A N 1
ATOM 4738 C CA . THR A 1 601 ? -6.092 25.193 28.938 1.00 39.41 601 THR A CA 1
ATOM 4739 C C . THR A 1 601 ? -4.946 25.237 29.938 1.00 39.41 601 THR A C 1
ATOM 4741 O O . THR A 1 601 ? -5.025 26.002 30.895 1.00 39.41 601 THR A O 1
ATOM 4744 N N . LEU A 1 602 ? -3.879 24.472 29.697 1.00 29.64 602 LEU A N 1
ATOM 4745 C CA . LEU A 1 602 ? -2.665 24.486 30.516 1.00 29.64 602 LEU A CA 1
ATOM 4746 C C . LEU A 1 602 ? -1.388 24.589 29.672 1.00 29.64 602 LEU A C 1
ATOM 4748 O O . LEU A 1 602 ? -1.397 24.414 28.452 1.00 29.64 602 LEU A O 1
ATOM 4752 N N . THR A 1 603 ? -0.310 24.969 30.351 1.00 30.41 603 THR A N 1
ATOM 4753 C CA . THR A 1 603 ? 0.971 25.422 29.793 1.00 30.41 603 THR A CA 1
ATOM 4754 C C . THR A 1 603 ? 2.098 24.430 30.065 1.00 30.41 603 THR A C 1
ATOM 4756 O O . THR A 1 603 ? 2.101 23.761 31.091 1.00 30.41 603 THR A O 1
ATOM 4759 N N . GLN A 1 604 ? 3.076 24.368 29.161 1.00 31.61 604 GLN A N 1
ATOM 4760 C CA . GLN A 1 604 ? 4.226 23.463 29.261 1.00 31.61 604 GLN A CA 1
ATOM 4761 C C . GLN A 1 604 ? 5.322 24.011 30.191 1.00 31.61 604 GLN A C 1
ATOM 4763 O O . GLN A 1 604 ? 5.633 25.201 30.140 1.00 31.61 604 GLN A O 1
ATOM 4768 N N . GLY A 1 605 ? 5.948 23.120 30.965 1.00 32.09 605 GLY A N 1
ATOM 4769 C CA . GLY A 1 605 ? 7.222 23.328 31.663 1.00 32.09 605 GLY A CA 1
ATOM 4770 C C . GLY A 1 605 ? 8.242 22.253 31.228 1.00 32.09 605 GLY A C 1
ATOM 4771 O O . GLY A 1 605 ? 7.806 21.142 30.927 1.00 32.09 605 GLY A O 1
ATOM 4772 N N . PRO A 1 606 ? 9.558 22.541 31.130 1.00 39.22 606 PRO A N 1
ATOM 4773 C CA . PRO A 1 606 ? 10.543 21.594 30.589 1.00 39.22 606 PRO A CA 1
ATOM 4774 C C . PRO A 1 606 ? 11.524 21.044 31.644 1.00 39.22 606 PRO A C 1
ATOM 4776 O O . PRO A 1 606 ? 12.049 21.818 32.440 1.00 39.22 606 PRO A O 1
ATOM 4779 N N . GLN A 1 607 ? 11.872 19.750 31.580 1.00 34.03 607 GLN A N 1
ATOM 4780 C CA . GLN A 1 607 ? 13.051 19.179 32.262 1.00 34.03 607 GLN A CA 1
ATOM 4781 C C . GLN A 1 607 ? 13.772 18.089 31.430 1.00 34.03 607 GLN A C 1
ATOM 4783 O O . GLN A 1 607 ? 13.460 17.883 30.256 1.00 34.03 607 GLN A O 1
ATOM 4788 N N . ALA A 1 608 ? 14.850 17.539 32.002 1.00 37.53 608 ALA A N 1
ATOM 4789 C CA . ALA A 1 608 ? 16.039 17.009 31.327 1.00 37.53 608 ALA A CA 1
ATOM 4790 C C . ALA A 1 608 ? 15.902 15.629 30.638 1.00 37.53 608 ALA A C 1
ATOM 4792 O O . ALA A 1 608 ? 14.886 14.948 30.724 1.00 37.53 608 ALA A O 1
ATOM 4793 N N . ARG A 1 609 ? 16.976 15.212 29.944 1.00 32.16 609 ARG A N 1
ATOM 4794 C CA . ARG A 1 609 ? 17.134 13.897 29.295 1.00 32.16 609 ARG A CA 1
ATOM 4795 C C . ARG A 1 609 ? 18.411 13.191 29.761 1.00 32.16 609 ARG A C 1
ATOM 4797 O O . ARG A 1 609 ? 19.459 13.826 29.838 1.00 32.16 609 ARG A O 1
ATOM 4804 N N . ALA A 1 610 ? 18.336 11.870 29.917 1.00 37.56 610 ALA A N 1
ATOM 4805 C CA . ALA A 1 610 ? 19.490 10.965 29.914 1.00 37.56 610 ALA A CA 1
ATOM 4806 C C . ALA A 1 610 ? 19.968 10.669 28.463 1.00 37.56 610 ALA A C 1
ATOM 4808 O O . ALA A 1 610 ? 19.201 10.881 27.512 1.00 37.56 610 ALA A O 1
ATOM 4809 N N . PRO A 1 611 ? 21.224 10.224 28.243 1.00 37.28 611 PRO A N 1
ATOM 4810 C CA . PRO A 1 611 ? 21.826 10.183 26.909 1.00 37.28 611 PRO A CA 1
ATOM 4811 C C . PRO A 1 611 ? 21.333 9.012 26.044 1.00 37.28 611 PRO A C 1
ATOM 4813 O O . PRO A 1 611 ? 21.261 7.869 26.487 1.00 37.28 611 PRO A O 1
ATOM 4816 N N . LYS A 1 612 ? 21.068 9.288 24.760 1.00 39.12 612 LYS A N 1
ATOM 4817 C CA . LYS A 1 612 ? 20.833 8.276 23.714 1.00 39.12 612 LYS A CA 1
ATOM 4818 C C . LYS A 1 612 ? 22.025 8.232 22.753 1.00 39.12 612 LYS A C 1
ATOM 4820 O O . LYS A 1 612 ? 22.668 9.261 22.542 1.00 39.12 612 LYS A O 1
ATOM 4825 N N . LYS A 1 613 ? 22.303 7.067 22.144 1.00 40.59 613 LYS A N 1
ATOM 4826 C CA . LYS A 1 613 ? 23.279 6.955 21.040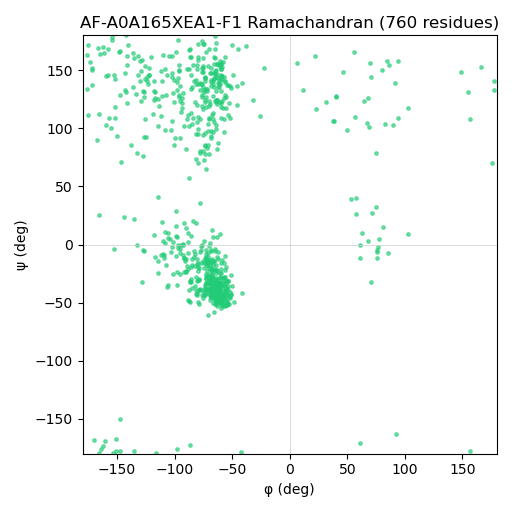 1.00 40.59 613 LYS A CA 1
ATOM 4827 C C . LYS A 1 613 ? 22.891 7.939 19.930 1.00 40.59 613 LYS A C 1
ATOM 4829 O O . LYS A 1 613 ? 21.746 7.940 19.485 1.00 40.59 613 LYS A O 1
ATOM 4834 N N . GLN A 1 614 ? 23.834 8.782 19.519 1.00 37.66 614 GLN A N 1
ATOM 4835 C CA . GLN A 1 614 ? 23.576 9.878 18.587 1.00 37.66 614 GLN A CA 1
ATOM 4836 C C . GLN A 1 614 ? 23.571 9.375 17.139 1.00 37.66 614 GLN A C 1
ATOM 4838 O O . GLN A 1 614 ? 24.612 9.306 16.489 1.00 37.66 614 GLN A O 1
ATOM 4843 N N . VAL A 1 615 ? 22.381 9.076 16.617 1.00 47.16 615 VAL A N 1
ATOM 4844 C CA . VAL A 1 615 ? 22.120 9.284 15.186 1.00 47.16 615 VAL A CA 1
ATOM 4845 C C . VAL A 1 615 ? 22.150 10.806 14.949 1.00 47.16 615 VAL A C 1
ATOM 4847 O O . VAL A 1 615 ? 21.646 11.540 15.804 1.00 47.16 615 VAL A O 1
ATOM 4850 N N . PRO A 1 616 ? 22.752 11.325 13.862 1.00 55.03 616 PRO A N 1
ATOM 4851 C CA . PRO A 1 616 ? 22.770 12.766 13.616 1.00 55.03 616 PRO A CA 1
ATOM 4852 C C . PRO A 1 616 ? 21.346 13.338 13.489 1.00 55.03 616 PRO A C 1
ATOM 4854 O O . PRO A 1 616 ? 20.568 12.900 12.642 1.00 55.03 616 PRO A O 1
ATOM 4857 N N . ASP A 1 617 ? 21.016 14.311 14.344 1.00 60.56 617 ASP A N 1
ATOM 4858 C CA . ASP A 1 617 ? 19.656 14.828 14.585 1.00 60.56 617 ASP A CA 1
ATOM 4859 C C . ASP A 1 617 ? 19.166 15.729 13.423 1.00 60.56 617 ASP A C 1
ATOM 4861 O O . ASP A 1 617 ? 19.150 16.964 13.483 1.00 60.56 617 ASP A O 1
ATOM 4865 N N . PHE A 1 618 ? 18.851 15.100 12.285 1.00 74.69 618 PHE A N 1
ATOM 4866 C CA . PHE A 1 618 ? 18.467 15.778 11.047 1.00 74.69 618 PHE A CA 1
ATOM 4867 C C . PHE A 1 618 ? 16.997 16.221 11.064 1.00 74.69 618 PHE A C 1
ATOM 4869 O O . PHE A 1 618 ? 16.081 15.490 10.680 1.00 74.69 618 PHE A O 1
ATOM 4876 N N . ALA A 1 619 ? 16.777 17.480 11.447 1.00 88.81 619 ALA A N 1
ATOM 4877 C CA . ALA A 1 619 ? 15.452 18.092 11.461 1.00 88.81 619 ALA A CA 1
ATOM 4878 C C . ALA A 1 619 ? 14.791 18.140 10.065 1.00 88.81 619 ALA A C 1
ATOM 4880 O O . ALA A 1 619 ? 15.316 18.782 9.145 1.00 88.81 619 ALA A O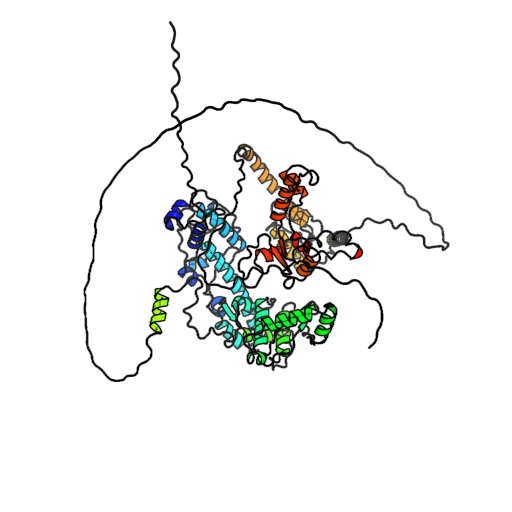 1
ATOM 4881 N N . CYS A 1 620 ? 13.596 17.536 9.964 1.00 92.38 620 CYS A N 1
ATOM 4882 C CA . CYS A 1 620 ? 12.789 17.335 8.747 1.00 92.38 620 CYS A CA 1
ATOM 4883 C C . CYS A 1 620 ? 12.940 18.453 7.680 1.00 92.38 620 CYS A C 1
ATOM 4885 O O . CYS A 1 620 ? 12.658 19.622 7.980 1.00 92.38 620 CYS A O 1
ATOM 4887 N N . PRO A 1 621 ? 13.308 18.119 6.422 1.00 93.88 621 PRO A N 1
ATOM 4888 C CA . PRO A 1 621 ? 13.622 19.100 5.377 1.00 93.88 621 PRO A CA 1
ATOM 4889 C C . PRO A 1 621 ? 12.399 19.852 4.828 1.00 93.88 621 PRO A C 1
ATOM 4891 O O . PRO A 1 621 ? 12.557 20.871 4.162 1.00 93.88 621 PRO A O 1
ATOM 4894 N N . GLY A 1 622 ? 11.174 19.393 5.112 1.00 96.44 622 GLY A N 1
ATOM 4895 C CA . GLY A 1 622 ? 9.952 19.993 4.568 1.00 96.44 622 GLY A CA 1
ATOM 4896 C C . GLY A 1 622 ? 9.887 19.940 3.035 1.00 96.44 622 GLY A C 1
ATOM 4897 O O . GLY A 1 622 ? 10.682 19.272 2.387 1.00 96.44 622 GLY A O 1
ATOM 4898 N N . LEU A 1 623 ? 8.915 20.628 2.441 1.00 97.31 623 LEU A N 1
ATOM 4899 C CA . LEU A 1 623 ? 8.871 20.805 0.991 1.00 97.31 623 LEU A CA 1
ATOM 4900 C C . LEU A 1 623 ? 9.888 21.889 0.615 1.00 97.31 623 LEU A C 1
ATOM 4902 O O . LEU A 1 623 ? 9.659 23.060 0.920 1.00 97.31 623 LEU A O 1
ATOM 4906 N N . SER A 1 624 ? 11.006 21.515 -0.005 1.00 96.81 624 SER A N 1
ATOM 4907 C CA . SER A 1 624 ? 12.001 22.470 -0.503 1.00 96.81 624 SER A CA 1
ATOM 4908 C C . SER A 1 624 ? 11.670 22.948 -1.920 1.00 96.81 624 SER A C 1
ATOM 4910 O O . SER A 1 624 ? 10.824 22.381 -2.613 1.00 96.81 624 SER A O 1
ATOM 4912 N N . GLY A 1 625 ? 12.373 23.987 -2.373 1.00 93.81 625 GLY A N 1
ATOM 4913 C CA . GLY A 1 625 ? 12.316 24.453 -3.760 1.00 93.81 625 GLY A CA 1
ATOM 4914 C C . GLY A 1 625 ? 12.959 23.521 -4.797 1.00 93.81 625 GLY A C 1
ATOM 4915 O O . GLY A 1 625 ? 12.956 23.866 -5.977 1.00 93.81 625 GLY A O 1
ATOM 4916 N N . ASP A 1 626 ? 13.533 22.406 -4.349 1.00 91.62 626 ASP A N 1
ATOM 4917 C CA . ASP A 1 626 ? 14.293 21.428 -5.140 1.00 91.62 626 ASP A CA 1
ATOM 4918 C C . ASP A 1 626 ? 13.447 20.161 -5.351 1.00 91.62 626 ASP A C 1
ATOM 4920 O O . ASP A 1 626 ? 13.430 19.602 -6.440 1.00 91.62 626 ASP A O 1
ATOM 4924 N N . LEU A 1 627 ? 12.644 19.798 -4.341 1.00 90.19 627 LEU A N 1
ATOM 4925 C CA . LEU A 1 627 ? 11.556 18.818 -4.446 1.00 90.19 627 LEU A CA 1
ATOM 4926 C C . LEU A 1 627 ? 10.342 19.351 -5.229 1.00 90.19 627 LEU A C 1
ATOM 4928 O O . LEU A 1 627 ? 9.586 18.577 -5.812 1.00 90.19 627 LEU A O 1
ATOM 4932 N N . ASP A 1 628 ? 10.102 20.667 -5.203 1.00 93.62 628 ASP A N 1
ATOM 4933 C CA . ASP A 1 628 ? 8.991 21.299 -5.919 1.00 93.62 628 ASP A CA 1
ATOM 4934 C C . ASP A 1 628 ? 9.325 22.758 -6.290 1.00 93.62 628 ASP A C 1
ATOM 4936 O O . ASP A 1 628 ? 9.352 23.666 -5.451 1.00 93.62 628 ASP A O 1
ATOM 4940 N N . SER A 1 629 ? 9.550 23.017 -7.581 1.00 94.94 629 SER A N 1
ATOM 4941 C CA . SER A 1 629 ? 9.951 24.346 -8.070 1.00 94.94 629 SER A CA 1
ATOM 4942 C C . SER A 1 629 ? 8.891 25.438 -7.837 1.00 94.94 629 SER A C 1
ATOM 4944 O O . SER A 1 629 ? 9.229 26.629 -7.735 1.00 94.94 629 SER A O 1
ATOM 4946 N N . TYR A 1 630 ? 7.612 25.074 -7.667 1.00 96.06 630 TYR A N 1
ATOM 4947 C CA . TYR A 1 630 ? 6.563 26.029 -7.309 1.00 96.06 630 TYR A CA 1
ATOM 4948 C C . TYR A 1 630 ? 6.700 26.510 -5.865 1.00 96.06 630 TYR A C 1
ATOM 4950 O O . TYR A 1 630 ? 6.321 27.652 -5.590 1.00 96.06 630 TYR A O 1
ATOM 4958 N N . VAL A 1 631 ? 7.290 25.715 -4.961 1.00 97.19 631 VAL A N 1
ATOM 4959 C CA . VAL A 1 631 ? 7.591 26.136 -3.581 1.00 97.19 631 VAL A CA 1
ATOM 4960 C C . VAL A 1 631 ? 8.631 27.255 -3.580 1.00 97.19 631 VAL A C 1
ATOM 4962 O O . VAL A 1 631 ? 8.412 28.287 -2.939 1.00 97.19 631 VAL A O 1
ATOM 4965 N N . ARG A 1 632 ? 9.696 27.135 -4.387 1.00 96.62 632 ARG A N 1
ATOM 4966 C CA . ARG A 1 632 ? 10.701 28.201 -4.572 1.00 96.62 632 ARG A CA 1
ATOM 4967 C C . ARG A 1 632 ? 10.039 29.499 -5.057 1.00 96.62 632 ARG A C 1
ATOM 4969 O O . ARG A 1 632 ? 10.210 30.558 -4.450 1.00 96.62 632 ARG A O 1
ATOM 4976 N N . ARG A 1 633 ? 9.184 29.397 -6.086 1.00 95.94 633 ARG A N 1
ATOM 4977 C CA . ARG A 1 633 ? 8.371 30.508 -6.626 1.00 95.94 633 ARG A CA 1
ATOM 4978 C C . ARG A 1 633 ? 7.388 31.073 -5.586 1.00 95.94 633 ARG A C 1
ATOM 4980 O O . ARG A 1 633 ? 7.031 32.248 -5.640 1.00 95.94 633 ARG A O 1
ATOM 4987 N N . TYR A 1 634 ? 6.870 30.239 -4.683 1.00 97.12 634 TYR A N 1
ATOM 4988 C CA . TYR A 1 634 ? 5.881 30.599 -3.659 1.00 97.12 634 TYR A CA 1
ATOM 4989 C C . TYR A 1 634 ? 6.499 31.374 -2.498 1.00 97.12 634 TYR A C 1
ATOM 4991 O O . TYR A 1 634 ? 5.948 32.405 -2.109 1.00 97.12 634 TYR A O 1
ATOM 4999 N N . LEU A 1 635 ? 7.661 30.947 -2.005 1.00 97.00 635 LEU A N 1
ATOM 5000 C CA . LEU A 1 635 ? 8.398 31.667 -0.969 1.00 97.00 635 LEU A CA 1
ATOM 5001 C C . LEU A 1 635 ? 8.826 33.052 -1.473 1.00 97.00 635 LEU A C 1
ATOM 5003 O O . LEU A 1 635 ? 8.484 34.055 -0.849 1.00 97.00 635 LEU A O 1
ATOM 5007 N N . GLN A 1 636 ? 9.419 33.125 -2.672 1.00 95.44 636 GLN A N 1
ATOM 5008 C CA . GLN A 1 636 ? 9.811 34.388 -3.318 1.00 95.44 636 GLN A CA 1
ATOM 5009 C C . GLN A 1 636 ? 8.666 35.413 -3.427 1.00 95.44 636 GLN A C 1
ATOM 5011 O O . GLN A 1 636 ? 8.906 36.612 -3.296 1.00 95.44 636 GLN A O 1
ATOM 5016 N N . ARG A 1 637 ? 7.420 34.966 -3.654 1.00 95.19 637 ARG A N 1
ATOM 5017 C CA . ARG A 1 637 ? 6.250 35.857 -3.787 1.00 95.19 637 ARG A CA 1
ATOM 5018 C C . ARG A 1 637 ? 5.496 36.113 -2.472 1.00 95.19 637 ARG A C 1
ATOM 5020 O O . ARG A 1 637 ? 4.633 36.989 -2.437 1.00 95.19 637 ARG A O 1
ATOM 5027 N N . THR A 1 638 ? 5.788 35.363 -1.404 1.00 95.38 638 THR A N 1
ATOM 5028 C CA . THR A 1 638 ? 4.968 35.321 -0.178 1.00 95.38 638 THR A CA 1
ATOM 5029 C C . THR A 1 638 ? 5.809 35.577 1.080 1.00 95.38 638 THR A C 1
ATOM 5031 O O . THR A 1 638 ? 6.047 34.644 1.845 1.00 95.38 638 THR A O 1
ATOM 5034 N N . PRO A 1 639 ? 6.200 36.835 1.377 1.00 94.75 639 PRO A N 1
ATOM 5035 C CA . PRO A 1 639 ? 7.064 37.174 2.522 1.00 94.75 639 PRO A CA 1
ATOM 5036 C C . PRO A 1 639 ? 6.439 36.896 3.904 1.00 94.75 639 PRO A C 1
ATOM 5038 O O . PRO A 1 639 ? 7.102 37.025 4.929 1.00 94.75 639 PRO A O 1
ATOM 5041 N N . HIS A 1 640 ? 5.165 36.503 3.956 1.00 94.06 640 HIS A N 1
ATOM 5042 C CA . HIS A 1 640 ? 4.518 36.008 5.168 1.00 94.06 640 HIS A CA 1
ATOM 5043 C C . HIS A 1 640 ? 5.156 34.691 5.640 1.00 94.06 640 HIS A C 1
ATOM 5045 O O . HIS A 1 640 ? 5.587 33.871 4.831 1.00 94.06 640 HIS A O 1
ATOM 5051 N N . SER A 1 641 ? 5.152 34.449 6.952 1.00 95.50 641 SER A N 1
ATOM 5052 C CA . SER A 1 641 ? 5.745 33.262 7.592 1.00 95.50 641 SER A CA 1
ATOM 5053 C C . SER A 1 641 ? 4.857 32.001 7.566 1.00 95.50 641 SER A C 1
ATOM 5055 O O . SER A 1 641 ? 5.042 31.094 8.375 1.00 95.50 641 SER A O 1
ATOM 5057 N N . GLY A 1 642 ? 3.845 31.922 6.697 1.00 96.69 642 GLY A N 1
ATOM 5058 C CA . GLY A 1 642 ? 2.932 30.773 6.610 1.00 96.69 642 GLY A CA 1
ATOM 5059 C C . GLY A 1 642 ? 1.571 31.099 5.994 1.00 96.69 642 GLY A C 1
ATOM 5060 O O . GLY A 1 642 ? 1.313 32.238 5.600 1.00 96.69 642 GLY A O 1
ATOM 5061 N N . GLY A 1 643 ? 0.686 30.101 5.938 1.00 96.81 643 GLY A N 1
ATOM 5062 C CA . GLY A 1 643 ? -0.637 30.211 5.318 1.00 96.81 643 GLY A CA 1
ATOM 5063 C C . GLY A 1 643 ? -1.642 29.146 5.773 1.00 96.81 643 GLY A C 1
ATOM 5064 O O . GLY A 1 643 ? -1.441 28.463 6.776 1.00 96.81 643 GLY A O 1
ATOM 5065 N N . GLY A 1 644 ? -2.779 29.065 5.077 1.00 96.44 644 GLY A N 1
ATOM 5066 C CA . GLY A 1 644 ? -3.902 28.167 5.405 1.00 96.44 644 GLY A CA 1
ATOM 5067 C C . GLY A 1 644 ? -4.769 28.601 6.598 1.00 96.44 644 GLY A C 1
ATOM 5068 O O . GLY A 1 644 ? -5.808 27.999 6.846 1.00 96.44 644 GLY A O 1
ATOM 5069 N N . GLY A 1 645 ? -4.370 29.655 7.318 1.00 95.06 645 GLY A N 1
ATOM 5070 C CA . GLY A 1 645 ? -5.059 30.145 8.514 1.00 95.06 645 GLY A CA 1
ATOM 5071 C C . GLY A 1 645 ? -6.483 30.654 8.272 1.00 95.06 645 GLY A C 1
ATOM 5072 O O . GLY A 1 645 ? -6.837 31.116 7.185 1.00 95.06 645 GLY A O 1
ATOM 5073 N N . LYS A 1 646 ? -7.306 30.616 9.326 1.00 96.38 646 LYS A N 1
ATOM 5074 C CA . LYS A 1 646 ? -8.667 31.176 9.312 1.00 96.38 646 LYS A CA 1
ATOM 5075 C C . LYS A 1 646 ? -8.596 32.702 9.221 1.00 96.38 646 LYS A C 1
ATOM 5077 O O . LYS A 1 646 ? -7.773 33.311 9.890 1.00 96.38 646 LYS A O 1
ATOM 5082 N N . LYS A 1 647 ? -9.477 33.333 8.438 1.00 96.19 647 LYS A N 1
ATOM 5083 C CA . LYS A 1 647 ? -9.557 34.804 8.314 1.00 96.19 647 LYS A CA 1
ATOM 5084 C C . LYS A 1 647 ? -9.644 35.488 9.691 1.00 96.19 647 LYS A C 1
ATOM 5086 O O . LYS A 1 647 ? -10.433 35.049 10.532 1.00 96.19 647 LYS A O 1
ATOM 5091 N N . LYS A 1 648 ? -8.869 36.558 9.922 1.00 96.88 648 LYS A N 1
ATOM 5092 C CA . LYS A 1 648 ? -8.778 37.235 11.235 1.00 96.88 648 LYS A CA 1
ATOM 5093 C C . LYS A 1 648 ? -10.115 37.829 11.680 1.00 96.88 648 LYS A C 1
ATOM 5095 O O . LYS A 1 648 ? -10.437 37.793 12.860 1.00 96.88 648 LYS A O 1
ATOM 5100 N N . GLU A 1 649 ? -10.924 38.276 10.730 1.00 97.44 649 GLU A N 1
ATOM 5101 C CA . GLU A 1 649 ? -12.280 38.800 10.918 1.00 97.44 649 GLU A CA 1
ATOM 5102 C C . GLU A 1 649 ? -13.234 37.689 11.395 1.00 97.44 649 GLU A C 1
ATOM 5104 O O . GLU A 1 649 ? -14.056 37.882 12.286 1.00 97.44 649 GLU A O 1
ATOM 5109 N N . GLY A 1 650 ? -13.070 36.468 10.872 1.00 96.38 650 GLY A N 1
ATOM 5110 C CA . GLY A 1 650 ? -13.797 35.292 11.358 1.00 96.38 650 GLY A CA 1
ATOM 5111 C C . GLY A 1 650 ? -13.389 34.887 12.778 1.00 96.38 650 GLY A C 1
ATOM 5112 O O . GLY A 1 650 ? -14.205 34.353 13.529 1.00 96.38 650 GLY A O 1
ATOM 5113 N N . LEU A 1 651 ? -12.145 35.167 13.177 1.00 97.38 651 LEU A N 1
ATOM 5114 C CA . LEU A 1 651 ? -11.659 34.944 14.539 1.00 97.38 651 LEU A CA 1
ATOM 5115 C C . LEU A 1 651 ? -12.114 36.057 15.500 1.00 97.38 651 LEU A C 1
ATOM 5117 O O . LEU A 1 651 ? -12.527 35.732 16.614 1.00 97.38 651 LEU A O 1
ATOM 5121 N N . SER A 1 652 ? -12.135 37.330 15.080 1.00 98.00 652 SER A N 1
ATOM 5122 C CA . SER A 1 652 ? -12.694 38.434 15.879 1.00 98.00 652 SER A CA 1
ATOM 5123 C C . SER A 1 652 ? -14.181 38.204 16.161 1.00 98.00 652 SER A C 1
ATOM 5125 O O . SER A 1 652 ? -14.597 38.195 17.321 1.00 98.00 652 SER A O 1
ATOM 5127 N N . GLN A 1 653 ? -14.959 37.852 15.132 1.00 97.94 653 GLN A N 1
ATOM 5128 C CA . GLN A 1 653 ? -16.384 37.560 15.278 1.00 97.94 653 GLN A CA 1
ATOM 5129 C C . GLN A 1 653 ? -16.652 36.263 16.063 1.00 97.94 653 GLN A C 1
ATOM 5131 O O . GLN A 1 653 ? -17.660 36.160 16.776 1.00 97.94 653 GLN A O 1
ATOM 5136 N N . LYS A 1 654 ? -15.747 35.269 16.008 1.00 97.00 654 LYS A N 1
ATOM 5137 C CA . LYS A 1 654 ? -15.850 34.081 16.870 1.00 97.00 654 LYS A CA 1
ATOM 5138 C C . LYS A 1 654 ? -15.659 34.452 18.343 1.00 97.00 654 LYS A C 1
ATOM 5140 O O . LYS A 1 654 ? -16.557 34.156 19.131 1.00 97.00 654 LYS A O 1
ATOM 5145 N N . TYR A 1 655 ? -14.521 35.054 18.694 1.00 96.94 655 TYR A N 1
ATOM 5146 C CA . TYR A 1 655 ? -14.082 35.219 20.086 1.00 96.94 655 TYR A CA 1
ATOM 5147 C C . TYR A 1 655 ? -14.648 36.457 20.792 1.00 96.94 655 TYR A C 1
ATOM 5149 O O . TYR A 1 655 ? -14.875 36.397 21.995 1.00 96.94 655 TYR A O 1
ATOM 5157 N N . PHE A 1 656 ? -14.881 37.557 20.070 1.00 97.69 656 PHE A N 1
ATOM 5158 C CA . PHE A 1 656 ? -15.223 38.859 20.663 1.00 97.69 656 PHE A CA 1
ATOM 5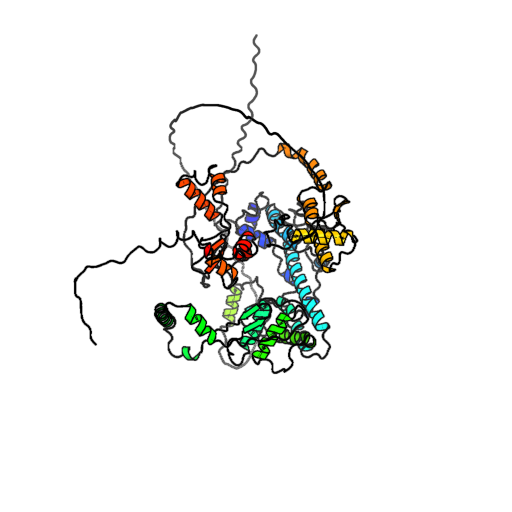159 C C . PHE A 1 656 ? -16.510 39.494 20.113 1.00 97.69 656 PHE A C 1
ATOM 5161 O O . PHE A 1 656 ? -16.945 40.501 20.654 1.00 97.69 656 PHE A O 1
ATOM 5168 N N . LYS A 1 657 ? -17.141 38.902 19.084 1.00 97.75 657 LYS A N 1
ATOM 5169 C CA . LYS A 1 657 ? -18.405 39.364 18.451 1.00 97.75 657 LYS A CA 1
ATOM 5170 C C . LYS A 1 657 ? -18.353 40.745 17.773 1.00 97.75 657 LYS A C 1
ATOM 5172 O O . LYS A 1 657 ? -19.396 41.229 17.341 1.00 97.75 657 LYS A O 1
ATOM 5177 N N . VAL A 1 658 ? -17.159 41.316 17.637 1.00 97.50 658 VAL A N 1
ATOM 5178 C CA . VAL A 1 658 ? -16.889 42.649 17.077 1.00 97.50 658 VAL A CA 1
ATOM 5179 C C . VAL A 1 658 ? -15.974 42.574 15.850 1.00 97.50 658 VAL A C 1
ATOM 5181 O O . VAL A 1 658 ? -15.258 41.579 15.640 1.00 97.50 658 VAL A O 1
ATOM 5184 N N . SER A 1 659 ? -15.968 43.636 15.042 1.00 97.81 659 SER A N 1
ATOM 5185 C CA . SER A 1 659 ? -15.117 43.724 13.851 1.00 97.81 659 SER A CA 1
ATOM 5186 C C . SER A 1 659 ? -13.625 43.775 14.207 1.00 97.81 659 SER A C 1
ATOM 5188 O O . SER A 1 659 ? -13.233 44.113 15.325 1.00 97.81 659 SER A O 1
ATOM 5190 N N . LEU A 1 660 ? -12.755 43.465 13.238 1.00 97.38 660 LEU A N 1
ATOM 5191 C CA . LEU A 1 660 ? -11.299 43.521 13.431 1.00 97.38 660 LEU A CA 1
ATOM 5192 C C . LEU A 1 660 ? -10.811 44.939 13.798 1.00 97.38 660 LEU A C 1
ATOM 5194 O O . LEU A 1 660 ? -9.802 45.091 14.488 1.00 97.38 660 LEU A O 1
ATOM 5198 N N . THR A 1 661 ? -11.534 45.967 13.348 1.00 97.19 661 THR A N 1
ATOM 5199 C CA . THR A 1 661 ? -11.295 47.387 13.636 1.00 97.19 661 THR A CA 1
ATOM 5200 C C . THR A 1 661 ? -11.676 47.784 15.062 1.00 97.19 661 THR A C 1
ATOM 5202 O O . THR A 1 661 ? -10.932 48.545 15.672 1.00 97.19 661 THR A O 1
ATOM 5205 N N . GLU A 1 662 ? -12.751 47.219 15.619 1.00 97.38 662 GLU A N 1
ATOM 5206 C CA . GLU A 1 662 ? -13.216 47.464 16.998 1.00 97.38 662 GLU A CA 1
ATOM 5207 C C . GLU A 1 662 ? -12.353 46.782 18.078 1.00 97.38 662 GLU A C 1
ATOM 5209 O O . GLU A 1 662 ? -12.444 47.132 19.254 1.00 97.38 662 GLU A O 1
ATOM 5214 N N . LEU A 1 663 ? -11.506 45.807 17.715 1.00 97.38 663 LEU A N 1
ATOM 5215 C CA . LEU A 1 663 ? -10.677 45.089 18.688 1.00 97.38 663 LEU A CA 1
ATOM 5216 C C . LEU A 1 663 ? -9.670 46.002 19.393 1.00 97.38 663 LEU A C 1
ATOM 5218 O O . LEU A 1 663 ? -8.764 46.557 18.755 1.00 97.38 663 LEU A O 1
ATOM 5222 N N . THR A 1 664 ? -9.722 46.002 20.728 1.00 98.00 664 THR A N 1
ATOM 5223 C CA . THR A 1 664 ? -8.673 46.586 21.572 1.00 98.00 664 THR A CA 1
ATOM 5224 C C . THR A 1 664 ? -7.329 45.892 21.335 1.00 98.00 664 THR A C 1
ATOM 5226 O O . THR A 1 664 ? -7.267 44.730 20.924 1.00 98.00 664 THR A O 1
ATOM 5229 N N . ASN A 1 665 ? -6.219 46.562 21.658 1.00 97.25 665 ASN A N 1
ATOM 5230 C CA . ASN A 1 665 ? -4.871 46.015 21.454 1.00 97.25 665 ASN A CA 1
ATOM 5231 C C . ASN A 1 665 ? -4.645 44.646 22.133 1.00 97.25 665 ASN A C 1
ATOM 5233 O O . ASN A 1 665 ? -3.905 43.814 21.605 1.00 97.25 665 ASN A O 1
ATOM 5237 N N . GLN A 1 666 ? -5.305 44.367 23.265 1.00 96.81 666 GLN A N 1
ATOM 5238 C CA . GLN A 1 666 ? -5.247 43.049 23.911 1.00 96.81 666 GLN A CA 1
ATOM 5239 C C . GLN A 1 666 ? -6.068 41.987 23.161 1.00 96.81 666 GLN A C 1
ATOM 5241 O O . GLN A 1 666 ? -5.599 40.864 22.972 1.00 96.81 666 GLN A O 1
ATOM 5246 N N . GLN A 1 667 ? -7.280 42.326 22.708 1.00 97.12 667 GLN A N 1
ATOM 5247 C CA . GLN A 1 667 ? -8.115 41.413 21.920 1.00 97.12 667 GLN A CA 1
ATOM 5248 C C . GLN A 1 667 ? -7.475 41.112 20.558 1.00 97.12 667 GLN A C 1
ATOM 5250 O O . GLN A 1 667 ? -7.476 39.962 20.124 1.00 97.12 667 GLN A O 1
ATOM 5255 N N . ARG A 1 668 ? -6.855 42.114 19.922 1.00 97.81 668 ARG A N 1
ATOM 5256 C CA . ARG A 1 668 ? -6.107 41.973 18.667 1.00 97.81 668 ARG A CA 1
ATOM 5257 C C . ARG A 1 668 ? -4.948 40.988 18.814 1.00 97.81 668 ARG A C 1
ATOM 5259 O O . ARG A 1 668 ? -4.918 40.008 18.079 1.00 97.81 668 ARG A O 1
ATOM 5266 N N . LYS A 1 669 ? -4.111 41.130 19.853 1.00 97.12 669 LYS A N 1
ATOM 5267 C CA . LYS A 1 669 ? -3.068 40.139 20.197 1.00 97.12 669 LYS A CA 1
ATOM 5268 C C . LYS A 1 669 ? -3.634 38.722 20.393 1.00 97.12 669 LYS A C 1
ATOM 5270 O O . LYS A 1 669 ? -3.025 37.758 19.936 1.00 97.12 669 LYS A O 1
ATOM 5275 N N . LYS A 1 670 ? -4.811 38.573 21.021 1.00 96.94 670 LYS A N 1
ATOM 5276 C CA . LYS A 1 670 ? -5.492 37.267 21.165 1.00 96.94 670 LYS A CA 1
ATOM 5277 C C . LYS A 1 670 ? -5.995 36.708 19.822 1.00 96.94 670 LYS A C 1
ATOM 5279 O O . LYS A 1 670 ? -5.875 35.505 19.601 1.00 96.94 670 LYS A O 1
ATOM 5284 N N . VAL A 1 671 ? -6.504 37.551 18.917 1.00 97.50 671 VAL A N 1
ATOM 5285 C CA . VAL A 1 671 ? -6.880 37.156 17.544 1.00 97.50 671 VAL A CA 1
ATOM 5286 C C . VAL A 1 671 ? -5.655 36.773 16.716 1.00 97.50 671 VAL A C 1
ATOM 5288 O O . VAL A 1 671 ? -5.704 35.762 16.026 1.00 97.50 671 VAL A O 1
ATOM 5291 N N . ASP A 1 672 ? -4.546 37.502 16.824 1.00 96.00 672 ASP A N 1
ATOM 5292 C CA . ASP A 1 672 ? -3.297 37.194 16.122 1.00 96.00 672 ASP A CA 1
ATOM 5293 C C . ASP A 1 672 ? -2.696 35.860 16.603 1.00 96.00 672 ASP A C 1
ATOM 5295 O O . ASP A 1 672 ? -2.410 34.978 15.794 1.00 96.00 672 ASP A O 1
ATOM 5299 N N . ALA A 1 673 ? -2.643 35.626 17.919 1.00 95.44 673 ALA A N 1
ATOM 5300 C CA . ALA A 1 673 ? -2.219 34.343 18.487 1.00 95.44 673 ALA A CA 1
ATOM 5301 C C . ALA A 1 673 ? -3.186 33.176 18.177 1.00 95.44 673 ALA A C 1
ATOM 5303 O O . ALA A 1 673 ? -2.798 32.007 18.242 1.00 95.44 673 ALA A O 1
ATOM 5304 N N . ALA A 1 674 ? -4.456 33.449 17.858 1.00 95.62 674 ALA A N 1
ATOM 5305 C CA . ALA A 1 674 ? -5.392 32.448 17.340 1.00 95.62 674 ALA A CA 1
ATOM 5306 C C . ALA A 1 674 ? -5.228 32.227 15.824 1.00 95.62 674 ALA A C 1
ATOM 5308 O O . ALA A 1 674 ? -5.350 31.096 15.358 1.00 95.62 674 ALA A O 1
ATOM 5309 N N . TYR A 1 675 ? -4.912 33.281 15.067 1.00 96.12 675 TYR A N 1
ATOM 5310 C CA . TYR A 1 675 ? -4.614 33.232 13.638 1.00 96.12 675 TYR A CA 1
ATOM 5311 C C . TYR A 1 675 ? -3.379 32.371 13.378 1.00 96.12 675 TYR A C 1
ATOM 5313 O O . TYR A 1 675 ? -3.444 31.434 12.582 1.00 96.12 675 TYR A O 1
ATOM 5321 N N . ASP A 1 676 ? -2.297 32.612 14.119 1.00 92.69 676 ASP A N 1
ATOM 5322 C CA . ASP A 1 676 ? -1.025 31.914 13.939 1.00 92.69 676 ASP A CA 1
ATOM 5323 C C . ASP A 1 676 ? -1.109 30.429 14.305 1.00 92.69 676 ASP A C 1
ATOM 5325 O O . ASP A 1 676 ? -0.638 29.591 13.540 1.00 92.69 676 ASP A O 1
ATOM 5329 N N . ARG A 1 677 ? -1.836 30.085 15.378 1.00 93.50 677 ARG A N 1
ATOM 5330 C CA . ARG A 1 677 ? -2.180 28.689 15.716 1.00 93.50 677 ARG A CA 1
ATOM 5331 C C . ARG A 1 677 ? -3.177 28.035 14.750 1.00 93.50 677 ARG A C 1
ATOM 5333 O O . ARG A 1 677 ? -3.352 26.823 14.803 1.00 93.50 677 ARG A O 1
ATOM 5340 N N . SER A 1 678 ? -3.851 28.805 13.890 1.00 95.94 678 SER A N 1
ATOM 5341 C CA . SER A 1 678 ? -4.779 28.270 12.880 1.00 95.94 678 SER A CA 1
ATOM 5342 C C . SER A 1 678 ? -4.134 28.008 11.517 1.00 95.94 678 SER A C 1
ATOM 5344 O O . SER A 1 678 ? -4.795 27.431 10.655 1.00 95.94 678 SER A O 1
ATOM 5346 N N . ARG A 1 679 ? -2.882 28.444 11.306 1.00 97.12 679 ARG A N 1
ATOM 5347 C CA . ARG A 1 679 ? -2.128 28.1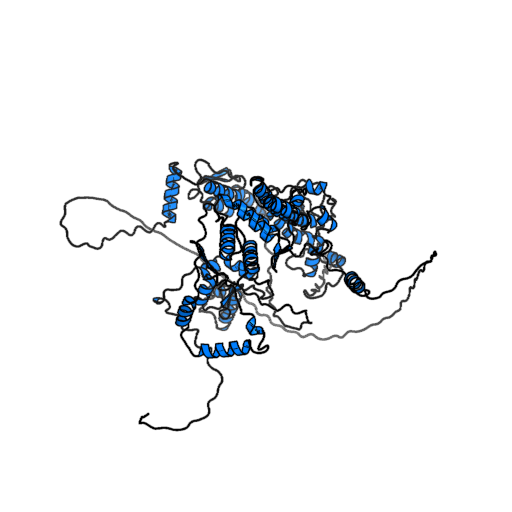99 10.069 1.00 97.12 679 ARG A CA 1
ATOM 5348 C C . ARG A 1 679 ? -1.975 26.696 9.832 1.00 97.12 679 ARG A C 1
ATOM 5350 O O . ARG A 1 679 ? -1.796 25.926 10.770 1.00 97.12 679 ARG A O 1
ATOM 5357 N N . GLU A 1 680 ? -2.000 26.288 8.569 1.00 97.81 680 GLU A N 1
ATOM 5358 C CA . GLU A 1 680 ? -1.784 24.890 8.182 1.00 97.81 680 GLU A CA 1
ATOM 5359 C C . GLU A 1 680 ? -0.346 24.620 7.730 1.00 97.81 680 GLU A C 1
ATOM 5361 O O . GLU A 1 680 ? 0.127 23.489 7.835 1.00 97.81 680 GLU A O 1
ATOM 5366 N N . TRP A 1 681 ? 0.365 25.653 7.272 1.00 98.25 681 TRP A N 1
ATOM 5367 C CA . TRP A 1 681 ? 1.771 25.576 6.882 1.00 98.25 681 TRP A CA 1
ATOM 5368 C C . TRP A 1 681 ? 2.556 26.823 7.302 1.00 98.25 681 TRP A C 1
ATOM 5370 O O . TRP A 1 681 ? 2.002 27.915 7.470 1.00 98.25 681 TRP A O 1
ATOM 5380 N N . ILE A 1 682 ? 3.863 26.638 7.468 1.00 97.62 682 ILE A N 1
ATOM 5381 C CA . ILE A 1 682 ? 4.853 27.627 7.894 1.00 97.62 682 ILE A CA 1
ATOM 5382 C C . ILE A 1 682 ? 5.865 27.799 6.758 1.00 97.62 682 ILE A C 1
ATOM 5384 O O . ILE A 1 682 ? 6.383 26.812 6.233 1.00 97.62 682 ILE A O 1
ATOM 5388 N N . ASN A 1 683 ? 6.152 29.052 6.408 1.00 97.94 683 ASN A N 1
ATOM 5389 C CA . ASN A 1 683 ? 7.135 29.415 5.387 1.00 97.94 683 ASN A CA 1
ATOM 5390 C C . ASN A 1 683 ? 8.475 29.686 6.076 1.00 97.94 683 ASN A C 1
ATOM 5392 O O . ASN A 1 683 ? 8.581 30.657 6.829 1.00 97.94 683 ASN A O 1
ATOM 5396 N N . ASP A 1 684 ? 9.486 28.862 5.812 1.00 96.81 684 ASP A N 1
ATOM 5397 C CA . ASP A 1 684 ? 10.854 29.083 6.275 1.00 96.81 684 ASP A CA 1
ATOM 5398 C C . ASP A 1 684 ? 11.678 29.688 5.131 1.00 96.81 684 ASP A C 1
ATOM 5400 O O . ASP A 1 684 ? 12.257 29.005 4.284 1.00 96.81 684 ASP A O 1
ATOM 5404 N N . HIS A 1 685 ? 11.694 31.021 5.106 1.00 95.75 685 HIS A N 1
ATOM 5405 C CA . HIS A 1 685 ? 12.426 31.812 4.114 1.00 95.75 685 HIS A CA 1
ATOM 5406 C C . HIS A 1 685 ? 13.948 31.773 4.296 1.00 95.75 685 HIS A C 1
ATOM 5408 O O . HIS A 1 685 ? 14.659 32.172 3.380 1.00 95.75 685 HIS A O 1
ATOM 5414 N N . GLN A 1 686 ? 14.457 31.318 5.448 1.00 95.38 686 GLN A N 1
ATOM 5415 C CA . GLN A 1 686 ? 15.899 31.183 5.676 1.00 95.38 686 GLN A CA 1
ATOM 5416 C C . GLN A 1 686 ? 16.431 29.885 5.064 1.00 95.38 686 GLN A C 1
ATOM 5418 O O . GLN A 1 686 ? 17.505 29.889 4.468 1.00 95.38 686 GLN A O 1
ATOM 5423 N N . ARG A 1 687 ? 15.664 28.792 5.173 1.00 93.25 687 ARG A N 1
ATOM 5424 C CA . ARG A 1 687 ? 16.010 27.475 4.613 1.00 93.25 687 ARG A CA 1
ATOM 5425 C C . ARG A 1 687 ? 15.404 27.195 3.230 1.00 93.25 687 ARG A C 1
ATOM 5427 O O . ARG A 1 687 ? 15.692 26.154 2.654 1.00 93.25 687 ARG A O 1
ATOM 5434 N N . GLY A 1 688 ? 14.571 28.089 2.691 1.00 96.25 688 GLY A N 1
ATOM 5435 C CA . GLY A 1 688 ? 13.978 27.936 1.355 1.00 96.25 688 GLY A CA 1
ATOM 5436 C C . GLY A 1 688 ? 12.912 26.835 1.258 1.00 96.25 688 GLY A C 1
ATOM 5437 O O . GLY A 1 688 ? 12.708 26.278 0.178 1.00 96.25 688 GLY A O 1
ATOM 5438 N N . LEU A 1 689 ? 12.234 26.529 2.371 1.00 97.06 689 LEU A N 1
ATOM 5439 C CA . LEU A 1 689 ? 11.293 25.410 2.501 1.00 97.06 689 LEU A CA 1
ATOM 5440 C C . LEU A 1 689 ? 9.925 25.835 3.061 1.00 97.06 689 LEU A C 1
ATOM 5442 O O . LEU A 1 689 ? 9.778 26.852 3.743 1.00 97.06 689 LEU A O 1
ATOM 5446 N N . VAL A 1 690 ? 8.905 25.016 2.807 1.00 98.06 690 VAL A N 1
ATOM 5447 C CA . VAL A 1 690 ? 7.589 25.091 3.454 1.00 98.06 690 VAL A CA 1
ATOM 5448 C C . VAL A 1 690 ? 7.347 23.810 4.239 1.00 98.06 690 VAL A C 1
ATOM 5450 O O . VAL A 1 690 ? 7.490 22.704 3.721 1.00 98.06 690 VAL A O 1
ATOM 5453 N N . ARG A 1 691 ? 6.929 23.947 5.496 1.00 97.44 691 ARG A N 1
ATOM 5454 C CA . ARG A 1 691 ? 6.623 22.815 6.381 1.00 97.44 691 ARG A CA 1
ATOM 5455 C C . ARG A 1 691 ? 5.196 22.885 6.897 1.00 97.44 691 ARG A C 1
ATOM 5457 O O . ARG A 1 691 ? 4.638 23.969 7.060 1.00 97.44 691 ARG A O 1
ATOM 5464 N N . SER A 1 692 ? 4.610 21.732 7.198 1.00 97.38 692 SER A N 1
ATOM 5465 C CA . SER A 1 692 ? 3.317 21.669 7.880 1.00 97.38 692 SER A CA 1
ATOM 5466 C C . SER A 1 692 ? 3.397 22.355 9.241 1.00 97.38 692 SER A C 1
ATOM 5468 O O . SER A 1 692 ? 4.386 22.200 9.956 1.00 97.38 692 SER A O 1
ATOM 5470 N N . ALA A 1 693 ? 2.344 23.067 9.641 1.00 96.50 693 ALA A N 1
ATOM 5471 C CA . ALA A 1 693 ? 2.235 23.602 10.999 1.00 96.50 693 ALA A CA 1
ATOM 5472 C C . ALA A 1 693 ? 2.114 22.484 12.058 1.00 96.50 693 ALA A C 1
ATOM 5474 O O . ALA A 1 693 ? 2.306 22.737 13.243 1.00 96.50 693 ALA A O 1
ATOM 5475 N N . ARG A 1 694 ? 1.833 21.243 11.626 1.00 95.38 694 ARG A N 1
ATOM 5476 C CA . ARG A 1 694 ? 1.868 20.018 12.444 1.00 95.38 694 ARG A CA 1
ATOM 5477 C C . ARG A 1 694 ? 3.172 19.218 12.294 1.00 95.38 694 ARG A C 1
ATOM 5479 O O . ARG A 1 694 ? 3.256 18.107 12.805 1.00 95.38 694 ARG A O 1
ATOM 5486 N N . CYS A 1 695 ? 4.174 19.741 11.583 1.00 94.25 695 CYS A N 1
ATOM 5487 C CA . CYS A 1 695 ? 5.464 19.070 11.450 1.00 94.25 695 CYS A CA 1
ATOM 5488 C C . CYS A 1 695 ? 6.169 19.031 12.813 1.00 94.25 695 CYS A C 1
ATOM 5490 O O . CYS A 1 695 ? 6.590 20.066 13.329 1.00 94.25 695 CYS A O 1
ATOM 5492 N N . LEU A 1 696 ? 6.335 17.827 13.366 1.00 88.75 696 LEU A N 1
ATOM 5493 C CA . LEU A 1 696 ? 6.997 17.602 14.657 1.00 88.75 696 LEU A CA 1
ATOM 5494 C C . LEU A 1 696 ? 8.510 17.890 14.634 1.00 88.75 696 LEU A C 1
ATOM 5496 O O . LEU A 1 696 ? 9.144 17.823 15.679 1.00 88.75 696 LEU A O 1
ATOM 5500 N N . GLN A 1 697 ? 9.084 18.189 13.461 1.00 81.06 697 GLN A N 1
ATOM 5501 C CA . GLN A 1 697 ? 10.508 18.473 13.202 1.00 81.06 697 GLN A CA 1
ATOM 5502 C C . GLN A 1 697 ? 11.502 17.342 13.523 1.00 81.06 697 GLN A C 1
ATOM 5504 O O . GLN A 1 697 ? 12.634 17.433 13.063 1.00 81.06 697 GLN A O 1
ATOM 5509 N N . LYS A 1 698 ? 11.071 16.281 14.216 1.00 76.12 698 LYS A N 1
ATOM 5510 C CA . LYS A 1 698 ? 11.824 15.041 14.455 1.00 76.12 698 LYS A CA 1
ATOM 5511 C C . LYS A 1 698 ? 12.283 14.363 13.153 1.00 76.12 698 LYS A C 1
ATOM 5513 O O . LYS A 1 698 ? 11.740 14.633 12.077 1.00 76.12 698 LYS A O 1
ATOM 5518 N N . GLU A 1 699 ? 13.267 13.485 13.323 1.00 64.31 699 GLU A N 1
ATOM 5519 C CA . GLU A 1 699 ? 13.930 12.646 12.320 1.00 64.31 699 GLU A CA 1
ATOM 5520 C C . GLU A 1 699 ? 12.966 12.032 11.286 1.00 64.31 699 GLU A C 1
ATOM 5522 O O . GLU A 1 699 ? 11.868 11.571 11.611 1.00 64.31 699 GLU A O 1
ATOM 5527 N N . PHE A 1 700 ? 13.395 12.017 10.022 1.00 66.88 700 PHE A N 1
ATOM 5528 C CA . PHE A 1 700 ? 12.745 11.295 8.927 1.00 66.88 700 PHE A CA 1
ATOM 5529 C C . PHE A 1 700 ? 13.801 10.938 7.870 1.00 66.88 700 PHE A C 1
ATOM 5531 O O . PHE A 1 700 ? 14.739 11.709 7.663 1.00 66.88 700 PHE A O 1
ATOM 5538 N N . ASN A 1 701 ? 13.665 9.787 7.206 1.00 69.44 701 ASN A N 1
ATOM 5539 C CA . ASN A 1 701 ? 14.711 9.214 6.346 1.00 69.44 701 ASN A CA 1
ATOM 5540 C C . ASN A 1 701 ? 14.910 10.018 5.047 1.00 69.44 701 ASN A C 1
ATOM 5542 O O . ASN A 1 701 ? 14.309 9.711 4.020 1.00 69.44 701 ASN A O 1
ATOM 5546 N N . GLY A 1 702 ? 15.733 11.071 5.096 1.00 78.00 702 GLY A N 1
ATOM 5547 C CA . GLY A 1 702 ? 16.159 11.902 3.958 1.00 78.00 702 GLY A CA 1
ATOM 5548 C C . GLY A 1 702 ? 15.083 12.813 3.343 1.00 78.00 702 GLY A C 1
ATOM 5549 O O . GLY A 1 702 ? 15.399 13.908 2.885 1.00 78.00 702 GLY A O 1
ATOM 5550 N N . GLY A 1 703 ? 13.817 12.392 3.348 1.00 87.69 703 GLY A N 1
ATOM 5551 C CA . GLY A 1 703 ? 12.692 13.105 2.743 1.00 87.69 703 GLY A CA 1
ATOM 5552 C C . GLY A 1 703 ? 11.863 13.960 3.713 1.00 87.69 703 GLY A C 1
ATOM 5553 O O . GLY A 1 703 ? 12.072 13.950 4.930 1.00 87.69 703 GLY A O 1
ATOM 5554 N N . PRO A 1 704 ? 10.867 14.706 3.202 1.00 93.56 704 PRO A N 1
ATOM 5555 C CA . PRO A 1 704 ? 9.913 15.432 4.032 1.00 93.56 704 PRO A CA 1
ATOM 5556 C C . PRO A 1 704 ? 9.005 14.445 4.767 1.00 93.56 704 PRO A C 1
ATOM 5558 O O . PRO A 1 704 ? 8.468 13.525 4.155 1.00 93.56 704 PRO A O 1
ATOM 5561 N N . CYS A 1 705 ? 8.747 14.669 6.057 1.00 93.88 705 CYS A N 1
ATOM 5562 C CA . CYS A 1 705 ? 7.810 13.816 6.788 1.00 93.88 705 CYS A CA 1
ATOM 5563 C C . CYS A 1 705 ? 6.392 13.873 6.185 1.00 93.88 705 CYS A C 1
ATOM 5565 O O . CYS A 1 705 ? 5.983 14.887 5.606 1.00 93.88 705 CYS A O 1
ATOM 5567 N N . ILE A 1 706 ? 5.608 12.807 6.380 1.00 92.19 706 ILE A N 1
ATOM 5568 C CA . ILE A 1 706 ? 4.278 12.624 5.769 1.00 92.19 706 ILE A CA 1
ATOM 5569 C C . ILE A 1 706 ? 3.337 13.833 5.938 1.00 92.19 706 ILE A C 1
ATOM 5571 O O . ILE A 1 706 ? 2.611 14.194 5.015 1.00 92.19 706 ILE A O 1
ATOM 5575 N N . THR A 1 707 ? 3.399 14.543 7.073 1.00 95.88 707 THR A N 1
ATOM 5576 C CA . THR A 1 707 ? 2.567 15.742 7.307 1.00 95.88 707 THR A CA 1
ATOM 5577 C C . THR A 1 707 ? 2.929 16.934 6.413 1.00 95.88 707 THR A C 1
ATOM 5579 O O . THR A 1 707 ? 2.062 17.768 6.153 1.00 95.88 707 THR A O 1
ATOM 5582 N N . CYS A 1 708 ? 4.181 17.025 5.948 1.00 96.81 708 CYS A N 1
ATOM 5583 C CA . CYS A 1 708 ? 4.650 18.017 4.981 1.00 96.81 708 CYS A CA 1
ATOM 5584 C C . CYS A 1 708 ? 4.290 17.607 3.549 1.00 96.81 708 CYS A C 1
ATOM 5586 O O . CYS A 1 708 ? 3.780 18.445 2.810 1.00 96.81 708 CYS A O 1
ATOM 5588 N N . LEU A 1 709 ? 4.475 16.332 3.179 1.00 95.25 709 LEU A N 1
ATOM 5589 C CA . LEU A 1 709 ? 4.046 15.797 1.876 1.00 95.25 709 LEU A CA 1
ATOM 5590 C C . LEU A 1 709 ? 2.539 16.005 1.655 1.00 95.25 709 LEU A C 1
ATOM 5592 O O . LEU A 1 709 ? 2.127 16.543 0.626 1.00 95.25 709 LEU A O 1
ATOM 5596 N N . ALA A 1 710 ? 1.729 15.721 2.680 1.00 95.62 710 ALA A N 1
ATOM 5597 C CA . ALA A 1 710 ? 0.281 15.920 2.677 1.00 95.62 710 ALA A CA 1
ATOM 5598 C C . ALA A 1 710 ? -0.171 17.367 2.375 1.00 95.62 710 ALA A C 1
ATOM 5600 O O . ALA A 1 710 ? -1.333 17.575 2.027 1.00 95.62 710 ALA A O 1
ATOM 5601 N N . LEU A 1 711 ? 0.709 18.378 2.463 1.00 97.44 711 LEU A N 1
ATOM 5602 C CA . LEU A 1 711 ? 0.375 19.733 2.014 1.00 97.44 711 LEU A CA 1
ATOM 5603 C C . LEU A 1 711 ? 0.139 19.805 0.499 1.00 97.44 711 LEU A C 1
ATOM 5605 O O . LEU A 1 711 ? -0.742 20.556 0.088 1.00 97.44 711 LEU A O 1
ATOM 5609 N N . ARG A 1 712 ? 0.866 19.041 -0.337 1.00 95.44 712 ARG A N 1
ATOM 5610 C CA . ARG A 1 712 ? 0.750 19.122 -1.813 1.00 95.44 712 ARG A CA 1
ATOM 5611 C C . ARG A 1 712 ? -0.678 18.828 -2.295 1.00 95.44 712 ARG A C 1
ATOM 5613 O O . ARG A 1 712 ? -1.178 19.504 -3.193 1.00 95.44 712 ARG A O 1
ATOM 5620 N N . HIS A 1 713 ? -1.356 17.899 -1.619 1.00 93.56 713 HIS A N 1
ATOM 5621 C CA . HIS A 1 713 ? -2.733 17.470 -1.895 1.00 93.56 713 HIS A CA 1
ATOM 5622 C C . HIS A 1 713 ? -3.806 18.395 -1.285 1.00 93.56 713 HIS A C 1
ATOM 5624 O O . HIS A 1 713 ? -4.995 18.253 -1.573 1.00 93.56 713 HIS A O 1
ATOM 5630 N N . LYS A 1 714 ? -3.427 19.370 -0.446 1.00 95.44 714 LYS A N 1
ATOM 5631 C CA . LYS A 1 714 ? -4.372 20.350 0.097 1.00 95.44 714 LYS A CA 1
ATOM 5632 C C . LYS A 1 714 ? -4.640 21.453 -0.914 1.00 95.44 714 LYS A C 1
ATOM 5634 O O . LYS A 1 714 ? -3.858 22.395 -1.011 1.00 95.44 714 LYS A O 1
ATOM 5639 N N . GLY A 1 715 ? -5.817 21.428 -1.538 1.00 96.00 715 GLY A N 1
ATOM 5640 C CA . GLY A 1 715 ? -6.276 22.457 -2.483 1.00 96.00 715 GLY A CA 1
ATOM 5641 C C . GLY A 1 715 ? -5.968 23.921 -2.098 1.00 96.00 715 GLY A C 1
ATOM 5642 O O . GLY A 1 715 ? -5.533 24.671 -2.969 1.00 96.00 715 GLY A O 1
ATOM 5643 N N . PRO A 1 716 ? -6.111 24.382 -0.835 1.00 96.81 716 PRO A N 1
ATOM 5644 C CA . PRO A 1 716 ? -5.695 25.733 -0.434 1.00 96.81 716 PRO A CA 1
ATOM 5645 C C . PRO A 1 716 ? -4.192 26.025 -0.588 1.00 96.81 716 PRO A C 1
ATOM 5647 O O . PRO A 1 716 ? -3.831 27.162 -0.888 1.00 96.81 716 PRO A O 1
ATOM 5650 N N . PHE A 1 717 ? -3.327 25.024 -0.397 1.00 97.50 717 PHE A N 1
ATOM 5651 C CA . PHE A 1 717 ? -1.884 25.116 -0.624 1.00 97.50 717 PHE A CA 1
ATOM 5652 C C . PHE A 1 717 ? -1.534 24.932 -2.102 1.00 97.50 717 PHE A C 1
ATOM 5654 O O . PHE A 1 717 ? -0.786 25.744 -2.635 1.00 97.50 717 PHE A O 1
ATOM 5661 N N . THR A 1 718 ? -2.143 23.975 -2.807 1.00 96.88 718 THR A N 1
ATOM 5662 C CA . THR A 1 718 ? -1.980 23.804 -4.263 1.00 96.88 718 THR A CA 1
ATOM 5663 C C . THR A 1 718 ? -2.345 25.098 -5.010 1.00 96.88 718 THR A C 1
ATOM 5665 O O . THR A 1 718 ? -1.570 25.604 -5.818 1.00 96.88 718 THR A O 1
ATOM 5668 N N . ASN A 1 719 ? -3.460 25.738 -4.634 1.00 96.50 719 ASN A N 1
ATOM 5669 C CA . ASN A 1 719 ? -3.869 27.060 -5.128 1.00 96.50 719 ASN A CA 1
ATOM 5670 C C . ASN A 1 719 ? -2.948 28.208 -4.675 1.00 96.50 719 ASN A C 1
ATOM 5672 O O . ASN A 1 719 ? -2.947 29.271 -5.296 1.00 96.50 719 ASN A O 1
ATOM 5676 N N . ALA A 1 720 ? -2.191 28.048 -3.586 1.00 96.44 720 ALA A N 1
ATOM 5677 C CA . ALA A 1 720 ? -1.164 29.008 -3.188 1.00 96.44 720 ALA A CA 1
ATOM 5678 C C . ALA A 1 720 ? 0.114 28.827 -4.022 1.00 96.44 720 ALA A C 1
ATOM 5680 O O . ALA A 1 720 ? 0.692 29.827 -4.440 1.00 96.44 720 ALA A O 1
ATOM 5681 N N . LEU A 1 721 ? 0.510 27.589 -4.336 1.00 96.75 721 LEU A N 1
ATOM 5682 C CA . LEU A 1 721 ? 1.626 27.271 -5.228 1.00 96.75 721 LEU A CA 1
ATOM 5683 C C . LEU A 1 721 ? 1.362 27.748 -6.664 1.00 96.75 721 LEU A C 1
ATOM 5685 O O . LEU A 1 721 ? 2.212 28.445 -7.219 1.00 96.75 721 LEU A O 1
ATOM 5689 N N . ALA A 1 722 ? 0.175 27.482 -7.215 1.00 95.75 722 ALA A N 1
ATOM 5690 C CA . ALA A 1 722 ? -0.171 27.728 -8.620 1.00 95.75 722 ALA A CA 1
ATOM 5691 C C . ALA A 1 722 ? -0.324 29.209 -9.037 1.00 95.75 722 ALA A C 1
ATOM 5693 O O . ALA A 1 722 ? -0.300 29.511 -10.224 1.00 95.75 722 ALA A O 1
ATOM 5694 N N . ARG A 1 723 ? -0.486 30.158 -8.101 1.00 93.62 723 ARG A N 1
ATOM 5695 C CA . ARG A 1 723 ? -0.658 31.591 -8.438 1.00 93.62 723 ARG A CA 1
ATOM 5696 C C . ARG A 1 723 ? 0.578 32.193 -9.104 1.00 93.62 723 ARG A C 1
ATOM 5698 O O . ARG A 1 723 ? 1.624 32.271 -8.464 1.00 93.62 723 ARG A O 1
ATOM 5705 N N . ASP A 1 724 ? 0.449 32.764 -10.291 1.00 88.38 724 ASP A N 1
ATOM 5706 C CA . ASP A 1 724 ? 1.548 33.543 -10.864 1.00 88.38 724 ASP A CA 1
ATOM 5707 C C . ASP A 1 724 ? 1.956 34.743 -9.997 1.00 88.38 724 ASP A C 1
ATOM 5709 O O . ASP A 1 724 ? 1.186 35.279 -9.191 1.00 88.38 724 ASP A O 1
ATOM 5713 N N . GLY A 1 725 ? 3.212 35.163 -10.161 1.00 77.75 725 GLY A N 1
ATOM 5714 C CA . GLY A 1 725 ? 3.719 36.378 -9.536 1.00 77.75 725 GLY A CA 1
ATOM 5715 C C . GLY A 1 725 ? 2.946 37.601 -10.032 1.00 77.75 725 GLY A C 1
ATOM 5716 O O . GLY A 1 725 ? 2.659 37.731 -11.222 1.00 77.75 725 GLY A O 1
ATOM 5717 N N . ALA A 1 726 ? 2.621 38.527 -9.128 1.00 75.62 726 ALA A N 1
ATOM 5718 C CA . ALA A 1 726 ? 2.000 39.785 -9.522 1.00 75.62 726 ALA A CA 1
ATOM 5719 C C . ALA A 1 726 ? 2.921 40.537 -10.501 1.00 75.62 726 ALA A C 1
ATOM 5721 O O . ALA A 1 726 ? 4.074 40.822 -10.155 1.00 75.62 726 ALA A O 1
ATOM 5722 N N . LYS A 1 727 ? 2.396 40.865 -11.697 1.00 77.56 727 LYS A N 1
ATOM 5723 C CA . LYS A 1 727 ? 3.096 41.675 -12.712 1.00 77.56 727 LYS A CA 1
ATOM 5724 C C . LYS A 1 727 ? 3.732 42.905 -12.038 1.00 77.56 727 LYS A C 1
ATOM 5726 O O . LYS A 1 727 ? 3.055 43.509 -11.197 1.00 77.56 727 LYS A O 1
ATOM 5731 N N . PRO A 1 728 ? 4.987 43.271 -12.366 1.00 69.62 728 PRO A N 1
ATOM 5732 C CA . PRO A 1 728 ? 5.782 44.227 -11.586 1.00 69.62 728 PRO A CA 1
ATOM 5733 C C . PRO A 1 728 ? 5.049 45.550 -11.315 1.00 69.62 728 PRO A C 1
ATOM 5735 O O . PRO A 1 728 ? 5.020 46.010 -10.174 1.00 69.62 728 PRO A O 1
ATOM 5738 N N . ASP A 1 729 ? 4.327 46.073 -12.307 1.00 76.19 729 ASP A N 1
ATOM 5739 C CA . ASP A 1 729 ? 3.556 47.328 -12.237 1.00 76.19 729 ASP A CA 1
ATOM 5740 C C . ASP A 1 729 ? 2.455 47.342 -11.156 1.00 76.19 729 ASP A C 1
ATOM 5742 O O . ASP A 1 729 ? 1.931 48.399 -10.796 1.00 76.19 729 ASP A O 1
ATOM 5746 N N . ARG A 1 730 ? 2.076 46.170 -10.623 1.00 59.97 730 ARG A N 1
ATOM 5747 C CA . ARG A 1 730 ? 1.042 46.006 -9.587 1.00 59.97 730 ARG A CA 1
ATOM 5748 C C . ARG A 1 730 ? 1.598 45.790 -8.172 1.00 59.97 730 ARG A C 1
ATOM 5750 O O . ARG A 1 730 ? 0.808 45.668 -7.239 1.00 59.97 730 ARG A O 1
ATOM 5757 N N . GLN A 1 731 ? 2.916 45.800 -7.955 1.00 60.31 731 GLN A N 1
ATOM 5758 C CA . GLN A 1 731 ? 3.543 45.552 -6.638 1.00 60.31 731 GLN A CA 1
ATOM 5759 C C . GLN A 1 731 ? 3.487 46.752 -5.656 1.00 60.31 731 GLN A C 1
ATOM 5761 O O . GLN A 1 731 ? 4.411 46.988 -4.879 1.00 60.31 731 GLN A O 1
ATOM 5766 N N . LYS A 1 732 ? 2.400 47.536 -5.658 1.00 53.94 732 LYS A N 1
ATOM 5767 C CA . LYS A 1 732 ? 2.365 48.897 -5.081 1.00 53.94 732 LYS A CA 1
ATOM 5768 C C . LYS A 1 732 ? 2.416 49.033 -3.543 1.00 53.94 732 LYS A C 1
ATOM 5770 O O . LYS A 1 732 ? 2.534 50.164 -3.085 1.00 53.94 732 LYS A O 1
ATOM 5775 N N . TYR A 1 733 ? 2.344 47.955 -2.746 1.00 52.72 733 TYR A N 1
ATOM 5776 C CA . TYR A 1 733 ? 2.062 48.065 -1.293 1.00 52.72 733 TYR A CA 1
ATOM 5777 C C . TYR A 1 733 ? 2.951 47.282 -0.296 1.00 52.72 733 TYR A C 1
ATOM 5779 O O . TYR A 1 733 ? 2.771 47.441 0.908 1.00 52.72 733 TYR A O 1
ATOM 5787 N N . ASN A 1 734 ? 3.958 46.504 -0.718 1.00 48.06 734 ASN A N 1
ATOM 5788 C CA . ASN A 1 734 ? 4.715 45.617 0.199 1.00 48.06 734 ASN A CA 1
ATOM 5789 C C . ASN A 1 734 ? 5.993 46.211 0.853 1.00 48.06 734 ASN A C 1
ATOM 5791 O O . ASN A 1 734 ? 6.820 45.462 1.368 1.00 48.06 734 ASN A O 1
ATOM 5795 N N . ARG A 1 735 ? 6.183 47.540 0.888 1.00 48.69 735 ARG A N 1
ATOM 5796 C CA . ARG A 1 735 ? 7.414 48.160 1.446 1.00 48.69 735 ARG A CA 1
ATOM 5797 C C . ARG A 1 735 ? 7.542 48.130 2.983 1.00 48.69 735 ARG A C 1
ATOM 5799 O O . ARG A 1 735 ? 8.613 48.425 3.498 1.00 48.69 735 ARG A O 1
ATOM 5806 N N . GLY A 1 736 ? 6.490 47.779 3.725 1.00 40.72 736 GLY A N 1
ATOM 5807 C CA . GLY A 1 736 ? 6.409 48.006 5.180 1.00 40.72 736 GLY A CA 1
ATOM 5808 C C . GLY A 1 736 ? 7.183 47.058 6.114 1.00 40.72 736 GLY A C 1
ATOM 5809 O O . GLY A 1 736 ? 7.099 47.248 7.321 1.00 40.72 736 GLY A O 1
ATOM 5810 N N . VAL A 1 737 ? 7.885 46.031 5.612 1.00 46.41 737 VAL A N 1
ATOM 5811 C CA . VAL A 1 737 ? 8.384 44.908 6.452 1.00 46.41 737 VAL A CA 1
ATOM 5812 C C . VAL A 1 737 ? 9.921 44.784 6.499 1.00 46.41 737 VAL A C 1
ATOM 5814 O O . VAL A 1 737 ? 10.452 44.054 7.327 1.00 46.41 737 VAL A O 1
ATOM 5817 N N . GLN A 1 738 ? 10.672 45.503 5.656 1.00 40.34 738 GLN A N 1
ATOM 5818 C CA . GLN A 1 738 ? 12.130 45.304 5.512 1.00 40.34 738 GLN A CA 1
ATOM 5819 C C . GLN A 1 738 ? 13.025 46.194 6.404 1.00 40.34 738 GLN A C 1
ATOM 5821 O O . GLN A 1 738 ? 14.246 46.097 6.318 1.00 40.34 738 GLN A O 1
ATOM 5826 N N . SER A 1 739 ? 12.467 47.071 7.245 1.00 37.56 739 SER A N 1
ATOM 5827 C CA . SER A 1 739 ? 13.225 48.150 7.908 1.00 37.56 739 SER A CA 1
ATOM 5828 C C . SER A 1 739 ? 13.670 47.894 9.358 1.00 37.56 739 SER A C 1
ATOM 5830 O O . SER A 1 739 ? 14.455 48.682 9.882 1.00 37.56 739 SER A O 1
ATOM 5832 N N . SER A 1 740 ? 13.201 46.837 10.033 1.00 33.31 740 SER A N 1
ATOM 5833 C CA . SER A 1 740 ? 13.307 46.712 11.502 1.00 33.31 740 SER A CA 1
ATOM 5834 C C . SER A 1 740 ? 14.477 45.875 12.049 1.00 33.31 740 SER A C 1
ATOM 5836 O O . SER A 1 740 ? 14.617 45.775 13.263 1.00 33.31 740 SER A O 1
ATOM 5838 N N . THR A 1 741 ? 15.337 45.291 11.206 1.00 35.28 741 THR A N 1
ATOM 5839 C CA . THR A 1 741 ? 16.401 44.346 11.629 1.00 35.28 741 THR A CA 1
ATOM 5840 C C . THR A 1 741 ? 17.838 44.877 11.502 1.00 35.28 741 THR A C 1
ATOM 5842 O O . THR A 1 741 ? 18.792 44.101 11.504 1.00 35.28 741 THR A O 1
ATOM 5845 N N . ARG A 1 742 ? 18.031 46.202 11.424 1.00 35.22 742 ARG A N 1
ATOM 5846 C CA . ARG A 1 742 ? 19.360 46.851 11.466 1.00 35.22 742 ARG A CA 1
ATOM 5847 C C . ARG A 1 742 ? 19.397 48.033 12.444 1.00 35.22 742 ARG A C 1
ATOM 5849 O O . ARG A 1 742 ? 19.329 49.179 12.005 1.00 35.22 742 ARG A O 1
ATOM 5856 N N . LYS A 1 743 ? 19.521 47.765 13.754 1.00 34.72 743 LYS A N 1
ATOM 5857 C CA . LYS A 1 743 ? 19.938 48.765 14.766 1.00 34.72 743 LYS A CA 1
ATOM 5858 C C . LYS A 1 743 ? 20.292 48.143 16.134 1.00 34.72 743 LYS A C 1
ATOM 5860 O O . LYS A 1 743 ? 19.435 48.044 17.004 1.00 34.72 743 LYS A O 1
ATOM 5865 N N . SER A 1 744 ? 21.561 47.778 16.331 1.00 31.55 744 SER A N 1
ATOM 5866 C CA . SER A 1 744 ? 22.198 47.599 17.653 1.00 31.55 744 SER A CA 1
ATOM 5867 C C . SER A 1 744 ? 23.709 47.384 17.496 1.00 31.55 744 SER A C 1
ATOM 5869 O O . SER A 1 744 ? 24.095 46.610 16.626 1.00 31.55 744 SER A O 1
ATOM 5871 N N . ALA A 1 745 ? 24.514 48.021 18.355 1.00 34.88 745 ALA A N 1
ATOM 5872 C CA . ALA A 1 745 ? 25.949 47.787 18.586 1.00 34.88 745 ALA A CA 1
ATOM 5873 C C . ALA A 1 745 ? 26.888 47.737 17.354 1.00 34.88 745 ALA A C 1
ATOM 5875 O O . ALA A 1 745 ? 27.085 46.694 16.736 1.00 34.88 745 ALA A O 1
ATOM 5876 N N . PHE A 1 746 ? 27.562 48.854 17.075 1.00 32.94 746 PHE A N 1
ATOM 5877 C CA . PHE A 1 746 ? 28.974 48.998 17.464 1.00 32.94 746 PHE A CA 1
ATOM 5878 C C . PHE A 1 746 ? 29.340 50.487 17.536 1.00 32.94 746 PHE A C 1
ATOM 5880 O O . PHE A 1 746 ? 28.771 51.301 16.806 1.00 32.94 746 PHE A O 1
ATOM 5887 N N . ASP A 1 747 ? 30.226 50.837 18.464 1.00 33.09 747 ASP A N 1
ATOM 5888 C CA . ASP A 1 747 ? 30.419 52.217 18.912 1.00 33.09 747 ASP A CA 1
ATOM 5889 C C . ASP A 1 747 ? 31.385 53.045 18.059 1.00 33.09 747 ASP A C 1
ATOM 5891 O O . ASP A 1 747 ? 32.225 52.535 17.317 1.00 33.09 747 ASP A O 1
ATOM 5895 N N . CYS A 1 748 ? 31.267 54.362 18.207 1.00 29.62 748 CYS A N 1
ATOM 5896 C CA . CYS A 1 748 ? 32.180 55.343 17.641 1.00 29.62 748 CYS A CA 1
ATOM 5897 C C . CYS A 1 748 ? 33.161 55.817 18.723 1.00 29.62 748 CYS A C 1
ATOM 5899 O O . CYS A 1 748 ? 32.726 56.100 19.839 1.00 29.62 748 CYS A O 1
ATOM 5901 N N . PRO A 1 749 ? 34.438 56.043 18.378 1.00 42.75 749 PRO A N 1
ATOM 5902 C CA . PRO A 1 749 ? 35.211 57.090 19.033 1.00 42.75 749 PRO A CA 1
ATOM 5903 C C . PRO A 1 749 ? 35.675 58.175 18.046 1.00 42.75 749 PRO A C 1
ATOM 5905 O O . PRO A 1 749 ? 36.308 57.903 17.033 1.00 42.75 749 PRO A O 1
ATOM 5908 N N . ASN A 1 750 ? 35.312 59.413 18.384 1.00 33.22 750 ASN A N 1
ATOM 5909 C CA . ASN A 1 750 ? 35.943 60.704 18.077 1.00 33.22 750 ASN A CA 1
ATOM 5910 C C . ASN A 1 750 ? 36.883 60.873 16.859 1.00 33.22 750 ASN A C 1
ATOM 5912 O O . ASN A 1 750 ? 38.024 60.431 16.849 1.00 33.22 750 ASN A O 1
ATOM 5916 N N . ALA A 1 751 ? 36.417 61.728 15.941 1.00 29.12 751 ALA A N 1
ATOM 5917 C CA . ALA A 1 751 ? 37.041 63.002 15.546 1.00 29.12 751 ALA A CA 1
ATOM 5918 C C . ALA A 1 751 ? 38.576 63.109 15.383 1.00 29.12 751 ALA A C 1
ATOM 5920 O O . ALA A 1 751 ? 39.312 63.027 16.359 1.00 29.12 751 ALA A O 1
ATOM 5921 N N . PHE A 1 752 ? 39.009 63.599 14.211 1.00 29.06 752 PHE A N 1
ATOM 5922 C CA . PHE A 1 752 ? 39.556 64.967 14.080 1.00 29.06 752 PHE A CA 1
ATOM 5923 C C . PHE A 1 752 ? 39.563 65.434 12.600 1.00 29.06 752 PHE A C 1
ATOM 5925 O O . PHE A 1 752 ? 39.032 64.747 11.734 1.00 29.06 752 PHE A O 1
ATOM 5932 N N . ALA A 1 753 ? 40.166 66.603 12.338 1.00 29.61 753 ALA A N 1
ATOM 5933 C CA . ALA A 1 753 ? 40.535 67.173 11.028 1.00 29.61 753 ALA A CA 1
ATOM 5934 C C . ALA A 1 753 ? 39.405 67.640 10.070 1.00 29.61 753 ALA A C 1
ATOM 5936 O O . ALA A 1 753 ? 38.830 66.889 9.286 1.00 29.61 753 ALA A O 1
ATOM 5937 N N . LYS A 1 754 ? 39.194 68.967 10.045 1.00 31.36 754 LYS A N 1
ATOM 5938 C CA . LYS A 1 754 ? 38.712 69.699 8.856 1.00 31.36 754 LYS A CA 1
ATOM 5939 C C . LYS A 1 754 ? 39.855 69.845 7.836 1.00 31.36 754 LYS A C 1
ATOM 5941 O O . LYS A 1 754 ? 41.011 69.909 8.241 1.00 31.36 754 LYS A O 1
ATOM 5946 N N . ALA A 1 755 ? 39.489 70.118 6.577 1.00 30.94 755 ALA A N 1
ATOM 5947 C CA . ALA A 1 755 ? 40.381 70.515 5.473 1.00 30.94 755 ALA A CA 1
ATOM 5948 C C . ALA A 1 755 ? 41.324 69.384 4.973 1.00 30.94 755 ALA A C 1
ATOM 5950 O O . ALA A 1 755 ? 41.569 68.417 5.675 1.00 30.94 755 ALA A O 1
ATOM 5951 N N . ASN A 1 756 ? 41.834 69.412 3.736 1.00 29.17 756 ASN A N 1
ATOM 5952 C CA . ASN A 1 756 ? 41.944 70.550 2.818 1.00 29.17 756 ASN A CA 1
ATOM 5953 C C . ASN A 1 756 ? 41.647 70.190 1.343 1.00 29.17 756 ASN A C 1
ATOM 5955 O O . ASN A 1 756 ? 41.484 69.027 0.988 1.00 29.17 756 ASN A O 1
ATOM 5959 N N . ARG A 1 757 ? 41.555 71.203 0.470 1.00 34.88 757 ARG A N 1
ATOM 5960 C CA . ARG A 1 757 ? 41.435 71.029 -0.992 1.00 34.88 757 ARG A CA 1
ATOM 5961 C C . ARG A 1 757 ? 42.818 70.909 -1.665 1.00 34.88 757 ARG A C 1
ATOM 5963 O O . ARG A 1 757 ? 43.773 71.503 -1.181 1.00 34.88 757 ARG A O 1
ATOM 5970 N N . ARG A 1 758 ? 42.794 70.370 -2.899 1.00 33.31 758 ARG A N 1
ATOM 5971 C CA . ARG A 1 758 ? 43.730 70.543 -4.046 1.00 33.31 758 ARG A CA 1
ATOM 5972 C C . ARG A 1 758 ? 44.921 69.573 -4.216 1.00 33.31 758 ARG A C 1
ATOM 5974 O O . ARG A 1 758 ? 45.696 69.350 -3.303 1.00 33.31 758 ARG A O 1
ATOM 5981 N N . LYS A 1 759 ? 45.103 69.236 -5.509 1.00 34.06 759 LYS A N 1
ATOM 5982 C CA . LYS A 1 759 ? 46.310 68.809 -6.257 1.00 34.06 759 LYS A CA 1
ATOM 5983 C C . LYS A 1 759 ? 46.764 67.330 -6.216 1.00 34.06 759 LYS A C 1
ATOM 5985 O O . LYS A 1 759 ? 47.450 66.888 -5.309 1.00 34.06 759 LYS A O 1
ATOM 5990 N N . PHE A 1 760 ? 46.458 66.654 -7.333 1.00 31.39 760 PHE A N 1
ATOM 5991 C CA . PHE A 1 760 ? 47.353 65.779 -8.123 1.00 31.39 760 PHE A CA 1
ATOM 5992 C C . PHE A 1 760 ? 48.763 66.398 -8.351 1.00 31.39 760 PHE A C 1
ATOM 5994 O O . PHE A 1 760 ? 48.877 67.619 -8.184 1.00 31.39 760 PHE A O 1
ATOM 6001 N N . PRO A 1 761 ? 49.785 65.655 -8.850 1.00 52.66 761 PRO A N 1
ATOM 6002 C CA . PRO A 1 761 ? 49.736 64.288 -9.411 1.00 52.66 761 PRO A CA 1
ATOM 6003 C C . PRO A 1 761 ? 50.776 63.291 -8.844 1.00 52.66 761 PRO A C 1
ATOM 6005 O O . PRO A 1 761 ? 51.844 63.696 -8.392 1.00 52.66 761 PRO A O 1
ATOM 6008 N N . PHE A 1 762 ? 50.504 61.988 -8.964 1.00 34.00 762 PHE A N 1
ATOM 6009 C CA . PHE A 1 762 ? 51.097 61.114 -9.995 1.00 34.00 762 PHE A CA 1
ATOM 6010 C C . PHE A 1 762 ? 50.260 59.830 -10.144 1.00 34.00 762 PHE A C 1
ATOM 6012 O O . PHE A 1 762 ? 49.392 59.615 -9.266 1.00 34.00 762 PHE A O 1
#

Mean predicted aligned error: 20.44 Å

Solvent-accessible surface area (backbone atoms only — not comparable to full-atom values): 49152 Å² total; per-residue (Å²): 138,82,84,81,84,80,79,83,85,85,77,85,80,84,79,78,74,75,78,80,81,79,78,74,68,80,85,59,75,78,95,57,56,75,71,55,47,46,67,72,47,39,51,64,78,62,58,62,97,74,59,50,67,73,59,52,53,49,52,53,58,66,34,45,68,55,69,76,52,47,65,67,66,42,79,54,41,69,40,21,36,61,58,48,69,64,50,86,70,43,52,74,37,79,83,50,77,65,66,96,54,73,85,35,54,31,64,52,75,47,73,48,83,90,44,63,73,60,53,50,72,38,68,36,60,34,70,70,34,44,53,50,48,55,61,48,44,53,45,43,37,33,55,37,33,48,14,34,44,53,92,97,54,90,64,23,31,46,53,18,55,56,46,48,46,50,53,51,47,52,51,53,50,53,45,50,48,42,49,48,21,55,52,47,60,65,72,51,65,88,91,46,76,52,52,70,58,43,56,52,44,37,58,68,37,29,47,51,28,75,40,48,55,81,89,39,80,39,54,42,63,60,55,34,37,44,38,49,86,44,66,60,48,77,64,57,53,49,49,49,53,48,51,43,65,72,66,36,92,57,92,68,77,57,57,32,39,54,49,101,88,49,77,51,74,51,86,73,88,80,77,72,72,76,67,69,78,79,62,97,85,45,72,70,58,53,53,51,49,51,59,49,62,56,70,76,56,94,55,72,68,62,51,55,60,57,53,55,75,68,57,78,61,61,71,42,81,67,74,85,73,92,71,96,27,58,64,47,58,53,51,49,50,52,49,30,48,74,56,65,73,50,94,63,89,70,76,80,39,86,89,44,46,67,48,54,24,36,53,50,44,45,68,73,63,36,61,93,54,35,80,62,83,84,57,75,93,85,80,79,65,97,82,67,74,80,49,74,63,55,53,49,52,56,59,54,73,74,67,82,87,85,83,91,84,85,85,88,86,83,88,82,92,79,87,77,90,85,87,85,89,84,88,84,82,88,83,90,83,91,88,88,83,89,85,90,85,85,87,86,88,82,87,88,86,89,86,89,85,86,84,87,83,88,85,84,90,88,85,92,86,87,87,89,90,83,92,83,91,89,89,91,89,90,88,90,84,90,85,82,93,73,80,91,69,86,75,83,70,78,77,71,77,80,72,49,74,67,60,47,51,46,45,52,53,36,52,27,45,75,70,72,63,57,83,75,61,70,66,61,54,50,66,33,50,57,57,47,35,74,78,35,78,72,43,48,66,40,88,84,40,62,31,32,38,28,40,62,78,64,68,54,71,43,72,34,80,24,56,72,39,54,66,53,58,52,43,32,62,77,69,49,63,41,60,52,59,40,56,64,51,60,69,55,58,77,68,64,81,79,75,84,87,75,86,88,82,86,91,86,88,90,81,92,84,89,82,90,81,80,92,71,86,80,70,84,87,50,59,40,63,27,44,28,36,84,86,33,61,45,46,41,58,32,52,79,71,39,90,56,65,47,42,79,40,60,58,60,53,62,43,23,44,67,78,70,70,40,55,67,84,72,45,49,76,69,54,42,52,52,37,50,60,48,29,62,73,41,28,52,30,34,41,39,80,89,80,49,23,39,31,27,62,80,52,82,47,56,74,44,91,90,44,44,44,68,64,25,55,56,42,66,77,34,62,77,49,39,57,53,41,70,56,76,75,76,58,76,95,69,65,85,76,77,79,86,74,82,77,84,88,80,87,78,89,83,89,84,80,82,89,82,83,82,85,84,87,87,81,84,88,134

Sequence (762 aa):
MDANLGAPPDLPASTTARPKENFISLDDEPPCGPEELRKIWLGQGKIFANIPEYVKDLFTKDIMIPAELYTRLLPPPALNVIDALKFDMPKRTHAFSFKSDPSLWSAEEPTVTITHPLFLSHAIPSFHALETLHEASRQAWLDGSRSIKLPGHAGRYPLYIITLYREASRVLDTLAEWQISQRFVATIPDGTEGKEEVMTLLACTGWANDVETLGRLQSTSSLYQVLSHEWFDDIIMTAGLAYIKSHCAKPTKFLSIDFNNGLYILEAETWPPEKYKMDKRRPIEYLREQGKKLRGRLDARAIISQTSKRLHTQSLKAPYQDDQYSCGIVTLHTLASKAGLENEDQPWTDATQSLHSLLWFRRLTSRENCKLANMPAVVRSRHDKPSKEQIAAAAAAESDGDGDSAYEDDSHNGAADEDSDGDSTMNDIVAEDTNEKPNAKKPKGSTQVQKTVKKDKSTSKTPLKRTLEDSISDTEAKVPKAKKARSLSVSTYGSSRSATYEKEARAAAQAGELNYEPWQYDEFLRKVMEYDEEATVDVLDPAVVTCSKCGEARRMKAPFNLCRFKEHHTKKLCPSYKAKWQGMKSQQSMMSSIFKRPEGTLTQGPQARAPKKQVPDFACPGLSGDLDSYVRRYLQRTPHSGGGGKKKEGLSQKYFKVSLTELTNQQRKKVDAAYDRSREWINDHQRGLVRSARCLQKEFNGGPCITCLALRHKGPFTNALARDGAKPDRQKYNRGVQSSTRKSAFDCPNAFAKANRRKFPF

pLDDT: mean 73.02, std 25.88, range [28.48, 98.31]

Organism: NCBI:txid1314776

Foldseek 3Di:
DDDDDDDDDDDDDPPPDDPPPPDDDLPDDDPDDLVVLLVVQAQPPDDLVPDRVVVVVSVCVQLADPPVCCVQQAPDLQQFLVVNLVDQAAAADAPPPDDLDLVFFALDAWPDDDDNVNRNPDHQYDLVNLVVLVVSVSVSVSSRTQFGDDPPDPTTHGNNVSVVSNVSVVSVVLSVLSVQLVVLLVVDDPPQPLSVVLVVLSNRGRSFDQFCQLNDGDTNSQLSLLRHQAARDPRLLVSLVSLLVVLLPDPDAWEKEDDPVDIDTDPDDDDDCVVVPPDPPPPVVVVVVVVVVVVVDPDPVVVVVVVVVVRPHPHQDFDDAPGDHLVSLSVSVSSNVVSVVDPPPDHDDPVCSNVSSSVSSCSRSPVVSGVPPPDPPPDDDPPDDDDPVRVVVVVVVPPDDDDDDDDDDDDDDDDDDDDDDDDDDDDDDDDDDDDDDDDDDDDDDDDDDDDDDDDDDDDDDDDDDDDDDDDDDDDDDDDDDDDDDDDPPPPPPDDDPVNVVLVVQAVCLVVLNNDDDPVLLVVLVVVLCVQAVPKDADPSHQQWIQHPLARDIDRHSGRSHCPRVCCCRPVVVRPNSVVVVVVVVVPPPPPDDDDDDDDDDDDDDDDDDDDDDDDDWQFFLFAACVNPVLLLVLCVQDVDFAAPFDDLQVLCCVPPVDGLVPDDPVRVVVSVVNRVLRTQWTRDSPSRHIAGPPRPRTDDDPHGPPSRVVLCVPPVSVVSSPDDHDDPVPPPPDPPPDPDPDDDDDDDDDDDDDDDDDDDDD

Secondary structure (DSSP, 8-state):
-----PPPPPPP-----PPP-----SSSPPSS-HHHHHHHHTTS---GGGS-HHHHHHHHHHTSPPHHHHHHHS--TTSBHHHHTTS--PPEES-------GGGEESSPP-----HHHHHHSPEEPHHHHHHHHHHHHHHHHTT--EEPPTT-SS-EETTHHHHHHHHHHHHHHHHHHHHHHHHHHHSPTT-TTHHHHHHHHTTSBSS-EEEETTEEEEGGGGGGGGSSSPPPHHHHHHHHHHHHHH-SS--S--EEEETTEEEE-------GGGGGT-SS-HHHHHHHHHHHGGG---HHHHHHHHHTT----B--PPP--SSSTHHHHHHHHHHHHHT---------TTTHHHHHHHHHHHHH-TTT-GGGGS-TT---SS-PPPHHHHHHHHHTTS-------------------------------------------------------------------------------------------------HHHHHHHHHHHHHHHT-----HHHHHHHHHHHHTT-TTPEEPSS-TTEEE-TTT--EEE-SSTT-THHHHHHHHTT-SHHHHHHHHHGGGTGGGS-S-----------------------------EETTT-HHHHHHHHH--SSEE-PPPHHHHHHHHTSS-TTT--HHHHHHHHHHHHHT-SEEEETTTTEEEETT------SSS--HHHHTTTT-HHHHHHHSPPPPPGGG-TTGGGGSSSS---------------------